Protein 3U7I (pdb70)

Sequence (849 aa):
ANKTLIIINAHPKVDDTSSVSIKVFKHFLESYKELISNNETIEQINLYDDVVPIDKTVLSAWEKQGNGQELTREEQKVTERSEILQQFKSANTYVIVLPLHNFNIPSKLKDYDNIIARETFKYTETGSVGLLKDGRRLVIQASGGIYTNDDWYTDVEYSHKYLKAFNFLGIEDYQIVRAQGTAVLDPTEVLQNAYKEVEEAASRLANKYIFSSNANKTLIINAHPKVDDTSSVSIKVFKHFLESYKELISNNETIEQINLYDDVVPIDKTVLSAWEKQGNGQELTREEQKVVTERSEILQQFKSANTYVIVLPLHNFNIPSKLKDYDNIIARETFKYTETGSVGLLKDGRRLVIQASGGIYTNDDWYTDVEYSHKYLKAFNFLGIEDYQIVRAQGTAVLDPTEVLQNAYKEVEEAASRLANKYIFSANKTLIINAHPKVDDTSSVSIKVFKHFLESYKELISNNETIEQINLYDDVVPIDKTVLSAWEKQGNGQELTREEQKVTERSEILQQFKSANTYVIVLPLHNFNIPSKLKDYDNIIARETFKYTETGSVGLLKDGRRLVIIQASGGIYTNDDWYTDVEYSHKYLKAFNFLGIEDYQIVRAQGTAVLDPTEVLQNAYKEVEEAASRLANKYIFSLENKTLIIINAHPKVDDTSSVSIKVFKHFLESYKELISNNETIEQINLYDDVVPIDKTVLSAWEKQGNGQELTREEQKVTERSEILQQFKSANTYVIVLPLHNFNIPSKLKDYDNIIARETFKYTETGSVGLLKDGRRRLVIQASGGIYTNDDWYTDVEYSHKYLKAFNFLGIEDYQIVRAQGTAVLDPTEVLQNAYKEVEEAASRLANKYIFSLE

CATH classification: 3.40.50.360

InterPro domains:
  IPR003680 Flavodoxin-like fold [PF02525] (3-205)
  IPR023048 NADH:quinone oxidoreductase, FMN-dependent [MF_01216] (2-210)
  IPR029039 Flavoprotein-like superfamily [G3DSA:3.40.50.360] (1-220)
  IPR029039 Flavoprotein-like superfamily [SSF52218] (1-212)
  IPR050104 FMN-dependent NADH:quinone oxidoreductase, azoreductase type 1 [PTHR43741] (1-209)

Nearest PDB structures (foldseek):
  3p0r-assembly1_A-2  TM=8.964E-01  e=6.104E-18  Bacillus anthracis str. Sterne
  3lt5-assembly1_B-2  TM=8.517E-01  e=7.475E-13  Pseudomonas aeruginosa PAO1
  4n65-assembly1_B  TM=8.431E-01  e=5.278E-13  Pseudomonas aeruginosa PAO1
  3keg-assembly1_A  TM=8.471E-01  e=5.068E-12  Pseudomonas aeruginosa PAO1
  7awv-assembly1_B  TM=7.170E-01  e=2.708E-08  Rhodococcus opacus

Secondary structure (DSSP, 8-state):
--EEEEEE--TTTT-TTSHHHHHHHHHHHHHHHH--SS-EEEEEETTTS-----HHHHHHHHHHTTTPPPPHHHHHHHH--HHHHHHHH-SEEEEEEE-BTTB--HHHHH-----BTTTEEE-SS-EEES--SS---EEEE-SS--SSSSHHHHT-HHHHHHH--TTTT-----EEEE--TTTS-HHHHHHHHHHHHHHHHHHHHT-----/----EEEEEE--TTTT-TTSHHHHHHHHHHHHHHHHS-TT-EEEEEETTTS-----HHHHHHHHHHHHT----HHHHHHHH--HHHHHHHH-SEEEEEEE-BTTB--HHHHH-----BTTTEEE-SSSEEES--S----EEEE-SS---SSSHHHHT-HHHHHHH--TTTT-----EEEE--TTTS-HHHHHHHHHHHHHHHHHHHHT-----/--EEEEEE--TTTT-TT-HHHHHHHHHHHHHHHHS-TT-EEEEEETTTS-----HHHHHHHHHHTTTPPP-HHHHHHHH--HHHHHHHH-SEEEEEEE-BTTB--HHHHH-----BTTTEEE-SSSEEES--S----EEEE-SS---SSSHHHHT-HHHHHHH--TTTT-----EEEE--TTTS-HHHHHHHHHHHHHHHHHHHHT-------/-EEEEEE--TT-S-SS-HHHHHHHHHHHHHHHH--TT-EEEEEETTTS-----HHHHHHHHHHHHTPPPPHHHHHHHH--HHHHHHHT-SEEEEEEE-BTTB--HHHHH-----BTTTEEEETTEEEES--S----EEEE-SS---SSSHHHHT-HHHHHHH--TTTT-----EEEE--TTTS-HHHHHHHHHHHHHHHHHHHHT-------

Radius of gyration: 32.03 Å; Cα contacts (8 Å, |Δi|>4): 1499; chains: 4; bounding box: 70×77×90 Å

Organism: Bacillus anthracis (NCBI:txid1392)

Solvent-accessible surface area: 41232 Å² total

Foldseek 3Di:
DAEEEEEEQELVQQDCVDLLNVLVVLLVVLLVVQADPPYHYYYDHLNPDDQDDDPLCVVLVVCVVVVHDHDPVSCVNLVCCVLQVVVLVHQEYEYTEEDDPLAGHPSVVSSCNNDDPRLKHADPVGIAGPNQDNGAEYRYEYQADQPPPDVNVVRNHHCVVVCVCVRSNHNHYYYQYLYNVNNDDNVVSNVVSSVVSSVVSCVVNVHDDDD/DQAFEEEEEEQELVQQDCVDQLNVLVVLLVVLLVVQADPRYYYYYDHLNPDDLDDDPLQVVLVVCVVVVHDHDPSNCVRLVVVVLQVVVLRHQEYEYGDEDDPLAGHPSVVSSCVNDDPRLKHADPVGIAADNQDNGAEYRYEYQADQPPPDPNVVSNHHVVVVCVCVRNNHNHYYYQYLYNCNNDDNVVSNVSSSVVSSVVSCVVSVHDDDD/DLEEEEEEQELVQQPCPDLLNVLVVLLVVLLVVQADPVYYYYYDHLNPDDQDDDPLQVVLVVCVVVVHDHDPVSVVRLVVCVLQVVVLVAQEYEYGDEDDPQAGRPSVVSSCNNDDPRLKHADDVGIAGDPQDNGEEYEYEYQADQPPPDVSVVSNHHVVVVCVCVRSNHNHYYYQYLYNPNNDDSVVSNVVSSVVSSVVSCVVSVHDDDDDD/DEEEEEEQELVQDDDPDQLNLLVVLLVVLLVVQADPPYYYYYDYLNPDDQDDDPLQVVLVVCVVVVHDHDPVSVVRLVVVVLQVVVVVAQEYEYTAEDDPLAGRPSVVSNCNNDDPRLKHADPVGIAGDPQDNGAEYEYEYQADQPPPDPSVVSNHHVVVVQVCVRSNHNHYYYQYLYNVNNDDNVVSNVVSSVVSSVVSCVVNVHDDDDDD

Structure (mmCIF, N/CA/C/O backbone):
data_3U7I
#
_entry.id   3U7I
#
_cell.length_a   102.802
_cell.length_b   113.470
_cell.length_c   91.115
_cell.angle_alpha   90.00
_cell.angle_beta   90.31
_cell.angle_gamma   90.00
#
_symmetry.space_group_name_H-M   'C 1 2 1'
#
loop_
_entity.id
_entity.type
_entity.pdbx_description
1 polymer 'FMN-dependent NADH-azoreductase 1'
2 non-polymer 'CHLORIDE ION'
3 non-polymer GLYCEROL
4 non-polymer DI(HYDROXYETHYL)ETHER
5 water water
#
loop_
_atom_site.group_PDB
_atom_site.id
_atom_site.type_symbol
_atom_site.label_atom_id
_atom_site.label_alt_id
_atom_site.label_comp_id
_atom_site.label_asym_id
_atom_site.label_entity_id
_atom_site.label_seq_id
_atom_site.pdbx_PDB_ins_code
_atom_site.Cartn_x
_atom_site.Cartn_y
_atom_site.Cartn_z
_atom_site.occupancy
_atom_site.B_iso_or_equiv
_atom_site.auth_seq_id
_atom_site.auth_comp_id
_atom_site.auth_asym_id
_atom_site.auth_atom_id
_atom_site.pdbx_PDB_model_num
ATOM 1 N N . ALA A 1 3 ? 60.599 77.893 18.736 1.00 45.09 0 ALA A N 1
ATOM 2 C CA . ALA A 1 3 ? 59.287 77.422 18.314 1.00 37.90 0 ALA A CA 1
ATOM 3 C C . ALA A 1 3 ? 58.834 76.214 19.130 1.00 35.72 0 ALA A C 1
ATOM 4 O O . ALA A 1 3 ? 59.635 75.373 19.554 1.00 37.28 0 ALA A O 1
ATOM 14 N N . ASN A 1 5 ? 55.486 73.727 18.301 1.00 17.97 2 ASN A N 1
ATOM 15 C CA . ASN A 1 5 ? 54.247 73.423 17.585 1.00 17.95 2 ASN A CA 1
ATOM 16 C C . ASN A 1 5 ? 53.143 73.160 18.588 1.00 16.25 2 ASN A C 1
ATOM 17 O O . ASN A 1 5 ? 53.376 72.565 19.646 1.00 15.78 2 ASN A O 1
ATOM 22 N N . LYS A 1 6 ? 51.942 73.616 18.266 1.00 14.12 3 LYS A N 1
ATOM 23 C CA . LYS A 1 6 ? 50.820 73.414 19.147 1.00 13.82 3 LYS A CA 1
ATOM 24 C C . LYS A 1 6 ? 49.549 73.246 18.320 1.00 16.59 3 LYS A C 1
ATOM 25 O O . LYS A 1 6 ? 49.270 74.025 17.407 1.00 13.51 3 LYS A O 1
ATOM 31 N N . THR A 1 7 ? 48.803 72.195 18.637 1.00 17.60 4 THR A N 1
ATOM 32 C CA . THR A 1 7 ? 47.471 71.984 18.077 1.00 16.12 4 THR A CA 1
ATOM 33 C C . THR A 1 7 ? 46.445 72.388 19.137 1.00 13.96 4 THR A C 1
ATOM 34 O O . THR A 1 7 ? 46.496 71.925 20.285 1.00 13.08 4 THR A O 1
ATOM 38 N N . LEU A 1 8 ? 45.522 73.263 18.760 1.00 12.17 5 LEU A N 1
ATOM 39 C CA . LEU A 1 8 ? 44.533 73.743 19.708 1.00 13.68 5 LEU A CA 1
ATOM 40 C C . LEU A 1 8 ? 43.162 73.235 19.303 1.00 15.15 5 LEU A C 1
ATOM 41 O O . LEU A 1 8 ? 42.711 73.481 18.183 1.00 13.69 5 LEU A O 1
ATOM 46 N N . ILE A 1 9 ? 42.519 72.512 20.216 1.00 13.67 6 ILE A N 1
ATOM 47 C CA A ILE A 1 9 ? 41.173 72.003 19.987 0.51 13.91 6 ILE A CA 1
ATOM 48 C CA B ILE A 1 9 ? 41.173 71.999 19.991 0.49 13.81 6 ILE A CA 1
ATOM 49 C C . ILE A 1 9 ? 40.149 72.983 20.549 1.00 14.43 6 ILE A C 1
ATOM 50 O O . ILE A 1 9 ? 40.142 73.277 21.753 1.00 12.35 6 ILE A O 1
ATOM 59 N N . ILE A 1 10 ? 39.286 73.489 19.677 1.00 13.95 7 ILE A N 1
ATOM 60 C CA . ILE A 1 10 ? 38.233 74.420 20.085 1.00 11.44 7 ILE A CA 1
ATOM 61 C C . ILE A 1 10 ? 36.931 73.637 20.064 1.00 11.91 7 ILE A C 1
ATOM 62 O O . ILE A 1 10 ? 36.348 73.404 19.005 1.00 11.42 7 ILE A O 1
ATOM 67 N N . ASN A 1 11 ? 36.521 73.173 21.243 1.00 12.60 8 ASN A N 1
ATOM 68 C CA . ASN A 1 11 ? 35.347 72.327 21.367 1.00 13.71 8 ASN A CA 1
ATOM 69 C C . ASN A 1 11 ? 34.091 73.171 21.572 1.00 15.32 8 ASN A C 1
ATOM 70 O O . ASN A 1 11 ? 33.869 73.722 22.664 1.00 16.16 8 ASN A O 1
ATOM 75 N N . ALA A 1 12 ? 33.274 73.264 20.526 1.00 12.37 9 ALA A N 1
ATOM 76 C CA . ALA A 1 12 ? 32.076 74.101 20.567 1.00 13.23 9 ALA A CA 1
ATOM 77 C C . ALA A 1 12 ? 30.784 73.332 20.891 1.00 15.74 9 ALA A C 1
ATOM 78 O O . ALA A 1 12 ? 29.681 73.836 20.666 1.00 16.17 9 ALA A O 1
ATOM 80 N N . HIS A 1 13 ? 30.908 72.119 21.421 1.00 17.32 10 HIS A N 1
ATOM 81 C CA . HIS A 1 13 ? 29.714 71.337 21.740 1.00 17.18 10 HIS A CA 1
ATOM 82 C C . HIS A 1 13 ? 29.203 71.606 23.152 1.00 16.67 10 HIS A C 1
ATOM 83 O O . HIS A 1 13 ? 29.969 71.565 24.109 1.00 17.30 10 HIS A O 1
ATOM 90 N N . PRO A 1 14 ? 27.896 71.876 23.283 1.00 16.15 11 PRO A N 1
ATOM 91 C CA . PRO A 1 14 ? 27.304 72.099 24.602 1.00 14.49 11 PRO A CA 1
ATOM 92 C C . PRO A 1 14 ? 27.441 70.890 25.546 1.00 19.47 11 PRO A C 1
ATOM 93 O O . PRO A 1 14 ? 27.462 71.074 26.770 1.00 20.06 11 PRO A O 1
ATOM 97 N N . LYS A 1 15 ? 27.550 69.680 24.990 1.00 20.11 12 LYS A N 1
ATOM 98 C CA . LYS A 1 15 ? 27.694 68.463 25.802 1.00 24.26 12 LYS A CA 1
ATOM 99 C C . LYS A 1 15 ? 29.139 68.174 26.208 1.00 25.54 12 LYS A C 1
ATOM 100 O O . LYS A 1 15 ? 29.400 67.255 26.982 1.00 28.66 12 LYS A O 1
ATOM 106 N N . VAL A 1 16 ? 30.068 68.958 25.672 1.00 25.87 13 VAL A N 1
ATOM 107 C CA . VAL A 1 16 ? 31.484 68.896 26.041 1.00 28.17 13 VAL A CA 1
ATOM 108 C C . VAL A 1 16 ? 32.178 67.555 25.739 1.00 32.08 13 VAL A C 1
ATOM 109 O O . VAL A 1 16 ? 32.893 67.451 24.744 1.00 32.53 13 VAL A O 1
ATOM 113 N N . ASP A 1 17 ? 31.981 66.542 26.585 1.00 32.18 14 ASP A N 1
ATOM 114 C CA . ASP A 1 17 ? 32.730 65.283 26.452 1.00 33.65 14 ASP A CA 1
ATOM 115 C C . ASP A 1 17 ? 31.865 64.045 26.184 1.00 33.41 14 ASP A C 1
ATOM 116 O O . ASP A 1 17 ? 32.384 62.943 25.978 1.00 34.17 14 ASP A O 1
ATOM 121 N N . ASP A 1 18 ? 30.550 64.237 26.188 1.00 31.52 15 ASP A N 1
ATOM 122 C CA . ASP A 1 18 ? 29.577 63.163 25.989 1.00 32.46 15 ASP A CA 1
ATOM 123 C C . ASP A 1 18 ? 29.668 62.570 24.568 1.00 31.32 15 ASP A C 1
ATOM 124 O O . ASP A 1 18 ? 29.358 63.246 23.580 1.00 28.87 15 ASP A O 1
ATOM 129 N N . THR A 1 19 ? 30.090 61.309 24.465 1.00 30.22 16 THR A N 1
ATOM 130 C CA . THR A 1 19 ? 30.271 60.668 23.156 1.00 30.97 16 THR A CA 1
ATOM 131 C C . THR A 1 19 ? 28.978 60.151 22.519 1.00 34.04 16 THR A C 1
ATOM 132 O O . THR A 1 19 ? 29.012 59.528 21.453 1.00 36.36 16 THR A O 1
ATOM 136 N N . SER A 1 20 ? 27.843 60.399 23.166 1.00 33.96 17 SER A N 1
ATOM 137 C CA . SER A 1 20 ? 26.559 60.155 22.521 1.00 35.50 17 SER A CA 1
ATOM 138 C C . SER A 1 20 ? 26.376 61.169 21.385 1.00 33.37 17 SER A C 1
ATOM 139 O O . SER A 1 20 ? 25.483 61.038 20.546 1.00 35.47 17 SER A O 1
ATOM 142 N N . SER A 1 21 ? 27.237 62.182 21.371 1.00 29.62 18 SER A N 1
ATOM 143 C CA . SER A 1 21 ? 27.237 63.186 20.314 1.00 24.02 18 SER A CA 1
ATOM 144 C C . SER A 1 21 ? 28.142 62.755 19.145 1.00 23.51 18 SER A C 1
ATOM 145 O O . SER A 1 21 ? 29.306 62.400 19.350 1.00 23.29 18 SER A O 1
ATOM 148 N N . VAL A 1 22 ? 27.597 62.773 17.927 1.00 19.63 19 VAL A N 1
ATOM 149 C CA . VAL A 1 22 ? 28.328 62.353 16.728 1.00 15.27 19 VAL A CA 1
ATOM 150 C C . VAL A 1 22 ? 29.643 63.126 16.526 1.00 16.25 19 VAL A C 1
ATOM 151 O O . VAL A 1 22 ? 30.700 62.529 16.343 1.00 15.03 19 VAL A O 1
ATOM 155 N N . SER A 1 23 ? 29.578 64.453 16.578 1.00 17.37 20 SER A N 1
ATOM 156 C CA . SER A 1 23 ? 30.755 65.275 16.329 1.00 15.82 20 SER A CA 1
ATOM 157 C C . SER A 1 23 ? 31.868 65.010 17.357 1.00 16.50 20 SER A C 1
ATOM 158 O O . SER A 1 23 ? 33.058 65.007 17.023 1.00 16.94 20 SER A O 1
ATOM 161 N N . ILE A 1 24 ? 31.483 64.769 18.605 1.00 13.53 21 ILE A N 1
ATOM 162 C CA . ILE A 1 24 ? 32.457 64.461 19.639 1.00 17.53 21 ILE A CA 1
ATOM 163 C C . ILE A 1 24 ? 33.053 63.064 19.431 1.00 18.14 21 ILE A C 1
ATOM 164 O O . ILE A 1 24 ? 34.255 62.863 19.604 1.00 18.70 21 ILE A O 1
ATOM 169 N N . LYS A 1 25 ? 32.209 62.108 19.055 1.00 18.60 22 LYS A N 1
ATOM 170 C CA . LYS A 1 25 ? 32.650 60.764 18.690 1.00 20.69 22 LYS A CA 1
ATOM 171 C C . LYS A 1 25 ? 33.710 60.816 17.580 1.00 21.74 22 LYS A C 1
ATOM 172 O O . LYS A 1 25 ? 34.781 60.198 17.694 1.00 21.20 22 LYS A O 1
ATOM 178 N N . VAL A 1 26 ? 33.413 61.557 16.510 1.00 17.31 23 VAL A N 1
ATOM 179 C CA . VAL A 1 26 ? 34.338 61.704 15.393 1.00 17.33 23 VAL A CA 1
ATOM 180 C C . VAL A 1 26 ? 35.627 62.409 15.803 1.00 18.02 23 VAL A C 1
ATOM 181 O O . VAL A 1 26 ? 36.723 62.004 15.394 1.00 17.22 23 VAL A O 1
ATOM 185 N N . PHE A 1 27 ? 35.496 63.456 16.619 1.00 17.48 24 PHE A N 1
ATOM 186 C CA . PHE A 1 27 ? 36.660 64.165 17.123 1.00 15.79 24 PHE A CA 1
ATOM 187 C C . PHE A 1 27 ? 37.575 63.242 17.930 1.00 17.31 24 PHE A C 1
ATOM 188 O O . PHE A 1 27 ? 38.805 63.259 17.758 1.00 17.70 24 PHE A O 1
ATOM 196 N N . LYS A 1 28 ? 36.985 62.456 18.829 1.00 16.37 25 LYS A N 1
ATOM 197 C CA . LYS A 1 28 ? 37.775 61.542 19.646 1.00 20.19 25 LYS A CA 1
ATOM 198 C C . LYS A 1 28 ? 38.527 60.562 18.750 1.00 21.14 25 LYS A C 1
ATOM 199 O O . LYS A 1 28 ? 39.693 60.236 18.999 1.00 19.96 25 LYS A O 1
ATOM 205 N N . HIS A 1 29 ? 37.865 60.115 17.690 1.00 18.89 26 HIS A N 1
ATOM 206 C CA . HIS A 1 29 ? 38.517 59.258 16.710 1.00 21.69 26 HIS A CA 1
ATOM 207 C C . HIS A 1 29 ? 39.683 59.970 16.036 1.00 20.62 26 HIS A C 1
ATOM 208 O O . HIS A 1 29 ? 40.771 59.392 15.879 1.00 21.17 26 HIS A O 1
ATOM 215 N N . PHE A 1 30 ? 39.450 61.210 15.618 1.00 16.32 27 PHE A N 1
ATOM 216 C CA . PHE A 1 30 ? 40.522 62.018 15.069 1.00 14.66 27 PHE A CA 1
ATOM 217 C C . PHE A 1 30 ? 41.700 62.104 16.045 1.00 16.83 27 PHE A C 1
ATOM 218 O O . PHE A 1 30 ? 42.856 61.927 15.650 1.00 18.85 27 PHE A O 1
ATOM 226 N N . LEU A 1 31 ? 41.412 62.393 17.315 1.00 15.92 28 LEU A N 1
ATOM 227 C CA . LEU A 1 31 ? 42.481 62.698 18.267 1.00 17.32 28 LEU A CA 1
ATOM 228 C C . LEU A 1 31 ? 43.401 61.498 18.492 1.00 17.34 28 LEU A C 1
ATOM 229 O O . LEU A 1 31 ? 44.629 61.627 18.484 1.00 18.32 28 LEU A O 1
ATOM 234 N N . GLU A 1 32 ? 42.795 60.333 18.685 1.00 20.26 29 GLU A N 1
ATOM 235 C CA . GLU A 1 32 ? 43.536 59.082 18.830 1.00 23.45 29 GLU A CA 1
ATOM 236 C C . GLU A 1 32 ? 44.481 58.815 17.650 1.00 21.85 29 GLU A C 1
ATOM 237 O O . GLU A 1 32 ? 45.647 58.478 17.860 1.00 21.02 29 GLU A O 1
ATOM 243 N N . SER A 1 33 ? 43.986 58.970 16.419 1.00 21.68 30 SER A N 1
ATOM 244 C CA . SER A 1 33 ? 44.819 58.778 15.219 1.00 23.03 30 SER A CA 1
ATOM 245 C C . SER A 1 33 ? 45.985 59.768 15.157 1.00 22.16 30 SER A C 1
ATOM 246 O O . SER A 1 33 ? 47.131 59.390 14.901 1.00 22.67 30 SER A O 1
ATOM 249 N N . TYR A 1 34 ? 45.668 61.039 15.385 1.00 20.62 31 TYR A N 1
ATOM 250 C CA . TYR A 1 34 ? 46.639 62.127 15.362 1.00 17.56 31 TYR A CA 1
ATOM 251 C C . TYR A 1 34 ? 47.738 61.918 16.408 1.00 18.86 31 TYR A C 1
ATOM 252 O O . TYR A 1 34 ? 48.926 61.960 16.082 1.00 20.49 31 TYR A O 1
ATOM 261 N N . LYS A 1 35 ? 47.347 61.681 17.661 1.00 17.51 32 LYS A N 1
ATOM 262 C CA . LYS A 1 35 ? 48.319 61.431 18.726 1.00 18.50 32 LYS A CA 1
ATOM 263 C C . LYS A 1 35 ? 49.321 60.299 18.423 1.00 22.83 32 LYS A C 1
ATOM 264 O O . LYS A 1 35 ? 50.448 60.289 18.946 1.00 23.16 32 LYS A O 1
ATOM 270 N N . GLU A 1 36 ? 48.908 59.342 17.592 1.00 23.44 33 GLU A N 1
ATOM 271 C CA . GLU A 1 36 ? 49.779 58.248 17.183 1.00 27.63 33 GLU A CA 1
ATOM 272 C C . GLU A 1 36 ? 50.798 58.682 16.134 1.00 27.94 33 GLU A C 1
ATOM 273 O O . GLU A 1 36 ? 51.838 58.044 15.971 1.00 30.35 33 GLU A O 1
ATOM 279 N N . LEU A 1 37 ? 50.498 59.768 15.429 1.00 22.46 34 LEU A N 1
ATOM 280 C CA . LEU A 1 37 ? 51.300 60.186 14.284 1.00 22.20 34 LEU A CA 1
ATOM 281 C C . LEU A 1 37 ? 52.219 61.373 14.556 1.00 22.61 34 LEU A C 1
ATOM 282 O O . LEU A 1 37 ? 53.248 61.512 13.899 1.00 25.62 34 LEU A O 1
ATOM 287 N N . ILE A 1 38 ? 51.847 62.228 15.510 1.00 22.49 35 ILE A N 1
ATOM 288 C CA . ILE A 1 38 ? 52.628 63.441 15.789 1.00 21.36 35 ILE A CA 1
ATOM 289 C C . ILE A 1 38 ? 54.003 63.142 16.405 1.00 21.44 35 ILE A C 1
ATOM 290 O O . ILE A 1 38 ? 54.234 62.066 16.977 1.00 21.50 35 ILE A O 1
ATOM 295 N N . SER A 1 39 ? 54.915 64.101 16.268 1.00 24.10 36 SER A N 1
ATOM 296 C CA . SER A 1 39 ? 56.239 64.007 16.882 1.00 25.89 36 SER A CA 1
ATOM 297 C C . SER A 1 39 ? 56.192 64.497 18.327 1.00 26.24 36 SER A C 1
ATOM 298 O O . SER A 1 39 ? 55.138 64.906 18.843 1.00 23.50 36 SER A O 1
ATOM 301 N N . ASN A 1 40 ? 57.346 64.462 18.977 1.00 25.39 37 ASN A N 1
ATOM 302 C CA . ASN A 1 40 ? 57.445 64.983 20.324 1.00 25.71 37 ASN A CA 1
ATOM 303 C C . ASN A 1 40 ? 57.469 66.516 20.376 1.00 25.20 37 ASN A C 1
ATOM 304 O O . ASN A 1 40 ? 57.324 67.100 21.452 1.00 27.40 37 ASN A O 1
ATOM 309 N N . ASN A 1 41 ? 57.657 67.167 19.225 1.00 24.78 38 ASN A N 1
ATOM 310 C CA . ASN A 1 41 ? 57.412 68.612 19.127 1.00 27.32 38 ASN A CA 1
ATOM 311 C C . ASN A 1 41 ? 55.977 68.867 18.686 1.00 26.06 38 ASN A C 1
ATOM 312 O O . ASN A 1 41 ? 55.708 69.180 17.522 1.00 25.53 38 ASN A O 1
ATOM 317 N N . GLU A 1 42 ? 55.054 68.708 19.626 1.00 26.68 39 GLU A N 1
ATOM 318 C CA . GLU A 1 42 ? 53.649 68.960 19.365 1.00 22.84 39 GLU A CA 1
ATOM 319 C C . GLU A 1 42 ? 52.887 68.930 20.680 1.00 23.31 39 GLU A C 1
ATOM 320 O O . GLU A 1 42 ? 52.700 67.869 21.277 1.00 26.95 39 GLU A O 1
ATOM 326 N N . THR A 1 43 ? 52.474 70.107 21.135 1.00 17.22 40 THR A N 1
ATOM 327 C CA . THR A 1 43 ? 51.696 70.248 22.357 1.00 16.01 40 THR A CA 1
ATOM 328 C C . THR A 1 43 ? 50.220 70.318 21.967 1.00 15.46 40 THR A C 1
ATOM 329 O O . THR A 1 43 ? 49.840 71.071 21.082 1.00 17.48 40 THR A O 1
ATOM 333 N N . ILE A 1 44 ? 49.383 69.507 22.596 1.00 15.44 41 ILE A N 1
ATOM 334 C CA . ILE A 1 44 ? 47.951 69.579 22.322 1.00 13.13 41 ILE A CA 1
ATOM 335 C C . ILE A 1 44 ? 47.212 70.207 23.504 1.00 14.79 41 ILE A C 1
ATOM 336 O O . ILE A 1 44 ? 47.330 69.742 24.643 1.00 15.00 41 ILE A O 1
ATOM 341 N N . GLU A 1 45 ? 46.449 71.260 23.229 1.00 14.07 42 GLU A N 1
ATOM 342 C CA . GLU A 1 45 ? 45.634 71.902 24.253 1.00 13.20 42 GLU A CA 1
ATOM 343 C C . GLU A 1 45 ? 44.192 71.951 23.784 1.00 12.99 42 GLU A C 1
ATOM 344 O O . GLU A 1 45 ? 43.917 71.889 22.583 1.00 16.58 42 GLU A O 1
ATOM 350 N N . GLN A 1 46 ? 43.267 72.039 24.729 1.00 12.55 43 GLN A N 1
ATOM 351 C CA . GLN A 1 46 ? 41.851 72.070 24.390 1.00 15.42 43 GLN A CA 1
ATOM 352 C C . GLN A 1 46 ? 41.093 73.093 25.230 1.00 17.54 43 GLN A C 1
ATOM 353 O O . GLN A 1 46 ? 41.289 73.204 26.440 1.00 16.34 43 GLN A O 1
ATOM 359 N N . ILE A 1 47 ? 40.228 73.849 24.571 1.00 15.60 44 ILE A N 1
ATOM 360 C CA . ILE A 1 47 ? 39.341 74.754 25.275 1.00 17.22 44 ILE A CA 1
ATOM 361 C C . ILE A 1 47 ? 37.895 74.304 25.000 1.00 15.94 44 ILE A C 1
ATOM 362 O O . ILE A 1 47 ? 37.494 74.097 23.850 1.00 14.10 44 ILE A O 1
ATOM 367 N N . ASN A 1 48 ? 37.139 74.102 26.072 1.00 13.15 45 ASN A N 1
ATOM 368 C CA . ASN A 1 48 ? 35.748 73.688 25.957 1.00 15.80 45 ASN A CA 1
ATOM 369 C C . ASN A 1 48 ? 34.856 74.898 26.142 1.00 16.04 45 ASN A C 1
ATOM 370 O O . ASN A 1 48 ? 34.740 75.436 27.248 1.00 15.02 45 ASN A O 1
ATOM 375 N N . LEU A 1 49 ? 34.242 75.336 25.046 1.00 15.86 46 LEU A N 1
ATOM 376 C CA . LEU A 1 49 ? 33.523 76.613 25.033 1.00 17.52 46 LEU A CA 1
ATOM 377 C C . LEU A 1 49 ? 32.294 76.594 25.943 1.00 18.55 46 LEU A C 1
ATOM 378 O O . LEU A 1 49 ? 31.800 77.646 26.363 1.00 19.03 46 LEU A O 1
ATOM 383 N N . TYR A 1 50 ? 31.812 75.396 26.250 1.00 15.62 47 TYR A N 1
ATOM 384 C CA . TYR A 1 50 ? 30.633 75.247 27.087 1.00 15.83 47 TYR A CA 1
ATOM 385 C C . TYR A 1 50 ? 30.973 74.753 28.486 1.00 16.99 47 TYR A C 1
ATOM 386 O O . TYR A 1 50 ? 30.095 74.320 29.234 1.00 18.17 47 TYR A O 1
ATOM 395 N N . ASP A 1 51 ? 32.253 74.843 28.835 1.00 17.61 48 ASP A N 1
ATOM 396 C CA . ASP A 1 51 ? 32.703 74.455 30.163 1.00 22.60 48 ASP A CA 1
ATOM 397 C C . ASP A 1 51 ? 33.750 75.430 30.704 1.00 25.82 48 ASP A C 1
ATOM 398 O O . ASP A 1 51 ? 33.726 75.802 31.877 1.00 30.36 48 ASP A O 1
ATOM 403 N N . ASP A 1 52 ? 34.661 75.858 29.846 1.00 24.56 49 ASP A N 1
ATOM 404 C CA . ASP A 1 52 ? 35.638 76.873 30.243 1.00 27.33 49 ASP A CA 1
ATOM 405 C C . ASP A 1 52 ? 35.032 78.286 30.157 1.00 25.90 49 ASP A C 1
ATOM 406 O O . ASP A 1 52 ? 34.027 78.497 29.466 1.00 23.16 49 ASP A O 1
ATOM 411 N N . VAL A 1 53 ? 35.627 79.239 30.875 1.00 22.99 50 VAL A N 1
ATOM 412 C CA . VAL A 1 53 ? 35.183 80.636 30.813 1.00 21.86 50 VAL A CA 1
ATOM 413 C C . VAL A 1 53 ? 35.565 81.298 29.472 1.00 20.43 50 VAL A C 1
ATOM 414 O O . VAL A 1 53 ? 36.749 81.482 29.158 1.00 19.44 50 VAL A O 1
ATOM 418 N N . VAL A 1 54 ? 34.550 81.640 28.681 1.00 18.83 51 VAL A N 1
ATOM 419 C CA . VAL A 1 54 ? 34.749 82.344 27.423 1.00 15.52 51 VAL A CA 1
ATOM 420 C C . VAL A 1 54 ? 33.892 83.602 27.468 1.00 17.13 51 VAL A C 1
ATOM 421 O O . VAL A 1 54 ? 32.680 83.543 27.233 1.00 20.08 51 VAL A O 1
ATOM 425 N N . PRO A 1 55 ? 34.508 84.740 27.816 1.00 17.75 52 PRO A N 1
ATOM 426 C CA . PRO A 1 55 ? 33.780 86.000 27.980 1.00 16.44 52 PRO A CA 1
ATOM 427 C C . PRO A 1 55 ? 33.012 86.396 26.725 1.00 17.74 52 PRO A C 1
ATOM 428 O O . PRO A 1 55 ? 33.571 86.347 25.630 1.00 16.83 52 PRO A O 1
ATOM 440 N N . ILE A 1 57 ? 31.015 89.510 24.693 1.00 20.69 54 ILE A N 1
ATOM 441 C CA . ILE A 1 57 ? 31.034 90.972 24.701 1.00 20.23 54 ILE A CA 1
ATOM 442 C C . ILE A 1 57 ? 29.757 91.516 25.339 1.00 20.67 54 ILE A C 1
ATOM 443 O O . ILE A 1 57 ? 28.654 91.336 24.814 1.00 19.74 54 ILE A O 1
ATOM 448 N N . ASP A 1 58 ? 29.920 92.165 26.487 1.00 21.40 55 ASP A N 1
ATOM 449 C CA . ASP A 1 58 ? 28.809 92.793 27.194 1.00 22.52 55 ASP A CA 1
ATOM 450 C C . ASP A 1 58 ? 29.176 94.235 27.544 1.00 22.66 55 ASP A C 1
ATOM 451 O O . ASP A 1 58 ? 30.216 94.731 27.103 1.00 21.85 55 ASP A O 1
ATOM 456 N N . LYS A 1 59 ? 28.322 94.899 28.322 1.00 21.31 56 LYS A N 1
ATOM 457 C CA . LYS A 1 59 ? 28.548 96.280 28.762 1.00 25.47 56 LYS A CA 1
ATOM 458 C C . LYS A 1 59 ? 29.919 96.479 29.417 1.00 24.28 56 LYS A C 1
ATOM 459 O O . LYS A 1 59 ? 30.569 97.502 29.203 1.00 26.46 56 LYS A O 1
ATOM 465 N N . THR A 1 60 ? 30.347 95.498 30.207 1.00 19.53 57 THR A N 1
ATOM 466 C CA . THR A 1 60 ? 31.597 95.597 30.959 1.00 20.44 57 THR A CA 1
ATOM 467 C C . THR A 1 60 ? 32.810 95.497 30.041 1.00 20.09 57 THR A C 1
ATOM 468 O O . THR A 1 60 ? 33.768 96.253 30.194 1.00 22.72 57 THR A O 1
ATOM 472 N N . VAL A 1 61 ? 32.760 94.570 29.083 1.00 17.34 58 VAL A N 1
ATOM 473 C CA . VAL A 1 61 ? 33.832 94.415 28.097 1.00 22.21 58 VAL A CA 1
ATOM 474 C C . VAL A 1 61 ? 33.952 95.666 27.208 1.00 22.29 58 VAL A C 1
ATOM 475 O O . VAL A 1 61 ? 35.055 96.130 26.918 1.00 22.83 58 VAL A O 1
ATOM 479 N N . LEU A 1 62 ? 32.818 96.215 26.783 1.00 20.95 59 LEU A N 1
ATOM 480 C CA . LEU A 1 62 ? 32.842 97.401 25.931 1.00 19.92 59 LEU A CA 1
ATOM 481 C C . LEU A 1 62 ? 33.421 98.592 26.697 1.00 25.17 59 LEU A C 1
ATOM 482 O O . LEU A 1 62 ? 34.235 99.347 26.166 1.00 30.40 59 LEU A O 1
ATOM 487 N N . SER A 1 63 ? 33.008 98.747 27.952 1.00 25.77 60 SER A N 1
ATOM 488 C CA . SER A 1 63 ? 33.529 99.809 28.811 1.00 26.62 60 SER A CA 1
ATOM 489 C C . SER A 1 63 ? 35.043 99.670 28.951 1.00 28.82 60 SER A C 1
ATOM 490 O O . SER A 1 63 ? 35.778 100.652 28.851 1.00 28.22 60 SER A O 1
ATOM 493 N N . ALA A 1 64 ? 35.501 98.441 29.180 1.00 28.29 61 ALA A N 1
ATOM 494 C CA . ALA A 1 64 ? 36.928 98.159 29.354 1.00 29.00 61 ALA A CA 1
ATOM 495 C C . ALA A 1 64 ? 37.732 98.533 28.114 1.00 28.74 61 ALA A C 1
ATOM 496 O O . ALA A 1 64 ? 38.803 99.130 28.217 1.00 30.19 61 ALA A O 1
ATOM 498 N N . TRP A 1 65 ? 37.207 98.171 26.946 1.00 28.76 62 TRP A N 1
ATOM 499 C CA . TRP A 1 65 ? 37.865 98.459 25.671 1.00 30.01 62 TRP A CA 1
ATOM 500 C C . TRP A 1 65 ? 37.931 99.955 25.371 1.00 32.76 62 TRP A C 1
ATOM 501 O O . TRP A 1 65 ? 38.936 100.449 24.856 1.00 34.20 62 TRP A O 1
ATOM 512 N N . GLU A 1 66 ? 36.858 100.675 25.689 1.00 35.07 63 GLU A N 1
ATOM 513 C CA . GLU A 1 66 ? 36.859 102.130 25.559 1.00 39.31 63 GLU A CA 1
ATOM 514 C C . GLU A 1 66 ? 37.949 102.745 26.435 1.00 37.93 63 GLU A C 1
ATOM 515 O O . GLU A 1 66 ? 38.731 103.566 25.965 1.00 39.14 63 GLU A O 1
ATOM 521 N N . LYS A 1 67 ? 37.991 102.336 27.705 1.00 36.42 64 LYS A N 1
ATOM 522 C CA . LYS A 1 67 ? 38.973 102.845 28.667 1.00 37.32 64 LYS A CA 1
ATOM 523 C C . LYS A 1 67 ? 40.398 102.484 28.266 1.00 39.88 64 LYS A C 1
ATOM 524 O O . LYS A 1 67 ? 41.331 103.261 28.498 1.00 44.34 64 LYS A O 1
ATOM 530 N N . GLN A 1 68 ? 40.567 101.303 27.675 1.00 36.89 65 GLN A N 1
ATOM 531 C CA . GLN A 1 68 ? 41.881 100.878 27.202 1.00 37.96 65 GLN A CA 1
ATOM 532 C C . GLN A 1 68 ? 42.353 101.799 26.079 1.00 42.69 65 GLN A C 1
ATOM 533 O O . GLN A 1 68 ? 43.520 102.204 26.045 1.00 46.31 65 GLN A O 1
ATOM 539 N N . GLY A 1 69 ? 41.435 102.140 25.176 1.00 42.45 66 GLY A N 1
ATOM 540 C CA . GLY A 1 69 ? 41.737 103.020 24.059 1.00 45.99 66 GLY A CA 1
ATOM 541 C C . GLY A 1 69 ? 41.845 104.489 24.439 1.00 50.16 66 GLY A C 1
ATOM 542 O O . GLY A 1 69 ? 42.042 105.347 23.576 1.00 52.95 66 GLY A O 1
ATOM 543 N N . ASN A 1 70 ? 41.708 104.780 25.731 1.00 49.87 67 ASN A N 1
ATOM 544 C CA . ASN A 1 70 ? 41.854 106.141 26.240 1.00 52.80 67 ASN A CA 1
ATOM 545 C C . ASN A 1 70 ? 43.040 106.271 27.187 1.00 55.05 67 ASN A C 1
ATOM 546 O O . ASN A 1 70 ? 43.511 107.379 27.457 1.00 61.29 67 ASN A O 1
ATOM 551 N N . GLY A 1 71 ? 43.515 105.137 27.694 1.00 51.19 68 GLY A N 1
ATOM 552 C CA . GLY A 1 71 ? 44.569 105.131 28.693 1.00 53.72 68 GLY A CA 1
ATOM 553 C C . GLY A 1 71 ? 43.996 105.305 30.087 1.00 54.82 68 GLY A C 1
ATOM 554 O O . GLY A 1 71 ? 44.687 105.709 31.025 1.00 56.83 68 GLY A O 1
ATOM 555 N N . GLN A 1 72 ? 42.714 104.994 30.217 1.00 53.27 69 GLN A N 1
ATOM 556 C CA . GLN A 1 72 ? 42.012 105.149 31.478 1.00 55.38 69 GLN A CA 1
ATOM 557 C C . GLN A 1 72 ? 42.115 103.848 32.270 1.00 53.58 69 GLN A C 1
ATOM 558 O O . GLN A 1 72 ? 42.091 102.754 31.691 1.00 50.75 69 GLN A O 1
ATOM 564 N N . GLU A 1 73 ? 42.237 103.973 33.591 1.00 54.36 70 GLU A N 1
ATOM 565 C CA . GLU A 1 73 ? 42.380 102.814 34.470 1.00 52.87 70 GLU A CA 1
ATOM 566 C C . GLU A 1 73 ? 41.098 101.975 34.534 1.00 46.74 70 GLU A C 1
ATOM 567 O O . GLU A 1 73 ? 40.000 102.506 34.723 1.00 46.46 70 GLU A O 1
ATOM 573 N N . LEU A 1 74 ? 41.257 100.662 34.368 1.00 40.36 71 LEU A N 1
ATOM 574 C CA . LEU A 1 74 ? 40.147 99.712 34.401 1.00 36.34 71 LEU A CA 1
ATOM 575 C C . LEU A 1 74 ? 39.712 99.391 35.833 1.00 39.83 71 LEU A C 1
ATOM 576 O O . LEU A 1 74 ? 40.545 99.323 36.742 1.00 44.58 71 LEU A O 1
ATOM 581 N N . THR A 1 75 ? 38.412 99.192 36.035 1.00 36.87 72 THR A N 1
ATOM 582 C CA . THR A 1 75 ? 37.916 98.699 37.316 1.00 40.04 72 THR A CA 1
ATOM 583 C C . THR A 1 75 ? 38.441 97.275 37.559 1.00 43.47 72 THR A C 1
ATOM 584 O O . THR A 1 75 ? 38.992 96.647 36.652 1.00 40.82 72 THR A O 1
ATOM 588 N N . ARG A 1 76 ? 38.280 96.767 38.777 1.00 50.41 73 ARG A N 1
ATOM 589 C CA . ARG A 1 76 ? 38.751 95.423 39.101 1.00 53.49 73 ARG A CA 1
ATOM 590 C C . ARG A 1 76 ? 38.033 94.389 38.221 1.00 49.01 73 ARG A C 1
ATOM 591 O O . ARG A 1 76 ? 38.634 93.402 37.784 1.00 46.17 73 ARG A O 1
ATOM 599 N N . GLU A 1 77 ? 36.754 94.648 37.949 1.00 46.96 74 GLU A N 1
ATOM 600 C CA . GLU A 1 77 ? 35.894 93.780 37.138 1.00 42.79 74 GLU A CA 1
ATOM 601 C C . GLU A 1 77 ? 36.248 93.812 35.640 1.00 32.71 74 GLU A C 1
ATOM 602 O O . GLU A 1 77 ? 36.264 92.776 34.974 1.00 27.74 74 GLU A O 1
ATOM 608 N N . GLU A 1 78 ? 36.525 95.009 35.125 1.00 30.98 75 GLU A N 1
ATOM 609 C CA . GLU A 1 78 ? 36.977 95.189 33.743 1.00 28.08 75 GLU A CA 1
ATOM 610 C C . GLU A 1 78 ? 38.346 94.544 33.515 1.00 26.82 75 GLU A C 1
ATOM 611 O O . GLU A 1 78 ? 38.599 93.983 32.449 1.00 23.10 75 GLU A O 1
ATOM 617 N N . GLN A 1 79 ? 39.226 94.635 34.513 1.00 27.63 76 GLN A N 1
ATOM 618 C CA . GLN A 1 79 ? 40.526 93.964 34.457 1.00 31.25 76 GLN A CA 1
ATOM 619 C C . GLN A 1 79 ? 40.382 92.441 34.406 1.00 31.43 76 GLN A C 1
ATOM 620 O O . GLN A 1 79 ? 41.094 91.770 33.659 1.00 27.14 76 GLN A O 1
ATOM 626 N N . LYS A 1 80 ? 39.466 91.901 35.207 1.00 34.00 77 LYS A N 1
ATOM 627 C CA . LYS A 1 80 ? 39.245 90.457 35.234 1.00 36.13 77 LYS A CA 1
ATOM 628 C C . LYS A 1 80 ? 38.810 89.897 33.876 1.00 31.93 77 LYS A C 1
ATOM 629 O O . LYS A 1 80 ? 39.407 88.935 33.379 1.00 28.62 77 LYS A O 1
ATOM 635 N N . VAL A 1 81 ? 37.782 90.487 33.271 1.00 29.53 78 VAL A N 1
ATOM 636 C CA . VAL A 1 81 ? 37.323 89.983 31.977 1.00 27.13 78 VAL A CA 1
ATOM 637 C C . VAL A 1 81 ? 38.394 90.147 30.892 1.00 24.08 78 VAL A C 1
ATOM 638 O O . VAL A 1 81 ? 38.694 89.196 30.167 1.00 22.30 78 VAL A O 1
ATOM 642 N N . THR A 1 82 ? 38.992 91.332 30.795 1.00 23.35 79 THR A N 1
ATOM 643 C CA . THR A 1 82 ? 39.981 91.590 29.747 1.00 19.97 79 THR A CA 1
ATOM 644 C C . THR A 1 82 ? 41.226 90.691 29.859 1.00 21.05 79 THR A C 1
ATOM 645 O O . THR A 1 82 ? 41.780 90.273 28.842 1.00 19.93 79 THR A O 1
ATOM 649 N N . GLU A 1 83 ? 41.646 90.381 31.086 1.00 21.36 80 GLU A N 1
ATOM 650 C CA . GLU A 1 83 ? 42.779 89.473 31.309 1.00 22.54 80 GLU A CA 1
ATOM 651 C C . GLU A 1 83 ? 42.446 88.039 30.898 1.00 23.01 80 GLU A C 1
ATOM 652 O O . GLU A 1 83 ? 43.312 87.321 30.390 1.00 24.94 80 GLU A O 1
ATOM 658 N N . ARG A 1 84 ? 41.193 87.627 31.103 1.00 19.10 81 ARG A N 1
ATOM 659 C CA . ARG A 1 84 ? 40.743 86.316 30.626 1.00 17.34 81 ARG A CA 1
ATOM 660 C C . ARG A 1 84 ? 40.676 86.298 29.101 1.00 17.44 81 ARG A C 1
ATOM 661 O O . ARG A 1 84 ? 41.089 85.334 28.475 1.00 18.73 81 ARG A O 1
ATOM 677 N N . SER A 1 86 ? 42.453 88.047 27.193 1.00 18.06 83 SER A N 1
ATOM 678 C CA . SER A 1 86 ? 43.850 88.064 26.783 1.00 18.72 83 SER A CA 1
ATOM 679 C C . SER A 1 86 ? 44.447 86.655 26.774 1.00 19.76 83 SER A C 1
ATOM 680 O O . SER A 1 86 ? 45.157 86.298 25.835 1.00 22.53 83 SER A O 1
ATOM 683 N N . GLU A 1 87 ? 44.163 85.863 27.812 1.00 18.38 84 GLU A N 1
ATOM 684 C CA . GLU A 1 87 ? 44.630 84.467 27.886 1.00 18.98 84 GLU A CA 1
ATOM 685 C C . GLU A 1 87 ? 44.136 83.630 26.705 1.00 16.40 84 GLU A C 1
ATOM 686 O O . GLU A 1 87 ? 44.880 82.826 26.136 1.00 17.46 84 GLU A O 1
ATOM 692 N N . ILE A 1 88 ? 42.863 83.809 26.363 1.00 15.16 85 ILE A N 1
ATOM 693 C CA . ILE A 1 88 ? 42.251 83.103 25.245 1.00 16.88 85 ILE A CA 1
ATOM 694 C C . ILE A 1 88 ? 42.930 83.485 23.922 1.00 17.92 85 ILE A C 1
ATOM 695 O O . ILE A 1 88 ? 43.222 82.614 23.093 1.00 18.42 85 ILE A O 1
ATOM 700 N N . LEU A 1 89 ? 43.187 84.781 23.739 1.00 15.15 86 LEU A N 1
ATOM 701 C CA . LEU A 1 89 ? 43.814 85.286 22.515 1.00 15.45 86 LEU A CA 1
ATOM 702 C C . LEU A 1 89 ? 45.270 84.814 22.394 1.00 16.70 86 LEU A C 1
ATOM 703 O O . LEU A 1 89 ? 45.710 84.391 21.315 1.00 16.31 86 LEU A O 1
ATOM 708 N N . GLN A 1 90 ? 46.024 84.882 23.488 1.00 14.59 87 GLN A N 1
ATOM 709 C CA . GLN A 1 90 ? 47.426 84.462 23.422 1.00 15.25 87 GLN A CA 1
ATOM 710 C C . GLN A 1 90 ? 47.547 82.956 23.166 1.00 18.51 87 GLN A C 1
ATOM 711 O O . GLN A 1 90 ? 48.456 82.517 22.460 1.00 19.09 87 GLN A O 1
ATOM 717 N N . GLN A 1 91 ? 46.614 82.172 23.713 1.00 18.05 88 GLN A N 1
ATOM 718 C CA . GLN A 1 91 ? 46.566 80.730 23.445 1.00 17.63 88 GLN A CA 1
ATOM 719 C C . GLN A 1 91 ? 46.294 80.457 21.960 1.00 14.90 88 GLN A C 1
ATOM 720 O O . GLN A 1 91 ? 46.946 79.618 21.340 1.00 14.06 88 GLN A O 1
ATOM 726 N N . PHE A 1 92 ? 45.329 81.171 21.398 1.00 16.27 89 PHE A N 1
ATOM 727 C CA . PHE A 1 92 ? 45.007 81.032 19.983 1.00 16.92 89 PHE A CA 1
ATOM 728 C C . PHE A 1 92 ? 46.220 81.359 19.098 1.00 15.41 89 PHE A C 1
ATOM 729 O O . PHE A 1 92 ? 46.566 80.593 18.189 1.00 16.63 89 PHE A O 1
ATOM 737 N N . LYS A 1 93 ? 46.876 82.482 19.376 1.00 17.38 90 LYS A N 1
ATOM 738 C CA . LYS A 1 93 ? 48.026 82.903 18.587 1.00 17.74 90 LYS A CA 1
ATOM 739 C C . LYS A 1 93 ? 49.211 81.933 18.686 1.00 17.85 90 LYS A C 1
ATOM 740 O O . LYS A 1 93 ? 50.025 81.853 17.768 1.00 20.79 90 LYS A O 1
ATOM 746 N N . SER A 1 94 ? 49.304 81.196 19.793 1.00 16.52 91 SER A N 1
ATOM 747 C CA . SER A 1 94 ? 50.457 80.321 20.037 1.00 17.42 91 SER A CA 1
ATOM 748 C C . SER A 1 94 ? 50.382 78.991 19.272 1.00 17.48 91 SER A C 1
ATOM 749 O O . SER A 1 94 ? 51.368 78.249 19.213 1.00 17.44 91 SER A O 1
ATOM 752 N N . ALA A 1 95 ? 49.214 78.695 18.699 1.00 12.73 92 ALA A N 1
ATOM 753 C CA . ALA A 1 95 ? 48.987 77.439 17.981 1.00 12.90 92 ALA A CA 1
ATOM 754 C C . ALA A 1 95 ? 49.229 77.591 16.488 1.00 16.32 92 ALA A C 1
ATOM 755 O O . ALA A 1 95 ? 49.079 78.685 15.947 1.00 18.35 92 ALA A O 1
ATOM 757 N N . ASN A 1 96 ? 49.591 76.492 15.826 1.00 14.88 93 ASN A N 1
ATOM 758 C CA . ASN A 1 96 ? 49.699 76.476 14.359 1.00 16.00 93 ASN A CA 1
ATOM 759 C C . ASN A 1 96 ? 48.799 75.437 13.665 1.00 15.50 93 ASN A C 1
ATOM 760 O O . ASN A 1 96 ? 48.747 75.374 12.434 1.00 16.51 93 ASN A O 1
ATOM 765 N N . THR A 1 97 ? 48.094 74.632 14.467 1.00 15.79 94 THR A N 1
ATOM 766 C CA . THR A 1 97 ? 47.033 73.750 13.963 1.00 13.99 94 THR A CA 1
ATOM 767 C C . THR A 1 97 ? 45.802 73.934 14.837 1.00 11.52 94 THR A C 1
ATOM 768 O O . THR A 1 97 ? 45.904 73.957 16.066 1.00 11.84 94 THR A O 1
ATOM 772 N N . TYR A 1 98 ? 44.641 74.060 14.211 1.00 11.24 95 TYR A N 1
ATOM 773 C CA . TYR A 1 98 ? 43.398 74.275 14.942 1.00 12.02 95 TYR A CA 1
ATOM 774 C C . TYR A 1 98 ? 42.390 73.207 14.576 1.00 13.18 95 TYR A C 1
ATOM 775 O O . TYR A 1 98 ? 42.265 72.859 13.406 1.00 14.67 95 TYR A O 1
ATOM 784 N N . VAL A 1 99 ? 41.674 72.694 15.577 1.00 13.47 96 VAL A N 1
ATOM 785 C CA . VAL A 1 99 ? 40.525 71.813 15.342 1.00 14.78 96 VAL A CA 1
ATOM 786 C C . VAL A 1 99 ? 39.276 72.395 16.007 1.00 14.55 96 VAL A C 1
ATOM 787 O O . VAL A 1 99 ? 39.258 72.612 17.223 1.00 17.41 96 VAL A O 1
ATOM 791 N N . ILE A 1 100 ? 38.235 72.643 15.218 1.00 12.53 97 ILE A N 1
ATOM 792 C CA . ILE A 1 100 ? 36.969 73.148 15.750 1.00 12.46 97 ILE A CA 1
ATOM 793 C C . ILE A 1 100 ? 35.941 72.033 15.678 1.00 13.62 97 ILE A C 1
ATOM 794 O O . ILE A 1 100 ? 35.703 71.456 14.614 1.00 15.78 97 ILE A O 1
ATOM 799 N N . VAL A 1 101 ? 35.352 71.709 16.819 1.00 14.83 98 VAL A N 1
ATOM 800 C CA . VAL A 1 101 ? 34.357 70.650 16.869 1.00 15.84 98 VAL A CA 1
ATOM 801 C C . VAL A 1 101 ? 33.017 71.297 17.156 1.00 13.99 98 VAL A C 1
ATOM 802 O O . VAL A 1 101 ? 32.884 72.059 18.119 1.00 14.85 98 VAL A O 1
ATOM 806 N N . LEU A 1 102 ? 32.025 71.015 16.320 1.00 16.24 99 LEU A N 1
ATOM 807 C CA . LEU A 1 102 ? 30.716 71.620 16.533 1.00 17.61 99 LEU A CA 1
ATOM 808 C C . LEU A 1 102 ? 29.567 70.802 15.997 1.00 16.82 99 LEU A C 1
ATOM 809 O O . LEU A 1 102 ? 29.711 70.102 14.990 1.00 17.89 99 LEU A O 1
ATOM 814 N N . PRO A 1 103 ? 28.417 70.894 16.680 1.00 17.99 100 PRO A N 1
ATOM 815 C CA . PRO A 1 103 ? 27.117 70.500 16.131 1.00 18.71 100 PRO A CA 1
ATOM 816 C C . PRO A 1 103 ? 26.522 71.666 15.342 1.00 18.28 100 PRO A C 1
ATOM 817 O O . PRO A 1 103 ? 26.767 72.836 15.668 1.00 19.75 100 PRO A O 1
ATOM 821 N N . LEU A 1 104 ? 25.757 71.358 14.305 1.00 14.43 101 LEU A N 1
ATOM 822 C CA . LEU A 1 104 ? 25.050 72.394 13.568 1.00 13.05 101 LEU A CA 1
ATOM 823 C C . LEU A 1 104 ? 23.615 72.518 14.112 1.00 17.49 101 LEU A C 1
ATOM 824 O O . LEU A 1 104 ? 22.765 71.660 13.864 1.00 18.21 101 LEU A O 1
ATOM 829 N N . HIS A 1 105 ? 23.376 73.566 14.902 1.00 19.19 102 HIS A N 1
ATOM 830 C CA . HIS A 1 105 ? 22.043 73.878 15.423 1.00 21.21 102 HIS A CA 1
ATOM 831 C C . HIS A 1 105 ? 21.611 75.164 14.728 1.00 16.93 102 HIS A C 1
ATOM 832 O O . HIS A 1 105 ? 22.248 76.210 14.904 1.00 15.44 102 HIS A O 1
ATOM 839 N N . ASN A 1 106 ? 20.541 75.101 13.948 1.00 13.42 103 ASN A N 1
ATOM 840 C CA . ASN A 1 106 ? 19.986 76.305 13.335 1.00 16.03 103 ASN A CA 1
ATOM 841 C C . ASN A 1 106 ? 20.918 77.059 12.378 1.00 16.02 103 ASN A C 1
ATOM 842 O O . ASN A 1 106 ? 20.974 78.289 12.401 1.00 17.68 103 ASN A O 1
ATOM 847 N N . PHE A 1 107 ? 21.645 76.308 11.554 1.00 13.92 104 PHE A N 1
ATOM 848 C CA . PHE A 1 107 ? 22.350 76.836 10.370 1.00 13.40 104 PHE A CA 1
ATOM 849 C C . PHE A 1 107 ? 23.420 77.916 10.600 1.00 14.11 104 PHE A C 1
ATOM 850 O O . PHE A 1 107 ? 23.652 78.742 9.728 1.00 14.52 104 PHE A O 1
ATOM 858 N N . ASN A 1 108 ? 24.076 77.890 11.761 1.00 13.81 105 ASN A N 1
ATOM 859 C CA . ASN A 1 108 ? 25.116 78.865 12.077 1.00 15.36 105 ASN A CA 1
ATOM 860 C C . ASN A 1 108 ? 25.979 78.305 13.201 1.00 18.20 105 ASN A C 1
ATOM 861 O O . ASN A 1 108 ? 25.643 77.269 13.782 1.00 18.79 105 ASN A O 1
ATOM 866 N N . ILE A 1 109 ? 27.095 78.970 13.496 1.00 18.39 106 ILE A N 1
ATOM 867 C CA . ILE A 1 109 ? 27.951 78.552 14.602 1.00 17.53 106 ILE A CA 1
ATOM 868 C C . ILE A 1 109 ? 27.208 78.635 15.943 1.00 14.43 106 ILE A C 1
ATOM 869 O O . ILE A 1 109 ? 26.295 79.444 16.107 1.00 15.91 106 ILE A O 1
ATOM 874 N N . PRO A 1 110 ? 27.580 77.775 16.902 1.00 14.56 107 PRO A N 1
ATOM 875 C CA . PRO A 1 110 ? 27.020 77.866 18.250 1.00 16.08 107 PRO A CA 1
ATOM 876 C C . PRO A 1 110 ? 27.308 79.231 18.868 1.00 15.70 107 PRO A C 1
ATOM 877 O O . PRO A 1 110 ? 28.351 79.823 18.580 1.00 14.29 107 PRO A O 1
ATOM 881 N N . SER A 1 111 ? 26.403 79.715 19.715 1.00 15.50 108 SER A N 1
ATOM 882 C CA . SER A 1 111 ? 26.562 81.044 20.310 1.00 16.28 108 SER A CA 1
ATOM 883 C C . SER A 1 111 ? 27.900 81.229 21.055 1.00 15.16 108 SER A C 1
ATOM 884 O O . SER A 1 111 ? 28.514 82.300 20.981 1.00 16.81 108 SER A O 1
ATOM 887 N N . LYS A 1 112 ? 28.360 80.202 21.763 1.00 11.05 109 LYS A N 1
ATOM 888 C CA . LYS A 1 112 ? 29.658 80.298 22.441 1.00 11.55 109 LYS A CA 1
ATOM 889 C C . LYS A 1 112 ? 30.844 80.323 21.472 1.00 15.63 109 LYS A C 1
ATOM 890 O O . LYS A 1 112 ? 31.919 80.832 21.826 1.00 13.34 109 LYS A O 1
ATOM 896 N N . LEU A 1 113 ? 30.665 79.783 20.258 1.00 13.70 110 LEU A N 1
ATOM 897 C CA . LEU A 1 113 ? 31.718 79.878 19.246 1.00 15.22 110 LEU A CA 1
ATOM 898 C C . LEU A 1 113 ? 31.827 81.319 18.719 1.00 12.88 110 LEU A C 1
ATOM 899 O O . LEU A 1 113 ? 32.933 81.815 18.471 1.00 11.56 110 LEU A O 1
ATOM 904 N N . LYS A 1 114 ? 30.696 82.003 18.579 1.00 10.43 111 LYS A N 1
ATOM 905 C CA . LYS A 1 114 ? 30.736 83.441 18.287 1.00 10.67 111 LYS A CA 1
ATOM 906 C C . LYS A 1 114 ? 31.475 84.231 19.377 1.00 12.71 111 LYS A C 1
ATOM 907 O O . LYS A 1 114 ? 32.277 85.105 19.056 1.00 14.29 111 LYS A O 1
ATOM 913 N N . ASP A 1 115 ? 31.206 83.930 20.653 1.00 13.32 112 ASP A N 1
ATOM 914 C CA . ASP A 1 115 ? 31.925 84.580 21.753 1.00 14.17 112 ASP A CA 1
ATOM 915 C C . ASP A 1 115 ? 33.426 84.314 21.619 1.00 16.65 112 ASP A C 1
ATOM 916 O O . ASP A 1 115 ? 34.245 85.211 21.832 1.00 16.46 112 ASP A O 1
ATOM 921 N N . TYR A 1 116 ? 33.786 83.080 21.269 1.00 15.92 113 TYR A N 1
ATOM 922 C CA . TYR A 1 116 ? 35.194 82.747 21.038 1.00 14.10 113 TYR A CA 1
ATOM 923 C C . TYR A 1 116 ? 35.798 83.583 19.891 1.00 12.73 113 TYR A C 1
ATOM 924 O O . TYR A 1 116 ? 36.923 84.089 20.005 1.00 13.64 113 TYR A O 1
ATOM 941 N N . ASP A 1 118 ? 34.893 86.463 19.027 1.00 15.36 115 ASP A N 1
ATOM 942 C CA . ASP A 1 118 ? 34.984 87.816 19.588 1.00 15.00 115 ASP A CA 1
ATOM 943 C C . ASP A 1 118 ? 36.217 88.000 20.482 1.00 16.04 115 ASP A C 1
ATOM 944 O O . ASP A 1 118 ? 36.672 89.122 20.701 1.00 18.21 115 ASP A O 1
ATOM 949 N N . ASN A 1 119 ? 36.746 86.894 20.993 1.00 13.98 116 ASN A N 1
ATOM 950 C CA . ASN A 1 119 ? 37.966 86.905 21.797 1.00 13.86 116 ASN A CA 1
ATOM 951 C C . ASN A 1 119 ? 39.233 86.854 20.943 1.00 16.34 116 ASN A C 1
ATOM 952 O O . ASN A 1 119 ? 40.275 87.394 21.332 1.00 17.11 116 ASN A O 1
ATOM 957 N N . ILE A 1 120 ? 39.153 86.197 19.786 1.00 17.21 117 ILE A N 1
ATOM 958 C CA . ILE A 1 120 ? 40.353 85.947 18.980 1.00 17.41 117 ILE A CA 1
ATOM 959 C C . ILE A 1 120 ? 40.515 86.877 17.759 1.00 17.67 117 ILE A C 1
ATOM 960 O O . ILE A 1 120 ? 41.610 86.992 17.205 1.00 18.65 117 ILE A O 1
ATOM 973 N N . ILE A 1 122 ? 41.042 90.293 17.058 1.00 17.14 119 ILE A N 1
ATOM 974 C CA . ILE A 1 122 ? 41.392 91.503 17.783 1.00 17.70 119 ILE A CA 1
ATOM 975 C C . ILE A 1 122 ? 42.344 92.325 16.929 1.00 20.21 119 ILE A C 1
ATOM 976 O O . ILE A 1 122 ? 43.381 91.822 16.500 1.00 21.72 119 ILE A O 1
ATOM 981 N N . ALA A 1 123 ? 41.988 93.582 16.676 1.00 22.22 120 ALA A N 1
ATOM 982 C CA . ALA A 1 123 ? 42.804 94.471 15.848 1.00 21.87 120 ALA A CA 1
ATOM 983 C C . ALA A 1 123 ? 44.214 94.641 16.432 1.00 23.78 120 ALA A C 1
ATOM 984 O O . ALA A 1 123 ? 44.377 94.765 17.650 1.00 25.58 120 ALA A O 1
ATOM 986 N N . ARG A 1 124 ? 45.222 94.638 15.558 1.00 22.53 121 ARG A N 1
ATOM 987 C CA . ARG A 1 124 ? 46.627 94.711 15.963 1.00 25.96 121 ARG A CA 1
ATOM 988 C C . ARG A 1 124 ? 47.157 93.394 16.532 1.00 25.12 121 ARG A C 1
ATOM 989 O O . ARG A 1 124 ? 48.346 93.278 16.819 1.00 29.14 121 ARG A O 1
ATOM 997 N N . GLU A 1 125 ? 46.285 92.405 16.700 1.00 23.14 122 GLU A N 1
ATOM 998 C CA . GLU A 1 125 ? 46.709 91.110 17.243 1.00 22.43 122 GLU A CA 1
ATOM 999 C C . GLU A 1 125 ? 46.623 89.982 16.201 1.00 20.86 122 GLU A C 1
ATOM 1000 O O . GLU A 1 125 ? 47.639 89.367 15.851 1.00 20.33 122 GLU A O 1
ATOM 1006 N N . THR A 1 126 ? 45.418 89.726 15.688 1.00 17.33 123 THR A N 1
ATOM 1007 C CA . THR A 1 126 ? 45.244 88.706 14.651 1.00 17.42 123 THR A CA 1
ATOM 1008 C C . THR A 1 126 ? 44.846 89.312 13.304 1.00 17.65 123 THR A C 1
ATOM 1009 O O . THR A 1 126 ? 44.829 88.620 12.289 1.00 19.96 123 THR A O 1
ATOM 1013 N N . PHE A 1 127 ? 44.502 90.597 13.300 1.00 17.82 124 PHE A N 1
ATOM 1014 C CA . PHE A 1 127 ? 44.319 91.329 12.049 1.00 19.55 124 PHE A CA 1
ATOM 1015 C C . PHE A 1 127 ? 44.610 92.804 12.296 1.00 22.19 124 PHE A C 1
ATOM 1016 O O . PHE A 1 127 ? 44.760 93.232 13.440 1.00 24.39 124 PHE A O 1
ATOM 1024 N N . LYS A 1 128 ? 44.703 93.579 11.221 1.00 24.23 125 LYS A N 1
ATOM 1025 C CA . LYS A 1 128 ? 44.887 95.020 11.352 1.00 29.63 125 LYS A CA 1
ATOM 1026 C C . LYS A 1 128 ? 44.127 95.784 10.277 1.00 31.17 125 LYS A C 1
ATOM 1027 O O . LYS A 1 128 ? 43.871 95.263 9.187 1.00 28.94 125 LYS A O 1
ATOM 1033 N N . TYR A 1 129 ? 43.758 97.018 10.602 1.00 32.96 126 TYR A N 1
ATOM 1034 C CA . TYR A 1 129 ? 43.107 97.895 9.641 1.00 37.72 126 TYR A CA 1
ATOM 1035 C C . TYR A 1 129 ? 44.171 98.577 8.794 1.00 44.31 126 TYR A C 1
ATOM 1036 O O . TYR A 1 129 ? 45.271 98.858 9.274 1.00 45.33 126 TYR A O 1
ATOM 1045 N N . THR A 1 130 ? 43.850 98.823 7.530 1.00 50.33 127 THR A N 1
ATOM 1046 C CA . THR A 1 130 ? 44.711 99.628 6.668 1.00 59.09 127 THR A CA 1
ATOM 1047 C C . THR A 1 130 ? 43.936 100.857 6.196 1.00 65.37 127 THR A C 1
ATOM 1048 O O . THR A 1 130 ? 42.852 101.146 6.707 1.00 64.47 127 THR A O 1
ATOM 1052 N N . GLU A 1 131 ? 44.491 101.593 5.239 1.00 71.79 128 GLU A N 1
ATOM 1053 C CA . GLU A 1 131 ? 43.724 102.650 4.593 1.00 78.81 128 GLU A CA 1
ATOM 1054 C C . GLU A 1 131 ? 42.956 102.039 3.426 1.00 79.45 128 GLU A C 1
ATOM 1055 O O . GLU A 1 131 ? 42.077 102.671 2.834 1.00 82.00 128 GLU A O 1
ATOM 1061 N N . THR A 1 132 ? 43.296 100.790 3.121 1.00 77.36 129 THR A N 1
ATOM 1062 C CA . THR A 1 132 ? 42.624 100.004 2.090 1.00 76.05 129 THR A CA 1
ATOM 1063 C C . THR A 1 132 ? 41.397 99.288 2.666 1.00 70.37 129 THR A C 1
ATOM 1064 O O . THR A 1 132 ? 40.331 99.254 2.048 1.00 70.16 129 THR A O 1
ATOM 1068 N N . GLY A 1 133 ? 41.563 98.721 3.859 1.00 65.21 130 GLY A N 1
ATOM 1069 C CA . GLY A 1 133 ? 40.508 97.983 4.529 1.00 60.65 130 GLY A CA 1
ATOM 1070 C C . GLY A 1 133 ? 41.057 97.196 5.706 1.00 54.33 130 GLY A C 1
ATOM 1071 O O . GLY A 1 133 ? 41.497 97.783 6.699 1.00 51.02 130 GLY A O 1
ATOM 1072 N N . SER A 1 134 ? 41.038 95.868 5.590 1.00 36.54 131 SER A N 1
ATOM 1073 C CA . SER A 1 134 ? 41.546 94.982 6.640 1.00 35.77 131 SER A CA 1
ATOM 1074 C C . SER A 1 134 ? 42.443 93.878 6.089 1.00 33.05 131 SER A C 1
ATOM 1075 O O . SER A 1 134 ? 42.261 93.434 4.959 1.00 35.94 131 SER A O 1
ATOM 1078 N N . VAL A 1 135 ? 43.417 93.445 6.885 1.00 29.55 132 VAL A N 1
ATOM 1079 C CA . VAL A 1 135 ? 44.249 92.299 6.517 1.00 27.66 132 VAL A CA 1
ATOM 1080 C C . VAL A 1 135 ? 44.619 91.457 7.741 1.00 25.22 132 VAL A C 1
ATOM 1081 O O . VAL A 1 135 ? 44.850 91.993 8.831 1.00 24.95 132 VAL A O 1
ATOM 1085 N N . GLY A 1 136 ? 44.676 90.140 7.554 1.00 21.83 133 GLY A N 1
ATOM 1086 C CA . GLY A 1 136 ? 45.023 89.236 8.631 1.00 20.95 133 GLY A CA 1
ATOM 1087 C C . GLY A 1 136 ? 46.487 89.376 8.992 1.00 25.68 133 GLY A C 1
ATOM 1088 O O . GLY A 1 136 ? 47.298 89.801 8.165 1.00 27.07 133 GLY A O 1
ATOM 1089 N N . LEU A 1 137 ? 46.832 89.025 10.228 1.00 24.37 134 LEU A N 1
ATOM 1090 C CA . LEU A 1 137 ? 48.221 89.066 10.665 1.00 23.43 134 LEU A CA 1
ATOM 1091 C C . LEU A 1 137 ? 48.763 87.657 10.918 1.00 23.27 134 LEU A C 1
ATOM 1092 O O . LEU A 1 137 ? 49.899 87.493 11.362 1.00 24.60 134 LEU A O 1
ATOM 1097 N N . LEU A 1 138 ? 47.956 86.640 10.624 1.00 22.83 135 LEU A N 1
ATOM 1098 C CA . LEU A 1 138 ? 48.361 85.253 10.874 1.00 20.97 135 LEU A CA 1
ATOM 1099 C C . LEU A 1 138 ? 48.615 84.485 9.594 1.00 23.29 135 LEU A C 1
ATOM 1100 O O . LEU A 1 138 ? 48.223 83.330 9.490 1.00 26.95 135 LEU A O 1
ATOM 1105 N N . LYS A 1 139 ? 49.275 85.117 8.625 1.00 25.21 136 LYS A N 1
ATOM 1106 C CA . LYS A 1 139 ? 49.560 84.475 7.345 1.00 25.36 136 LYS A CA 1
ATOM 1107 C C . LYS A 1 139 ? 50.919 83.769 7.400 1.00 25.75 136 LYS A C 1
ATOM 1108 O O . LYS A 1 139 ? 51.903 84.231 6.819 1.00 28.53 136 LYS A O 1
ATOM 1114 N N . ASP A 1 140 ? 50.958 82.648 8.118 1.00 25.03 137 ASP A N 1
ATOM 1115 C CA . ASP A 1 140 ? 52.206 81.930 8.373 1.00 27.78 137 ASP A CA 1
ATOM 1116 C C . ASP A 1 140 ? 52.046 80.402 8.382 1.00 27.53 137 ASP A C 1
ATOM 1117 O O . ASP A 1 140 ? 52.642 79.714 9.210 1.00 27.88 137 ASP A O 1
ATOM 1122 N N . GLY A 1 141 ? 51.242 79.884 7.453 1.00 24.52 138 GLY A N 1
ATOM 1123 C CA . GLY A 1 141 ? 51.125 78.451 7.237 1.00 21.62 138 GLY A CA 1
ATOM 1124 C C . GLY A 1 141 ? 50.406 77.662 8.322 1.00 21.98 138 GLY A C 1
ATOM 1125 O O . GLY A 1 141 ? 50.711 76.482 8.532 1.00 23.57 138 GLY A O 1
ATOM 1126 N N . ARG A 1 142 ? 49.454 78.295 9.011 1.00 19.89 139 ARG A N 1
ATOM 1127 C CA . ARG A 1 142 ? 48.643 77.587 10.003 1.00 20.67 139 ARG A CA 1
ATOM 1128 C C . ARG A 1 142 ? 47.592 76.719 9.306 1.00 23.52 139 ARG A C 1
ATOM 1129 O O . ARG A 1 142 ? 47.277 76.926 8.123 1.00 20.90 139 ARG A O 1
ATOM 1137 N N . ARG A 1 143 ? 47.080 75.729 10.038 1.00 22.34 140 ARG A N 1
ATOM 1138 C CA . ARG A 1 143 ? 46.116 74.785 9.483 1.00 18.47 140 ARG A CA 1
ATOM 1139 C C . ARG A 1 143 ? 44.885 74.684 10.361 1.00 16.56 140 ARG A C 1
ATOM 1140 O O . ARG A 1 143 ? 44.979 74.697 11.589 1.00 15.92 140 ARG A O 1
ATOM 1161 N N . LEU A 1 145 ? 41.134 72.436 10.886 1.00 14.92 142 LEU A N 1
ATOM 1162 C CA . LEU A 1 145 ? 40.230 71.330 10.592 1.00 14.22 142 LEU A CA 1
ATOM 1163 C C . LEU A 1 145 ? 38.914 71.567 11.333 1.00 14.95 142 LEU A C 1
ATOM 1164 O O . LEU A 1 145 ? 38.906 71.769 12.557 1.00 15.89 142 LEU A O 1
ATOM 1169 N N . VAL A 1 146 ? 37.804 71.550 10.601 1.00 11.05 143 VAL A N 1
ATOM 1170 C CA . VAL A 1 146 ? 36.480 71.648 11.219 1.00 11.86 143 VAL A CA 1
ATOM 1171 C C . VAL A 1 146 ? 35.769 70.288 11.192 1.00 13.86 143 VAL A C 1
ATOM 1172 O O . VAL A 1 146 ? 35.680 69.640 10.148 1.00 12.69 143 VAL A O 1
ATOM 1176 N N . ILE A 1 147 ? 35.299 69.843 12.351 1.00 10.98 144 ILE A N 1
ATOM 1177 C CA . ILE A 1 147 ? 34.491 68.628 12.427 1.00 15.18 144 ILE A CA 1
ATOM 1178 C C . ILE A 1 147 ? 33.059 69.025 12.789 1.00 16.51 144 ILE A C 1
ATOM 1179 O O . ILE A 1 147 ? 32.788 69.463 13.910 1.00 17.64 144 ILE A O 1
ATOM 1184 N N . GLN A 1 148 ? 32.147 68.894 11.830 1.00 16.72 145 GLN A N 1
ATOM 1185 C CA . GLN A 1 148 ? 30.771 69.373 12.013 1.00 17.14 145 GLN A CA 1
ATOM 1186 C C . GLN A 1 148 ? 29.704 68.286 11.852 1.00 17.79 145 GLN A C 1
ATOM 1187 O O . GLN A 1 148 ? 29.571 67.698 10.776 1.00 18.71 145 GLN A O 1
ATOM 1193 N N . ALA A 1 149 ? 28.939 68.026 12.910 1.00 14.77 146 ALA A N 1
ATOM 1194 C CA . ALA A 1 149 ? 27.816 67.094 12.806 1.00 16.02 146 ALA A CA 1
ATOM 1195 C C . ALA A 1 149 ? 26.523 67.841 12.459 1.00 16.97 146 ALA A C 1
ATOM 1196 O O . ALA A 1 149 ? 26.270 68.941 12.958 1.00 18.22 146 ALA A O 1
ATOM 1198 N N . SER A 1 150 ? 25.702 67.249 11.602 1.00 16.42 147 SER A N 1
ATOM 1199 C CA . SER A 1 150 ? 24.454 67.901 11.210 1.00 14.79 147 SER A CA 1
ATOM 1200 C C . SER A 1 150 ? 23.402 66.868 10.853 1.00 16.34 147 SER A C 1
ATOM 1201 O O . SER A 1 150 ? 23.729 65.795 10.361 1.00 17.89 147 SER A O 1
ATOM 1204 N N . GLY A 1 151 ? 22.136 67.192 11.092 1.00 18.18 148 GLY A N 1
ATOM 1205 C CA . GLY A 1 151 ? 21.055 66.293 10.729 1.00 18.34 148 GLY A CA 1
ATOM 1206 C C . GLY A 1 151 ? 20.856 66.200 9.224 1.00 21.32 148 GLY A C 1
ATOM 1207 O O . GLY A 1 151 ? 20.529 65.131 8.693 1.00 22.17 148 GLY A O 1
ATOM 1208 N N . GLY A 1 152 ? 21.048 67.328 8.539 1.00 16.48 149 GLY A N 1
ATOM 1209 C CA . GLY A 1 152 ? 20.858 67.409 7.104 1.00 17.18 149 GLY A CA 1
ATOM 1210 C C . GLY A 1 152 ? 22.139 67.142 6.340 1.00 18.47 149 GLY A C 1
ATOM 1211 O O . GLY A 1 152 ? 23.229 67.068 6.928 1.00 16.34 149 GLY A O 1
ATOM 1212 N N . ILE A 1 153 ? 22.004 66.990 5.026 1.00 19.21 150 ILE A N 1
ATOM 1213 C CA . ILE A 1 153 ? 23.147 66.758 4.151 1.00 20.17 150 ILE A CA 1
ATOM 1214 C C . ILE A 1 153 ? 23.414 68.040 3.365 1.00 21.54 150 ILE A C 1
ATOM 1215 O O . ILE A 1 153 ? 22.491 68.629 2.795 1.00 22.22 150 ILE A O 1
ATOM 1220 N N . TYR A 1 154 ? 24.673 68.476 3.348 1.00 22.65 151 TYR A N 1
ATOM 1221 C CA . TYR A 1 154 ? 25.019 69.814 2.845 1.00 22.24 151 TYR A CA 1
ATOM 1222 C C . TYR A 1 154 ? 25.796 69.824 1.531 1.00 22.36 151 TYR A C 1
ATOM 1223 O O . TYR A 1 154 ? 26.126 70.890 0.998 1.00 22.73 151 TYR A O 1
ATOM 1232 N N . THR A 1 155 ? 26.052 68.633 1.000 1.00 23.98 152 THR A N 1
ATOM 1233 C CA . THR A 1 155 ? 26.919 68.478 -0.157 1.00 23.33 152 THR A CA 1
ATOM 1234 C C . THR A 1 155 ? 26.149 68.151 -1.435 1.00 23.32 152 THR A C 1
ATOM 1235 O O . THR A 1 155 ? 26.711 67.578 -2.371 1.00 25.36 152 THR A O 1
ATOM 1239 N N . ASN A 1 156 ? 24.871 68.525 -1.465 1.00 23.54 153 ASN A N 1
ATOM 1240 C CA . ASN A 1 156 ? 24.006 68.288 -2.619 1.00 26.91 153 ASN A CA 1
ATOM 1241 C C . ASN A 1 156 ? 23.753 69.542 -3.474 1.00 28.82 153 ASN A C 1
ATOM 1242 O O . ASN A 1 156 ? 22.960 69.513 -4.422 1.00 27.07 153 ASN A O 1
ATOM 1247 N N . ASP A 1 157 ? 24.430 70.636 -3.130 1.00 28.92 154 ASP A N 1
ATOM 1248 C CA . ASP A 1 157 ? 24.244 71.914 -3.812 1.00 31.99 154 ASP A CA 1
ATOM 1249 C C . ASP A 1 157 ? 22.771 72.264 -3.981 1.00 30.78 154 ASP A C 1
ATOM 1250 O O . ASP A 1 157 ? 22.273 72.461 -5.093 1.00 30.95 154 ASP A O 1
ATOM 1255 N N . ASP A 1 158 ? 22.087 72.339 -2.844 1.00 28.93 155 ASP A N 1
ATOM 1256 C CA . ASP A 1 158 ? 20.686 72.725 -2.784 1.00 25.08 155 ASP A CA 1
ATOM 1257 C C . ASP A 1 158 ? 20.531 73.729 -1.636 1.00 23.22 155 ASP A C 1
ATOM 1258 O O . ASP A 1 158 ? 21.514 74.332 -1.197 1.00 23.42 155 ASP A O 1
ATOM 1263 N N . TRP A 1 159 ? 19.309 73.909 -1.149 1.00 22.36 156 TRP A N 1
ATOM 1264 C CA . TRP A 1 159 ? 19.043 74.895 -0.102 1.00 21.91 156 TRP A CA 1
ATOM 1265 C C . TRP A 1 159 ? 19.989 74.735 1.087 1.00 18.77 156 TRP A C 1
ATOM 1266 O O . TRP A 1 159 ? 20.502 75.723 1.609 1.00 19.69 156 TRP A O 1
ATOM 1277 N N . TYR A 1 160 ? 20.227 73.495 1.509 1.00 20.76 157 TYR A N 1
ATOM 1278 C CA . TYR A 1 160 ? 21.125 73.232 2.641 1.00 19.59 157 TYR A CA 1
ATOM 1279 C C . TYR A 1 160 ? 22.528 73.799 2.416 1.00 20.72 157 TYR A C 1
ATOM 1280 O O . TYR A 1 160 ? 23.126 74.372 3.330 1.00 21.57 157 TYR A O 1
ATOM 1289 N N . THR A 1 161 ? 23.046 73.663 1.197 1.00 22.09 158 THR A N 1
ATOM 1290 C CA . THR A 1 161 ? 24.363 74.219 0.888 1.00 19.96 158 THR A CA 1
ATOM 1291 C C . THR A 1 161 ? 24.339 75.747 1.026 1.00 21.14 158 THR A C 1
ATOM 1292 O O . THR A 1 161 ? 25.287 76.358 1.549 1.00 17.86 158 THR A O 1
ATOM 1296 N N . ASP A 1 162 ? 23.237 76.349 0.580 1.00 18.87 159 ASP A N 1
ATOM 1297 C CA . ASP A 1 162 ? 23.058 77.803 0.610 1.00 18.74 159 ASP A CA 1
ATOM 1298 C C . ASP A 1 162 ? 22.939 78.398 2.022 1.00 18.14 159 ASP A C 1
ATOM 1299 O O . ASP A 1 162 ? 23.231 79.581 2.216 1.00 19.00 159 ASP A O 1
ATOM 1304 N N . VAL A 1 163 ? 22.496 77.599 2.994 1.00 15.60 160 VAL A N 1
ATOM 1305 C CA . VAL A 1 163 ? 22.336 78.093 4.373 1.00 15.11 160 VAL A CA 1
ATOM 1306 C C . VAL A 1 163 ? 23.348 77.508 5.366 1.00 16.16 160 VAL A C 1
ATOM 1307 O O . VAL A 1 163 ? 23.151 77.578 6.576 1.00 15.69 160 VAL A O 1
ATOM 1311 N N . GLU A 1 164 ? 24.439 76.947 4.860 1.00 17.53 161 GLU A N 1
ATOM 1312 C CA . GLU A 1 164 ? 25.444 76.389 5.746 1.00 15.44 161 GLU A CA 1
ATOM 1313 C C . GLU A 1 164 ? 26.365 77.491 6.271 1.00 15.17 161 GLU A C 1
ATOM 1314 O O . GLU A 1 164 ? 27.572 77.486 6.014 1.00 12.52 161 GLU A O 1
ATOM 1320 N N . TYR A 1 165 ? 25.796 78.421 7.038 1.00 15.49 162 TYR A N 1
ATOM 1321 C CA . TYR A 1 165 ? 26.541 79.612 7.455 1.00 15.67 162 TYR A CA 1
ATOM 1322 C C . TYR A 1 165 ? 27.619 79.372 8.489 1.00 16.62 162 TYR A C 1
ATOM 1323 O O . TYR A 1 165 ? 28.508 80.214 8.656 1.00 16.29 162 TYR A O 1
ATOM 1332 N N . SER A 1 166 ? 27.543 78.228 9.171 1.00 15.07 163 SER A N 1
ATOM 1333 C CA . SER A 1 166 ? 28.609 77.784 10.066 1.00 16.24 163 SER A CA 1
ATOM 1334 C C . SER A 1 166 ? 29.949 77.632 9.310 1.00 18.07 163 SER A C 1
ATOM 1335 O O . SER A 1 166 ? 30.956 78.254 9.676 1.00 16.58 163 SER A O 1
ATOM 1338 N N . HIS A 1 167 ? 29.945 76.808 8.256 1.00 18.41 164 HIS A N 1
ATOM 1339 C CA . HIS A 1 167 ? 31.122 76.590 7.396 1.00 17.60 164 HIS A CA 1
ATOM 1340 C C . HIS A 1 167 ? 31.511 77.853 6.635 1.00 15.53 164 HIS A C 1
ATOM 1341 O O . HIS A 1 167 ? 32.683 78.238 6.601 1.00 13.46 164 HIS A O 1
ATOM 1348 N N . LYS A 1 168 ? 30.523 78.492 6.019 1.00 13.27 165 LYS A N 1
ATOM 1349 C CA . LYS A 1 168 ? 30.779 79.706 5.250 1.00 15.11 165 LYS A CA 1
ATOM 1350 C C . LYS A 1 168 ? 31.462 80.756 6.124 1.00 17.00 165 LYS A C 1
ATOM 1351 O O . LYS A 1 168 ? 32.493 81.320 5.732 1.00 19.81 165 LYS A O 1
ATOM 1357 N N . TYR A 1 169 ? 30.918 80.992 7.317 1.00 12.99 166 TYR A N 1
ATOM 1358 C CA . TYR A 1 169 ? 31.494 81.977 8.225 1.00 14.21 166 TYR A CA 1
ATOM 1359 C C . TYR A 1 169 ? 32.902 81.580 8.672 1.00 15.38 166 TYR A C 1
ATOM 1360 O O . TYR A 1 169 ? 33.843 82.370 8.548 1.00 12.38 166 TYR A O 1
ATOM 1369 N N . LEU A 1 170 ? 33.040 80.365 9.204 1.00 16.10 167 LEU A N 1
ATOM 1370 C CA . LEU A 1 170 ? 34.331 79.888 9.707 1.00 16.63 167 LEU A CA 1
ATOM 1371 C C . LEU A 1 170 ? 35.413 79.910 8.627 1.00 17.58 167 LEU A C 1
ATOM 1372 O O . LEU A 1 170 ? 36.531 80.390 8.863 1.00 18.70 167 LEU A O 1
ATOM 1377 N N . LYS A 1 171 ? 35.094 79.393 7.444 1.00 16.44 168 LYS A N 1
ATOM 1378 C CA . LYS A 1 171 ? 36.062 79.434 6.347 1.00 17.69 168 LYS A CA 1
ATOM 1379 C C . LYS A 1 171 ? 36.477 80.871 6.011 1.00 15.36 168 LYS A C 1
ATOM 1380 O O . LYS A 1 171 ? 37.669 81.171 5.898 1.00 13.63 168 LYS A O 1
ATOM 1386 N N . ALA A 1 172 ? 35.484 81.746 5.857 1.00 13.40 169 ALA A N 1
ATOM 1387 C CA . ALA A 1 172 ? 35.705 83.164 5.546 1.00 14.83 169 ALA A CA 1
ATOM 1388 C C . ALA A 1 172 ? 36.586 83.859 6.585 1.00 16.13 169 ALA A C 1
ATOM 1389 O O . ALA A 1 172 ? 37.512 84.588 6.237 1.00 15.11 169 ALA A O 1
ATOM 1399 N N . PHE A 1 174 ? 38.648 82.554 8.978 1.00 19.33 171 PHE A N 1
ATOM 1400 C CA . PHE A 1 174 ? 40.009 82.058 9.142 1.00 16.87 171 PHE A CA 1
ATOM 1401 C C . PHE A 1 174 ? 40.875 82.337 7.916 1.00 17.86 171 PHE A C 1
ATOM 1402 O O . PHE A 1 174 ? 42.062 82.646 8.050 1.00 16.57 171 PHE A O 1
ATOM 1410 N N . ASN A 1 175 ? 40.269 82.302 6.731 1.00 16.85 172 ASN A N 1
ATOM 1411 C CA . ASN A 1 175 ? 40.964 82.752 5.524 1.00 19.36 172 ASN A CA 1
ATOM 1412 C C . ASN A 1 175 ? 41.425 84.200 5.674 1.00 21.05 172 ASN A C 1
ATOM 1413 O O . ASN A 1 175 ? 42.580 84.526 5.406 1.00 22.05 172 ASN A O 1
ATOM 1418 N N . PHE A 1 176 ? 40.510 85.063 6.109 1.00 19.42 173 PHE A N 1
ATOM 1419 C CA . PHE A 1 176 ? 40.805 86.478 6.348 1.00 19.41 173 PHE A CA 1
ATOM 1420 C C . PHE A 1 176 ? 41.995 86.659 7.304 1.00 18.76 173 PHE A C 1
ATOM 1421 O O . PHE A 1 176 ? 42.897 87.464 7.043 1.00 19.80 173 PHE A O 1
ATOM 1429 N N . LEU A 1 177 ? 41.992 85.902 8.401 1.00 15.30 174 LEU A N 1
ATOM 1430 C CA . LEU A 1 177 ? 43.063 85.965 9.394 1.00 18.38 174 LEU A CA 1
ATOM 1431 C C . LEU A 1 177 ? 44.408 85.513 8.828 1.00 19.84 174 LEU A C 1
ATOM 1432 O O . LEU A 1 177 ? 45.460 85.907 9.335 1.00 20.49 174 LEU A O 1
ATOM 1437 N N . GLY A 1 178 ? 44.363 84.676 7.791 1.00 20.52 175 GLY A N 1
ATOM 1438 C CA . GLY A 1 178 ? 45.560 84.189 7.133 1.00 21.23 175 GLY A CA 1
ATOM 1439 C C . GLY A 1 178 ? 45.637 82.672 7.098 1.00 22.14 175 GLY A C 1
ATOM 1440 O O . GLY A 1 178 ? 46.565 82.099 6.523 1.00 24.78 175 GLY A O 1
ATOM 1441 N N . ILE A 1 179 ? 44.662 82.015 7.713 1.00 20.65 176 ILE A N 1
ATOM 1442 C CA . ILE A 1 179 ? 44.633 80.552 7.755 1.00 22.09 176 ILE A CA 1
ATOM 1443 C C . ILE A 1 179 ? 43.902 80.011 6.522 1.00 25.32 176 ILE A C 1
ATOM 1444 O O . ILE A 1 179 ? 42.673 79.896 6.501 1.00 25.59 176 ILE A O 1
ATOM 1449 N N . GLU A 1 180 ? 44.674 79.703 5.485 1.00 28.61 177 GLU A N 1
ATOM 1450 C CA . GLU A 1 180 ? 44.112 79.314 4.198 1.00 32.06 177 GLU A CA 1
ATOM 1451 C C . GLU A 1 180 ? 44.050 77.802 4.023 1.00 29.31 177 GLU A C 1
ATOM 1452 O O . GLU A 1 180 ? 43.337 77.295 3.155 1.00 27.19 177 GLU A O 1
ATOM 1458 N N . ASP A 1 181 ? 44.805 77.089 4.855 1.00 28.15 178 ASP A N 1
ATOM 1459 C CA . ASP A 1 181 ? 44.781 75.629 4.867 1.00 23.22 178 ASP A CA 1
ATOM 1460 C C . ASP A 1 181 ? 43.605 75.163 5.726 1.00 20.17 178 ASP A C 1
ATOM 1461 O O . ASP A 1 181 ? 43.715 75.042 6.952 1.00 18.88 178 ASP A O 1
ATOM 1466 N N . TYR A 1 182 ? 42.472 74.924 5.073 1.00 19.53 179 TYR A N 1
ATOM 1467 C CA . TYR A 1 182 ? 41.215 74.670 5.768 1.00 17.73 179 TYR A CA 1
ATOM 1468 C C . TYR A 1 182 ? 40.558 73.418 5.218 1.00 19.21 179 TYR A C 1
ATOM 1469 O O . TYR A 1 182 ? 40.458 73.239 3.999 1.00 19.44 179 TYR A O 1
ATOM 1478 N N . GLN A 1 183 ? 40.128 72.544 6.123 1.00 17.62 180 GLN A N 1
ATOM 1479 C CA . GLN A 1 183 ? 39.339 71.373 5.749 1.00 17.95 180 GLN A CA 1
ATOM 1480 C C . GLN A 1 183 ? 38.126 71.226 6.665 1.00 16.54 180 GLN A C 1
ATOM 1481 O O . GLN A 1 183 ? 38.231 71.373 7.885 1.00 15.70 180 GLN A O 1
ATOM 1487 N N . ILE A 1 184 ? 36.967 70.948 6.078 1.00 17.24 181 ILE A N 1
ATOM 1488 C CA . ILE A 1 184 ? 35.804 70.585 6.879 1.00 15.48 181 ILE A CA 1
ATOM 1489 C C . ILE A 1 184 ? 35.406 69.123 6.634 1.00 16.37 181 ILE A C 1
ATOM 1490 O O . ILE A 1 184 ? 35.304 68.661 5.487 1.00 15.77 181 ILE A O 1
ATOM 1495 N N . VAL A 1 185 ? 35.223 68.393 7.729 1.00 13.41 182 VAL A N 1
ATOM 1496 C CA . VAL A 1 185 ? 34.675 67.050 7.674 1.00 14.20 182 VAL A CA 1
ATOM 1497 C C . VAL A 1 185 ? 33.238 67.136 8.160 1.00 15.62 182 VAL A C 1
ATOM 1498 O O . VAL A 1 185 ? 32.974 67.522 9.305 1.00 15.84 182 VAL A O 1
ATOM 1502 N N . ARG A 1 186 ? 32.310 66.803 7.273 1.00 15.66 183 ARG A N 1
ATOM 1503 C CA . ARG A 1 186 ? 30.886 66.817 7.602 1.00 18.28 183 ARG A CA 1
ATOM 1504 C C . ARG A 1 186 ? 30.390 65.430 7.985 1.00 21.90 183 ARG A C 1
ATOM 1505 O O . ARG A 1 186 ? 30.217 64.561 7.114 1.00 22.98 183 ARG A O 1
ATOM 1513 N N . ALA A 1 187 ? 30.196 65.218 9.286 1.00 19.86 184 ALA A N 1
ATOM 1514 C CA . ALA A 1 187 ? 29.476 64.048 9.768 1.00 19.09 184 ALA A CA 1
ATOM 1515 C C . ALA A 1 187 ? 27.990 64.379 9.617 1.00 18.46 184 ALA A C 1
ATOM 1516 O O . ALA A 1 187 ? 27.303 64.683 10.589 1.00 16.18 184 ALA A O 1
ATOM 1518 N N . GLN A 1 188 ? 27.515 64.317 8.372 1.00 19.27 185 GLN A N 1
ATOM 1519 C CA . GLN A 1 188 ? 26.224 64.873 7.987 1.00 16.30 185 GLN A CA 1
ATOM 1520 C C . GLN A 1 188 ? 25.171 63.806 7.737 1.00 19.89 185 GLN A C 1
ATOM 1521 O O . GLN A 1 188 ? 25.485 62.615 7.608 1.00 21.90 185 GLN A O 1
ATOM 1527 N N . GLY A 1 189 ? 23.918 64.252 7.664 1.00 19.76 186 GLY A N 1
ATOM 1528 C CA . GLY A 1 189 ? 22.785 63.372 7.448 1.00 20.50 186 GLY A CA 1
ATOM 1529 C C . GLY A 1 189 ? 22.443 62.485 8.633 1.00 22.43 186 GLY A C 1
ATOM 1530 O O . GLY A 1 189 ? 21.930 61.382 8.439 1.00 25.21 186 GLY A O 1
ATOM 1531 N N . THR A 1 190 ? 22.712 62.954 9.855 1.00 22.61 187 THR A N 1
ATOM 1532 C CA . THR A 1 190 ? 22.394 62.163 11.052 1.00 22.57 187 THR A CA 1
ATOM 1533 C C . THR A 1 190 ? 20.885 61.945 11.188 1.00 28.35 187 THR A C 1
ATOM 1534 O O . THR A 1 190 ? 20.435 61.016 11.869 1.00 31.38 187 THR A O 1
ATOM 1538 N N . ALA A 1 191 ? 20.105 62.800 10.533 1.00 26.32 188 ALA A N 1
ATOM 1539 C CA . ALA A 1 191 ? 18.652 62.678 10.570 1.00 26.34 188 ALA A CA 1
ATOM 1540 C C . ALA A 1 191 ? 18.122 61.718 9.508 1.00 28.28 188 ALA A C 1
ATOM 1541 O O . ALA A 1 191 ? 16.949 61.334 9.548 1.00 31.70 188 ALA A O 1
ATOM 1543 N N . VAL A 1 192 ? 18.966 61.326 8.556 1.00 27.29 189 VAL A N 1
ATOM 1544 C CA . VAL A 1 192 ? 18.464 60.544 7.423 1.00 32.01 189 VAL A CA 1
ATOM 1545 C C . VAL A 1 192 ? 19.277 59.312 7.005 1.00 32.81 189 VAL A C 1
ATOM 1546 O O . VAL A 1 192 ? 18.742 58.406 6.368 1.00 35.72 189 VAL A O 1
ATOM 1550 N N . LEU A 1 193 ? 20.557 59.274 7.355 1.00 30.64 190 LEU A N 1
ATOM 1551 C CA . LEU A 1 193 ? 21.404 58.148 6.962 1.00 30.51 190 LEU A CA 1
ATOM 1552 C C . LEU A 1 193 ? 21.556 57.147 8.104 1.00 30.91 190 LEU A C 1
ATOM 1553 O O . LEU A 1 193 ? 21.200 57.438 9.242 1.00 30.10 190 LEU A O 1
ATOM 1558 N N . ASP A 1 194 ? 22.073 55.963 7.791 1.00 32.88 191 ASP A N 1
ATOM 1559 C CA . ASP A 1 194 ? 22.384 54.967 8.809 1.00 34.30 191 ASP A CA 1
ATOM 1560 C C . ASP A 1 194 ? 23.505 55.507 9.699 1.00 32.39 191 ASP A C 1
ATOM 1561 O O . ASP A 1 194 ? 24.579 55.849 9.197 1.00 33.42 191 ASP A O 1
ATOM 1566 N N . PRO A 1 195 ? 23.257 55.599 11.022 1.00 31.29 192 PRO A N 1
ATOM 1567 C CA . PRO A 1 195 ? 24.242 56.164 11.956 1.00 29.19 192 PRO A CA 1
ATOM 1568 C C . PRO A 1 195 ? 25.619 55.491 11.911 1.00 28.99 192 PRO A C 1
ATOM 1569 O O . PRO A 1 195 ? 26.628 56.148 12.191 1.00 25.32 192 PRO A O 1
ATOM 1573 N N . THR A 1 196 ? 25.666 54.206 11.569 1.00 29.78 193 THR A N 1
ATOM 1574 C CA . THR A 1 196 ? 26.952 53.537 11.411 1.00 31.58 193 THR A CA 1
ATOM 1575 C C . THR A 1 196 ? 27.662 54.033 10.150 1.00 32.30 193 THR A C 1
ATOM 1576 O O . THR A 1 196 ? 28.882 54.210 10.153 1.00 34.58 193 THR A O 1
ATOM 1580 N N . GLU A 1 197 ? 26.898 54.268 9.083 1.00 31.19 194 GLU A N 1
ATOM 1581 C CA . GLU A 1 197 ? 27.460 54.788 7.842 1.00 30.45 194 GLU A CA 1
ATOM 1582 C C . GLU A 1 197 ? 28.031 56.182 8.067 1.00 26.99 194 GLU A C 1
ATOM 1583 O O . GLU A 1 197 ? 29.161 56.472 7.665 1.00 24.96 194 GLU A O 1
ATOM 1589 N N . VAL A 1 198 ? 27.245 57.040 8.711 1.00 25.31 195 VAL A N 1
ATOM 1590 C CA . VAL A 1 198 ? 27.712 58.371 9.078 1.00 24.83 195 VAL A CA 1
ATOM 1591 C C . VAL A 1 198 ? 29.051 58.294 9.825 1.00 24.12 195 VAL A C 1
ATOM 1592 O O . VAL A 1 198 ? 30.044 58.902 9.404 1.00 21.56 195 VAL A O 1
ATOM 1596 N N . LEU A 1 199 ? 29.080 57.546 10.928 1.00 24.50 196 LEU A N 1
ATOM 1597 C CA . LEU A 1 199 ? 30.292 57.433 11.742 1.00 23.19 196 LEU A CA 1
ATOM 1598 C C . LEU A 1 199 ? 31.485 56.880 10.962 1.00 24.30 196 LEU A C 1
ATOM 1599 O O . LEU A 1 199 ? 32.590 57.428 11.017 1.00 24.16 196 LEU A O 1
ATOM 1604 N N . GLN A 1 200 ? 31.266 55.791 10.238 1.00 26.48 197 GLN A N 1
ATOM 1605 C CA . GLN A 1 200 ? 32.351 55.167 9.493 1.00 27.92 197 GLN A CA 1
ATOM 1606 C C . GLN A 1 200 ? 32.931 56.095 8.412 1.00 27.05 197 GLN A C 1
ATOM 1607 O O . GLN A 1 200 ? 34.156 56.174 8.244 1.00 25.49 197 GLN A O 1
ATOM 1613 N N . ASN A 1 201 ? 32.065 56.812 7.697 1.00 24.85 198 ASN A N 1
ATOM 1614 C CA . ASN A 1 201 ? 32.547 57.743 6.678 1.00 25.48 198 ASN A CA 1
ATOM 1615 C C . ASN A 1 201 ? 33.356 58.885 7.292 1.00 25.76 198 ASN A C 1
ATOM 1616 O O . ASN A 1 201 ? 34.450 59.202 6.814 1.00 25.35 198 ASN A O 1
ATOM 1621 N N . ALA A 1 202 ? 32.824 59.478 8.365 1.00 24.58 199 ALA A N 1
ATOM 1622 C CA . ALA A 1 202 ? 33.523 60.529 9.123 1.00 21.17 199 ALA A CA 1
ATOM 1623 C C . ALA A 1 202 ? 34.872 60.057 9.684 1.00 19.02 199 ALA A C 1
ATOM 1624 O O . ALA A 1 202 ? 35.866 60.778 9.611 1.00 18.48 199 ALA A O 1
ATOM 1626 N N . TYR A 1 203 ? 34.883 58.851 10.251 1.00 20.41 200 TYR A N 1
ATOM 1627 C CA . TYR A 1 203 ? 36.100 58.240 10.779 1.00 20.43 200 TYR A CA 1
ATOM 1628 C C . TYR A 1 203 ? 37.205 58.176 9.734 1.00 23.64 200 TYR A C 1
ATOM 1629 O O . TYR A 1 203 ? 38.349 58.556 9.996 1.00 23.10 200 TYR A O 1
ATOM 1638 N N . LYS A 1 204 ? 36.863 57.671 8.550 1.00 26.92 201 LYS A N 1
ATOM 1639 C CA . LYS A 1 204 ? 37.839 57.575 7.475 1.00 26.37 201 LYS A CA 1
ATOM 1640 C C . LYS A 1 204 ? 38.383 58.958 7.140 1.00 24.05 201 LYS A C 1
ATOM 1641 O O . LYS A 1 204 ? 39.604 59.145 7.008 1.00 22.34 201 LYS A O 1
ATOM 1647 N N . GLU A 1 205 ? 37.487 59.936 7.025 1.00 20.17 202 GLU A N 1
ATOM 1648 C CA . GLU A 1 205 ? 37.921 61.294 6.708 1.00 21.84 202 GLU A CA 1
ATOM 1649 C C . GLU A 1 205 ? 38.873 61.910 7.752 1.00 20.28 202 GLU A C 1
ATOM 1650 O O . GLU A 1 205 ? 39.873 62.531 7.377 1.00 21.40 202 GLU A O 1
ATOM 1656 N N . VAL A 1 206 ? 38.585 61.739 9.042 1.00 17.77 203 VAL A N 1
ATOM 1657 C CA . VAL A 1 206 ? 39.444 62.345 10.060 1.00 16.00 203 VAL A CA 1
ATOM 1658 C C . VAL A 1 206 ? 40.781 61.609 10.218 1.00 19.74 203 VAL A C 1
ATOM 1659 O O . VAL A 1 206 ? 41.777 62.206 10.634 1.00 20.07 203 VAL A O 1
ATOM 1663 N N . GLU A 1 207 ? 40.804 60.317 9.893 1.00 21.98 204 GLU A N 1
ATOM 1664 C CA . GLU A 1 207 ? 42.059 59.563 9.910 1.00 22.00 204 GLU A CA 1
ATOM 1665 C C . GLU A 1 207 ? 42.987 60.121 8.850 1.00 22.39 204 GLU A C 1
ATOM 1666 O O . GLU A 1 207 ? 44.193 60.267 9.077 1.00 21.08 204 GLU A O 1
ATOM 1672 N N . GLU A 1 208 ? 42.414 60.417 7.684 1.00 21.27 205 GLU A N 1
ATOM 1673 C CA . GLU A 1 208 ? 43.165 60.980 6.567 1.00 22.22 205 GLU A CA 1
ATOM 1674 C C . GLU A 1 208 ? 43.620 62.399 6.889 1.00 21.54 205 GLU A C 1
ATOM 1675 O O . GLU A 1 208 ? 44.734 62.796 6.538 1.00 21.69 205 GLU A O 1
ATOM 1681 N N . ALA A 1 209 ? 42.752 63.151 7.563 1.00 20.17 206 ALA A N 1
ATOM 1682 C CA . ALA A 1 209 ? 43.098 64.477 8.070 1.00 19.30 206 ALA A CA 1
ATOM 1683 C C . ALA A 1 209 ? 44.251 64.401 9.079 1.00 19.81 206 ALA A C 1
ATOM 1684 O O . ALA A 1 209 ? 45.178 65.211 9.033 1.00 21.90 206 ALA A O 1
ATOM 1686 N N . ALA A 1 210 ? 44.186 63.434 9.992 1.00 15.52 207 ALA A N 1
ATOM 1687 C CA . ALA A 1 210 ? 45.222 63.274 11.005 1.00 17.29 207 ALA A CA 1
ATOM 1688 C C . ALA A 1 210 ? 46.554 63.006 10.322 1.00 20.86 207 ALA A C 1
ATOM 1689 O O . ALA A 1 210 ? 47.585 63.547 10.728 1.00 18.82 207 ALA A O 1
ATOM 1691 N N . SER A 1 211 ? 46.517 62.170 9.278 1.00 22.07 208 SER A N 1
ATOM 1692 C CA . SER A 1 211 ? 47.702 61.845 8.477 1.00 20.93 208 SER A CA 1
ATOM 1693 C C . SER A 1 211 ? 48.285 63.077 7.787 1.00 17.77 208 SER A C 1
ATOM 1694 O O . SER A 1 211 ? 49.495 63.321 7.839 1.00 17.85 208 SER A O 1
ATOM 1697 N N . ARG A 1 212 ? 47.424 63.845 7.136 1.00 16.39 209 ARG A N 1
ATOM 1698 C CA . ARG A 1 212 ? 47.850 65.064 6.462 1.00 18.22 209 ARG A CA 1
ATOM 1699 C C . ARG A 1 212 ? 48.496 66.057 7.434 1.00 20.84 209 ARG A C 1
ATOM 1700 O O . ARG A 1 212 ? 49.580 66.577 7.172 1.00 21.80 209 ARG A O 1
ATOM 1708 N N . LEU A 1 213 ? 47.828 66.305 8.559 1.00 20.78 210 LEU A N 1
ATOM 1709 C CA . LEU A 1 213 ? 48.293 67.276 9.549 1.00 20.68 210 LEU A CA 1
ATOM 1710 C C . LEU A 1 213 ? 49.589 66.871 10.259 1.00 21.47 210 LEU A C 1
ATOM 1711 O O . LEU A 1 213 ? 50.439 67.720 10.529 1.00 23.69 210 LEU A O 1
ATOM 1716 N N . ALA A 1 214 ? 49.737 65.583 10.562 1.00 21.76 211 ALA A N 1
ATOM 1717 C CA . ALA A 1 214 ? 50.961 65.076 11.187 1.00 20.12 211 ALA A CA 1
ATOM 1718 C C . ALA A 1 214 ? 52.056 64.859 10.149 1.00 22.27 211 ALA A C 1
ATOM 1719 O O . ALA A 1 214 ? 53.209 64.613 10.493 1.00 25.52 211 ALA A O 1
ATOM 1721 N N . ASN A 1 215 ? 51.682 64.970 8.878 1.00 21.29 212 ASN A N 1
ATOM 1722 C CA . ASN A 1 215 ? 52.551 64.605 7.760 1.00 23.76 212 ASN A CA 1
ATOM 1723 C C . ASN A 1 215 ? 53.180 63.232 7.955 1.00 24.31 212 ASN A C 1
ATOM 1724 O O . ASN A 1 215 ? 54.398 63.066 7.829 1.00 21.89 212 ASN A O 1
ATOM 1729 N N . LYS A 1 216 ? 52.331 62.258 8.282 1.00 23.38 213 LYS A N 1
ATOM 1730 C CA . LYS A 1 216 ? 52.721 60.855 8.367 1.00 22.05 213 LYS A CA 1
ATOM 1731 C C . LYS A 1 216 ? 51.564 60.003 7.848 1.00 21.72 213 LYS A C 1
ATOM 1732 O O . LYS A 1 216 ? 50.558 59.823 8.534 1.00 21.79 213 LYS A O 1
ATOM 1738 N N . TYR A 1 217 ? 51.710 59.516 6.619 1.00 20.07 214 TYR A N 1
ATOM 1739 C CA . TYR A 1 217 ? 50.710 58.677 5.963 1.00 21.12 214 TYR A CA 1
ATOM 1740 C C . TYR A 1 217 ? 51.086 57.204 6.088 1.00 22.85 214 TYR A C 1
ATOM 1741 O O . TYR A 1 217 ? 52.182 56.798 5.702 1.00 24.59 214 TYR A O 1
ATOM 1750 N N . ILE A 1 218 ? 50.175 56.407 6.636 1.00 25.46 215 ILE A N 1
ATOM 1751 C CA . ILE A 1 218 ? 50.414 54.984 6.835 1.00 25.02 215 ILE A CA 1
ATOM 1752 C C . ILE A 1 218 ? 49.360 54.195 6.062 1.00 26.51 215 ILE A C 1
ATOM 1753 O O . ILE A 1 218 ? 48.203 54.141 6.469 1.00 28.35 215 ILE A O 1
ATOM 1758 N N . PHE A 1 219 ? 49.766 53.601 4.941 1.00 28.35 216 PHE A N 1
ATOM 1759 C CA . PHE A 1 219 ? 48.850 52.876 4.056 1.00 33.28 216 PHE A CA 1
ATOM 1760 C C . PHE A 1 219 ? 48.900 51.363 4.255 1.00 36.73 216 PHE A C 1
ATOM 1761 O O . PHE A 1 219 ? 49.973 50.782 4.444 1.00 31.79 216 PHE A O 1
ATOM 1769 N N . SER A 1 220 ? 47.731 50.729 4.205 1.00 44.80 217 SER A N 1
ATOM 1770 C CA . SER A 1 220 ? 47.623 49.283 4.406 1.00 51.63 217 SER A CA 1
ATOM 1771 C C . SER A 1 220 ? 46.672 48.626 3.406 1.00 55.42 217 SER A C 1
ATOM 1772 O O . SER A 1 220 ? 47.059 48.310 2.279 1.00 59.12 217 SER A O 1
ATOM 1775 N N . SER B 1 1 ? -11.277 100.138 62.775 1.00 69.13 -2 SER B N 1
ATOM 1776 C CA . SER B 1 1 ? -10.897 101.545 62.862 1.00 67.42 -2 SER B CA 1
ATOM 1777 C C . SER B 1 1 ? -10.343 101.878 64.240 1.00 57.06 -2 SER B C 1
ATOM 1778 O O . SER B 1 1 ? -9.711 102.922 64.431 1.00 57.42 -2 SER B O 1
ATOM 1781 N N . ASN B 1 2 ? -10.586 100.990 65.199 1.00 46.90 -1 ASN B N 1
ATOM 1782 C CA . ASN B 1 2 ? -10.072 101.175 66.551 1.00 39.60 -1 ASN B CA 1
ATOM 1783 C C . ASN B 1 2 ? -8.724 100.477 66.764 1.00 37.49 -1 ASN B C 1
ATOM 1784 O O . ASN B 1 2 ? -8.002 100.774 67.721 1.00 37.06 -1 ASN B O 1
ATOM 1789 N N . ALA B 1 3 ? -8.396 99.555 65.860 1.00 32.61 0 ALA B N 1
ATOM 1790 C CA . ALA B 1 3 ? -7.139 98.823 65.922 1.00 27.47 0 ALA B CA 1
ATOM 1791 C C . ALA B 1 3 ? -5.979 99.791 66.057 1.00 27.61 0 ALA B C 1
ATOM 1792 O O . ALA B 1 3 ? -6.006 100.893 65.506 1.00 27.87 0 ALA B O 1
ATOM 1802 N N . ASN B 1 5 ? -1.806 99.497 65.546 1.00 25.74 2 ASN B N 1
ATOM 1803 C CA . ASN B 1 5 ? -0.619 98.731 65.188 1.00 21.26 2 ASN B CA 1
ATOM 1804 C C . ASN B 1 5 ? 0.659 99.392 65.685 1.00 18.71 2 ASN B C 1
ATOM 1805 O O . ASN B 1 5 ? 0.663 100.563 66.057 1.00 19.40 2 ASN B O 1
ATOM 1810 N N . LYS B 1 6 ? 1.744 98.630 65.658 1.00 16.85 3 LYS B N 1
ATOM 1811 C CA . LYS B 1 6 ? 3.034 99.082 66.158 1.00 14.79 3 LYS B CA 1
ATOM 1812 C C . LYS B 1 6 ? 4.059 99.114 65.041 1.00 16.87 3 LYS B C 1
ATOM 1813 O O . LYS B 1 6 ? 4.116 98.208 64.206 1.00 17.35 3 LYS B O 1
ATOM 1819 N N . THR B 1 7 ? 4.867 100.167 65.037 1.00 18.57 4 THR B N 1
ATOM 1820 C CA . THR B 1 7 ? 6.028 100.252 64.167 1.00 18.82 4 THR B CA 1
ATOM 1821 C C . THR B 1 7 ? 7.281 100.086 65.026 1.00 17.48 4 THR B C 1
ATOM 1822 O O . THR B 1 7 ? 7.499 100.842 65.976 1.00 18.71 4 THR B O 1
ATOM 1826 N N . LEU B 1 8 ? 8.079 99.071 64.711 1.00 13.46 5 LEU B N 1
ATOM 1827 C CA . LEU B 1 8 ? 9.284 98.791 65.478 1.00 14.50 5 LEU B CA 1
ATOM 1828 C C . LEU B 1 8 ? 10.529 99.225 64.715 1.00 16.26 5 LEU B C 1
ATOM 1829 O O . LEU B 1 8 ? 10.774 98.755 63.596 1.00 17.12 5 LEU B O 1
ATOM 1834 N N . ILE B 1 9 ? 11.299 100.124 65.325 1.00 14.30 6 ILE B N 1
ATOM 1835 C CA . ILE B 1 9 ? 12.597 100.536 64.800 1.00 16.60 6 ILE B CA 1
ATOM 1836 C C . ILE B 1 9 ? 13.684 99.592 65.310 1.00 14.94 6 ILE B C 1
ATOM 1837 O O . ILE B 1 9 ? 13.838 99.409 66.520 1.00 12.02 6 ILE B O 1
ATOM 1842 N N . ILE B 1 10 ? 14.427 98.989 64.382 1.00 14.65 7 ILE B N 1
ATOM 1843 C CA . ILE B 1 10 ? 15.546 98.118 64.729 1.00 15.02 7 ILE B CA 1
ATOM 1844 C C . ILE B 1 10 ? 16.845 98.843 64.372 1.00 15.67 7 ILE B C 1
ATOM 1845 O O . ILE B 1 10 ? 17.292 98.830 63.218 1.00 14.98 7 ILE B O 1
ATOM 1850 N N . ASN B 1 11 ? 17.421 99.513 65.363 1.00 13.46 8 ASN B N 1
ATOM 1851 C CA . ASN B 1 11 ? 18.583 100.351 65.132 1.00 16.28 8 ASN B CA 1
ATOM 1852 C C . ASN B 1 11 ? 19.876 99.547 65.281 1.00 15.82 8 ASN B C 1
ATOM 1853 O O . ASN B 1 11 ? 20.282 99.190 66.400 1.00 14.00 8 ASN B O 1
ATOM 1858 N N . ALA B 1 12 ? 20.508 99.254 64.145 1.00 12.55 9 ALA B N 1
ATOM 1859 C CA . ALA B 1 12 ? 21.700 98.407 64.135 1.00 12.93 9 ALA B CA 1
ATOM 1860 C C . ALA B 1 12 ? 23.004 99.203 64.070 1.00 15.11 9 ALA B C 1
ATOM 1861 O O . ALA B 1 12 ? 24.051 98.669 63.703 1.00 14.88 9 ALA B O 1
ATOM 1863 N N . HIS B 1 13 ? 22.957 100.474 64.442 1.00 15.90 10 HIS B N 1
ATOM 1864 C CA . HIS B 1 13 ? 24.161 101.293 64.373 1.00 15.44 10 HIS B CA 1
ATOM 1865 C C . HIS B 1 13 ? 24.915 101.330 65.702 1.00 13.99 10 HIS B C 1
ATOM 1866 O O . HIS B 1 13 ? 24.330 101.656 66.741 1.00 14.83 10 HIS B O 1
ATOM 1873 N N . PRO B 1 14 ? 26.231 101.023 65.667 1.00 14.83 11 PRO B N 1
ATOM 1874 C CA . PRO B 1 14 ? 27.077 101.108 66.864 1.00 17.16 11 PRO B CA 1
ATOM 1875 C C . PRO B 1 14 ? 26.965 102.445 67.611 1.00 18.79 11 PRO B C 1
ATOM 1876 O O . PRO B 1 14 ? 27.059 102.470 68.842 1.00 18.26 11 PRO B O 1
ATOM 1880 N N . LYS B 1 15 ? 26.765 103.540 66.877 1.00 19.88 12 LYS B N 1
ATOM 1881 C CA . LYS B 1 15 ? 26.727 104.879 67.474 1.00 23.28 12 LYS B CA 1
ATOM 1882 C C . LYS B 1 15 ? 25.364 105.228 68.077 1.00 24.86 12 LYS B C 1
ATOM 1883 O O . LYS B 1 15 ? 25.213 106.259 68.736 1.00 25.20 12 LYS B O 1
ATOM 1889 N N . VAL B 1 16 ? 24.381 104.368 67.819 1.00 25.33 13 VAL B N 1
ATOM 1890 C CA . VAL B 1 16 ? 23.045 104.440 68.425 1.00 29.72 13 VAL B CA 1
ATOM 1891 C C . VAL B 1 16 ? 22.209 105.651 67.985 1.00 33.93 13 VAL B C 1
ATOM 1892 O O . VAL B 1 16 ? 21.281 105.495 67.194 1.00 35.85 13 VAL B O 1
ATOM 1896 N N . ASP B 1 17 ? 22.517 106.848 68.483 1.00 38.45 14 ASP B N 1
ATOM 1897 C CA . ASP B 1 17 ? 21.708 108.030 68.126 1.00 41.57 14 ASP B CA 1
ATOM 1898 C C . ASP B 1 17 ? 22.535 109.265 67.751 1.00 39.86 14 ASP B C 1
ATOM 1899 O O . ASP B 1 17 ? 22.006 110.370 67.632 1.00 40.67 14 ASP B O 1
ATOM 1904 N N . ASP B 1 18 ? 23.831 109.056 67.556 1.00 37.23 15 ASP B N 1
ATOM 1905 C CA . ASP B 1 18 ? 24.751 110.099 67.138 1.00 38.54 15 ASP B CA 1
ATOM 1906 C C . ASP B 1 18 ? 24.494 110.488 65.680 1.00 37.82 15 ASP B C 1
ATOM 1907 O O . ASP B 1 18 ? 24.770 109.704 64.769 1.00 36.45 15 ASP B O 1
ATOM 1912 N N . THR B 1 19 ? 23.982 111.700 65.458 1.00 36.89 16 THR B N 1
ATOM 1913 C CA . THR B 1 19 ? 23.626 112.145 64.105 1.00 36.74 16 THR B CA 1
ATOM 1914 C C . THR B 1 19 ? 24.806 112.622 63.252 1.00 36.68 16 THR B C 1
ATOM 1915 O O . THR B 1 19 ? 24.606 113.230 62.208 1.00 42.37 16 THR B O 1
ATOM 1919 N N . SER B 1 20 ? 26.034 112.361 63.680 1.00 33.14 17 SER B N 1
ATOM 1920 C CA . SER B 1 20 ? 27.160 112.581 62.784 1.00 34.88 17 SER B CA 1
ATOM 1921 C C . SER B 1 20 ? 27.189 111.453 61.748 1.00 32.96 17 SER B C 1
ATOM 1922 O O . SER B 1 20 ? 27.739 111.604 60.656 1.00 34.18 17 SER B O 1
ATOM 1925 N N . SER B 1 21 ? 26.590 110.322 62.108 1.00 30.16 18 SER B N 1
ATOM 1926 C CA . SER B 1 21 ? 26.500 109.177 61.214 1.00 26.23 18 SER B CA 1
ATOM 1927 C C . SER B 1 21 ? 25.379 109.376 60.193 1.00 25.79 18 SER B C 1
ATOM 1928 O O . SER B 1 21 ? 24.272 109.814 60.551 1.00 26.68 18 SER B O 1
ATOM 1931 N N . VAL B 1 22 ? 25.669 109.057 58.929 1.00 21.38 19 VAL B N 1
ATOM 1932 C CA . VAL B 1 22 ? 24.728 109.264 57.825 1.00 19.07 19 VAL B CA 1
ATOM 1933 C C . VAL B 1 22 ? 23.398 108.508 57.974 1.00 20.40 19 VAL B C 1
ATOM 1934 O O . VAL B 1 22 ? 22.321 109.102 57.839 1.00 20.28 19 VAL B O 1
ATOM 1938 N N . SER B 1 23 ? 23.466 107.205 58.248 1.00 18.88 20 SER B N 1
ATOM 1939 C CA . SER B 1 23 ? 22.248 106.404 58.379 1.00 19.65 20 SER B CA 1
ATOM 1940 C C . SER B 1 23 ? 21.369 106.902 59.534 1.00 19.35 20 SER B C 1
ATOM 1941 O O . SER B 1 23 ? 20.136 106.934 59.414 1.00 17.90 20 SER B O 1
ATOM 1944 N N . ILE B 1 24 ? 21.998 107.319 60.632 1.00 18.18 21 ILE B N 1
ATOM 1945 C CA . ILE B 1 24 ? 21.239 107.840 61.767 1.00 20.29 21 ILE B CA 1
ATOM 1946 C C . ILE B 1 24 ? 20.537 109.174 61.454 1.00 21.46 21 ILE B C 1
ATOM 1947 O O . ILE B 1 24 ? 19.344 109.320 61.730 1.00 21.17 21 ILE B O 1
ATOM 1952 N N . LYS B 1 25 ? 21.258 110.132 60.873 1.00 20.26 22 LYS B N 1
ATOM 1953 C CA . LYS B 1 25 ? 20.627 111.358 60.358 1.00 23.35 22 LYS B CA 1
ATOM 1954 C C . LYS B 1 25 ? 19.410 111.077 59.466 1.00 19.16 22 LYS B C 1
ATOM 1955 O O . LYS B 1 25 ? 18.349 111.681 59.647 1.00 21.02 22 LYS B O 1
ATOM 1961 N N . VAL B 1 26 ? 19.569 110.176 58.497 1.00 15.86 23 VAL B N 1
ATOM 1962 C CA . VAL B 1 26 ? 18.479 109.833 57.587 1.00 14.21 23 VAL B CA 1
ATOM 1963 C C . VAL B 1 26 ? 17.301 109.165 58.302 1.00 16.14 23 VAL B C 1
ATOM 1964 O O . VAL B 1 26 ? 16.142 109.435 57.989 1.00 18.21 23 VAL B O 1
ATOM 1968 N N . PHE B 1 27 ? 17.601 108.277 59.248 1.00 19.22 24 PHE B N 1
ATOM 1969 C CA . PHE B 1 27 ? 16.576 107.676 60.104 1.00 17.46 24 PHE B CA 1
ATOM 1970 C C . PHE B 1 27 ? 15.826 108.737 60.915 1.00 18.17 24 PHE B C 1
ATOM 1971 O O . PHE B 1 27 ? 14.595 108.724 60.969 1.00 16.64 24 PHE B O 1
ATOM 1979 N N . LYS B 1 28 ? 16.559 109.655 61.543 1.00 16.83 25 LYS B N 1
ATOM 1980 C CA . LYS B 1 28 ? 15.922 110.707 62.334 1.00 20.01 25 LYS B CA 1
ATOM 1981 C C . LYS B 1 28 ? 14.970 111.521 61.458 1.00 22.21 25 LYS B C 1
ATOM 1982 O O . LYS B 1 28 ? 13.889 111.925 61.907 1.00 20.48 25 LYS B O 1
ATOM 1988 N N . HIS B 1 29 ? 15.378 111.760 60.209 1.00 17.51 26 HIS B N 1
ATOM 1989 C CA . HIS B 1 29 ? 14.545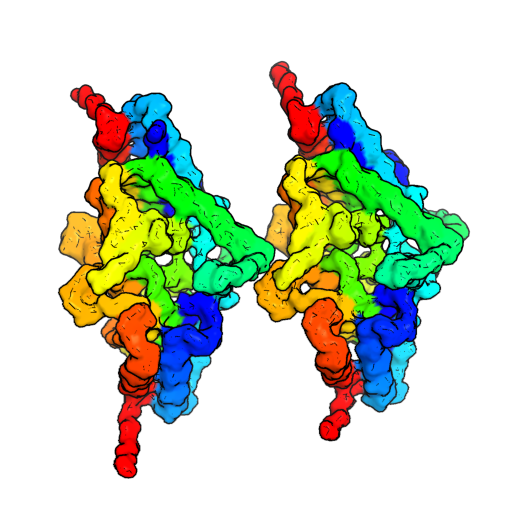 112.484 59.259 1.00 20.01 26 HIS B CA 1
ATOM 1990 C C . HIS B 1 29 ? 13.289 111.677 58.902 1.00 20.81 26 HIS B C 1
ATOM 1991 O O . HIS B 1 29 ? 12.187 112.239 58.859 1.00 21.20 26 HIS B O 1
ATOM 1998 N N . PHE B 1 30 ? 13.449 110.376 58.647 1.00 20.24 27 PHE B N 1
ATOM 1999 C CA . PHE B 1 30 ? 12.296 109.479 58.481 1.00 18.57 27 PHE B CA 1
ATOM 2000 C C . PHE B 1 30 ? 11.331 109.526 59.676 1.00 20.10 27 PHE B C 1
ATOM 2001 O O . PHE B 1 30 ? 10.119 109.685 59.500 1.00 19.23 27 PHE B O 1
ATOM 2009 N N . LEU B 1 31 ? 11.870 109.368 60.887 1.00 20.33 28 LEU B N 1
ATOM 2010 C CA . LEU B 1 31 ? 11.045 109.298 62.103 1.00 20.70 28 LEU B CA 1
ATOM 2011 C C . LEU B 1 31 ? 10.228 110.579 62.371 1.00 23.58 28 LEU B C 1
ATOM 2012 O O . LEU B 1 31 ? 9.054 110.516 62.760 1.00 22.05 28 LEU B O 1
ATOM 2017 N N . GLU B 1 32 ? 10.852 111.736 62.164 1.00 22.38 29 GLU B N 1
ATOM 2018 C CA . GLU B 1 32 ? 10.175 113.014 62.336 1.00 25.59 29 GLU B CA 1
ATOM 2019 C C . GLU B 1 32 ? 9.016 113.168 61.336 1.00 24.86 29 GLU B C 1
ATOM 2020 O O . GLU B 1 32 ? 7.939 113.657 61.698 1.00 22.77 29 GLU B O 1
ATOM 2026 N N . SER B 1 33 ? 9.230 112.737 60.090 1.00 22.63 30 SER B N 1
ATOM 2027 C CA . SER B 1 33 ? 8.174 112.763 59.067 1.00 24.34 30 SER B CA 1
ATOM 2028 C C . SER B 1 33 ? 7.071 111.747 59.375 1.00 22.11 30 SER B C 1
ATOM 2029 O O . SER B 1 33 ? 5.882 112.063 59.304 1.00 24.82 30 SER B O 1
ATOM 2032 N N . TYR B 1 34 ? 7.486 110.527 59.706 1.00 21.30 31 TYR B N 1
ATOM 2033 C CA . TYR B 1 34 ? 6.576 109.435 60.049 1.00 19.83 31 TYR B CA 1
ATOM 2034 C C . TYR B 1 34 ? 5.643 109.790 61.215 1.00 23.41 31 TYR B C 1
ATOM 2035 O O . TYR B 1 34 ? 4.422 109.603 61.125 1.00 23.38 31 TYR B O 1
ATOM 2044 N N . LYS B 1 35 ? 6.217 110.296 62.307 1.00 23.54 32 LYS B N 1
ATOM 2045 C CA . LYS B 1 35 ? 5.426 110.717 63.462 1.00 23.22 32 LYS B CA 1
ATOM 2046 C C . LYS B 1 35 ? 4.390 111.783 63.118 1.00 27.02 32 LYS B C 1
ATOM 2047 O O . LYS B 1 35 ? 3.321 111.848 63.730 1.00 28.18 32 LYS B O 1
ATOM 2053 N N . GLU B 1 36 ? 4.720 112.634 62.152 1.00 27.62 33 GLU B N 1
ATOM 2054 C CA . GLU B 1 36 ? 3.814 113.683 61.718 1.00 30.97 33 GLU B CA 1
ATOM 2055 C C . GLU B 1 36 ? 2.614 113.091 60.989 1.00 30.93 33 GLU B C 1
ATOM 2056 O O . GLU B 1 36 ? 1.482 113.546 61.152 1.00 34.05 33 GLU B O 1
ATOM 2062 N N . LEU B 1 37 ? 2.874 112.071 60.181 1.00 27.87 34 LEU B N 1
ATOM 2063 C CA . LEU B 1 37 ? 1.882 111.555 59.250 1.00 27.45 34 LEU B CA 1
ATOM 2064 C C . LEU B 1 37 ? 0.952 110.518 59.870 1.00 29.89 34 LEU B C 1
ATOM 2065 O O . LEU B 1 37 ? -0.247 110.497 59.570 1.00 29.15 34 LEU B O 1
ATOM 2070 N N . ILE B 1 38 ? 1.495 109.663 60.736 1.00 35.83 35 ILE B N 1
ATOM 2071 C CA . ILE B 1 38 ? 0.714 108.547 61.281 1.00 36.67 35 ILE B CA 1
ATOM 2072 C C . ILE B 1 38 ? -0.474 108.974 62.141 1.00 44.25 35 ILE B C 1
ATOM 2073 O O . ILE B 1 38 ? -0.400 109.943 62.901 1.00 45.65 35 ILE B O 1
ATOM 2078 N N . SER B 1 39 ? -1.570 108.233 62.010 1.00 51.14 36 SER B N 1
ATOM 2079 C CA . SER B 1 39 ? -2.764 108.459 62.821 1.00 58.89 36 SER B CA 1
ATOM 2080 C C . SER B 1 39 ? -2.477 108.207 64.303 1.00 61.86 36 SER B C 1
ATOM 2081 O O . SER B 1 39 ? -1.376 107.782 64.676 1.00 57.77 36 SER B O 1
ATOM 2084 N N . ASN B 1 40 ? -3.468 108.474 65.147 1.00 66.01 37 ASN B N 1
ATOM 2085 C CA . ASN B 1 40 ? -3.333 108.190 66.570 1.00 67.81 37 ASN B CA 1
ATOM 2086 C C . ASN B 1 40 ? -3.512 106.697 66.837 1.00 61.96 37 ASN B C 1
ATOM 2087 O O . ASN B 1 40 ? -3.476 106.249 67.984 1.00 62.51 37 ASN B O 1
ATOM 2092 N N . ASN B 1 41 ? -3.700 105.940 65.759 1.00 55.98 38 ASN B N 1
ATOM 2093 C CA . ASN B 1 41 ? -3.782 104.486 65.823 1.00 50.77 38 ASN B CA 1
ATOM 2094 C C . ASN B 1 41 ? -2.485 103.804 65.362 1.00 42.06 38 ASN B C 1
ATOM 2095 O O . ASN B 1 41 ? -2.504 102.710 64.794 1.00 42.78 38 ASN B O 1
ATOM 2100 N N . GLU B 1 42 ? -1.357 104.458 65.605 1.00 34.63 39 GLU B N 1
ATOM 2101 C CA . GLU B 1 42 ? -0.065 103.818 65.396 1.00 31.52 39 GLU B CA 1
ATOM 2102 C C . GLU B 1 42 ? 0.826 104.134 66.595 1.00 27.09 39 GLU B C 1
ATOM 2103 O O . GLU B 1 42 ? 0.810 105.258 67.110 1.00 27.72 39 GLU B O 1
ATOM 2109 N N . THR B 1 43 ? 1.558 103.127 67.064 1.00 22.51 40 THR B N 1
ATOM 2110 C CA . THR B 1 43 ? 2.535 103.308 68.129 1.00 18.45 40 THR B CA 1
ATOM 2111 C C . THR B 1 43 ? 3.908 102.935 67.584 1.00 19.08 40 THR B C 1
ATOM 2112 O O . THR B 1 43 ? 4.018 102.159 66.636 1.00 20.79 40 THR B O 1
ATOM 2116 N N . ILE B 1 44 ? 4.958 103.511 68.158 1.00 17.55 41 ILE B N 1
ATOM 2117 C CA . ILE B 1 44 ? 6.312 103.255 67.695 1.00 14.97 41 ILE B CA 1
ATOM 2118 C C . ILE B 1 44 ? 7.155 102.772 68.864 1.00 17.32 41 ILE B C 1
ATOM 2119 O O . ILE B 1 44 ? 7.110 103.352 69.952 1.00 19.39 41 ILE B O 1
ATOM 2124 N N . GLU B 1 45 ? 7.895 101.691 68.642 1.00 17.93 42 GLU B N 1
ATOM 2125 C CA . GLU B 1 45 ? 8.890 101.217 69.605 1.00 19.69 42 GLU B CA 1
ATOM 2126 C C . GLU B 1 45 ? 10.258 101.176 68.946 1.00 15.26 42 GLU B C 1
ATOM 2127 O O . GLU B 1 45 ? 10.363 101.038 67.732 1.00 15.76 42 GLU B O 1
ATOM 2133 N N . GLN B 1 46 ? 11.312 101.292 69.742 1.00 15.61 43 GLN B N 1
ATOM 2134 C CA . GLN B 1 46 ? 12.654 101.212 69.185 1.00 15.57 43 GLN B CA 1
ATOM 2135 C C . GLN B 1 46 ? 13.552 100.320 70.037 1.00 17.12 43 GLN B C 1
ATOM 2136 O O . GLN B 1 46 ? 13.552 100.406 71.274 1.00 16.98 43 GLN B O 1
ATOM 2142 N N . ILE B 1 47 ? 14.294 99.447 69.358 1.00 14.66 44 ILE B N 1
ATOM 2143 C CA . ILE B 1 47 ? 15.330 98.651 70.004 1.00 14.74 44 ILE B CA 1
ATOM 2144 C C . ILE B 1 47 ? 16.686 99.006 69.397 1.00 14.03 44 ILE B C 1
ATOM 2145 O O . ILE B 1 47 ? 16.887 98.980 68.184 1.00 16.04 44 ILE B O 1
ATOM 2150 N N . ASN B 1 48 ? 17.609 99.395 70.258 1.00 13.16 45 ASN B N 1
ATOM 2151 C CA . ASN B 1 48 ? 18.954 99.724 69.829 1.00 13.85 45 ASN B CA 1
ATOM 2152 C C . ASN B 1 48 ? 19.867 98.536 70.048 1.00 15.05 45 ASN B C 1
ATOM 2153 O O . ASN B 1 48 ? 20.179 98.192 71.190 1.00 16.89 45 ASN B O 1
ATOM 2158 N N . LEU B 1 49 ? 20.295 97.909 68.958 1.00 12.81 46 LEU B N 1
ATOM 2159 C CA . LEU B 1 49 ? 21.048 96.657 69.057 1.00 12.42 46 LEU B CA 1
ATOM 2160 C C . LEU B 1 49 ? 22.409 96.844 69.727 1.00 13.48 46 LEU B C 1
ATOM 2161 O O . LEU B 1 49 ? 23.004 95.874 70.207 1.00 16.18 46 LEU B O 1
ATOM 2166 N N . TYR B 1 50 ? 22.892 98.084 69.774 1.00 12.03 47 TYR B N 1
ATOM 2167 C CA . TYR B 1 50 ? 24.201 98.369 70.376 1.00 13.75 47 TYR B CA 1
ATOM 2168 C C . TYR B 1 50 ? 24.128 99.080 71.736 1.00 16.98 47 TYR B C 1
ATOM 2169 O O . TYR B 1 50 ? 25.141 99.552 72.265 1.00 17.19 47 TYR B O 1
ATOM 2178 N N . ASP B 1 51 ? 22.927 99.135 72.304 1.00 17.41 48 ASP B N 1
ATOM 2179 C CA . ASP B 1 51 ? 22.737 99.730 73.630 1.00 21.39 48 ASP B CA 1
ATOM 2180 C C . ASP B 1 51 ? 21.896 98.837 74.549 1.00 25.69 48 ASP B C 1
ATOM 2181 O O . ASP B 1 51 ? 22.228 98.640 75.721 1.00 26.29 48 ASP B O 1
ATOM 2186 N N . ASP B 1 52 ? 20.802 98.307 74.003 1.00 25.16 49 ASP B N 1
ATOM 2187 C CA . ASP B 1 52 ? 19.956 97.356 74.713 1.00 25.29 49 ASP B CA 1
ATOM 2188 C C . ASP B 1 52 ? 20.619 95.980 74.724 1.00 22.23 49 ASP B C 1
ATOM 2189 O O . ASP B 1 52 ? 21.503 95.713 73.910 1.00 21.86 49 ASP B O 1
ATOM 2194 N N . VAL B 1 53 ? 20.204 95.118 75.656 1.00 21.82 50 VAL B N 1
ATOM 2195 C CA . VAL B 1 53 ? 20.690 93.734 75.704 1.00 19.72 50 VAL B CA 1
ATOM 2196 C C . VAL B 1 53 ? 20.049 92.889 74.584 1.00 20.23 50 VAL B C 1
ATOM 2197 O O . VAL B 1 53 ? 18.827 92.672 74.562 1.00 19.82 50 VAL B O 1
ATOM 2201 N N . VAL B 1 54 ? 20.879 92.428 73.654 1.00 19.78 51 VAL B N 1
ATOM 2202 C CA . VAL B 1 54 ? 20.444 91.541 72.577 1.00 16.41 51 VAL B CA 1
ATOM 2203 C C . VAL B 1 54 ? 21.272 90.252 72.688 1.00 18.91 51 VAL B C 1
ATOM 2204 O O . VAL B 1 54 ? 22.432 90.209 72.244 1.00 17.79 51 VAL B O 1
ATOM 2208 N N . PRO B 1 55 ? 20.695 89.206 73.323 1.00 18.19 52 PRO B N 1
ATOM 2209 C CA . PRO B 1 55 ? 21.490 88.012 73.628 1.00 17.75 52 PRO B CA 1
ATOM 2210 C C . PRO B 1 55 ? 22.035 87.326 72.384 1.00 15.04 52 PRO B C 1
ATOM 2211 O O . PRO B 1 55 ? 21.387 87.188 71.347 1.00 14.05 52 PRO B O 1
ATOM 2223 N N . ILE B 1 57 ? 23.816 83.957 70.605 1.00 17.98 54 ILE B N 1
ATOM 2224 C CA . ILE B 1 57 ? 23.884 82.514 70.739 1.00 17.01 54 ILE B CA 1
ATOM 2225 C C . ILE B 1 57 ? 25.270 82.128 71.249 1.00 21.42 54 ILE B C 1
ATOM 2226 O O . ILE B 1 57 ? 26.281 82.367 70.585 1.00 22.51 54 ILE B O 1
ATOM 2231 N N . ASP B 1 58 ? 25.300 81.566 72.456 1.00 22.62 55 ASP B N 1
ATOM 2232 C CA . ASP B 1 58 ? 26.521 81.046 73.057 1.00 22.51 55 ASP B CA 1
ATOM 2233 C C . ASP B 1 58 ? 26.223 79.706 73.738 1.00 23.87 55 ASP B C 1
ATOM 2234 O O . ASP B 1 58 ? 25.135 79.143 73.561 1.00 18.86 55 ASP B O 1
ATOM 2239 N N . LYS B 1 59 ? 27.179 79.207 74.519 1.00 19.51 56 LYS B N 1
ATOM 2240 C CA . LYS B 1 59 ? 27.017 77.938 75.235 1.00 22.09 56 LYS B CA 1
ATOM 2241 C C . LYS B 1 59 ? 25.746 77.888 76.095 1.00 21.75 56 LYS B C 1
ATOM 2242 O O . LYS B 1 59 ? 25.051 76.873 76.129 1.00 21.26 56 LYS B O 1
ATOM 2248 N N . THR B 1 60 ? 25.449 78.985 76.784 1.00 19.13 57 THR B N 1
ATOM 2249 C CA . THR B 1 60 ? 24.291 79.057 77.675 1.00 20.11 57 THR B CA 1
ATOM 2250 C C . THR B 1 60 ? 22.972 79.021 76.910 1.00 19.48 57 THR B C 1
ATOM 2251 O O . THR B 1 60 ? 22.017 78.372 77.345 1.00 20.40 57 THR B O 1
ATOM 2255 N N . VAL B 1 61 ? 22.913 79.722 75.779 1.00 17.52 58 VAL B N 1
ATOM 2256 C CA . VAL B 1 61 ? 21.690 79.758 74.983 1.00 17.28 58 VAL B CA 1
ATOM 2257 C C . VAL B 1 61 ? 21.432 78.395 74.335 1.00 18.47 58 VAL B C 1
ATOM 2258 O O . VAL B 1 61 ? 20.305 77.891 74.339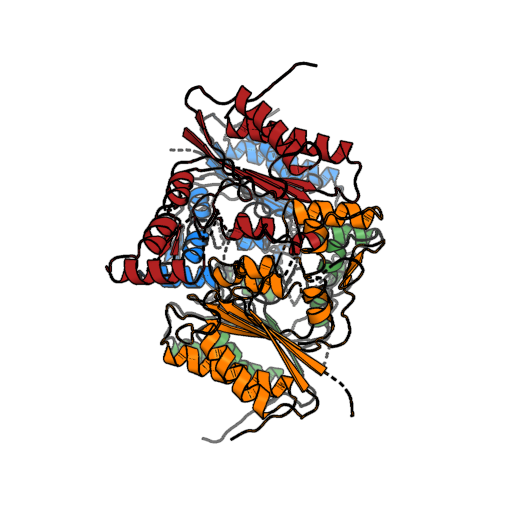 1.00 19.92 58 VAL B O 1
ATOM 2262 N N . LEU B 1 62 ? 22.480 77.791 73.786 1.00 16.96 59 LEU B N 1
ATOM 2263 C CA . LEU B 1 62 ? 22.362 76.461 73.185 1.00 18.96 59 LEU B CA 1
ATOM 2264 C C . LEU B 1 62 ? 21.931 75.384 74.211 1.00 23.07 59 LEU B C 1
ATOM 2265 O O . LEU B 1 62 ? 21.149 74.488 73.892 1.00 24.71 59 LEU B O 1
ATOM 2270 N N . SER B 1 63 ? 22.428 75.493 75.441 1.00 22.47 60 SER B N 1
ATOM 2271 C CA . SER B 1 63 ? 22.064 74.568 76.515 1.00 23.07 60 SER B CA 1
ATOM 2272 C C . SER B 1 63 ? 20.617 74.766 76.981 1.00 25.01 60 SER B C 1
ATOM 2273 O O . SER B 1 63 ? 19.894 73.797 77.218 1.00 29.42 60 SER B O 1
ATOM 2276 N N . ALA B 1 64 ? 20.206 76.023 77.115 1.00 22.50 61 ALA B N 1
ATOM 2277 C CA . ALA B 1 64 ? 18.821 76.363 77.434 1.00 22.12 61 ALA B CA 1
ATOM 2278 C C . ALA B 1 64 ? 17.845 75.779 76.408 1.00 23.14 61 ALA B C 1
ATOM 2279 O O . ALA B 1 64 ? 16.860 75.136 76.768 1.00 27.13 61 ALA B O 1
ATOM 2281 N N . TRP B 1 65 ? 18.121 76.023 75.130 1.00 22.83 62 TRP B N 1
ATOM 2282 C CA . TRP B 1 65 ? 17.283 75.539 74.035 1.00 26.35 62 TRP B CA 1
ATOM 2283 C C . TRP B 1 65 ? 17.180 74.023 74.002 1.00 27.91 62 TRP B C 1
ATOM 2284 O O . TRP B 1 65 ? 16.123 73.467 73.689 1.00 29.47 62 TRP B O 1
ATOM 2295 N N . GLU B 1 66 ? 18.289 73.355 74.299 1.00 28.06 63 GLU B N 1
ATOM 2296 C CA . GLU B 1 66 ? 18.294 71.902 74.382 1.00 35.32 63 GLU B CA 1
ATOM 2297 C C . GLU B 1 66 ? 17.337 71.445 75.481 1.00 36.21 63 GLU B C 1
ATOM 2298 O O . GLU B 1 66 ? 16.452 70.616 75.256 1.00 39.89 63 GLU B O 1
ATOM 2304 N N . LYS B 1 67 ? 17.512 72.005 76.670 1.00 33.49 64 LYS B N 1
ATOM 2305 C CA . LYS B 1 67 ? 16.645 71.673 77.787 1.00 38.37 64 LYS B CA 1
ATOM 2306 C C . LYS B 1 67 ? 15.185 71.955 77.449 1.00 42.44 64 LYS B C 1
ATOM 2307 O O . LYS B 1 67 ? 14.319 71.128 77.714 1.00 46.59 64 LYS B O 1
ATOM 2313 N N . GLN B 1 68 ? 14.912 73.124 76.874 1.00 41.12 65 GLN B N 1
ATOM 2314 C CA . GLN B 1 68 ? 13.547 73.483 76.490 1.00 41.01 65 GLN B CA 1
ATOM 2315 C C . GLN B 1 68 ? 12.951 72.430 75.553 1.00 43.46 65 GLN B C 1
ATOM 2316 O O . GLN B 1 68 ? 11.774 72.084 75.665 1.00 48.16 65 GLN B O 1
ATOM 2322 N N . GLY B 1 69 ? 13.769 71.921 74.637 1.00 40.33 66 GLY B N 1
ATOM 2323 C CA . GLY B 1 69 ? 13.319 70.922 73.690 1.00 46.29 66 GLY B CA 1
ATOM 2324 C C . GLY B 1 69 ? 13.027 69.595 74.362 1.00 54.80 66 GLY B C 1
ATOM 2325 O O . GLY B 1 69 ? 12.265 68.778 73.836 1.00 62.08 66 GLY B O 1
ATOM 2326 N N . ASN B 1 70 ? 13.637 69.383 75.527 1.00 54.88 67 ASN B N 1
ATOM 2327 C CA . ASN B 1 70 ? 13.459 68.153 76.297 1.00 60.19 67 ASN B CA 1
ATOM 2328 C C . ASN B 1 70 ? 12.428 68.297 77.415 1.00 65.66 67 ASN B C 1
ATOM 2329 O O . ASN B 1 70 ? 11.990 67.304 77.995 1.00 72.17 67 ASN B O 1
ATOM 2334 N N . GLY B 1 71 ? 12.050 69.535 77.719 1.00 65.00 68 GLY B N 1
ATOM 2335 C CA . GLY B 1 71 ? 11.163 69.813 78.837 1.00 67.56 68 GLY B CA 1
ATOM 2336 C C . GLY B 1 71 ? 11.918 69.775 80.154 1.00 68.16 68 GLY B C 1
ATOM 2337 O O . GLY B 1 71 ? 11.387 69.333 81.173 1.00 70.43 68 GLY B O 1
ATOM 2338 N N . GLN B 1 72 ? 13.162 70.245 80.129 1.00 66.01 69 GLN B N 1
ATOM 2339 C CA . GLN B 1 72 ? 14.046 70.173 81.287 1.00 66.47 69 GLN B CA 1
ATOM 2340 C C . GLN B 1 72 ? 14.063 71.454 82.107 1.00 61.17 69 GLN B C 1
ATOM 2341 O O . GLN B 1 72 ? 13.445 72.456 81.735 1.00 59.70 69 GLN B O 1
ATOM 2347 N N . GLU B 1 73 ? 14.809 71.403 83.211 1.00 57.25 70 GLU B N 1
ATOM 2348 C CA . GLU B 1 73 ? 14.943 72.519 84.145 1.00 51.52 70 GLU B CA 1
ATOM 2349 C C . GLU B 1 73 ? 16.104 73.446 83.791 1.00 41.48 70 GLU B C 1
ATOM 2350 O O . GLU B 1 73 ? 17.270 73.045 83.836 1.00 42.40 70 GLU B O 1
ATOM 2356 N N . LEU B 1 74 ? 15.779 74.688 83.450 1.00 34.36 71 LEU B N 1
ATOM 2357 C CA . LEU B 1 74 ? 16.802 75.676 83.122 1.00 29.59 71 LEU B CA 1
ATOM 2358 C C . LEU B 1 74 ? 17.452 76.207 84.392 1.00 27.76 71 LEU B C 1
ATOM 2359 O O . LEU B 1 74 ? 16.782 76.403 85.406 1.00 28.04 71 LEU B O 1
ATOM 2364 N N . THR B 1 75 ? 18.760 76.432 84.334 1.00 24.63 72 THR B N 1
ATOM 2365 C CA . THR B 1 75 ? 19.462 77.123 85.406 1.00 22.41 72 THR B CA 1
ATOM 2366 C C . THR B 1 75 ? 19.025 78.599 85.440 1.00 22.10 72 THR B C 1
ATOM 2367 O O . THR B 1 75 ? 18.355 79.077 84.513 1.00 20.57 72 THR B O 1
ATOM 2371 N N . ARG B 1 76 ? 19.403 79.311 86.503 1.00 20.26 73 ARG B N 1
ATOM 2372 C CA . ARG B 1 76 ? 19.109 80.738 86.648 1.00 19.95 73 ARG B CA 1
ATOM 2373 C C . ARG B 1 76 ? 19.619 81.557 85.467 1.00 19.29 73 ARG B C 1
ATOM 2374 O O . ARG B 1 76 ? 18.916 82.431 84.963 1.00 21.28 73 ARG B O 1
ATOM 2382 N N . GLU B 1 77 ? 20.845 81.282 85.030 1.00 20.39 74 GLU B N 1
ATOM 2383 C CA . GLU B 1 77 ? 21.421 81.963 83.866 1.00 22.07 74 GLU B CA 1
ATOM 2384 C C . GLU B 1 77 ? 20.669 81.658 82.577 1.00 20.27 74 GLU B C 1
ATOM 2385 O O . GLU B 1 77 ? 20.455 82.549 81.749 1.00 18.77 74 GLU B O 1
ATOM 2391 N N . GLU B 1 78 ? 20.293 80.393 82.402 1.00 18.96 75 GLU B N 1
ATOM 2392 C CA . GLU B 1 78 ? 19.515 79.970 81.236 1.00 20.79 75 GLU B CA 1
ATOM 2393 C C . GLU B 1 78 ? 18.126 80.614 81.213 1.00 18.52 75 GLU B C 1
ATOM 2394 O O . GLU B 1 78 ? 17.637 81.014 80.155 1.00 16.58 75 GLU B O 1
ATOM 2400 N N . GLN B 1 79 ? 17.496 80.715 82.379 1.00 17.67 76 GLN B N 1
ATOM 2401 C CA . GLN B 1 79 ? 16.184 81.357 82.470 1.00 18.43 76 GLN B CA 1
ATOM 2402 C C . GLN B 1 79 ? 16.273 82.831 82.115 1.00 20.44 76 GLN B C 1
ATOM 2403 O O . GLN B 1 79 ? 15.416 83.364 81.417 1.00 20.62 76 GLN B O 1
ATOM 2409 N N . LYS B 1 80 ? 17.320 83.487 82.603 1.00 23.03 77 LYS B N 1
ATOM 2410 C CA . LYS B 1 80 ? 17.508 84.913 82.376 1.00 23.87 77 LYS B CA 1
ATOM 2411 C C . LYS B 1 80 ? 17.674 85.243 80.893 1.00 20.78 77 LYS B C 1
ATOM 2412 O O . LYS B 1 80 ? 16.967 86.107 80.362 1.00 21.28 77 LYS B O 1
ATOM 2418 N N . VAL B 1 81 ? 18.590 84.556 80.216 1.00 16.56 78 VAL B N 1
ATOM 2419 C CA A VAL B 1 81 ? 18.842 84.845 78.806 0.52 16.84 78 VAL B CA 1
ATOM 2420 C CA B VAL B 1 81 ? 18.843 84.828 78.794 0.48 16.58 78 VAL B CA 1
ATOM 2421 C C . VAL B 1 81 ? 17.635 84.492 77.919 1.00 16.91 78 VAL B C 1
ATOM 2422 O O . VAL B 1 81 ? 17.288 85.243 77.004 1.00 18.80 78 VAL B O 1
ATOM 2429 N N . THR B 1 82 ? 16.985 83.365 78.197 1.00 17.54 79 THR B N 1
ATOM 2430 C CA . THR B 1 82 ? 15.813 82.970 77.411 1.00 19.00 79 THR B CA 1
ATOM 2431 C C . THR B 1 82 ? 14.617 83.892 77.635 1.00 20.89 79 THR B C 1
ATOM 2432 O O . THR B 1 82 ? 13.813 84.126 76.716 1.00 20.40 79 THR B O 1
ATOM 2436 N N . GLU B 1 83 ? 14.489 84.409 78.853 1.00 20.18 80 GLU B N 1
ATOM 2437 C CA . GLU B 1 83 ? 13.430 85.372 79.145 1.00 20.91 80 GLU B CA 1
ATOM 2438 C C . GLU B 1 83 ? 13.624 86.682 78.381 1.00 20.96 80 GLU B C 1
ATOM 2439 O O . GLU B 1 83 ? 12.662 87.243 77.838 1.00 19.11 80 GLU B O 1
ATOM 2445 N N . ARG B 1 84 ? 14.868 87.160 78.314 1.00 19.04 81 ARG B N 1
ATOM 2446 C CA . ARG B 1 84 ? 15.167 88.320 77.485 1.00 16.90 81 ARG B CA 1
ATOM 2447 C C . ARG B 1 84 ? 14.867 88.030 76.005 1.00 18.74 81 ARG B C 1
ATOM 2448 O O . ARG B 1 84 ? 14.238 88.848 75.327 1.00 16.26 81 ARG B O 1
ATOM 2464 N N . SER B 1 86 ? 12.815 85.978 74.798 1.00 14.15 83 SER B N 1
ATOM 2465 C CA . SER B 1 86 ? 11.371 85.891 74.621 1.00 17.74 83 SER B CA 1
ATOM 2466 C C . SER B 1 86 ? 10.722 87.266 74.501 1.00 18.62 83 SER B C 1
ATOM 2467 O O . SER B 1 86 ? 9.785 87.434 73.715 1.00 18.13 83 SER B O 1
ATOM 2470 N N . GLU B 1 87 ? 11.216 88.241 75.272 1.00 18.15 84 GLU B N 1
ATOM 2471 C CA . GLU B 1 87 ? 10.765 89.636 75.155 1.00 20.77 84 GLU B CA 1
ATOM 2472 C C . GLU B 1 87 ? 11.002 90.208 73.754 1.00 17.49 84 GLU B C 1
ATOM 2473 O O . GLU B 1 87 ? 10.135 90.856 73.168 1.00 16.11 84 GLU B O 1
ATOM 2479 N N . ILE B 1 88 ? 12.220 90.021 73.258 1.00 16.82 85 ILE B N 1
ATOM 2480 C CA . ILE B 1 88 ? 12.610 90.520 71.953 1.00 17.02 85 ILE B CA 1
ATOM 2481 C C . ILE B 1 88 ? 11.728 89.891 70.889 1.00 16.45 85 ILE B C 1
ATOM 2482 O O . ILE B 1 88 ? 11.233 90.578 69.992 1.00 16.81 85 ILE B O 1
ATOM 2487 N N . LEU B 1 89 ? 11.534 88.580 71.001 1.00 14.76 86 LEU B N 1
ATOM 2488 C CA . LEU B 1 89 ? 10.697 87.835 70.070 1.00 15.90 86 LEU B CA 1
ATOM 2489 C C . LEU B 1 89 ? 9.270 88.367 70.064 1.00 14.60 86 LEU B C 1
ATOM 2490 O O . LEU B 1 89 ? 8.690 88.616 69.010 1.00 17.16 86 LEU B O 1
ATOM 2495 N N . GLN B 1 90 ? 8.697 88.539 71.244 1.00 12.94 87 GLN B N 1
ATOM 2496 C CA . GLN B 1 90 ? 7.321 89.019 71.327 1.00 16.01 87 GLN B CA 1
ATOM 2497 C C . GLN B 1 90 ? 7.195 90.418 70.730 1.00 16.66 87 GLN B C 1
ATOM 2498 O O . GLN B 1 90 ? 6.228 90.720 70.034 1.00 16.20 87 GLN B O 1
ATOM 2504 N N . GLN B 1 91 ? 8.165 91.279 71.029 1.00 16.12 88 GLN B N 1
ATOM 2505 C CA . GLN B 1 91 ? 8.174 92.641 70.497 1.00 16.90 88 GLN B CA 1
ATOM 2506 C C . GLN B 1 91 ? 8.160 92.605 68.978 1.00 15.29 88 GLN B C 1
ATOM 2507 O O . GLN B 1 91 ? 7.388 93.306 68.339 1.00 14.75 88 GLN B O 1
ATOM 2513 N N . PHE B 1 92 ? 9.018 91.776 68.403 1.00 17.22 89 PHE B N 1
ATOM 2514 C CA . PHE B 1 92 ? 9.076 91.630 66.949 1.00 16.12 89 PHE B CA 1
ATOM 2515 C C . PHE B 1 92 ? 7.714 91.207 66.364 1.00 17.05 89 PHE B C 1
ATOM 2516 O O . PHE B 1 92 ? 7.192 91.820 65.423 1.00 14.99 89 PHE B O 1
ATOM 2524 N N . LYS B 1 93 ? 7.139 90.155 66.927 1.00 15.75 90 LYS B N 1
ATOM 2525 C CA . LYS B 1 93 ? 5.897 89.617 66.395 1.00 16.10 90 LYS B CA 1
ATOM 2526 C C . LYS B 1 93 ? 4.740 90.595 66.535 1.00 18.71 90 LYS B C 1
ATOM 2527 O O . LYS B 1 93 ? 3.781 90.529 65.766 1.00 19.42 90 LYS B O 1
ATOM 2533 N N . SER B 1 94 ? 4.824 91.500 67.514 1.00 18.89 91 SER B N 1
ATOM 2534 C CA . SER B 1 94 ? 3.717 92.426 67.808 1.00 17.02 91 SER B CA 1
ATOM 2535 C C . SER B 1 94 ? 3.593 93.549 66.769 1.00 18.02 91 SER B C 1
ATOM 2536 O O . SER B 1 94 ? 2.544 94.181 66.666 1.00 17.78 91 SER B O 1
ATOM 2539 N N . ALA B 1 95 ? 4.669 93.777 66.010 1.00 17.33 92 ALA B N 1
ATOM 2540 C CA . ALA B 1 95 ? 4.755 94.869 65.029 1.00 17.44 92 ALA B CA 1
ATOM 2541 C C . ALA B 1 95 ? 4.226 94.479 63.647 1.00 17.60 92 ALA B C 1
ATOM 2542 O O . ALA B 1 95 ? 4.323 93.320 63.230 1.00 19.85 92 ALA B O 1
ATOM 2544 N N . ASN B 1 96 ? 3.683 95.464 62.940 1.00 15.85 93 ASN B N 1
ATOM 2545 C CA . ASN B 1 96 ? 3.206 95.298 61.575 1.00 15.88 93 ASN B CA 1
ATOM 2546 C C . ASN B 1 96 ? 4.089 96.060 60.579 1.00 16.98 93 ASN B C 1
ATOM 2547 O O . ASN B 1 96 ? 3.987 95.862 59.370 1.00 17.25 93 ASN B O 1
ATOM 2552 N N . THR B 1 97 ? 4.952 96.934 61.102 1.00 18.17 94 THR B N 1
ATOM 2553 C CA . THR B 1 97 ? 5.880 97.717 60.289 1.00 13.88 94 THR B CA 1
ATOM 2554 C C . THR B 1 97 ? 7.245 97.698 60.959 1.00 12.86 94 THR B C 1
ATOM 2555 O O . THR B 1 97 ? 7.349 97.893 62.170 1.00 14.85 94 THR B O 1
ATOM 2559 N N . TYR B 1 98 ? 8.292 97.457 60.182 1.00 12.58 95 TYR B N 1
ATOM 2560 C CA . TYR B 1 98 ? 9.645 97.405 60.731 1.00 12.38 95 TYR B CA 1
ATOM 2561 C C . TYR B 1 98 ? 10.535 98.395 60.008 1.00 16.81 95 TYR B C 1
ATOM 2562 O O . TYR B 1 98 ? 10.412 98.581 58.786 1.00 17.11 95 TYR B O 1
ATOM 2571 N N . VAL B 1 99 ? 11.441 99.022 60.755 1.00 13.23 96 VAL B N 1
ATOM 2572 C CA . VAL B 1 99 ? 12.447 99.885 60.152 1.00 14.44 96 VAL B CA 1
ATOM 2573 C C . VAL B 1 99 ? 13.810 99.461 60.680 1.00 16.17 96 VAL B C 1
ATOM 2574 O O . VAL B 1 99 ? 14.070 99.556 61.886 1.00 17.53 96 VAL B O 1
ATOM 2578 N N . ILE B 1 100 ? 14.664 98.969 59.781 1.00 13.95 97 ILE B N 1
ATOM 2579 C CA . ILE B 1 100 ? 16.036 98.600 60.137 1.00 13.58 97 ILE B CA 1
ATOM 2580 C C . ILE B 1 100 ? 17.008 99.690 59.702 1.00 13.65 97 ILE B C 1
ATOM 2581 O O . ILE B 1 100 ? 17.061 100.060 58.526 1.00 13.66 97 ILE B O 1
ATOM 2586 N N . VAL B 1 101 ? 17.779 100.200 60.660 1.00 14.90 98 VAL B N 1
ATOM 2587 C CA . VAL B 1 101 ? 18.798 101.208 60.384 1.00 14.86 98 VAL B CA 1
ATOM 2588 C C . VAL B 1 101 ? 20.184 100.574 60.508 1.00 14.22 98 VAL B C 1
ATOM 2589 O O . VAL B 1 101 ? 20.517 100.012 61.549 1.00 11.98 98 VAL B O 1
ATOM 2593 N N . LEU B 1 102 ? 20.982 100.642 59.445 1.00 14.09 99 LEU B N 1
ATOM 2594 C CA . LEU B 1 102 ? 22.335 100.094 59.507 1.00 17.63 99 LEU B CA 1
ATOM 2595 C C . LEU B 1 102 ? 23.377 100.841 58.692 1.00 17.16 99 LEU B C 1
ATOM 2596 O O . LEU B 1 102 ? 23.074 101.405 57.640 1.00 15.13 99 LEU B O 1
ATOM 2601 N N . PRO B 1 103 ? 24.622 100.840 59.192 1.00 17.90 100 PRO B N 1
ATOM 2602 C CA . PRO B 1 103 ? 25.775 101.190 58.370 1.00 18.57 100 PRO B CA 1
ATOM 2603 C C . PRO B 1 103 ? 26.239 99.914 57.669 1.00 22.03 100 PRO B C 1
ATOM 2604 O O . PRO B 1 103 ? 26.179 98.837 58.264 1.00 23.05 100 PRO B O 1
ATOM 2608 N N . LEU B 1 104 ? 26.669 100.016 56.419 1.00 21.00 101 LEU B N 1
ATOM 2609 C CA . LEU B 1 104 ? 27.250 98.861 55.760 1.00 18.76 101 LEU B CA 1
ATOM 2610 C C . LEU B 1 104 ? 28.758 98.816 56.053 1.00 19.85 101 LEU B C 1
ATOM 2611 O O . LEU B 1 104 ? 29.527 99.667 55.590 1.00 18.07 101 LEU B O 1
ATOM 2616 N N . HIS B 1 105 ? 29.159 97.839 56.865 1.00 18.95 102 HIS B N 1
ATOM 2617 C CA . HIS B 1 105 ? 30.560 97.646 57.233 1.00 22.43 102 HIS B CA 1
ATOM 2618 C C . HIS B 1 105 ? 30.964 96.259 56.740 1.00 17.08 102 HIS B C 1
ATOM 2619 O O . HIS B 1 105 ? 30.448 95.248 57.223 1.00 14.02 102 HIS B O 1
ATOM 2626 N N . ASN B 1 106 ? 31.883 96.218 55.777 1.00 18.55 103 ASN B N 1
ATOM 2627 C CA . ASN B 1 106 ? 32.416 94.954 55.265 1.00 17.72 103 ASN B CA 1
ATOM 2628 C C . ASN B 1 106 ? 31.342 94.032 54.672 1.00 16.21 103 ASN B C 1
ATOM 2629 O O . ASN B 1 106 ? 31.345 92.824 54.912 1.00 17.04 103 ASN B O 1
ATOM 2634 N N . PHE B 1 107 ? 30.412 94.624 53.929 1.00 14.49 104 PHE B N 1
ATOM 2635 C CA . PHE B 1 107 ? 29.563 93.885 52.989 1.00 17.38 104 PHE B CA 1
ATOM 2636 C C . PHE B 1 107 ? 28.603 92.853 53.601 1.00 17.06 104 PHE B C 1
ATOM 2637 O O . PHE B 1 107 ? 28.249 91.874 52.946 1.00 16.39 104 PHE B O 1
ATOM 2645 N N . ASN B 1 108 ? 28.171 93.083 54.840 1.00 16.84 105 ASN B N 1
ATOM 2646 C CA . ASN B 1 108 ? 27.211 92.198 55.511 1.00 17.45 105 ASN B CA 1
ATOM 2647 C C . ASN B 1 108 ? 26.495 92.974 56.612 1.00 18.23 105 ASN B C 1
ATOM 2648 O O . ASN B 1 108 ? 26.813 94.138 56.851 1.00 15.43 105 ASN B O 1
ATOM 2653 N N . ILE B 1 109 ? 25.531 92.333 57.278 1.00 18.00 106 ILE B N 1
ATOM 2654 C CA . ILE B 1 109 ? 24.818 92.949 58.397 1.00 16.16 106 ILE B CA 1
ATOM 2655 C C . ILE B 1 109 ? 25.750 93.087 59.610 1.00 16.59 106 ILE B C 1
ATOM 2656 O O . ILE B 1 109 ? 26.694 92.308 59.756 1.00 16.51 106 ILE B O 1
ATOM 2661 N N . PRO B 1 110 ? 25.506 94.096 60.470 1.00 15.34 107 PRO B N 1
ATOM 2662 C CA . PRO B 1 110 ? 26.330 94.248 61.677 1.00 15.52 107 PRO B CA 1
ATOM 2663 C C . PRO B 1 110 ? 26.224 93.006 62.557 1.00 16.61 107 PRO B C 1
ATOM 2664 O O . PRO B 1 110 ? 25.180 92.343 62.557 1.00 14.61 107 PRO B O 1
ATOM 2668 N N . SER B 1 111 ? 27.295 92.685 63.279 1.00 14.99 108 SER B N 1
ATOM 2669 C CA . SER B 1 111 ? 27.298 91.517 64.151 1.00 15.85 108 SER B CA 1
ATOM 2670 C C . SER B 1 111 ? 26.079 91.480 65.079 1.00 14.97 108 SER B C 1
ATOM 2671 O O . SER B 1 111 ? 25.450 90.436 65.237 1.00 16.13 108 SER B O 1
ATOM 2674 N N . LYS B 1 112 ? 25.735 92.614 65.687 1.00 11.58 109 LYS B N 1
ATOM 2675 C CA . LYS B 1 112 ? 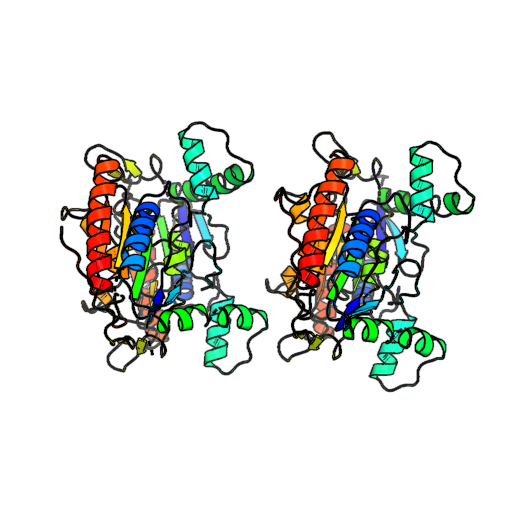24.571 92.649 66.567 1.00 12.26 109 LYS B CA 1
ATOM 2676 C C . LYS B 1 112 ? 23.235 92.470 65.833 1.00 11.55 109 LYS B C 1
ATOM 2677 O O . LYS B 1 112 ? 22.251 92.047 66.443 1.00 11.78 109 LYS B O 1
ATOM 2683 N N . LEU B 1 113 ? 23.191 92.781 64.535 1.00 10.38 110 LEU B N 1
ATOM 2684 C CA . LEU B 1 113 ? 21.989 92.497 63.740 1.00 11.55 110 LEU B CA 1
ATOM 2685 C C . LEU B 1 113 ? 21.846 90.990 63.461 1.00 13.40 110 LEU B C 1
ATOM 2686 O O . LEU B 1 113 ? 20.728 90.472 63.410 1.00 12.96 110 LEU B O 1
ATOM 2691 N N . LYS B 1 114 ? 22.965 90.286 63.300 1.00 11.89 111 LYS B N 1
ATOM 2692 C CA . LYS B 1 114 ? 22.911 88.823 63.256 1.00 12.49 111 LYS B CA 1
ATOM 2693 C C . LYS B 1 114 ? 22.342 88.271 64.570 1.00 12.14 111 LYS B C 1
ATOM 2694 O O . LYS B 1 114 ? 21.440 87.433 64.550 1.00 12.59 111 LYS B O 1
ATOM 2700 N N . ASP B 1 115 ? 22.845 88.756 65.707 1.00 11.44 112 ASP B N 1
ATOM 2701 C CA . ASP B 1 115 ? 22.304 88.339 67.006 1.00 11.64 112 ASP B CA 1
ATOM 2702 C C . ASP B 1 115 ? 20.792 88.570 67.059 1.00 15.19 112 ASP B C 1
ATOM 2703 O O . ASP B 1 115 ? 20.040 87.728 67.560 1.00 15.46 112 ASP B O 1
ATOM 2708 N N . TYR B 1 116 ? 20.352 89.720 66.555 1.00 13.92 113 TYR B N 1
ATOM 2709 C CA . TYR B 1 116 ? 18.929 90.039 66.559 1.00 13.81 113 TYR B CA 1
ATOM 2710 C C . TYR B 1 116 ? 18.141 89.020 65.742 1.00 14.95 113 TYR B C 1
ATOM 2711 O O . TYR B 1 116 ? 17.075 88.566 66.171 1.00 14.23 113 TYR B O 1
ATOM 2728 N N . ASP B 1 118 ? 18.960 86.050 65.225 1.00 14.13 115 ASP B N 1
ATOM 2729 C CA . ASP B 1 118 ? 19.023 84.833 66.049 1.00 14.39 115 ASP B CA 1
ATOM 2730 C C . ASP B 1 118 ? 17.970 84.811 67.157 1.00 14.13 115 ASP B C 1
ATOM 2731 O O . ASP B 1 118 ? 17.599 83.745 67.639 1.00 16.41 115 ASP B O 1
ATOM 2736 N N . ASN B 1 119 ? 17.506 85.989 67.562 1.00 13.68 116 ASN B N 1
ATOM 2737 C CA . ASN B 1 119 ? 16.404 86.112 68.524 1.00 14.22 116 ASN B CA 1
ATOM 2738 C C . ASN B 1 119 ? 15.014 85.982 67.887 1.00 13.88 116 ASN B C 1
ATOM 2739 O O . ASN B 1 119 ? 14.084 85.504 68.528 1.00 17.62 116 ASN B O 1
ATOM 2744 N N . ILE B 1 120 ? 14.873 86.416 66.631 1.00 15.70 117 ILE B N 1
ATOM 2745 C CA . ILE B 1 120 ? 13.548 86.508 65.994 1.00 13.90 117 ILE B CA 1
ATOM 2746 C C . ILE B 1 120 ? 13.232 85.371 65.027 1.00 16.48 117 ILE B C 1
ATOM 2747 O O . ILE B 1 120 ? 12.068 85.137 64.702 1.00 19.06 117 ILE B O 1
ATOM 2760 N N . ILE B 1 122 ? 12.647 81.939 64.979 1.00 18.74 119 ILE B N 1
ATOM 2761 C CA . ILE B 1 122 ? 12.348 80.920 65.965 1.00 19.72 119 ILE B CA 1
ATOM 2762 C C . ILE B 1 122 ? 11.266 79.983 65.426 1.00 21.19 119 ILE B C 1
ATOM 2763 O O . ILE B 1 122 ? 10.194 80.428 65.004 1.00 19.18 119 ILE B O 1
ATOM 2768 N N . ALA B 1 123 ? 11.573 78.688 65.424 1.00 21.27 120 ALA B N 1
ATOM 2769 C CA . ALA B 1 123 ? 10.652 77.656 64.973 1.00 24.58 120 ALA B CA 1
ATOM 2770 C C . ALA B 1 123 ? 9.340 77.669 65.761 1.00 26.76 120 ALA B C 1
ATOM 2771 O O . ALA B 1 123 ? 9.341 77.807 66.988 1.00 24.12 120 ALA B O 1
ATOM 2773 N N . ARG B 1 124 ? 8.230 77.526 65.034 1.00 30.63 121 ARG B N 1
ATOM 2774 C CA . ARG B 1 124 ? 6.875 77.538 65.599 1.00 33.18 121 ARG B CA 1
ATOM 2775 C C . ARG B 1 124 ? 6.395 78.932 66.024 1.00 28.74 121 ARG B C 1
ATOM 2776 O O . ARG B 1 124 ? 5.258 79.094 66.459 1.00 28.08 121 ARG B O 1
ATOM 2784 N N . GLU B 1 125 ? 7.258 79.937 65.871 1.00 25.78 122 GLU B N 1
ATOM 2785 C CA . GLU B 1 125 ? 6.914 81.309 66.242 1.00 21.72 122 GLU B CA 1
ATOM 2786 C C . GLU B 1 125 ? 6.874 82.264 65.036 1.00 21.77 122 GLU B C 1
ATOM 2787 O O . GLU B 1 125 ? 5.863 82.919 64.784 1.00 24.18 122 GLU B O 1
ATOM 2793 N N . THR B 1 126 ? 7.975 82.342 64.297 1.00 16.15 123 THR B N 1
ATOM 2794 C CA . THR B 1 126 ? 8.033 83.205 63.115 1.00 16.53 123 THR B CA 1
ATOM 2795 C C . THR B 1 126 ? 8.150 82.378 61.829 1.00 20.85 123 THR B C 1
ATOM 2796 O O . THR B 1 126 ? 7.937 82.888 60.723 1.00 17.99 123 THR B O 1
ATOM 2800 N N . PHE B 1 127 ? 8.490 81.100 61.989 1.00 22.56 124 PHE B N 1
ATOM 2801 C CA . PHE B 1 127 ? 8.481 80.147 60.884 1.00 24.40 124 PHE B CA 1
ATOM 2802 C C . PHE B 1 127 ? 8.262 78.762 61.472 1.00 25.78 124 PHE B C 1
ATOM 2803 O O . PHE B 1 127 ? 8.294 78.584 62.689 1.00 22.39 124 PHE B O 1
ATOM 2811 N N . LYS B 1 128 ? 8.020 77.783 60.610 1.00 27.95 125 LYS B N 1
ATOM 2812 C CA . LYS B 1 128 ? 7.858 76.415 61.067 1.00 33.52 125 LYS B CA 1
ATOM 2813 C C . LYS B 1 128 ? 8.349 75.465 59.995 1.00 37.36 125 LYS B C 1
ATOM 2814 O O . LYS B 1 128 ? 8.228 75.743 58.807 1.00 37.16 125 LYS B O 1
ATOM 2820 N N . TYR B 1 129 ? 8.917 74.345 60.424 1.00 42.18 126 TYR B N 1
ATOM 2821 C CA . TYR B 1 129 ? 9.339 73.303 59.499 1.00 46.24 126 TYR B CA 1
ATOM 2822 C C . TYR B 1 129 ? 8.128 72.520 58.986 1.00 49.95 126 TYR B C 1
ATOM 2823 O O . TYR B 1 129 ? 7.121 72.377 59.684 1.00 47.61 126 TYR B O 1
ATOM 2832 N N . THR B 1 130 ? 8.223 72.030 57.755 1.00 56.44 127 THR B N 1
ATOM 2833 C CA . THR B 1 130 ? 7.166 71.206 57.188 1.00 62.13 127 THR B CA 1
ATOM 2834 C C . THR B 1 130 ? 7.774 69.915 56.654 1.00 68.67 127 THR B C 1
ATOM 2835 O O . THR B 1 130 ? 8.989 69.720 56.737 1.00 67.37 127 THR B O 1
ATOM 2839 N N . GLU B 1 131 ? 6.931 69.030 56.128 1.00 76.48 128 GLU B N 1
ATOM 2840 C CA . GLU B 1 131 ? 7.417 67.819 55.477 1.00 84.46 128 GLU B CA 1
ATOM 2841 C C . GLU B 1 131 ? 8.261 68.211 54.274 1.00 87.06 128 GLU B C 1
ATOM 2842 O O . GLU B 1 131 ? 9.373 67.716 54.088 1.00 88.50 128 GLU B O 1
ATOM 2848 N N . THR B 1 132 ? 7.712 69.108 53.460 1.00 87.90 129 THR B N 1
ATOM 2849 C CA . THR B 1 132 ? 8.429 69.687 52.330 1.00 89.27 129 THR B CA 1
ATOM 2850 C C . THR B 1 132 ? 9.745 70.320 52.790 1.00 88.39 129 THR B C 1
ATOM 2851 O O . THR B 1 132 ? 10.830 69.834 52.466 1.00 92.75 129 THR B O 1
ATOM 2855 N N . GLY B 1 133 ? 9.645 71.406 53.549 1.00 81.53 130 GLY B N 1
ATOM 2856 C CA . GLY B 1 133 ? 10.826 72.094 54.029 1.00 77.34 130 GLY B CA 1
ATOM 2857 C C . GLY B 1 133 ? 10.557 72.988 55.222 1.00 70.34 130 GLY B C 1
ATOM 2858 O O . GLY B 1 133 ? 10.603 72.538 56.368 1.00 69.63 130 GLY B O 1
ATOM 2859 N N . SER B 1 134 ? 10.266 74.257 54.946 1.00 47.94 131 SER B N 1
ATOM 2860 C CA . SER B 1 134 ? 10.139 75.268 55.990 1.00 43.16 131 SER B CA 1
ATOM 2861 C C . SER B 1 134 ? 9.274 76.418 55.484 1.00 40.60 131 SER B C 1
ATOM 2862 O O . SER B 1 134 ? 9.403 76.829 54.330 1.00 42.64 131 SER B O 1
ATOM 2865 N N . VAL B 1 135 ? 8.392 76.940 56.331 1.00 34.97 132 VAL B N 1
ATOM 2866 C CA . VAL B 1 135 ? 7.527 78.045 55.918 1.00 30.52 132 VAL B CA 1
ATOM 2867 C C . VAL B 1 135 ? 7.443 79.154 56.975 1.00 28.25 132 VAL B C 1
ATOM 2868 O O . VAL B 1 135 ? 7.470 78.889 58.181 1.00 27.93 132 VAL B O 1
ATOM 2872 N N . GLY B 1 136 ? 7.358 80.397 56.513 1.00 25.80 133 GLY B N 1
ATOM 2873 C CA . GLY B 1 136 ? 7.201 81.533 57.402 1.00 24.27 133 GLY B CA 1
ATOM 2874 C C . GLY B 1 136 ? 5.805 81.574 57.989 1.00 24.92 133 GLY B C 1
ATOM 2875 O O . GLY B 1 136 ? 4.861 81.044 57.394 1.00 23.86 133 GLY B O 1
ATOM 2876 N N . LEU B 1 137 ? 5.675 82.200 59.159 1.00 25.95 134 LEU B N 1
ATOM 2877 C CA . LEU B 1 137 ? 4.388 82.286 59.851 1.00 26.35 134 LEU B CA 1
ATOM 2878 C C . LEU B 1 137 ? 3.857 83.716 59.923 1.00 27.82 134 LEU B C 1
ATOM 2879 O O . LEU B 1 137 ? 2.790 83.953 60.484 1.00 31.34 134 LEU B O 1
ATOM 2884 N N . LEU B 1 138 ? 4.598 84.659 59.343 1.00 26.78 135 LEU B N 1
ATOM 2885 C CA . LEU B 1 138 ? 4.226 86.072 59.378 1.00 26.82 135 LEU B CA 1
ATOM 2886 C C . LEU B 1 138 ? 3.704 86.552 58.025 1.00 28.84 135 LEU B C 1
ATOM 2887 O O . LEU B 1 138 ? 4.061 87.634 57.553 1.00 27.33 135 LEU B O 1
ATOM 2892 N N . LYS B 1 139 ? 2.854 85.737 57.411 1.00 31.51 136 LYS B N 1
ATOM 2893 C CA . LYS B 1 139 ? 2.284 86.049 56.112 1.00 35.04 136 LYS B CA 1
ATOM 2894 C C . LYS B 1 139 ? 0.999 86.850 56.289 1.00 35.51 136 LYS B C 1
ATOM 2895 O O . LYS B 1 139 ? -0.083 86.349 55.989 1.00 41.04 136 LYS B O 1
ATOM 2901 N N . ASP B 1 140 ? 1.102 88.083 56.779 1.00 30.53 137 ASP B N 1
ATOM 2902 C CA . ASP B 1 140 ? -0.105 88.862 57.087 1.00 30.33 137 ASP B CA 1
ATOM 2903 C C . ASP B 1 140 ? -0.002 90.364 56.776 1.00 30.38 137 ASP B C 1
ATOM 2904 O O . ASP B 1 140 ? -0.536 91.192 57.514 1.00 32.12 137 ASP B O 1
ATOM 2909 N N . GLY B 1 141 ? 0.684 90.709 55.689 1.00 28.39 138 GLY B N 1
ATOM 2910 C CA . GLY B 1 141 ? 0.714 92.081 55.209 1.00 26.60 138 GLY B CA 1
ATOM 2911 C C . GLY B 1 141 ? 1.652 93.056 55.909 1.00 24.48 138 GLY B C 1
ATOM 2912 O O . GLY B 1 141 ? 1.431 94.265 55.851 1.00 24.95 138 GLY B O 1
ATOM 2913 N N . ARG B 1 142 ? 2.699 92.549 56.557 1.00 19.73 139 ARG B N 1
ATOM 2914 C CA . ARG B 1 142 ? 3.668 93.408 57.243 1.00 19.05 139 ARG B CA 1
ATOM 2915 C C . ARG B 1 142 ? 4.577 94.124 56.255 1.00 19.13 139 ARG B C 1
ATOM 2916 O O . ARG B 1 142 ? 4.702 93.703 55.100 1.00 18.47 139 ARG B O 1
ATOM 2924 N N . ARG B 1 143 ? 5.193 95.213 56.715 1.00 15.92 140 ARG B N 1
ATOM 2925 C CA . ARG B 1 143 ? 6.046 96.043 55.865 1.00 18.61 140 ARG B CA 1
ATOM 2926 C C . ARG B 1 143 ? 7.433 96.208 56.491 1.00 17.67 140 ARG B C 1
ATOM 2927 O O . ARG B 1 143 ? 7.570 96.253 57.711 1.00 18.85 140 ARG B O 1
ATOM 2948 N N . LEU B 1 145 ? 11.156 98.542 56.083 1.00 14.68 142 LEU B N 1
ATOM 2949 C CA . LEU B 1 145 ? 11.968 99.592 55.472 1.00 13.64 142 LEU B CA 1
ATOM 2950 C C . LEU B 1 145 ? 13.393 99.450 56.007 1.00 15.20 142 LEU B C 1
ATOM 2951 O O . LEU B 1 145 ? 13.614 99.422 57.224 1.00 15.97 142 LEU B O 1
ATOM 2956 N N . VAL B 1 146 ? 14.347 99.331 55.091 1.00 14.59 143 VAL B N 1
ATOM 2957 C CA . VAL B 1 146 ? 15.759 99.280 55.450 1.00 13.28 143 VAL B CA 1
ATOM 2958 C C . VAL B 1 146 ? 16.417 100.597 55.060 1.00 17.38 143 VAL B C 1
ATOM 2959 O O . VAL B 1 146 ? 16.314 101.039 53.905 1.00 17.54 143 VAL B O 1
ATOM 2963 N N . ILE B 1 147 ? 17.076 101.223 56.035 1.00 15.43 144 ILE B N 1
ATOM 2964 C CA . ILE B 1 147 ? 17.834 102.445 55.812 1.00 15.19 144 ILE B CA 1
ATOM 2965 C C . ILE B 1 147 ? 19.334 102.131 55.943 1.00 15.46 144 ILE B C 1
ATOM 2966 O O . ILE B 1 147 ? 19.849 101.912 57.044 1.00 16.28 144 ILE B O 1
ATOM 2971 N N . GLN B 1 148 ? 20.025 102.091 54.808 1.00 13.20 145 GLN B N 1
ATOM 2972 C CA . GLN B 1 148 ? 21.428 101.662 54.788 1.00 14.16 145 GLN B CA 1
ATOM 2973 C C . GLN B 1 148 ? 22.347 102.743 54.238 1.00 16.02 145 GLN B C 1
ATOM 2974 O O . GLN B 1 148 ? 22.172 103.204 53.109 1.00 16.77 145 GLN B O 1
ATOM 2980 N N . ALA B 1 149 ? 23.340 103.133 55.030 1.00 18.94 146 ALA B N 1
ATOM 2981 C CA . ALA B 1 149 ? 24.376 104.035 54.555 1.00 17.79 146 ALA B CA 1
ATOM 2982 C C . ALA B 1 149 ? 25.616 103.230 54.191 1.00 18.73 146 ALA B C 1
ATOM 2983 O O . ALA B 1 149 ? 25.991 102.294 54.902 1.00 17.95 146 ALA B O 1
ATOM 2985 N N . SER B 1 150 ? 26.247 103.587 53.075 1.00 19.11 147 SER B N 1
ATOM 2986 C CA . SER B 1 150 ? 27.464 102.899 52.640 1.00 19.51 147 SER B CA 1
ATOM 2987 C C . SER B 1 150 ? 28.454 103.845 51.962 1.00 20.96 147 SER B C 1
ATOM 2988 O O . SER B 1 150 ? 28.055 104.852 51.358 1.00 22.30 147 SER B O 1
ATOM 2991 N N . GLY B 1 151 ? 29.743 103.522 52.072 1.00 20.40 148 GLY B N 1
ATOM 2992 C CA . GLY B 1 151 ? 30.779 104.271 51.387 1.00 20.88 148 GLY B CA 1
ATOM 2993 C C . GLY B 1 151 ? 30.680 104.185 49.872 1.00 22.66 148 GLY B C 1
ATOM 2994 O O . GLY B 1 151 ? 30.875 105.183 49.173 1.00 25.32 148 GLY B O 1
ATOM 2995 N N . GLY B 1 152 ? 30.377 102.992 49.363 1.00 21.27 149 GLY B N 1
ATOM 2996 C CA . GLY B 1 152 ? 30.319 102.756 47.931 1.00 20.28 149 GLY B CA 1
ATOM 2997 C C . GLY B 1 152 ? 28.912 102.795 47.362 1.00 23.29 149 GLY B C 1
ATOM 2998 O O . GLY B 1 152 ? 27.932 102.995 48.086 1.00 20.59 149 GLY B O 1
ATOM 2999 N N . ILE B 1 153 ? 28.818 102.601 46.051 1.00 21.81 150 ILE B N 1
ATOM 3000 C CA . ILE B 1 153 ? 27.544 102.652 45.357 1.00 23.08 150 ILE B CA 1
ATOM 3001 C C . ILE B 1 153 ? 27.151 101.257 44.874 1.00 23.87 150 ILE B C 1
ATOM 3002 O O . ILE B 1 153 ? 27.949 100.565 44.235 1.00 25.32 150 ILE B O 1
ATOM 3007 N N . TYR B 1 154 ? 25.919 100.852 45.192 1.00 23.76 151 TYR B N 1
ATOM 3008 C CA . TYR B 1 154 ? 25.483 99.464 45.018 1.00 24.70 151 TYR B CA 1
ATOM 3009 C C . TYR B 1 154 ? 24.402 99.272 43.977 1.00 27.60 151 TYR B C 1
ATOM 3010 O O . TYR B 1 154 ? 23.902 98.160 43.810 1.00 30.37 151 TYR B O 1
ATOM 3019 N N . THR B 1 155 ? 24.052 100.342 43.271 1.00 25.22 152 THR B N 1
ATOM 3020 C CA . THR B 1 155 ? 22.948 100.286 42.318 1.00 23.36 152 THR B CA 1
ATOM 3021 C C . THR B 1 155 ? 23.421 100.287 40.862 1.00 25.22 152 THR B C 1
ATOM 3022 O O . THR B 1 155 ? 22.625 100.535 39.951 1.00 25.50 152 THR B O 1
ATOM 3026 N N . ASN B 1 156 ? 24.706 100.006 40.645 1.00 23.80 153 ASN B N 1
ATOM 3027 C CA . ASN B 1 156 ? 25.282 100.013 39.296 1.00 28.97 153 ASN B CA 1
ATOM 3028 C C . ASN B 1 156 ? 25.361 98.642 38.607 1.00 31.85 153 ASN B C 1
ATOM 3029 O O . ASN B 1 156 ? 25.911 98.535 37.509 1.00 32.40 153 ASN B O 1
ATOM 3034 N N . ASP B 1 157 ? 24.831 97.601 39.249 1.00 32.45 154 ASP B N 1
ATOM 3035 C CA . ASP B 1 157 ? 24.854 96.248 38.680 1.00 37.67 154 ASP B CA 1
ATOM 3036 C C . ASP B 1 157 ? 26.289 95.784 38.372 1.00 35.22 154 ASP B C 1
ATOM 3037 O O . ASP B 1 157 ? 26.567 95.224 37.306 1.00 35.45 154 ASP B O 1
ATOM 3042 N N . ASP B 1 158 ? 27.189 96.026 39.321 1.00 30.63 155 ASP B N 1
ATOM 3043 C CA . ASP B 1 158 ? 28.591 95.650 39.196 1.00 28.22 155 ASP B CA 1
ATOM 3044 C C . ASP B 1 158 ? 28.992 94.776 40.384 1.00 27.95 155 ASP B C 1
ATOM 3045 O O . ASP B 1 158 ? 28.139 94.121 40.988 1.00 26.60 155 ASP B O 1
ATOM 3050 N N . TRP B 1 159 ? 30.280 94.776 40.731 1.00 27.09 156 TRP B N 1
ATOM 3051 C CA . TRP B 1 159 ? 30.772 93.925 41.819 1.00 26.10 156 TRP B CA 1
ATOM 3052 C C . TRP B 1 159 ? 30.125 94.254 43.165 1.00 23.49 156 TRP B C 1
ATOM 3053 O O . TRP B 1 159 ? 29.790 93.348 43.936 1.00 21.92 156 TRP B O 1
ATOM 3064 N N . TYR B 1 160 ? 29.939 95.545 43.436 1.00 22.09 157 TYR B N 1
ATOM 3065 C CA . TYR B 1 160 ? 29.309 95.997 44.680 1.00 21.63 157 TYR B CA 1
ATOM 3066 C C . TYR B 1 160 ? 27.911 95.413 44.840 1.00 18.87 157 TYR B C 1
ATOM 3067 O O . TYR B 1 160 ? 27.556 94.910 45.902 1.00 18.26 157 TYR B O 1
ATOM 3076 N N . THR B 1 161 ? 27.130 95.458 43.768 1.00 20.26 158 THR B N 1
ATOM 3077 C CA . THR B 1 161 ? 25.777 94.929 43.803 1.00 19.66 158 THR B CA 1
ATOM 3078 C C . THR B 1 161 ? 25.795 93.455 44.197 1.00 19.17 158 THR B C 1
ATOM 3079 O O . THR B 1 161 ? 24.961 93.011 44.984 1.00 20.75 158 THR B O 1
ATOM 3083 N N . ASP B 1 162 ? 26.761 92.712 43.657 1.00 19.73 159 ASP B N 1
ATOM 3084 C CA . ASP B 1 162 ? 26.877 91.271 43.891 1.00 20.82 159 ASP B CA 1
ATOM 3085 C C . ASP B 1 162 ? 27.263 90.917 45.325 1.00 19.43 159 ASP B C 1
ATOM 3086 O O . ASP B 1 162 ? 26.859 89.878 45.842 1.00 20.11 159 ASP B O 1
ATOM 3091 N N . VAL B 1 163 ? 28.048 91.781 45.964 1.00 19.03 160 VAL B N 1
ATOM 3092 C CA . VAL B 1 163 ? 28.520 91.512 47.326 1.00 18.56 160 VAL B CA 1
ATOM 3093 C C . VAL B 1 163 ? 27.745 92.284 48.395 1.00 19.27 160 VAL B C 1
ATOM 3094 O O . VAL B 1 163 ? 28.173 92.358 49.546 1.00 19.25 160 VAL B O 1
ATOM 3098 N N . GLU B 1 164 ? 26.590 92.834 48.020 1.00 19.18 161 GLU B N 1
ATOM 3099 C CA . GLU B 1 164 ? 25.765 93.570 48.973 1.00 18.19 161 GLU B CA 1
ATOM 3100 C C . GLU B 1 164 ? 24.977 92.589 49.839 1.00 16.98 161 GLU B C 1
ATOM 3101 O O . GLU B 1 164 ? 23.741 92.554 49.786 1.00 16.38 161 GLU B O 1
ATOM 3107 N N . TYR B 1 165 ? 25.688 91.789 50.631 1.00 16.53 162 TYR B N 1
ATOM 3108 C CA . TYR B 1 165 ? 25.057 90.693 51.372 1.00 16.12 162 TYR B CA 1
ATOM 3109 C C . TYR B 1 165 ? 24.180 91.140 52.536 1.00 18.15 162 TYR B C 1
ATOM 3110 O O . TYR B 1 165 ? 23.352 90.370 53.029 1.00 19.24 162 TYR B O 1
ATOM 3119 N N . SER B 1 166 ? 24.360 92.385 52.963 1.00 15.65 163 SER B N 1
ATOM 3120 C CA . SER B 1 166 ? 23.460 92.999 53.930 1.00 16.35 163 SER B CA 1
ATOM 3121 C C . SER B 1 166 ? 22.027 93.006 53.378 1.00 16.64 163 SER B C 1
ATOM 3122 O O . SER B 1 166 ? 21.110 92.459 53.993 1.00 18.14 163 SER B O 1
ATOM 3125 N N . HIS B 1 167 ? 21.853 93.624 52.211 1.00 13.86 164 HIS B N 1
ATOM 3126 C CA . HIS B 1 167 ? 20.556 93.704 51.532 1.00 15.76 164 HIS B CA 1
ATOM 3127 C C . HIS B 1 167 ? 20.037 92.325 51.111 1.00 17.47 164 HIS B C 1
ATOM 3128 O O . HIS B 1 167 ? 18.865 91.992 51.341 1.00 17.39 164 HIS B O 1
ATOM 3135 N N . LYS B 1 168 ? 20.905 91.535 50.481 1.00 16.76 165 LYS B N 1
ATOM 3136 C CA . LYS B 1 168 ? 20.509 90.222 49.977 1.00 16.72 165 LYS B CA 1
ATOM 3137 C C . LYS B 1 168 ? 20.027 89.314 51.110 1.00 18.73 165 LYS B C 1
ATOM 3138 O O . LYS B 1 168 ? 19.021 88.627 50.964 1.00 18.57 165 LYS B O 1
ATOM 3144 N N . TYR B 1 169 ? 20.744 89.330 52.233 1.00 18.45 166 TYR B N 1
ATOM 3145 C CA . TYR B 1 169 ? 20.359 88.561 53.423 1.00 16.59 166 TYR B CA 1
ATOM 3146 C C . TYR B 1 169 ? 19.041 89.027 54.050 1.00 14.71 166 TYR B C 1
ATOM 3147 O O . TYR B 1 169 ? 18.143 88.222 54.298 1.00 15.71 166 TYR B O 1
ATOM 3156 N N . LEU B 1 170 ? 18.919 90.324 54.315 1.00 12.31 167 LEU B N 1
ATOM 3157 C CA . LEU B 1 170 ? 17.725 90.831 54.984 1.00 11.28 167 LEU B CA 1
ATOM 3158 C C . LEU B 1 170 ? 16.479 90.596 54.128 1.00 11.99 167 LEU B C 1
ATOM 3159 O O . LEU B 1 170 ? 15.473 90.088 54.616 1.00 15.30 167 LEU B O 1
ATOM 3164 N N . LYS B 1 171 ? 16.549 90.947 52.849 1.00 11.14 168 LYS B N 1
ATOM 3165 C CA . LYS B 1 171 ? 15.415 90.738 51.959 1.00 14.38 168 LYS B CA 1
ATOM 3166 C C . LYS B 1 171 ? 14.997 89.260 51.862 1.00 15.70 168 LYS B C 1
ATOM 3167 O O . LYS B 1 171 ? 13.808 88.950 51.864 1.00 17.42 168 LYS B O 1
ATOM 3173 N N . ALA B 1 172 ? 15.976 88.357 51.773 1.00 16.90 169 ALA B N 1
ATOM 3174 C CA . ALA B 1 172 ? 15.721 86.907 51.705 1.00 17.09 169 ALA B CA 1
ATOM 3175 C C . ALA B 1 172 ? 15.087 86.379 52.989 1.00 17.39 169 ALA B C 1
ATOM 3176 O O . ALA B 1 172 ? 14.138 85.587 52.942 1.00 20.33 169 ALA B O 1
ATOM 3186 N N . PHE B 1 174 ? 13.473 88.124 55.511 1.00 14.83 171 PHE B N 1
ATOM 3187 C CA . PHE B 1 174 ? 12.153 88.649 55.803 1.00 15.58 171 PHE B CA 1
ATOM 3188 C C . PHE B 1 174 ? 11.109 88.202 54.787 1.00 17.20 171 PHE B C 1
ATOM 3189 O O . PHE B 1 174 ? 9.961 87.940 55.156 1.00 18.00 171 PHE B O 1
ATOM 3197 N N . ASN B 1 175 ? 11.519 88.062 53.524 1.00 17.94 172 ASN B N 1
ATOM 3198 C CA . ASN B 1 175 ? 10.666 87.446 52.503 1.00 21.53 172 ASN B CA 1
ATOM 3199 C C . ASN B 1 175 ? 10.284 86.019 52.910 1.00 20.66 172 ASN B C 1
ATOM 3200 O O . ASN B 1 175 ? 9.123 85.619 52.789 1.00 21.76 172 ASN B O 1
ATOM 3205 N N . PHE B 1 176 ? 11.266 85.269 53.408 1.00 18.20 173 PHE B N 1
ATOM 3206 C CA . PHE B 1 176 ? 11.046 83.927 53.962 1.00 22.09 173 PHE B CA 1
ATOM 3207 C C . PHE B 1 176 ? 10.011 83.908 55.101 1.00 22.50 173 PHE B C 1
ATOM 3208 O O . PHE B 1 176 ? 9.116 83.056 55.115 1.00 22.22 173 PHE B O 1
ATOM 3216 N N . LEU B 1 177 ? 10.137 84.841 56.051 1.00 20.10 174 LEU B N 1
ATOM 3217 C CA . LEU B 1 177 ? 9.224 84.904 57.193 1.00 16.59 174 LEU B CA 1
ATOM 3218 C C . LEU B 1 177 ? 7.806 85.289 56.770 1.00 18.89 174 LEU B C 1
ATOM 3219 O O . LEU B 1 177 ? 6.837 84.919 57.429 1.00 20.97 174 LEU B O 1
ATOM 3224 N N . GLY B 1 178 ? 7.684 86.025 55.670 1.00 19.97 175 GLY B N 1
ATOM 3225 C CA . GLY B 1 178 ? 6.373 86.382 55.148 1.00 21.67 175 GLY B CA 1
ATOM 3226 C C . GLY B 1 178 ? 6.236 87.864 54.844 1.00 23.83 175 GLY B C 1
ATOM 3227 O O . GLY B 1 178 ? 5.179 88.328 54.387 1.00 23.34 175 GLY B O 1
ATOM 3228 N N . ILE B 1 179 ? 7.307 88.612 55.096 1.00 21.41 176 ILE B N 1
ATOM 3229 C CA . ILE B 1 179 ? 7.308 90.047 54.824 1.00 22.56 176 ILE B CA 1
ATOM 3230 C C . ILE B 1 179 ? 7.752 90.324 53.385 1.00 22.30 176 ILE B C 1
ATOM 3231 O O . ILE B 1 179 ? 8.941 90.410 53.092 1.00 24.25 176 ILE B O 1
ATOM 3236 N N . GLU B 1 180 ? 6.786 90.456 52.490 1.00 22.38 177 GLU B N 1
ATOM 3237 C CA . GLU B 1 180 ? 7.087 90.651 51.078 1.00 30.09 177 GLU B CA 1
ATOM 3238 C C . GLU B 1 180 ? 7.110 92.127 50.675 1.00 30.16 177 GLU B C 1
ATOM 3239 O O . GLU B 1 180 ? 7.616 92.469 49.602 1.00 33.35 177 GLU B O 1
ATOM 3245 N N . ASP B 1 181 ? 6.555 92.993 51.524 1.00 26.57 178 ASP B N 1
ATOM 3246 C CA . ASP B 1 181 ? 6.541 94.437 51.258 1.00 22.53 178 ASP B CA 1
ATOM 3247 C C . ASP B 1 181 ? 7.820 95.025 51.835 1.00 20.36 178 ASP B C 1
ATOM 3248 O O . ASP B 1 181 ? 7.904 95.353 53.022 1.00 21.35 178 ASP B O 1
ATOM 3253 N N . TYR B 1 182 ? 8.829 95.117 50.980 1.00 16.58 179 TYR B N 1
ATOM 3254 C CA . TYR B 1 182 ? 10.180 95.449 51.399 1.00 14.74 179 TYR B CA 1
ATOM 3255 C C . TYR B 1 182 ? 10.697 96.613 50.572 1.00 17.10 179 TYR B C 1
ATOM 3256 O O . TYR B 1 182 ? 10.588 96.606 49.336 1.00 16.95 179 TYR B O 1
ATOM 3265 N N . GLN B 1 183 ? 11.248 97.616 51.255 1.00 17.71 180 GLN B N 1
ATOM 3266 C CA . GLN B 1 183 ? 11.919 98.726 50.577 1.00 18.10 180 GLN B CA 1
ATOM 3267 C C . GLN B 1 183 ? 13.266 99.006 51.225 1.00 16.48 180 GLN B C 1
ATOM 3268 O O . GLN B 1 183 ? 13.382 99.035 52.450 1.00 15.43 180 GLN B O 1
ATOM 3274 N N . ILE B 1 184 ? 14.286 99.198 50.404 1.00 15.63 181 ILE B N 1
ATOM 3275 C CA . ILE B 1 184 ? 15.566 99.666 50.913 1.00 15.18 181 ILE B CA 1
ATOM 3276 C C . ILE B 1 184 ? 15.873 101.069 50.381 1.00 17.81 181 ILE B C 1
ATOM 3277 O O . ILE B 1 184 ? 15.718 101.355 49.183 1.00 18.43 181 ILE B O 1
ATOM 3282 N N . VAL B 1 185 ? 16.259 101.959 51.288 1.00 14.94 182 VAL B N 1
ATOM 3283 C CA . VAL B 1 185 ? 16.761 103.264 50.893 1.00 17.15 182 VAL B CA 1
ATOM 3284 C C . VAL B 1 185 ? 18.268 103.264 51.129 1.00 17.47 182 VAL B C 1
ATOM 3285 O O . VAL B 1 185 ? 18.742 103.048 52.258 1.00 15.16 182 VAL B O 1
ATOM 3289 N N . ARG B 1 186 ? 19.014 103.471 50.049 1.00 15.75 183 ARG B N 1
ATOM 3290 C CA . ARG B 1 186 ? 20.473 103.433 50.104 1.00 18.50 183 ARG B CA 1
ATOM 3291 C C . ARG B 1 186 ? 21.083 104.836 50.127 1.00 20.54 183 ARG B C 1
ATOM 3292 O O . ARG B 1 186 ? 21.140 105.520 49.089 1.00 19.00 183 ARG B O 1
ATOM 3300 N N . ALA B 1 187 ? 21.511 105.266 51.316 1.00 19.48 184 ALA B N 1
ATOM 3301 C CA . ALA B 1 187 ? 22.309 106.482 51.456 1.00 18.82 184 ALA B CA 1
ATOM 3302 C C . ALA B 1 187 ? 23.765 106.137 51.111 1.00 18.91 184 ALA B C 1
ATOM 3303 O O . ALA B 1 187 ? 24.627 105.979 51.979 1.00 19.44 184 ALA B O 1
ATOM 3305 N N . GLN B 1 188 ? 24.011 106.015 49.814 1.00 18.48 185 GLN B N 1
ATOM 3306 C CA . GLN B 1 188 ? 25.223 105.393 49.307 1.00 18.79 185 GLN B CA 1
ATOM 3307 C C . GLN B 1 188 ? 26.188 106.417 48.729 1.00 21.69 185 GLN B C 1
ATOM 3308 O O . GLN B 1 188 ? 25.825 107.581 48.498 1.00 21.13 185 GLN B O 1
ATOM 3314 N N . GLY B 1 189 ? 27.419 105.973 48.491 1.00 25.01 186 GLY B N 1
ATOM 3315 C CA . GLY B 1 189 ? 28.431 106.806 47.866 1.00 26.81 186 GLY B CA 1
ATOM 3316 C C . GLY B 1 189 ? 28.973 107.877 48.795 1.00 27.43 186 GLY B C 1
ATOM 3317 O O . GLY B 1 189 ? 29.469 108.910 48.337 1.00 26.95 186 GLY B O 1
ATOM 3318 N N . THR B 1 190 ? 28.885 107.630 50.100 1.00 24.46 187 THR B N 1
ATOM 3319 C CA . THR B 1 190 ? 29.362 108.596 51.084 1.00 24.85 187 THR B CA 1
ATOM 3320 C C . THR B 1 190 ? 30.869 108.812 50.960 1.00 28.56 187 THR B C 1
ATOM 3321 O O . THR B 1 190 ? 31.405 109.778 51.504 1.00 29.50 187 THR B O 1
ATOM 3325 N N . ALA B 1 191 ? 31.548 107.917 50.241 1.00 26.89 188 ALA B N 1
ATOM 3326 C CA . ALA B 1 191 ? 32.988 108.047 50.036 1.00 26.93 188 ALA B CA 1
ATOM 3327 C C . ALA B 1 191 ? 33.309 108.751 48.723 1.00 33.19 188 ALA B C 1
ATOM 3328 O O . ALA B 1 191 ? 34.460 109.138 48.479 1.00 37.21 188 ALA B O 1
ATOM 3330 N N . VAL B 1 192 ? 32.303 108.916 47.868 1.00 31.40 189 VAL B N 1
ATOM 3331 C CA . VAL B 1 192 ? 32.566 109.458 46.544 1.00 32.40 189 VAL B CA 1
ATOM 3332 C C . VAL B 1 192 ? 31.683 110.624 46.131 1.00 33.07 189 VAL B C 1
ATOM 3333 O O . VAL B 1 192 ? 32.120 111.495 45.385 1.00 36.13 189 VAL B O 1
ATOM 3337 N N . LEU B 1 193 ? 30.449 110.649 46.611 1.00 31.26 190 LEU B N 1
ATOM 3338 C CA . LEU B 1 193 ? 29.529 111.721 46.254 1.00 31.95 190 LEU B CA 1
ATOM 3339 C C . LEU B 1 193 ? 29.597 112.863 47.265 1.00 34.41 190 LEU B C 1
ATOM 3340 O O . LEU B 1 193 ? 30.139 112.704 48.359 1.00 34.59 190 LEU B O 1
ATOM 3345 N N . ASP B 1 194 ? 29.062 114.021 46.892 1.00 36.46 191 ASP B N 1
ATOM 3346 C CA . ASP B 1 194 ? 28.967 115.140 47.821 1.00 39.56 191 ASP B CA 1
ATOM 3347 C C . ASP B 1 194 ? 28.057 114.734 48.975 1.00 37.84 191 ASP B C 1
ATOM 3348 O O . ASP B 1 194 ? 26.961 114.217 48.752 1.00 37.10 191 ASP B O 1
ATOM 3353 N N . PRO B 1 195 ? 28.513 114.954 50.217 1.00 35.26 192 PRO B N 1
ATOM 3354 C CA . PRO B 1 195 ? 27.747 114.540 51.398 1.00 32.89 192 PRO B CA 1
ATOM 3355 C C . PRO B 1 195 ? 26.365 115.193 51.484 1.00 33.41 192 PRO B C 1
ATOM 3356 O O . PRO B 1 195 ? 25.440 114.593 52.034 1.00 31.62 192 PRO B O 1
ATOM 3360 N N . THR B 1 196 ? 26.228 116.403 50.952 1.00 35.28 193 THR B N 1
ATOM 3361 C CA . THR B 1 196 ? 24.939 117.087 50.945 1.00 35.86 193 THR B CA 1
ATOM 3362 C C . THR B 1 196 ? 23.970 116.455 49.942 1.00 34.81 193 THR B C 1
ATOM 3363 O O . THR B 1 196 ? 22.769 116.393 50.198 1.00 33.64 193 THR B O 1
ATOM 3367 N N . GLU B 1 197 ? 24.501 115.999 48.805 1.00 35.78 194 GLU B N 1
ATOM 3368 C CA . GLU B 1 197 ? 23.718 115.294 47.786 1.00 34.31 194 GLU B CA 1
ATOM 3369 C C . GLU B 1 197 ? 23.240 113.954 48.315 1.00 30.24 194 GLU B C 1
ATOM 3370 O O . GLU B 1 197 ? 22.113 113.537 48.053 1.00 27.64 194 GLU B O 1
ATOM 3376 N N . VAL B 1 198 ? 24.111 113.280 49.057 1.00 29.75 195 VAL B N 1
ATOM 3377 C CA . VAL B 1 198 ? 23.754 112.029 49.716 1.00 29.03 195 VAL B CA 1
ATOM 3378 C C . VAL B 1 198 ? 22.575 112.215 50.682 1.00 27.09 195 VAL B C 1
ATOM 3379 O O . VAL B 1 198 ? 21.564 111.525 50.565 1.00 26.77 195 VAL B O 1
ATOM 3383 N N . LEU B 1 199 ? 22.703 113.142 51.630 1.00 26.09 196 LEU B N 1
ATOM 3384 C CA . LEU B 1 199 ? 21.659 113.344 52.638 1.00 25.13 196 LEU B CA 1
ATOM 3385 C C . LEU B 1 199 ? 20.333 113.777 52.012 1.00 26.96 196 LEU B C 1
ATOM 3386 O O . LEU B 1 199 ? 19.280 113.222 52.331 1.00 23.88 196 LEU B O 1
ATOM 3391 N N . GLN B 1 200 ? 20.395 114.772 51.124 1.00 29.58 197 GLN B N 1
ATOM 3392 C CA . GLN B 1 200 ? 19.195 115.351 50.528 1.00 29.64 197 GLN B CA 1
ATOM 3393 C C . GLN B 1 200 ? 18.413 114.300 49.774 1.00 27.67 197 GLN B C 1
ATOM 3394 O O . GLN B 1 200 ? 17.183 114.236 49.870 1.00 24.35 197 GLN B O 1
ATOM 3400 N N . ASN B 1 201 ? 19.129 113.481 49.014 1.00 26.93 198 ASN B N 1
ATOM 3401 C CA . ASN B 1 201 ? 18.479 112.418 48.265 1.00 27.69 198 ASN B CA 1
ATOM 3402 C C . ASN B 1 201 ? 17.876 111.370 49.188 1.00 24.77 198 ASN B C 1
ATOM 3403 O O . ASN B 1 201 ? 16.732 110.946 48.985 1.00 25.36 198 ASN B O 1
ATOM 3408 N N . ALA B 1 202 ? 18.640 110.968 50.204 1.00 19.91 199 ALA B N 1
ATOM 3409 C CA . ALA B 1 202 ? 18.164 109.992 51.195 1.00 19.51 199 ALA B CA 1
ATOM 3410 C C . ALA B 1 202 ? 16.929 110.522 51.915 1.00 17.68 199 ALA B C 1
ATOM 3411 O O . ALA B 1 202 ? 15.953 109.793 52.119 1.00 16.80 199 ALA B O 1
ATOM 3413 N N . TYR B 1 203 ? 16.986 111.798 52.297 1.00 20.67 200 TYR B N 1
ATOM 3414 C CA . TYR B 1 203 ? 15.858 112.470 52.934 1.00 21.13 200 TYR B CA 1
ATOM 3415 C C . TYR B 1 203 ? 14.598 112.372 52.081 1.00 20.94 200 TYR B C 1
ATOM 3416 O O . TYR B 1 203 ? 13.532 112.070 52.598 1.00 18.77 200 TYR B O 1
ATOM 3425 N N . LYS B 1 204 ? 14.720 112.624 50.777 1.00 24.84 201 LYS B N 1
ATOM 3426 C CA . LYS B 1 204 ? 13.546 112.630 49.906 1.00 29.51 201 LYS B CA 1
ATOM 3427 C C . LYS B 1 204 ? 12.864 111.272 49.867 1.00 27.43 201 LYS B C 1
ATOM 3428 O O . LYS B 1 204 ? 11.633 111.176 49.956 1.00 23.83 201 LYS B O 1
ATOM 3434 N N . GLU B 1 205 ? 13.673 110.227 49.721 1.00 26.02 202 GLU B N 1
ATOM 3435 C CA . GLU B 1 205 ? 13.164 108.857 49.675 1.00 26.02 202 GLU B CA 1
ATOM 3436 C C . GLU B 1 205 ? 12.521 108.380 50.978 1.00 19.46 202 GLU B C 1
ATOM 3437 O O . GLU B 1 205 ? 11.496 107.700 50.929 1.00 19.27 202 GLU B O 1
ATOM 3443 N N . VAL B 1 206 ? 13.121 108.702 52.129 1.00 19.86 203 VAL B N 1
ATOM 3444 C CA . VAL B 1 206 ? 12.556 108.263 53.422 1.00 21.70 203 VAL B CA 1
ATOM 3445 C C . VAL B 1 206 ? 11.281 109.026 53.775 1.00 21.28 203 VAL B C 1
ATOM 3446 O O . VAL B 1 206 ? 10.391 108.484 54.433 1.00 20.26 203 VAL B O 1
ATOM 3450 N N . GLU B 1 207 ? 11.198 110.276 53.327 1.00 18.98 204 GLU B N 1
ATOM 3451 C CA . GLU B 1 207 ? 9.985 111.058 53.490 1.00 22.47 204 GLU B CA 1
ATOM 3452 C C . GLU B 1 207 ? 8.846 110.391 52.753 1.00 21.02 204 GLU B C 1
ATOM 3453 O O . GLU B 1 207 ? 7.743 110.254 53.276 1.00 20.28 204 GLU B O 1
ATOM 3459 N N . GLU B 1 208 ? 9.115 109.999 51.515 1.00 21.93 205 GLU B N 1
ATOM 3460 C CA . GLU B 1 208 ? 8.113 109.326 50.705 1.00 23.17 205 GLU B CA 1
ATOM 3461 C C . GLU B 1 208 ? 7.775 107.944 51.264 1.00 20.11 205 GLU B C 1
ATOM 3462 O O . GLU B 1 208 ? 6.616 107.518 51.241 1.00 18.42 205 GLU B O 1
ATOM 3468 N N . ALA B 1 209 ? 8.785 107.237 51.762 1.00 19.12 206 ALA B N 1
ATOM 3469 C CA . ALA B 1 209 ? 8.543 105.963 52.446 1.00 18.35 206 ALA B CA 1
ATOM 3470 C C . ALA B 1 209 ? 7.645 106.178 53.661 1.00 20.48 206 ALA B C 1
ATOM 3471 O O . ALA B 1 209 ? 6.677 105.438 53.866 1.00 22.41 206 ALA B O 1
ATOM 3473 N N . ALA B 1 210 ? 7.967 107.193 54.462 1.00 17.69 207 ALA B N 1
ATOM 3474 C CA . ALA B 1 210 ? 7.171 107.528 55.637 1.00 15.72 207 ALA B CA 1
ATOM 3475 C C . ALA B 1 210 ? 5.711 107.745 55.250 1.00 18.96 207 ALA B C 1
ATOM 3476 O O . ALA B 1 210 ? 4.804 107.326 55.959 1.00 21.16 207 ALA B O 1
ATOM 3478 N N . SER B 1 211 ? 5.498 108.402 54.114 1.00 20.80 208 SER B N 1
ATOM 3479 C CA . SER B 1 211 ? 4.162 108.739 53.639 1.00 22.63 208 SER B CA 1
ATOM 3480 C C . SER B 1 211 ? 3.441 107.501 53.110 1.00 24.10 208 SER B C 1
ATOM 3481 O O . SER B 1 211 ? 2.251 107.298 53.379 1.00 24.68 208 SER B O 1
ATOM 3484 N N . ARG B 1 212 ? 4.162 106.676 52.353 1.00 20.21 209 ARG B N 1
ATOM 3485 C CA . ARG B 1 212 ? 3.595 105.436 51.858 1.00 20.95 209 ARG B CA 1
ATOM 3486 C C . ARG B 1 212 ? 3.159 104.558 53.033 1.00 23.10 209 ARG B C 1
ATOM 3487 O O . ARG B 1 212 ? 2.046 104.025 53.053 1.00 21.00 209 ARG B O 1
ATOM 3495 N N . LEU B 1 213 ? 4.045 104.426 54.016 1.00 19.60 210 LEU B N 1
ATOM 3496 C CA . LEU B 1 213 ? 3.814 103.542 55.146 1.00 20.27 210 LEU B CA 1
ATOM 3497 C C . LEU B 1 213 ? 2.700 104.039 56.069 1.00 22.69 210 LEU B C 1
ATOM 3498 O O . LEU B 1 213 ? 2.012 103.236 56.706 1.00 26.25 210 LEU B O 1
ATOM 3503 N N . ALA B 1 214 ? 2.532 105.359 56.145 1.00 20.46 211 ALA B N 1
ATOM 3504 C CA . ALA B 1 214 ? 1.474 105.956 56.955 1.00 21.97 211 ALA B CA 1
ATOM 3505 C C . ALA B 1 214 ? 0.198 106.102 56.134 1.00 22.48 211 ALA B C 1
ATOM 3506 O O . ALA B 1 214 ? -0.872 106.357 56.686 1.00 25.64 211 ALA B O 1
ATOM 3508 N N . ASN B 1 215 ? 0.335 105.914 54.819 1.00 20.67 212 ASN B N 1
ATOM 3509 C CA . ASN B 1 215 ? -0.711 106.172 53.823 1.00 23.29 212 ASN B CA 1
ATOM 3510 C C . ASN B 1 215 ? -1.280 107.582 53.949 1.00 22.59 212 ASN B C 1
ATOM 3511 O O . ASN B 1 215 ? -2.500 107.794 53.987 1.00 19.95 212 ASN B O 1
ATOM 3516 N N . LYS B 1 216 ? -0.369 108.544 54.022 1.00 22.10 213 LYS B N 1
ATOM 3517 C CA . LYS B 1 216 ? -0.716 109.956 54.074 1.00 22.28 213 LYS B CA 1
ATOM 3518 C C . LYS B 1 216 ? 0.424 110.741 53.439 1.00 24.64 213 LYS B C 1
ATOM 3519 O O . LYS B 1 216 ? 1.538 110.822 53.993 1.00 21.77 213 LYS B O 1
ATOM 3525 N N . TYR B 1 217 ? 0.153 111.274 52.251 1.00 21.43 214 TYR B N 1
ATOM 3526 C CA . TYR B 1 217 ? 1.115 112.089 51.533 1.00 20.93 214 TYR B CA 1
ATOM 3527 C C . TYR B 1 217 ? 0.709 113.549 51.648 1.00 19.72 214 TYR B C 1
ATOM 3528 O O . TYR B 1 217 ? -0.413 113.926 51.292 1.00 19.99 214 TYR B O 1
ATOM 3537 N N . ILE B 1 218 ? 1.622 114.371 52.149 1.00 19.72 215 ILE B N 1
ATOM 3538 C CA . ILE B 1 218 ? 1.409 115.810 52.180 1.00 22.80 215 ILE B CA 1
ATOM 3539 C C . ILE B 1 218 ? 2.425 116.425 51.230 1.00 23.89 215 ILE B C 1
ATOM 3540 O O . ILE B 1 218 ? 3.621 116.491 51.528 1.00 25.64 215 ILE B O 1
ATOM 3545 N N . PHE B 1 219 ? 1.950 116.836 50.064 1.00 23.38 216 PHE B N 1
ATOM 3546 C CA . PHE B 1 219 ? 2.823 117.405 49.042 1.00 27.24 216 PHE B CA 1
ATOM 3547 C C . PHE B 1 219 ? 2.849 118.927 49.097 1.00 29.24 216 PHE B C 1
ATOM 3548 O O . PHE B 1 219 ? 1.813 119.562 49.315 1.00 29.05 216 PHE B O 1
ATOM 3556 N N . SER B 1 220 ? 4.031 119.502 48.885 1.00 31.71 217 SER B N 1
ATOM 3557 C CA . SER B 1 220 ? 4.172 120.950 48.717 1.00 40.63 217 SER B CA 1
ATOM 3558 C C . SER B 1 220 ? 5.229 121.305 47.671 1.00 42.90 217 SER B C 1
ATOM 3559 O O . SER B 1 220 ? 6.255 120.627 47.561 1.00 44.20 217 SER B O 1
ATOM 3562 N N . ALA C 1 3 ? -0.904 85.928 13.738 1.00 37.95 0 ALA C N 1
ATOM 3563 C CA . ALA C 1 3 ? -0.222 87.011 14.436 1.00 34.68 0 ALA C CA 1
ATOM 3564 C C . ALA C 1 3 ? -1.167 88.184 14.713 1.00 38.86 0 ALA C C 1
ATOM 3565 O O . ALA C 1 3 ? -1.997 88.558 13.873 1.00 39.76 0 ALA C O 1
ATOM 3575 N N . ASN C 1 5 ? -2.089 92.283 16.110 1.00 25.12 2 ASN C N 1
ATOM 3576 C CA . ASN C 1 5 ? -1.650 93.629 15.726 1.00 20.01 2 ASN C CA 1
ATOM 3577 C C . ASN C 1 5 ? -0.544 94.114 16.657 1.00 18.33 2 ASN C C 1
ATOM 3578 O O . ASN C 1 5 ? -0.734 95.060 17.426 1.00 18.69 2 ASN C O 1
ATOM 3583 N N . LYS C 1 6 ? 0.608 93.458 16.583 1.00 18.34 3 LYS C N 1
ATOM 3584 C CA . LYS C 1 6 ? 1.651 93.636 17.568 1.00 17.42 3 LYS C CA 1
ATOM 3585 C C . LYS C 1 6 ? 3.007 93.690 16.893 1.00 16.74 3 LYS C C 1
ATOM 3586 O O . LYS C 1 6 ? 3.299 92.849 16.042 1.00 16.73 3 LYS C O 1
ATOM 3592 N N . THR C 1 7 ? 3.828 94.669 17.277 1.00 13.61 4 THR C N 1
ATOM 3593 C CA . THR C 1 7 ? 5.204 94.775 16.801 1.00 13.62 4 THR C CA 1
ATOM 3594 C C . THR C 1 7 ? 6.140 94.339 17.910 1.00 15.59 4 THR C C 1
ATOM 3595 O O . THR C 1 7 ? 5.940 94.691 19.068 1.00 18.22 4 THR C O 1
ATOM 3599 N N . LEU C 1 8 ? 7.161 93.572 17.565 1.00 14.70 5 LEU C N 1
ATOM 3600 C CA . LEU C 1 8 ? 8.110 93.127 18.572 1.00 17.72 5 LEU C CA 1
ATOM 3601 C C . LEU C 1 8 ? 9.511 93.650 18.267 1.00 16.57 5 LEU C C 1
ATOM 3602 O O . LEU C 1 8 ? 10.056 93.410 17.189 1.00 16.66 5 LEU C O 1
ATOM 3607 N N . ILE C 1 9 ? 10.073 94.380 19.223 1.00 14.63 6 ILE C N 1
ATOM 3608 C CA . ILE C 1 9 ? 11.451 94.853 19.126 1.00 18.54 6 ILE C CA 1
ATOM 3609 C C . ILE C 1 9 ? 12.378 93.782 19.692 1.00 18.17 6 ILE C C 1
ATOM 3610 O O . ILE C 1 9 ? 12.242 93.383 20.854 1.00 16.53 6 ILE C O 1
ATOM 3615 N N . ILE C 1 10 ? 13.302 93.313 18.858 1.00 16.85 7 ILE C N 1
ATOM 3616 C CA . ILE C 1 10 ? 14.354 92.400 19.292 1.00 17.04 7 ILE C CA 1
ATOM 3617 C C . ILE C 1 10 ? 15.674 93.168 19.317 1.00 17.76 7 ILE C C 1
ATOM 3618 O O . ILE C 1 10 ? 16.314 93.374 18.280 1.00 16.90 7 ILE C O 1
ATOM 3623 N N . ASN C 1 11 ? 16.046 93.623 20.509 1.00 16.33 8 ASN C N 1
ATOM 3624 C CA . ASN C 1 11 ? 17.232 94.446 20.692 1.00 18.18 8 ASN C CA 1
ATOM 3625 C C . ASN C 1 11 ? 18.475 93.594 20.984 1.00 17.30 8 ASN C C 1
ATOM 3626 O O . ASN C 1 11 ? 18.631 93.066 22.088 1.00 15.86 8 ASN C O 1
ATOM 3631 N N . ALA C 1 12 ? 19.354 93.466 19.997 1.00 15.29 9 ALA C N 1
ATOM 3632 C CA . ALA C 1 12 ? 20.536 92.605 20.141 1.00 14.86 9 ALA C CA 1
ATOM 3633 C C . ALA C 1 12 ? 21.818 93.373 20.526 1.00 19.45 9 ALA C C 1
ATOM 3634 O O . ALA C 1 12 ? 22.933 92.871 20.347 1.00 19.21 9 ALA C O 1
ATOM 3636 N N . HIS C 1 13 ? 21.659 94.585 21.051 1.00 22.58 10 HIS C N 1
ATOM 3637 C CA . HIS C 1 13 ? 22.805 95.411 21.414 1.00 20.76 10 HIS C CA 1
ATOM 3638 C C . HIS C 1 13 ? 23.244 95.157 22.857 1.00 20.37 10 HIS C C 1
ATOM 3639 O O . HIS C 1 13 ? 22.453 95.299 23.771 1.00 20.96 10 HIS C O 1
ATOM 3646 N N . PRO C 1 14 ? 24.519 94.780 23.060 1.00 18.82 11 PRO C N 1
ATOM 3647 C CA . PRO C 1 14 ? 25.037 94.547 24.415 1.00 20.56 11 PRO C CA 1
ATOM 3648 C C . PRO C 1 14 ? 24.834 95.732 25.383 1.00 24.81 11 PRO C C 1
ATOM 3649 O O . PRO C 1 14 ? 24.762 95.526 26.596 1.00 27.02 11 PRO C O 1
ATOM 3653 N N . LYS C 1 15 ? 24.751 96.955 24.865 1.00 22.89 12 LYS C N 1
ATOM 3654 C CA . LYS C 1 15 ? 24.571 98.120 25.729 1.00 26.76 12 LYS C CA 1
ATOM 3655 C C . LYS C 1 15 ? 23.096 98.431 25.991 1.00 31.18 12 LYS C C 1
ATOM 3656 O O . LYS C 1 15 ? 22.771 99.408 26.673 1.00 31.33 12 LYS C O 1
ATOM 3662 N N . VAL C 1 16 ? 22.216 97.605 25.427 1.00 31.83 13 VAL C N 1
ATOM 3663 C CA . VAL C 1 16 ? 20.774 97.666 25.682 1.00 33.98 13 VAL C CA 1
ATOM 3664 C C . VAL C 1 16 ? 20.114 99.001 25.288 1.00 40.63 13 VAL C C 1
ATOM 3665 O O . VAL C 1 16 ? 19.484 99.102 24.237 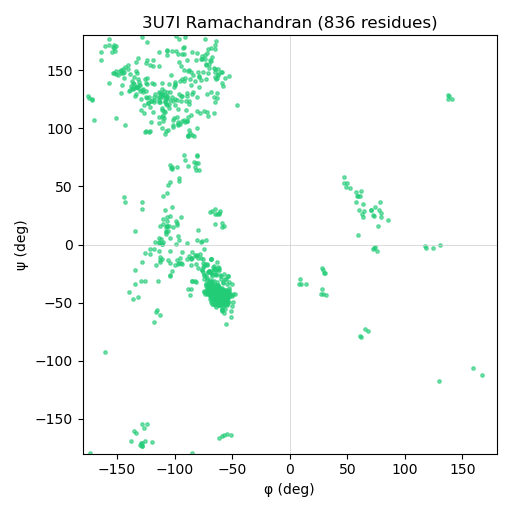1.00 38.85 13 VAL C O 1
ATOM 3669 N N . ASP C 1 17 ? 20.261 100.022 26.127 1.00 48.91 14 ASP C N 1
ATOM 3670 C CA . ASP C 1 17 ? 19.512 101.269 25.935 1.00 56.31 14 ASP C CA 1
ATOM 3671 C C . ASP C 1 17 ? 20.383 102.519 25.779 1.00 58.16 14 ASP C C 1
ATOM 3672 O O . ASP C 1 17 ? 19.868 103.599 25.465 1.00 60.54 14 ASP C O 1
ATOM 3677 N N . ASP C 1 18 ? 21.689 102.368 25.997 1.00 55.51 15 ASP C N 1
ATOM 3678 C CA . ASP C 1 18 ? 22.637 103.470 25.848 1.00 58.32 15 ASP C CA 1
ATOM 3679 C C . ASP C 1 18 ? 22.408 104.260 24.557 1.00 59.02 15 ASP C C 1
ATOM 3680 O O . ASP C 1 18 ? 22.499 103.716 23.456 1.00 55.72 15 ASP C O 1
ATOM 3685 N N . THR C 1 19 ? 22.123 105.551 24.706 1.00 63.55 16 THR C N 1
ATOM 3686 C CA . THR C 1 19 ? 21.731 106.406 23.589 1.00 63.93 16 THR C CA 1
ATOM 3687 C C . THR C 1 19 ? 22.855 106.714 22.586 1.00 62.13 16 THR C C 1
ATOM 3688 O O . THR C 1 19 ? 22.586 107.039 21.429 1.00 63.19 16 THR C O 1
ATOM 3692 N N . SER C 1 20 ? 24.104 106.608 23.030 1.00 57.31 17 SER C N 1
ATOM 3693 C CA . SER C 1 20 ? 25.254 106.925 22.185 1.00 53.62 17 SER C CA 1
ATOM 3694 C C . SER C 1 20 ? 25.567 105.867 21.113 1.00 50.48 17 SER C C 1
ATOM 3695 O O . SER C 1 20 ? 26.477 106.053 20.303 1.00 50.42 17 SER C O 1
ATOM 3698 N N . SER C 1 21 ? 24.822 104.762 21.114 1.00 45.74 18 SER C N 1
ATOM 3699 C CA . SER C 1 21 ? 25.005 103.702 20.122 1.00 39.71 18 SER C CA 1
ATOM 3700 C C . SER C 1 21 ? 24.317 104.072 18.821 1.00 35.21 18 SER C C 1
ATOM 3701 O O . SER C 1 21 ? 23.122 104.384 18.822 1.00 32.74 18 SER C O 1
ATOM 3704 N N . VAL C 1 22 ? 25.062 104.026 17.716 1.00 32.25 19 VAL C N 1
ATOM 3705 C CA . VAL C 1 22 ? 24.507 104.385 16.405 1.00 31.55 19 VAL C CA 1
ATOM 3706 C C . VAL C 1 22 ? 23.211 103.633 16.061 1.00 27.80 19 VAL C C 1
ATOM 3707 O O . VAL C 1 22 ? 22.215 104.249 15.664 1.00 25.70 19 VAL C O 1
ATOM 3711 N N . SER C 1 23 ? 23.223 102.311 16.226 1.00 24.03 20 SER C N 1
ATOM 3712 C CA . SER C 1 23 ? 22.034 101.500 15.966 1.00 21.48 20 SER C CA 1
ATOM 3713 C C . SER C 1 23 ? 20.878 101.827 16.928 1.00 23.72 20 SER C C 1
ATOM 3714 O O . SER C 1 23 ? 19.711 101.786 16.546 1.00 24.85 20 SER C O 1
ATOM 3717 N N . ILE C 1 24 ? 21.202 102.160 18.171 1.00 25.29 21 ILE C N 1
ATOM 3718 C CA . ILE C 1 24 ? 20.175 102.550 19.138 1.00 26.84 21 ILE C CA 1
ATOM 3719 C C . ILE C 1 24 ? 19.570 103.929 18.806 1.00 29.28 21 ILE C C 1
ATOM 3720 O O . ILE C 1 24 ? 18.357 104.102 18.887 1.00 30.17 21 ILE C O 1
ATOM 3725 N N . LYS C 1 25 ? 20.408 104.893 18.415 1.00 26.72 22 LYS C N 1
ATOM 3726 C CA . LYS C 1 25 ? 19.916 106.187 17.936 1.00 26.24 22 LYS C CA 1
ATOM 3727 C C . LYS C 1 25 ? 18.987 106.019 16.747 1.00 26.15 22 LYS C C 1
ATOM 3728 O O . LYS C 1 25 ? 17.907 106.602 16.714 1.00 28.06 22 LYS C O 1
ATOM 3734 N N . VAL C 1 26 ? 19.414 105.233 15.763 1.00 26.56 23 VAL C N 1
ATOM 3735 C CA . VAL C 1 26 ? 18.608 105.017 14.561 1.00 26.92 23 VAL C CA 1
ATOM 3736 C C . VAL C 1 26 ? 17.280 104.318 14.886 1.00 27.62 23 VAL C C 1
ATOM 3737 O O . VAL C 1 26 ? 16.231 104.674 14.347 1.00 27.14 23 VAL C O 1
ATOM 3741 N N . PHE C 1 27 ? 17.334 103.329 15.777 1.00 28.74 24 PHE C N 1
ATOM 3742 C CA . PHE C 1 27 ? 16.132 102.641 16.246 1.00 25.16 24 PHE C CA 1
ATOM 3743 C C . PHE C 1 27 ? 15.153 103.583 16.956 1.00 23.78 24 PHE C C 1
ATOM 3744 O O . PHE C 1 27 ? 13.940 103.522 16.733 1.00 22.00 24 PHE C O 1
ATOM 3752 N N . LYS C 1 28 ? 15.677 104.436 17.832 1.00 23.12 25 LYS C N 1
ATOM 3753 C CA . LYS C 1 28 ? 14.825 105.365 18.569 1.00 27.80 25 LYS C CA 1
ATOM 3754 C C . LYS C 1 28 ? 14.160 106.371 17.623 1.00 28.43 25 LYS C C 1
ATOM 3755 O O . LYS C 1 28 ? 13.002 106.762 17.812 1.00 29.46 25 LYS C O 1
ATOM 3761 N N . HIS C 1 29 ? 14.889 106.767 16.586 1.00 29.11 26 HIS C N 1
ATOM 3762 C CA . HIS C 1 29 ? 14.326 107.618 15.546 1.00 29.05 26 HIS C CA 1
ATOM 3763 C C . HIS C 1 29 ? 13.213 106.865 14.812 1.00 28.44 26 HIS C C 1
ATOM 3764 O O . HIS C 1 29 ? 12.133 107.418 14.586 1.00 27.75 26 HIS C O 1
ATOM 3771 N N . PHE C 1 30 ? 13.480 105.606 14.451 1.00 27.58 27 PHE C N 1
ATOM 3772 C CA . PHE C 1 30 ? 12.458 104.747 13.858 1.00 26.29 27 PHE C CA 1
ATOM 3773 C C . PHE C 1 30 ? 11.208 104.664 14.743 1.00 25.58 27 PHE C C 1
ATOM 3774 O O . PHE C 1 30 ? 10.086 104.855 14.263 1.00 26.67 27 PHE C O 1
ATOM 3782 N N . LEU C 1 31 ? 11.405 104.382 16.030 1.00 24.23 28 LEU C N 1
ATOM 3783 C CA . LEU C 1 31 ? 10.280 104.122 16.924 1.00 26.56 28 LEU C CA 1
ATOM 3784 C C . LEU C 1 31 ? 9.384 105.345 17.100 1.00 28.67 28 LEU C C 1
ATOM 3785 O O . LEU C 1 31 ? 8.154 105.229 17.133 1.00 28.19 28 LEU C O 1
ATOM 3790 N N . GLU C 1 32 ? 10.004 106.515 17.209 1.00 29.09 29 GLU C N 1
ATOM 3791 C CA . GLU C 1 32 ? 9.264 107.770 17.303 1.00 30.53 29 GLU C CA 1
ATOM 3792 C C . GLU C 1 32 ? 8.418 107.985 16.051 1.00 30.90 29 GLU C C 1
ATOM 3793 O O . GLU C 1 32 ? 7.230 108.304 16.128 1.00 33.42 29 GLU C O 1
ATOM 3799 N N . SER C 1 33 ? 9.045 107.793 14.896 1.00 32.55 30 SER C N 1
ATOM 3800 C CA . SER C 1 33 ? 8.380 107.909 13.600 1.00 35.56 30 SER C CA 1
ATOM 3801 C C . SER C 1 33 ? 7.241 106.884 13.422 1.00 33.10 30 SER C C 1
ATOM 3802 O O . SER C 1 33 ? 6.124 107.233 13.007 1.00 33.04 30 SER C O 1
ATOM 3805 N N . TYR C 1 34 ? 7.536 105.628 13.746 1.00 27.99 31 TYR C N 1
ATOM 3806 C CA . TYR C 1 34 ? 6.560 104.544 13.694 1.00 27.75 31 TYR C CA 1
ATOM 3807 C C . TYR C 1 34 ? 5.343 104.838 14.566 1.00 29.22 31 TYR C C 1
ATOM 3808 O O . TYR C 1 34 ? 4.201 104.719 14.108 1.00 30.07 31 TYR C O 1
ATOM 3817 N N . LYS C 1 35 ? 5.589 105.216 15.822 1.00 29.21 32 LYS C N 1
ATOM 3818 C CA . LYS C 1 35 ? 4.506 105.474 16.773 1.00 30.47 32 LYS C CA 1
ATOM 3819 C C . LYS C 1 35 ? 3.506 106.543 16.299 1.00 31.48 32 LYS C C 1
ATOM 3820 O O . LYS C 1 35 ? 2.346 106.531 16.709 1.00 30.63 32 LYS C O 1
ATOM 3826 N N . GLU C 1 36 ? 3.953 107.448 15.429 1.00 34.77 33 GLU C N 1
ATOM 3827 C CA . GLU C 1 36 ? 3.083 108.489 14.869 1.00 39.78 33 GLU C CA 1
ATOM 3828 C C . GLU C 1 36 ? 2.126 107.949 13.820 1.00 37.52 33 GLU C C 1
ATOM 3829 O O . GLU C 1 36 ? 1.065 108.529 13.582 1.00 38.54 33 GLU C O 1
ATOM 3835 N N . LEU C 1 37 ? 2.519 106.861 13.166 1.00 32.98 34 LEU C N 1
ATOM 3836 C CA . LEU C 1 37 ? 1.785 106.367 12.002 1.00 32.62 34 LEU C CA 1
ATOM 3837 C C . LEU C 1 37 ? 0.911 105.128 12.264 1.00 28.80 34 LEU C C 1
ATOM 3838 O O . LEU C 1 37 ? -0.085 104.918 11.571 1.00 25.41 34 LEU C O 1
ATOM 3843 N N . ILE C 1 38 ? 1.282 104.320 13.259 1.00 25.92 35 ILE C N 1
ATOM 3844 C CA . ILE C 1 38 ? 0.542 103.089 13.553 1.00 25.93 35 ILE C CA 1
ATOM 3845 C C . ILE C 1 38 ? -0.904 103.373 13.966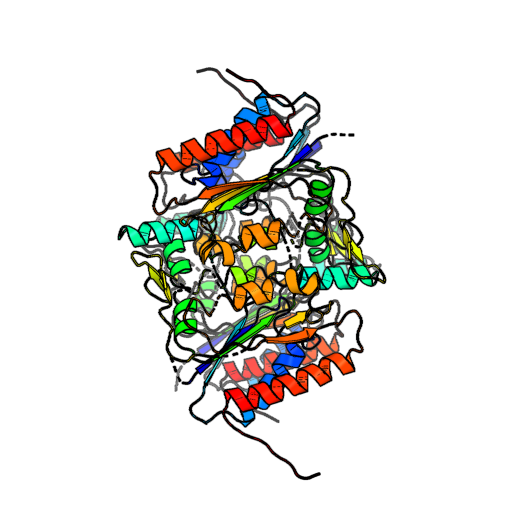 1.00 24.70 35 ILE C C 1
ATOM 3846 O O . ILE C 1 38 ? -1.194 104.387 14.610 1.00 23.82 35 ILE C O 1
ATOM 3851 N N . SER C 1 39 ? -1.805 102.475 13.580 1.00 25.56 36 SER C N 1
ATOM 3852 C CA . SER C 1 39 ? -3.202 102.548 13.996 1.00 27.25 36 SER C CA 1
ATOM 3853 C C . SER C 1 39 ? -3.306 102.287 15.498 1.00 22.51 36 SER C C 1
ATOM 3854 O O . SER C 1 39 ? -2.382 101.746 16.107 1.00 20.07 36 SER C O 1
ATOM 3857 N N . ASN C 1 40 ? -4.429 102.679 16.091 1.00 22.61 37 ASN C N 1
ATOM 3858 C CA . ASN C 1 40 ? -4.610 102.556 17.535 1.00 25.91 37 ASN C CA 1
ATOM 3859 C C . ASN C 1 40 ? -4.713 101.096 18.004 1.00 23.85 37 ASN C C 1
ATOM 3860 O O . ASN C 1 40 ? -4.626 100.807 19.198 1.00 21.97 37 ASN C O 1
ATOM 3865 N N . ASN C 1 41 ? -4.887 100.175 17.061 1.00 21.14 38 ASN C N 1
ATOM 3866 C CA . ASN C 1 41 ? -4.977 98.762 17.421 1.00 20.13 38 ASN C CA 1
ATOM 3867 C C . ASN C 1 41 ? -3.618 98.103 17.637 1.00 18.68 38 ASN C C 1
ATOM 3868 O O . ASN C 1 41 ? -3.536 96.972 18.133 1.00 19.74 38 ASN C O 1
ATOM 3873 N N . GLU C 1 42 ? -2.553 98.815 17.272 1.00 16.61 39 GLU C N 1
ATOM 3874 C CA . GLU C 1 42 ? -1.203 98.254 17.316 1.00 16.48 39 GLU C CA 1
ATOM 3875 C C . GLU C 1 42 ? -0.571 98.379 18.690 1.00 16.16 39 GLU C C 1
ATOM 3876 O O . GLU C 1 42 ? -0.550 99.469 19.270 1.00 18.88 39 GLU C O 1
ATOM 3882 N N . THR C 1 43 ? -0.045 97.271 19.204 1.00 15.30 40 THR C N 1
ATOM 3883 C CA . THR C 1 43 ? 0.732 97.317 20.432 1.00 15.97 40 THR C CA 1
ATOM 3884 C C . THR C 1 43 ? 2.189 96.964 20.142 1.00 15.66 40 THR C C 1
ATOM 3885 O O . THR C 1 43 ? 2.525 96.443 19.072 1.00 16.64 40 THR C O 1
ATOM 3889 N N . ILE C 1 44 ? 3.062 97.255 21.097 1.00 14.40 41 ILE C N 1
ATOM 3890 C CA . ILE C 1 44 ? 4.487 97.011 20.898 1.00 17.23 41 ILE C CA 1
ATOM 3891 C C . ILE C 1 44 ? 5.122 96.385 22.135 1.00 16.84 41 ILE C C 1
ATOM 3892 O O . ILE C 1 44 ? 4.873 96.820 23.262 1.00 17.32 41 ILE C O 1
ATOM 3897 N N . GLU C 1 45 ? 5.931 95.354 21.914 1.00 17.42 42 GLU C N 1
ATOM 3898 C CA . GLU C 1 45 ? 6.711 94.745 22.983 1.00 17.88 42 GLU C CA 1
ATOM 3899 C C . GLU C 1 45 ? 8.180 94.761 22.589 1.00 15.92 42 GLU C C 1
ATOM 3900 O O . GLU C 1 45 ? 8.505 94.877 21.406 1.00 19.40 42 GLU C O 1
ATOM 3906 N N . GLN C 1 46 ? 9.062 94.659 23.577 1.00 15.64 43 GLN C N 1
ATOM 3907 C CA . GLN C 1 46 ? 10.501 94.638 23.320 1.00 14.11 43 GLN C CA 1
ATOM 3908 C C . GLN C 1 46 ? 11.210 93.631 24.217 1.00 16.28 43 GLN C C 1
ATOM 3909 O O . GLN C 1 46 ? 10.989 93.593 25.431 1.00 18.58 43 GLN C O 1
ATOM 3915 N N . ILE C 1 47 ? 12.067 92.819 23.613 1.00 15.73 44 ILE C N 1
ATOM 3916 C CA . ILE C 1 47 ? 12.916 91.914 24.374 1.00 13.90 44 ILE C CA 1
ATOM 3917 C C . ILE C 1 47 ? 14.357 92.381 24.229 1.00 12.44 44 ILE C C 1
ATOM 3918 O O . ILE C 1 47 ? 14.830 92.642 23.123 1.00 16.58 44 ILE C O 1
ATOM 3923 N N . ASN C 1 48 ? 15.038 92.524 25.357 1.00 12.44 45 ASN C N 1
ATOM 3924 C CA . ASN C 1 48 ? 16.423 92.969 25.364 1.00 14.17 45 ASN C CA 1
ATOM 3925 C C . ASN C 1 48 ? 17.322 91.763 25.556 1.00 14.93 45 ASN C C 1
ATOM 3926 O O . ASN C 1 48 ? 17.386 91.205 26.650 1.00 17.66 45 ASN C O 1
ATOM 3931 N N . LEU C 1 49 ? 18.004 91.357 24.486 1.00 16.38 46 LEU C N 1
ATOM 3932 C CA . LEU C 1 49 ? 18.759 90.104 24.483 1.00 15.88 46 LEU C CA 1
ATOM 3933 C C . LEU C 1 49 ? 19.946 90.109 25.438 1.00 17.88 46 LEU C C 1
ATOM 3934 O O . LEU C 1 49 ? 20.415 89.047 25.833 1.00 20.54 46 LEU C O 1
ATOM 3939 N N . TYR C 1 50 ? 20.426 91.291 25.819 1.00 18.17 47 TYR C N 1
ATOM 3940 C CA . TYR C 1 50 ? 21.564 91.379 26.737 1.00 18.61 47 TYR C CA 1
ATOM 3941 C C . TYR C 1 50 ? 21.156 91.852 28.135 1.00 22.62 47 TYR C C 1
ATOM 3942 O O . TYR C 1 50 ? 22.002 92.228 28.950 1.00 23.41 47 TYR C O 1
ATOM 3951 N N . ASP C 1 51 ? 19.851 91.812 28.406 1.00 23.16 48 ASP C N 1
ATOM 3952 C CA . ASP C 1 51 ? 19.334 92.157 29.728 1.00 26.28 48 ASP C CA 1
ATOM 3953 C C . ASP C 1 51 ? 18.272 91.161 30.196 1.00 25.07 48 ASP C C 1
ATOM 3954 O O . ASP C 1 51 ? 18.309 90.694 31.339 1.00 26.97 48 ASP C O 1
ATOM 3959 N N . ASP C 1 52 ? 17.324 90.841 29.320 1.00 22.63 49 ASP C N 1
ATOM 3960 C CA . ASP C 1 52 ? 16.310 89.840 29.640 1.00 23.61 49 ASP C CA 1
ATOM 3961 C C . ASP C 1 52 ? 16.954 88.456 29.641 1.00 26.46 49 ASP C C 1
ATOM 3962 O O . ASP C 1 52 ? 18.069 88.284 29.136 1.00 29.16 49 ASP C O 1
ATOM 3967 N N . VAL C 1 53 ? 16.262 87.475 30.216 1.00 24.51 50 VAL C N 1
ATOM 3968 C CA . VAL C 1 53 ? 16.752 86.101 30.214 1.00 23.53 50 VAL C CA 1
ATOM 3969 C C . VAL C 1 53 ? 16.426 85.453 28.872 1.00 21.37 50 VAL C C 1
ATOM 3970 O O . VAL C 1 53 ? 15.257 85.289 28.516 1.00 18.18 50 VAL C O 1
ATOM 3974 N N . VAL C 1 54 ? 17.472 85.122 28.119 1.00 19.66 51 VAL C N 1
ATOM 3975 C CA . VAL C 1 54 ? 17.320 84.406 26.851 1.00 19.36 51 VAL C CA 1
ATOM 3976 C C . VAL C 1 54 ? 18.138 83.135 26.967 1.00 19.81 51 VAL C C 1
ATOM 3977 O O . VAL C 1 54 ? 19.366 83.168 26.791 1.00 18.31 51 VAL C O 1
ATOM 3981 N N . PRO C 1 55 ? 17.469 82.017 27.314 1.00 20.72 52 PRO C N 1
ATOM 3982 C CA . PRO C 1 55 ? 18.166 80.748 27.557 1.00 23.23 52 PRO C CA 1
ATOM 3983 C C . PRO C 1 55 ? 19.056 80.298 26.395 1.00 21.68 52 PRO C C 1
ATOM 3984 O O . PRO C 1 55 ? 18.671 80.303 25.225 1.00 22.91 52 PRO C O 1
ATOM 3996 N N . ILE C 1 57 ? 21.136 77.211 24.584 1.00 22.50 54 ILE C N 1
ATOM 3997 C CA . ILE C 1 57 ? 21.165 75.741 24.508 1.00 21.42 54 ILE C CA 1
ATOM 3998 C C . ILE C 1 57 ? 22.402 75.187 25.238 1.00 21.04 54 ILE C C 1
ATOM 3999 O O . ILE C 1 57 ? 23.542 75.348 24.775 1.00 23.69 54 ILE C O 1
ATOM 4004 N N . ASP C 1 58 ? 22.181 74.552 26.385 1.00 21.67 55 ASP C N 1
ATOM 4005 C CA . ASP C 1 58 ? 23.260 73.856 27.092 1.00 23.07 55 ASP C CA 1
ATOM 4006 C C . ASP C 1 58 ? 22.860 72.411 27.422 1.00 23.10 55 ASP C C 1
ATOM 4007 O O . ASP C 1 58 ? 21.813 71.934 26.973 1.00 20.18 55 ASP C O 1
ATOM 4012 N N . LYS C 1 59 ? 23.699 71.717 28.191 1.00 23.51 56 LYS C N 1
ATOM 4013 C CA . LYS C 1 59 ? 23.396 70.351 28.637 1.00 26.48 56 LYS C CA 1
ATOM 4014 C C . LYS C 1 59 ? 21.975 70.216 29.192 1.00 24.68 56 LYS C C 1
ATOM 4015 O O . LYS C 1 59 ? 21.283 69.239 28.917 1.00 27.88 56 LYS C O 1
ATOM 4021 N N . THR C 1 60 ? 21.546 71.194 29.983 1.00 22.06 57 THR C N 1
ATOM 4022 C CA . THR C 1 60 ? 20.240 71.113 30.633 1.00 24.10 57 THR C CA 1
ATOM 4023 C C . THR C 1 60 ? 19.082 71.223 29.642 1.00 21.87 57 THR C C 1
ATOM 4024 O O . THR C 1 60 ? 18.100 70.503 29.763 1.00 24.10 57 THR C O 1
ATOM 4028 N N . VAL C 1 61 ? 19.199 72.126 28.666 1.00 21.67 58 VAL C N 1
ATOM 4029 C CA . VAL C 1 61 ? 18.166 72.307 27.642 1.00 21.39 58 VAL C CA 1
ATOM 4030 C C . VAL C 1 61 ? 18.045 71.072 26.730 1.00 25.75 58 VAL C C 1
ATOM 4031 O O . VAL C 1 61 ? 16.933 70.641 26.397 1.00 23.28 58 VAL C O 1
ATOM 4035 N N . LEU C 1 62 ? 19.192 70.512 26.330 1.00 25.76 59 LEU C N 1
ATOM 4036 C CA . LEU C 1 62 ? 19.226 69.316 25.488 1.00 25.85 59 LEU C CA 1
ATOM 4037 C C . LEU C 1 62 ? 18.622 68.123 26.231 1.00 29.34 59 LEU C C 1
ATOM 4038 O O . LEU C 1 62 ? 17.920 67.296 25.643 1.00 31.14 59 LEU C O 1
ATOM 4043 N N . SER C 1 63 ? 18.896 68.050 27.529 1.00 26.78 60 SER C N 1
ATOM 4044 C CA . SER C 1 63 ? 18.284 67.049 28.396 1.00 28.34 60 SER C CA 1
ATOM 4045 C C . SER C 1 63 ? 16.758 67.235 28.492 1.00 29.58 60 SER C C 1
ATOM 4046 O O . SER C 1 63 ? 15.989 66.278 28.363 1.00 30.74 60 SER C O 1
ATOM 4049 N N . ALA C 1 64 ? 16.330 68.471 28.729 1.00 27.83 61 ALA C N 1
ATOM 4050 C CA . ALA C 1 64 ? 14.916 68.799 28.819 1.00 25.38 61 ALA C CA 1
ATOM 4051 C C . ALA C 1 64 ? 14.218 68.392 27.531 1.00 29.97 61 ALA C C 1
ATOM 4052 O O . ALA C 1 64 ? 13.169 67.739 27.551 1.00 33.56 61 ALA C O 1
ATOM 4054 N N . TRP C 1 65 ? 14.816 68.774 26.409 1.00 27.99 62 TRP C N 1
ATOM 4055 C CA . TRP C 1 65 ? 14.237 68.510 25.100 1.00 31.39 62 TRP C CA 1
ATOM 4056 C C . TRP C 1 65 ? 14.126 67.019 24.792 1.00 35.15 62 TRP C C 1
ATOM 4057 O O . TRP C 1 65 ? 13.136 66.566 24.220 1.00 35.97 62 TRP C O 1
ATOM 4068 N N . GLU C 1 66 ? 15.140 66.258 25.181 1.00 36.34 63 GLU C N 1
ATOM 4069 C CA . GLU C 1 66 ? 15.130 64.820 24.960 1.00 41.67 63 GLU C CA 1
ATOM 4070 C C . GLU C 1 66 ? 14.031 64.146 25.772 1.00 40.05 63 GLU C C 1
ATOM 4071 O O . GLU C 1 66 ? 13.364 63.231 25.286 1.00 39.18 63 GLU C O 1
ATOM 4077 N N . LYS C 1 67 ? 13.854 64.599 27.012 1.00 38.88 64 LYS C N 1
ATOM 4078 C CA . LYS C 1 67 ? 12.808 64.074 27.887 1.00 37.88 64 LYS C CA 1
ATOM 4079 C C . LYS C 1 67 ? 11.413 64.425 27.364 1.00 39.66 64 LYS C C 1
ATOM 4080 O O . LYS C 1 67 ? 10.514 63.582 27.344 1.00 41.21 64 LYS C O 1
ATOM 4086 N N . GLN C 1 68 ? 11.230 65.672 26.942 1.00 37.91 65 GLN C N 1
ATOM 4087 C CA . GLN C 1 68 ? 9.937 66.095 26.424 1.00 37.87 65 GLN C CA 1
ATOM 4088 C C . GLN C 1 68 ? 9.521 65.231 25.236 1.00 40.36 65 GLN C C 1
ATOM 4089 O O . GLN C 1 68 ? 8.333 64.969 25.032 1.00 43.58 65 GLN C O 1
ATOM 4095 N N . GLY C 1 69 ? 10.504 64.785 24.461 1.00 40.10 66 GLY C N 1
ATOM 4096 C CA . GLY C 1 69 ? 10.252 63.923 23.320 1.00 44.77 66 GLY C CA 1
ATOM 4097 C C . GLY C 1 69 ? 9.969 62.480 23.702 1.00 51.50 66 GLY C C 1
ATOM 4098 O O . GLY C 1 69 ? 9.545 61.685 22.861 1.00 55.99 66 GLY C O 1
ATOM 4099 N N . ASN C 1 70 ? 10.210 62.137 24.968 1.00 53.74 67 ASN C N 1
ATOM 4100 C CA . ASN C 1 70 ? 9.933 60.794 25.487 1.00 56.21 67 ASN C CA 1
ATOM 4101 C C . ASN C 1 70 ? 8.808 60.815 26.516 1.00 58.78 67 ASN C C 1
ATOM 4102 O O . ASN C 1 70 ? 8.643 59.865 27.284 1.00 61.11 67 ASN C O 1
ATOM 4107 N N . GLY C 1 71 ? 8.052 61.910 26.539 1.00 59.52 68 GLY C N 1
ATOM 4108 C CA . GLY C 1 71 ? 6.971 62.087 27.494 1.00 62.11 68 GLY C CA 1
ATOM 4109 C C . GLY C 1 71 ? 7.451 62.022 28.931 1.00 63.69 68 GLY C C 1
ATOM 4110 O O . GLY C 1 71 ? 6.641 61.998 29.864 1.00 66.71 68 GLY C O 1
ATOM 4111 N N . GLN C 1 72 ? 8.772 61.993 29.106 1.00 59.69 69 GLN C N 1
ATOM 4112 C CA . GLN C 1 72 ? 9.381 61.886 30.424 1.00 57.74 69 GLN C CA 1
ATOM 4113 C C . GLN C 1 72 ? 9.202 63.171 31.212 1.00 57.78 69 GLN C C 1
ATOM 4114 O O . GLN C 1 72 ? 9.192 64.271 30.647 1.00 57.96 69 GLN C O 1
ATOM 4120 N N . GLU C 1 73 ? 9.073 63.024 32.523 1.00 59.15 70 GLU C N 1
ATOM 4121 C CA . GLU C 1 73 ? 9.011 64.169 33.418 1.00 61.16 70 GLU C CA 1
ATOM 4122 C C . GLU C 1 73 ? 10.313 64.962 33.333 1.00 56.75 70 GLU C C 1
ATOM 4123 O O . GLU C 1 73 ? 11.389 64.392 33.117 1.00 56.79 70 GLU C O 1
ATOM 4129 N N . LEU C 1 74 ? 10.213 66.277 33.494 1.00 51.71 71 LEU C N 1
ATOM 4130 C CA . LEU C 1 74 ? 11.398 67.121 33.545 1.00 47.24 71 LEU C CA 1
ATOM 4131 C C . LEU C 1 74 ? 11.786 67.367 34.997 1.00 48.61 71 LEU C C 1
ATOM 4132 O O . LEU C 1 74 ? 10.946 67.262 35.895 1.00 51.24 71 LEU C O 1
ATOM 4137 N N . THR C 1 75 ? 13.056 67.696 35.221 1.00 45.57 72 THR C N 1
ATOM 4138 C CA . THR C 1 75 ? 13.516 68.134 36.534 1.00 45.25 72 THR C CA 1
ATOM 4139 C C . THR C 1 75 ? 13.009 69.550 36.789 1.00 43.71 72 THR C C 1
ATOM 4140 O O . THR C 1 75 ? 12.377 70.151 35.919 1.00 39.82 72 THR C O 1
ATOM 4144 N N . ARG C 1 76 ? 13.284 70.079 37.978 1.00 48.08 73 ARG C N 1
ATOM 4145 C CA . ARG C 1 76 ? 12.868 71.435 38.325 1.00 51.93 73 ARG C CA 1
ATOM 4146 C C . ARG C 1 76 ? 13.519 72.467 37.413 1.00 45.20 73 ARG C C 1
ATOM 4147 O O . ARG C 1 76 ? 12.837 73.339 36.863 1.00 40.03 73 ARG C O 1
ATOM 4155 N N . GLU C 1 77 ? 14.840 72.364 37.263 1.00 43.91 74 GLU C N 1
ATOM 4156 C CA . GLU C 1 77 ? 15.597 73.298 36.432 1.00 38.64 74 GLU C CA 1
ATOM 4157 C C . GLU C 1 77 ? 15.306 73.142 34.932 1.00 33.08 74 GLU C C 1
ATOM 4158 O O . GLU C 1 77 ? 15.290 74.130 34.196 1.00 31.76 74 GLU C O 1
ATOM 4164 N N . GLU C 1 78 ? 15.066 71.911 34.487 1.00 30.61 75 GLU C N 1
ATOM 4165 C CA . GLU C 1 78 ? 14.619 71.668 33.114 1.00 29.31 75 GLU C CA 1
ATOM 4166 C C . GLU C 1 78 ? 13.243 72.290 32.861 1.00 30.45 75 GLU C C 1
ATOM 4167 O O . GLU C 1 78 ? 12.992 72.862 31.800 1.00 30.35 75 GLU C O 1
ATOM 4173 N N . GLN C 1 79 ? 12.353 72.172 33.836 1.00 30.52 76 GLN C N 1
ATOM 4174 C CA . GLN C 1 79 ? 11.030 72.775 33.752 1.00 34.33 76 GLN C CA 1
ATOM 4175 C C . GLN C 1 79 ? 11.135 74.302 33.646 1.00 34.07 76 GLN C C 1
ATOM 4176 O O . GLN C 1 79 ? 10.518 74.925 32.776 1.00 31.54 76 GLN C O 1
ATOM 4182 N N . LYS C 1 80 ? 11.943 74.893 34.523 1.00 35.99 77 LYS C N 1
ATOM 4183 C CA . LYS C 1 80 ? 12.081 76.343 34.609 1.00 36.29 77 LYS C CA 1
ATOM 4184 C C . LYS C 1 80 ? 12.673 76.965 33.338 1.00 36.04 77 LYS C C 1
ATOM 4185 O O . LYS C 1 80 ? 12.194 78.002 32.867 1.00 35.23 77 LYS C O 1
ATOM 4191 N N . VAL C 1 81 ? 13.709 76.344 32.778 1.00 33.78 78 VAL C N 1
ATOM 4192 C CA . VAL C 1 81 ? 14.315 76.890 31.561 1.00 30.61 78 VAL C CA 1
ATOM 4193 C C . VAL C 1 81 ? 13.398 76.759 30.339 1.00 25.57 78 VAL C C 1
ATOM 4194 O O . VAL C 1 81 ? 13.261 77.715 29.573 1.00 23.18 78 VAL C O 1
ATOM 4198 N N . THR C 1 82 ? 12.754 75.600 30.174 1.00 26.61 79 THR C N 1
ATOM 4199 C CA . THR C 1 82 ? 11.828 75.384 29.045 1.00 28.98 79 THR C CA 1
ATOM 4200 C C . THR C 1 82 ? 10.565 76.263 29.093 1.00 26.32 79 THR C C 1
ATOM 4201 O O . THR C 1 82 ? 10.014 76.634 28.048 1.00 22.72 79 THR C O 1
ATOM 4205 N N . GLU C 1 83 ? 10.108 76.589 30.300 1.00 27.33 80 GLU C N 1
ATOM 4206 C CA . GLU C 1 83 ? 8.992 77.517 30.469 1.00 29.31 80 GLU C CA 1
ATOM 4207 C C . GLU C 1 83 ? 9.348 78.908 29.942 1.00 26.99 80 GLU C C 1
ATOM 4208 O O . GLU C 1 83 ? 8.535 79.557 29.279 1.00 25.73 80 GLU C O 1
ATOM 4214 N N . ARG C 1 84 ? 10.569 79.356 30.228 1.00 25.33 81 ARG C N 1
ATOM 4215 C CA . ARG C 1 84 ? 11.062 80.632 29.711 1.00 22.74 81 ARG C CA 1
ATOM 4216 C C . ARG C 1 84 ? 11.265 80.601 28.178 1.00 22.59 81 ARG C C 1
ATOM 4217 O O . ARG C 1 84 ? 10.930 81.568 27.478 1.00 22.36 81 ARG C O 1
ATOM 4233 N N . SER C 1 86 ? 9.581 78.748 26.187 1.00 20.41 83 SER C N 1
ATOM 4234 C CA . SER C 1 86 ? 8.211 78.783 25.696 1.00 21.44 83 SER C CA 1
ATOM 4235 C C . SER C 1 86 ? 7.619 80.205 25.673 1.00 22.29 83 SER C C 1
ATOM 4236 O O . SER C 1 86 ? 6.940 80.583 24.704 1.00 19.77 83 SER C O 1
ATOM 4239 N N . GLU C 1 87 ? 7.867 80.977 26.739 1.00 21.48 84 GLU C N 1
ATOM 4240 C CA . GLU C 1 87 ? 7.473 82.392 26.794 1.00 18.55 84 GLU C CA 1
ATOM 4241 C C . GLU C 1 87 ? 8.030 83.156 25.609 1.00 16.86 84 GLU C C 1
ATOM 4242 O O . GLU C 1 87 ? 7.298 83.865 24.920 1.00 15.87 84 GLU C O 1
ATOM 4248 N N . ILE C 1 88 ? 9.340 83.030 25.391 1.00 16.68 85 ILE C N 1
ATOM 4249 C CA . ILE C 1 88 ? 10.015 83.726 24.296 1.00 14.39 85 ILE C CA 1
ATOM 4250 C C . ILE C 1 88 ? 9.458 83.349 22.909 1.00 15.61 85 ILE C C 1
ATOM 4251 O O . ILE C 1 88 ? 9.274 84.215 22.052 1.00 15.10 85 ILE C O 1
ATOM 4256 N N . LEU C 1 89 ? 9.192 82.060 22.701 1.00 15.26 86 LEU C N 1
ATOM 4257 C CA . LEU C 1 89 ? 8.630 81.566 21.445 1.00 17.92 86 LEU C CA 1
ATOM 4258 C C . LEU C 1 89 ? 7.219 82.086 21.217 1.00 17.93 86 LEU C C 1
ATOM 4259 O O . LEU C 1 89 ? 6.883 82.519 20.115 1.00 19.14 86 LEU C O 1
ATOM 4264 N N . GLN C 1 90 ? 6.391 82.037 22.255 1.00 17.83 87 GLN C N 1
ATOM 4265 C CA . GLN C 1 90 ? 5.000 82.470 22.114 1.00 19.67 87 GLN C CA 1
ATOM 4266 C C . GLN C 1 90 ? 4.897 83.984 21.901 1.00 17.73 87 GLN C C 1
ATOM 4267 O O . GLN C 1 90 ? 4.016 84.450 21.174 1.00 19.04 87 GLN C O 1
ATOM 4273 N N . GLN C 1 91 ? 5.816 84.741 22.499 1.00 16.34 88 GLN C N 1
ATOM 4274 C CA . GLN C 1 91 ? 5.918 86.180 22.220 1.00 18.30 88 GLN C CA 1
ATOM 4275 C C . GLN C 1 91 ? 6.284 86.437 20.744 1.00 17.51 88 GLN C C 1
ATOM 4276 O O . GLN C 1 91 ? 5.653 87.253 20.066 1.00 16.10 88 GLN C O 1
ATOM 4282 N N . PHE C 1 92 ? 7.302 85.736 20.251 1.00 18.15 89 PHE C N 1
ATOM 4283 C CA . PHE C 1 92 ? 7.678 85.814 18.836 1.00 17.31 89 PHE C CA 1
ATOM 4284 C C . PHE C 1 92 ? 6.490 85.500 17.895 1.00 17.56 89 PHE C C 1
ATOM 4285 O O . PHE C 1 92 ? 6.225 86.233 16.942 1.00 17.35 89 PHE C O 1
ATOM 4293 N N . LYS C 1 93 ? 5.776 84.413 18.157 1.00 17.23 90 LYS C N 1
ATOM 4294 C CA . LYS C 1 93 ? 4.664 84.024 17.289 1.00 17.57 90 LYS C CA 1
ATOM 4295 C C . LYS C 1 93 ? 3.507 85.025 17.299 1.00 17.03 90 LYS C C 1
ATOM 4296 O O . LYS C 1 93 ? 2.706 85.064 16.365 1.00 16.32 90 LYS C O 1
ATOM 4302 N N . SER C 1 94 ? 3.419 85.836 18.353 1.00 18.63 91 SER C N 1
ATOM 4303 C CA . SER C 1 94 ? 2.257 86.713 18.537 1.00 19.06 91 SER C CA 1
ATOM 4304 C C . SER C 1 94 ? 2.364 87.994 17.720 1.00 16.70 91 SER C C 1
ATOM 4305 O O . SER C 1 94 ? 1.368 88.689 17.532 1.00 18.37 91 SER C O 1
ATOM 4308 N N . ALA C 1 95 ? 3.581 88.295 17.259 1.00 16.47 92 ALA C N 1
ATOM 4309 C CA . ALA C 1 95 ? 3.887 89.513 16.504 1.00 15.70 92 ALA C CA 1
ATOM 4310 C C . ALA C 1 95 ? 3.808 89.302 14.985 1.00 18.61 92 ALA C C 1
ATOM 4311 O O . ALA C 1 95 ? 4.199 88.250 14.478 1.00 17.89 92 ALA C O 1
ATOM 4313 N N . ASN C 1 96 ? 3.314 90.300 14.252 1.00 18.50 93 ASN C N 1
ATOM 4314 C CA . ASN C 1 96 ? 3.371 90.214 12.791 1.00 22.20 93 ASN C CA 1
ATOM 4315 C C . ASN C 1 96 ? 4.339 91.224 12.172 1.00 20.08 93 ASN C C 1
ATOM 4316 O O . ASN C 1 96 ? 4.504 91.272 10.951 1.00 19.60 93 ASN C O 1
ATOM 4321 N N . THR C 1 97 ? 4.982 92.016 13.030 1.00 16.69 94 THR C N 1
ATOM 4322 C CA . THR C 1 97 ? 6.027 92.955 12.620 1.00 16.35 94 THR C CA 1
ATOM 4323 C C . THR C 1 97 ? 7.212 92.824 13.583 1.00 16.65 94 THR C C 1
ATOM 4324 O O . THR C 1 97 ? 7.040 92.875 14.809 1.00 16.56 94 THR C O 1
ATOM 4328 N N . TYR C 1 98 ? 8.410 92.630 13.033 1.00 17.91 95 TYR C N 1
ATOM 4329 C CA . TYR C 1 98 ? 9.603 92.424 13.850 1.00 14.55 95 TYR C CA 1
ATOM 4330 C C . TYR C 1 98 ? 10.623 93.509 13.558 1.00 15.34 95 TYR C C 1
ATOM 4331 O O . TYR C 1 98 ? 10.814 93.887 12.401 1.00 15.53 95 TYR C O 1
ATOM 4340 N N . VAL C 1 99 ? 11.276 94.017 14.600 1.00 15.99 96 VAL C N 1
ATOM 4341 C CA . VAL C 1 99 ? 12.391 94.950 14.403 1.00 20.36 96 VAL C CA 1
ATOM 4342 C C . VAL C 1 99 ? 13.637 94.459 15.141 1.00 19.07 96 VAL C C 1
ATOM 4343 O O . VAL C 1 99 ? 13.653 94.408 16.374 1.00 20.02 96 VAL C O 1
ATOM 4347 N N . ILE C 1 100 ? 14.671 94.093 14.385 1.00 17.15 97 ILE C N 1
ATOM 4348 C CA . ILE C 1 100 ? 15.940 93.660 14.969 1.00 16.33 97 ILE C CA 1
ATOM 4349 C C . ILE C 1 100 ? 16.974 94.788 14.970 1.00 17.32 97 ILE C C 1
ATOM 4350 O O . ILE C 1 100 ? 17.263 95.386 13.932 1.00 17.93 97 ILE C O 1
ATOM 4355 N N . VAL C 1 101 ? 17.517 95.075 16.150 1.00 17.60 98 VAL C N 1
ATOM 4356 C CA . VAL C 1 101 ? 18.556 96.094 16.310 1.00 20.26 98 VAL C CA 1
ATOM 4357 C C . VAL C 1 101 ? 19.877 95.427 16.720 1.00 17.92 98 VAL C C 1
ATOM 4358 O O . VAL C 1 101 ? 19.943 94.722 17.728 1.00 18.70 98 VAL C O 1
ATOM 4362 N N . LEU C 1 102 ? 20.926 95.640 15.937 1.00 18.82 99 LEU C N 1
ATOM 4363 C CA . LEU C 1 102 ? 22.213 95.036 16.262 1.00 18.17 99 LEU C CA 1
ATOM 4364 C C . LEU C 1 102 ? 23.382 95.861 15.774 1.00 20.49 99 LEU C C 1
ATOM 4365 O O . LEU C 1 102 ? 23.287 96.541 14.743 1.00 19.31 99 LEU C O 1
ATOM 4370 N N . PRO C 1 103 ? 24.488 95.820 16.536 1.00 22.80 100 PRO C N 1
ATOM 4371 C CA . PRO C 1 103 ? 25.798 96.224 16.026 1.00 25.24 100 PRO C CA 1
ATOM 4372 C C . PRO C 1 103 ? 26.424 95.022 15.327 1.00 26.04 100 PRO C C 1
ATOM 4373 O O . PRO C 1 103 ? 26.313 93.901 15.826 1.00 26.98 100 PRO C O 1
ATOM 4377 N N . LEU C 1 104 ? 27.040 95.247 14.174 1.00 24.80 101 LEU C N 1
ATOM 4378 C CA . LEU C 1 104 ? 27.759 94.190 13.477 1.00 22.08 101 LEU C CA 1
ATOM 4379 C C . LEU C 1 104 ? 29.174 94.118 14.028 1.00 23.42 101 LEU C C 1
ATOM 4380 O O . LEU C 1 104 ? 29.972 95.050 13.839 1.00 23.96 101 LEU C O 1
ATOM 4385 N N . HIS C 1 105 ? 29.475 93.028 14.734 1.00 19.73 102 HIS C N 1
ATOM 4386 C CA . HIS C 1 105 ? 30.836 92.789 15.187 1.00 20.74 102 HIS C CA 1
ATOM 4387 C C . HIS C 1 105 ? 31.291 91.428 14.702 1.00 19.04 102 HIS C C 1
ATOM 4388 O O . HIS C 1 105 ? 30.606 90.425 14.915 1.00 18.25 102 HIS C O 1
ATOM 4395 N N . ASN C 1 106 ? 32.444 91.402 14.038 1.00 21.52 103 ASN C N 1
ATOM 4396 C CA . ASN C 1 106 ? 33.019 90.157 13.535 1.00 19.96 103 ASN C CA 1
ATOM 4397 C C . ASN C 1 106 ? 32.110 89.375 12.569 1.00 18.66 103 ASN C C 1
ATOM 4398 O O . ASN C 1 106 ? 32.069 88.144 12.589 1.00 18.82 103 ASN C O 1
ATOM 4403 N N . PHE C 1 107 ? 31.383 90.130 11.742 1.00 17.11 104 PHE C N 1
ATOM 4404 C CA . PHE C 1 107 ? 30.721 89.635 10.533 1.00 16.85 104 PHE C CA 1
ATOM 4405 C C . PHE C 1 107 ? 29.630 88.596 10.746 1.00 17.25 104 PHE C C 1
ATOM 4406 O O . PHE C 1 107 ? 29.347 87.812 9.835 1.00 18.35 104 PHE C O 1
ATOM 4414 N N . ASN C 1 108 ? 29.028 88.578 11.935 1.00 16.58 105 ASN C N 1
ATOM 4415 C CA . ASN C 1 108 ? 27.927 87.644 12.224 1.00 17.27 105 ASN C CA 1
ATOM 4416 C C . ASN C 1 108 ? 27.001 88.257 13.259 1.00 19.05 105 ASN C C 1
ATOM 4417 O O . ASN C 1 108 ? 27.320 89.296 13.843 1.00 20.74 105 ASN C O 1
ATOM 4422 N N . ILE C 1 109 ? 25.859 87.617 13.489 1.00 17.94 106 ILE C N 1
ATOM 4423 C CA . ILE C 1 109 ? 24.926 88.084 14.501 1.00 16.24 106 ILE C CA 1
ATOM 4424 C C . ILE C 1 109 ? 25.560 87.972 15.894 1.00 17.33 106 ILE C C 1
ATOM 4425 O O . ILE C 1 109 ? 26.390 87.084 16.133 1.00 16.85 106 ILE C O 1
ATOM 4430 N N . PRO C 1 110 ? 25.193 88.890 16.811 1.00 18.03 107 PRO C N 1
ATOM 4431 C CA . PRO C 1 110 ? 25.639 88.782 18.203 1.00 15.65 107 PRO C CA 1
ATOM 4432 C C . PRO C 1 110 ? 25.322 87.405 18.788 1.00 16.23 107 PRO C C 1
ATOM 4433 O O . PRO C 1 110 ? 24.289 86.818 18.473 1.00 15.82 107 PRO C O 1
ATOM 4437 N N . SER C 1 111 ? 26.201 86.901 19.649 1.00 19.12 108 SER C N 1
ATOM 4438 C CA . SER C 1 111 ? 25.981 85.597 20.278 1.00 17.40 108 SER C CA 1
ATOM 4439 C C . SER C 1 111 ? 24.582 85.453 20.877 1.00 14.93 108 SER C C 1
ATOM 4440 O O . SER C 1 111 ? 23.952 84.404 20.736 1.00 13.83 108 SER C O 1
ATOM 4443 N N . LYS C 1 112 ? 24.093 86.494 21.549 1.00 15.08 109 LYS C N 1
ATOM 4444 C CA . LYS C 1 112 ? 22.765 86.401 22.163 1.00 14.33 109 LYS C CA 1
ATOM 4445 C C . LYS C 1 112 ? 21.636 86.373 21.124 1.00 13.44 109 LYS C C 1
ATOM 4446 O O . LYS C 1 112 ? 20.562 85.854 21.398 1.00 13.12 109 LYS C O 1
ATOM 4452 N N . LEU C 1 113 ? 21.884 86.891 19.919 1.00 13.97 110 LEU C N 1
ATOM 4453 C CA . LEU C 1 113 ? 20.891 86.773 18.842 1.00 14.75 110 LEU C CA 1
ATOM 4454 C C . LEU C 1 113 ? 20.827 85.329 18.317 1.00 15.47 110 LEU C C 1
ATOM 4455 O O . LEU C 1 113 ? 19.761 84.844 17.927 1.00 13.08 110 LEU C O 1
ATOM 4460 N N . LYS C 1 114 ? 21.967 84.642 18.318 1.00 15.49 111 LYS C N 1
ATOM 4461 C CA . LYS C 1 114 ? 21.969 83.204 18.044 1.00 14.29 111 LYS C CA 1
ATOM 4462 C C . LYS C 1 114 ? 21.146 82.454 19.095 1.00 15.47 111 LYS C C 1
ATOM 4463 O O . LYS C 1 114 ? 20.324 81.610 18.740 1.00 15.85 111 LYS C O 1
ATOM 4469 N N . ASP C 1 115 ? 21.354 82.760 20.380 1.00 16.27 112 ASP C N 1
ATOM 4470 C CA . ASP C 1 115 ? 20.552 82.153 21.443 1.00 13.65 112 ASP C CA 1
ATOM 4471 C C . ASP C 1 115 ? 19.067 82.423 21.212 1.00 14.69 112 ASP C C 1
ATOM 4472 O O . ASP C 1 115 ? 18.224 81.547 21.439 1.00 17.19 112 ASP C O 1
ATOM 4477 N N . TYR C 1 116 ? 18.748 83.641 20.781 1.00 12.89 113 TYR C N 1
ATOM 4478 C CA . TYR C 1 116 ? 17.353 83.985 20.513 1.00 14.50 113 TYR C CA 1
ATOM 4479 C C . TYR C 1 116 ? 16.813 83.145 19.353 1.00 15.21 113 TYR C C 1
ATOM 4480 O O . TYR C 1 116 ? 15.688 82.641 19.418 1.00 15.42 113 TYR C O 1
ATOM 4497 N N . ASP C 1 118 ? 17.724 80.286 18.662 1.00 14.31 115 ASP C N 1
ATOM 4498 C CA . ASP C 1 118 ? 17.581 78.935 19.218 1.00 15.86 115 ASP C CA 1
ATOM 4499 C C . ASP C 1 118 ? 16.283 78.762 20.037 1.00 16.75 115 ASP C C 1
ATOM 4500 O O . ASP C 1 118 ? 15.817 77.634 20.257 1.00 17.87 115 ASP C O 1
ATOM 4505 N N . ASN C 1 119 ? 15.714 79.881 20.483 1.00 15.48 116 ASN C N 1
ATOM 4506 C CA . ASN C 1 119 ? 14.441 79.897 21.217 1.00 16.47 116 ASN C CA 1
ATOM 4507 C C . ASN C 1 119 ? 13.211 79.906 20.301 1.00 17.57 116 ASN C C 1
ATOM 4508 O O . ASN C 1 119 ? 12.159 79.370 20.655 1.00 16.88 116 ASN C O 1
ATOM 4513 N N . ILE C 1 120 ? 13.349 80.518 19.122 1.00 17.09 117 ILE C N 1
ATOM 4514 C CA . ILE C 1 120 ? 12.203 80.732 18.237 1.00 14.85 117 ILE C CA 1
ATOM 4515 C C . ILE C 1 120 ? 12.134 79.792 17.022 1.00 16.66 117 ILE C C 1
ATOM 4516 O O . ILE C 1 120 ? 11.080 79.673 16.393 1.00 17.52 117 ILE C O 1
ATOM 4529 N N . ILE C 1 122 ? 11.605 76.420 16.279 1.00 19.31 119 ILE C N 1
ATOM 4530 C CA . ILE C 1 122 ? 11.123 75.240 16.992 1.00 21.40 119 ILE C CA 1
ATOM 4531 C C . ILE C 1 122 ? 10.187 74.436 16.092 1.00 22.66 119 ILE C C 1
ATOM 4532 O O . ILE C 1 122 ? 9.252 74.995 15.515 1.00 20.73 119 ILE C O 1
ATOM 4537 N N . ALA C 1 123 ? 10.446 73.132 15.966 1.00 24.67 120 ALA C N 1
ATOM 4538 C CA . ALA C 1 123 ? 9.635 72.264 15.112 1.00 23.33 120 ALA C CA 1
ATOM 4539 C C . ALA C 1 123 ? 8.204 72.165 15.634 1.00 25.42 120 ALA C C 1
ATOM 4540 O O . ALA C 1 123 ? 7.969 72.160 16.848 1.00 26.44 120 ALA C O 1
ATOM 4542 N N . ARG C 1 124 ? 7.251 72.089 14.711 1.00 27.98 121 ARG C N 1
ATOM 4543 C CA . ARG C 1 124 ? 5.835 72.037 15.067 1.00 31.47 121 ARG C CA 1
ATOM 4544 C C . ARG C 1 124 ? 5.302 73.392 15.556 1.00 30.14 121 ARG C C 1
ATOM 4545 O O . ARG C 1 124 ? 4.102 73.532 15.828 1.00 33.01 121 ARG C O 1
ATOM 4553 N N . GLU C 1 125 ? 6.194 74.383 15.654 1.00 24.09 122 GLU C N 1
ATOM 4554 C CA . GLU C 1 125 ? 5.828 75.720 16.117 1.00 21.15 122 GLU C CA 1
ATOM 4555 C C . GLU C 1 125 ? 6.060 76.795 15.050 1.00 20.47 122 GLU C C 1
ATOM 4556 O O . GLU C 1 125 ? 5.111 77.401 14.558 1.00 21.38 122 GLU C O 1
ATOM 4562 N N . THR C 1 126 ? 7.317 77.044 14.691 1.00 16.17 123 THR C N 1
ATOM 4563 C CA . THR C 1 126 ? 7.588 78.045 13.651 1.00 16.62 123 THR C CA 1
ATOM 4564 C C . THR C 1 126 ? 7.990 77.406 12.315 1.00 17.89 123 THR C C 1
ATOM 4565 O O . THR C 1 126 ? 8.017 78.070 11.272 1.00 16.82 123 THR C O 1
ATOM 4569 N N . PHE C 1 127 ? 8.294 76.111 12.358 1.00 22.29 124 PHE C N 1
ATOM 4570 C CA . PHE C 1 127 ? 8.568 75.328 11.155 1.00 23.50 124 PHE C CA 1
ATOM 4571 C C . PHE C 1 127 ? 8.202 73.866 11.406 1.00 25.19 124 PHE C C 1
ATOM 4572 O O . PHE C 1 127 ? 7.987 73.455 12.552 1.00 21.48 124 PHE C O 1
ATOM 4580 N N . LYS C 1 128 ? 8.124 73.080 10.338 1.00 25.68 125 LYS C N 1
ATOM 4581 C CA . LYS C 1 128 ? 7.894 71.654 10.505 1.00 30.49 125 LYS C CA 1
ATOM 4582 C C . LYS C 1 128 ? 8.715 70.829 9.526 1.00 33.54 125 LYS C C 1
ATOM 4583 O O . LYS C 1 128 ? 9.053 71.291 8.436 1.00 30.77 125 LYS C O 1
ATOM 4589 N N . TYR C 1 129 ? 9.048 69.611 9.938 1.00 38.36 126 TYR C N 1
ATOM 4590 C CA . TYR C 1 129 ? 9.739 68.672 9.069 1.00 42.34 126 TYR C CA 1
ATOM 4591 C C . TYR C 1 129 ? 8.741 67.959 8.163 1.00 46.88 126 TYR C C 1
ATOM 4592 O O . TYR C 1 129 ? 7.636 67.623 8.590 1.00 47.63 126 TYR C O 1
ATOM 4601 N N . THR C 1 130 ? 9.134 67.759 6.905 1.00 50.85 127 THR C N 1
ATOM 4602 C CA . THR C 1 130 ? 8.348 66.992 5.942 1.00 55.99 127 THR C CA 1
ATOM 4603 C C . THR C 1 130 ? 9.236 65.904 5.340 1.00 62.35 127 THR C C 1
ATOM 4604 O O . THR C 1 130 ? 10.247 65.526 5.940 1.00 59.75 127 THR C O 1
ATOM 4608 N N . GLU C 1 131 ? 8.870 65.410 4.159 1.00 71.39 128 GLU C N 1
ATOM 4609 C CA . GLU C 1 131 ? 9.626 64.340 3.502 1.00 78.97 128 GLU C CA 1
ATOM 4610 C C . GLU C 1 131 ? 10.760 64.868 2.626 1.00 79.40 128 GLU C C 1
ATOM 4611 O O . GLU C 1 131 ? 11.841 64.282 2.575 1.00 81.42 128 GLU C O 1
ATOM 4617 N N . THR C 1 132 ? 10.506 65.975 1.938 1.00 78.67 129 THR C N 1
ATOM 4618 C CA . THR C 1 132 ? 11.504 66.582 1.067 1.00 81.64 129 THR C CA 1
ATOM 4619 C C . THR C 1 132 ? 12.295 67.675 1.789 1.00 82.03 129 THR C C 1
ATOM 4620 O O . THR C 1 132 ? 12.849 68.577 1.156 1.00 83.68 129 THR C O 1
ATOM 4624 N N . GLY C 1 133 ? 12.341 67.586 3.117 1.00 80.26 130 GLY C N 1
ATOM 4625 C CA . GLY C 1 133 ? 13.070 68.544 3.934 1.00 75.98 130 GLY C CA 1
ATOM 4626 C C . GLY C 1 133 ? 12.246 69.106 5.083 1.00 69.39 130 GLY C C 1
ATOM 4627 O O . GLY C 1 133 ? 11.840 68.371 5.987 1.00 67.39 130 GLY C O 1
ATOM 4628 N N . SER C 1 134 ? 12.017 70.418 5.051 1.00 39.87 131 SER C N 1
ATOM 4629 C CA . SER C 1 134 ? 11.155 71.089 6.023 1.00 36.00 131 SER C CA 1
ATOM 4630 C C . SER C 1 134 ? 10.537 72.343 5.411 1.00 32.99 131 SER C C 1
ATOM 4631 O O . SER C 1 134 ? 10.885 72.745 4.299 1.00 32.67 131 SER C O 1
ATOM 4634 N N . VAL C 1 135 ? 9.606 72.948 6.142 1.00 31.26 132 VAL C N 1
ATOM 4635 C CA . VAL C 1 135 ? 8.908 74.138 5.669 1.00 28.15 132 VAL C CA 1
ATOM 4636 C C . VAL C 1 135 ? 8.574 75.052 6.854 1.00 24.26 132 VAL C C 1
ATOM 4637 O O . VAL C 1 135 ? 8.404 74.580 7.981 1.00 24.06 132 VAL C O 1
ATOM 4641 N N . GLY C 1 136 ? 8.514 76.359 6.600 1.00 22.07 133 GLY C N 1
ATOM 4642 C CA . GLY C 1 136 ? 8.176 77.329 7.630 1.00 18.87 133 GLY C CA 1
ATOM 4643 C C . GLY C 1 136 ? 6.677 77.376 7.868 1.00 22.00 133 GLY C C 1
ATOM 4644 O O . GLY C 1 136 ? 5.889 77.140 6.944 1.00 21.82 133 GLY C O 1
ATOM 4645 N N . LEU C 1 137 ? 6.286 77.672 9.109 1.00 21.68 134 LEU C N 1
ATOM 4646 C CA . LEU C 1 137 ? 4.877 77.701 9.497 1.00 22.30 134 LEU C CA 1
ATOM 4647 C C . LEU C 1 137 ? 4.313 79.114 9.641 1.00 25.61 134 LEU C C 1
ATOM 4648 O O . LEU C 1 137 ? 3.116 79.285 9.864 1.00 29.79 134 LEU C O 1
ATOM 4653 N N . LEU C 1 138 ? 5.170 80.126 9.522 1.00 26.01 135 LEU C N 1
ATOM 4654 C CA . LEU C 1 138 ? 4.727 81.510 9.656 1.00 24.56 135 LEU C CA 1
ATOM 4655 C C . LEU C 1 138 ? 4.641 82.196 8.297 1.00 25.75 135 LEU C C 1
ATOM 4656 O O . LEU C 1 138 ? 5.223 83.265 8.095 1.00 27.53 135 LEU C O 1
ATOM 4661 N N . LYS C 1 139 ? 3.913 81.580 7.372 1.00 24.37 136 LYS C N 1
ATOM 4662 C CA . LYS C 1 139 ? 3.775 82.117 6.024 1.00 29.83 136 LYS C CA 1
ATOM 4663 C C . LYS C 1 139 ? 2.490 82.932 5.901 1.00 30.48 136 LYS C C 1
ATOM 4664 O O . LYS C 1 139 ? 1.650 82.644 5.057 1.00 33.11 136 LYS C O 1
ATOM 4670 N N . ASP C 1 140 ? 2.348 83.955 6.741 1.00 28.87 137 ASP C N 1
ATOM 4671 C CA . ASP C 1 140 ? 1.103 84.721 6.821 1.00 29.51 137 ASP C CA 1
ATOM 4672 C C . ASP C 1 140 ? 1.273 86.245 6.696 1.00 27.75 137 ASP C C 1
ATOM 4673 O O . ASP C 1 140 ? 0.489 87.006 7.269 1.00 28.33 137 ASP C O 1
ATOM 4678 N N . GLY C 1 141 ? 2.284 86.687 5.948 1.00 24.66 138 GLY C N 1
ATOM 4679 C CA . GLY C 1 141 ? 2.454 88.105 5.658 1.00 25.50 138 GLY C CA 1
ATOM 4680 C C . GLY C 1 141 ? 3.088 88.959 6.755 1.00 26.01 138 GLY C C 1
ATOM 4681 O O . GLY C 1 141 ? 2.841 90.168 6.840 1.00 23.72 138 GLY C O 1
ATOM 4682 N N . ARG C 1 142 ? 3.915 88.342 7.592 1.00 21.20 139 ARG C N 1
ATOM 4683 C CA . ARG C 1 142 ? 4.617 89.085 8.624 1.00 21.83 139 ARG C CA 1
ATOM 4684 C C . ARG C 1 142 ? 5.741 89.904 8.001 1.00 20.67 139 ARG C C 1
ATOM 4685 O O . ARG C 1 142 ? 6.148 89.649 6.868 1.00 19.15 139 ARG C O 1
ATOM 4693 N N . ARG C 1 143 ? 6.239 90.887 8.745 1.00 21.11 140 ARG C N 1
ATOM 4694 C CA . ARG C 1 143 ? 7.255 91.797 8.223 1.00 20.17 140 ARG C CA 1
ATOM 4695 C C . ARG C 1 143 ? 8.450 91.910 9.164 1.00 20.18 140 ARG C C 1
ATOM 4696 O O . ARG C 1 143 ? 8.313 91.854 10.385 1.00 20.03 140 ARG C O 1
ATOM 4717 N N . LEU C 1 145 ? 12.160 94.178 9.857 1.00 18.06 142 LEU C N 1
ATOM 4718 C CA . LEU C 1 145 ? 13.089 95.272 9.602 1.00 19.37 142 LEU C CA 1
ATOM 4719 C C . LEU C 1 145 ? 14.320 95.052 10.461 1.00 18.81 142 LEU C C 1
ATOM 4720 O O . LEU C 1 145 ? 14.214 94.840 11.669 1.00 21.29 142 LEU C O 1
ATOM 4725 N N . VAL C 1 146 ? 15.493 95.087 9.840 1.00 17.34 143 VAL C N 1
ATOM 4726 C CA . VAL C 1 146 ? 16.740 94.956 10.583 1.00 15.70 143 VAL C CA 1
ATOM 4727 C C . VAL C 1 146 ? 17.468 96.299 10.586 1.00 17.28 143 VAL C C 1
ATOM 4728 O O . VAL C 1 146 ? 17.632 96.917 9.533 1.00 18.54 143 VAL C O 1
ATOM 4732 N N . ILE C 1 147 ? 17.865 96.765 11.766 1.00 18.10 144 ILE C N 1
ATOM 4733 C CA A ILE C 1 147 ? 18.638 97.997 11.886 0.70 20.03 144 ILE C CA 1
ATOM 4734 C CA B ILE C 1 147 ? 18.637 97.990 11.887 0.30 19.79 144 ILE C CA 1
ATOM 4735 C C . ILE C 1 147 ? 20.060 97.636 12.306 1.00 19.67 144 ILE C C 1
ATOM 4736 O O . ILE C 1 147 ? 20.305 97.261 13.454 1.00 20.88 144 ILE C O 1
ATOM 4745 N N . GLN C 1 148 ? 21.004 97.777 11.383 1.00 19.01 145 GLN C N 1
ATOM 4746 C CA . GLN C 1 148 ? 22.389 97.351 11.626 1.00 19.10 145 GLN C CA 1
ATOM 4747 C C . GLN C 1 148 ? 23.405 98.479 11.503 1.00 20.23 145 GLN C C 1
ATOM 4748 O O . GLN C 1 148 ? 23.491 99.128 10.458 1.00 24.61 145 GLN C O 1
ATOM 4754 N N . ALA C 1 149 ? 24.177 98.706 12.567 1.00 19.79 146 ALA C N 1
ATOM 4755 C CA . ALA C 1 149 ? 25.272 99.678 12.541 1.00 20.71 146 ALA C CA 1
ATOM 4756 C C . ALA C 1 149 ? 26.571 98.927 12.365 1.00 24.04 146 ALA C C 1
ATOM 4757 O O . ALA C 1 149 ? 26.789 97.911 13.032 1.00 25.19 146 ALA C O 1
ATOM 4759 N N . SER C 1 150 ? 27.439 99.417 11.479 1.00 23.80 147 SER C N 1
ATOM 4760 C CA . SER C 1 150 ? 28.697 98.731 11.197 1.00 22.40 147 SER C CA 1
ATOM 4761 C C . SER C 1 150 ? 29.816 99.718 10.937 1.00 26.04 147 SER C C 1
ATOM 4762 O O . SER C 1 150 ? 29.583 100.810 10.419 1.00 25.72 147 SER C O 1
ATOM 4765 N N . GLY C 1 151 ? 31.032 99.322 11.298 1.00 27.36 148 GLY C N 1
ATOM 4766 C CA . GLY C 1 151 ? 32.211 100.120 11.027 1.00 26.47 148 GLY C CA 1
ATOM 4767 C C . GLY C 1 151 ? 32.501 100.204 9.541 1.00 25.98 148 GLY C C 1
ATOM 4768 O O . GLY C 1 151 ? 32.797 101.278 9.027 1.00 29.07 148 GLY C O 1
ATOM 4769 N N . GLY C 1 152 ? 32.406 99.075 8.844 1.00 26.22 149 GLY C N 1
ATOM 4770 C CA . GLY C 1 152 ? 32.710 99.034 7.424 1.00 27.11 149 GLY C CA 1
ATOM 4771 C C . GLY C 1 152 ? 31.504 99.280 6.536 1.00 28.54 149 GLY C C 1
ATOM 4772 O O . GLY C 1 152 ? 30.388 99.469 7.028 1.00 25.83 149 GLY C O 1
ATOM 4773 N N . ILE C 1 153 ? 31.735 99.288 5.225 1.00 30.02 150 ILE C N 1
ATOM 4774 C CA . ILE C 1 153 ? 30.667 99.478 4.246 1.00 30.80 150 ILE C CA 1
ATOM 4775 C C . ILE C 1 153 ? 30.423 98.177 3.478 1.00 31.82 150 ILE C C 1
ATOM 4776 O O . ILE C 1 153 ? 31.373 97.522 3.033 1.00 29.96 150 ILE C O 1
ATOM 4781 N N . TYR C 1 154 ? 29.148 97.810 3.335 1.00 32.26 151 TYR C N 1
ATOM 4782 C CA . TYR C 1 154 ? 28.764 96.476 2.862 1.00 32.63 151 TYR C CA 1
ATOM 4783 C C . TYR C 1 154 ? 28.007 96.469 1.534 1.00 32.13 151 TYR C C 1
ATOM 4784 O O . TYR C 1 154 ? 27.620 95.413 1.029 1.00 32.12 151 TYR C O 1
ATOM 4793 N N . THR C 1 155 ? 27.829 97.648 0.957 1.00 30.58 152 THR C N 1
ATOM 4794 C CA . THR C 1 155 ? 27.022 97.787 -0.244 1.00 33.41 152 THR C CA 1
ATOM 4795 C C . THR C 1 155 ? 27.854 98.042 -1.511 1.00 38.81 152 THR C C 1
ATOM 4796 O O . THR C 1 155 ? 27.327 98.526 -2.519 1.00 42.71 152 THR C O 1
ATOM 4800 N N . ASN C 1 156 ? 29.144 97.706 -1.461 1.00 37.56 153 ASN C N 1
ATOM 4801 C CA . ASN C 1 156 ? 30.039 97.884 -2.607 1.00 40.18 153 ASN C CA 1
ATOM 4802 C C . ASN C 1 156 ? 30.228 96.611 -3.449 1.00 37.85 153 ASN C C 1
ATOM 4803 O O . ASN C 1 156 ? 31.061 96.586 -4.366 1.00 36.20 153 ASN C O 1
ATOM 4808 N N . ASP C 1 157 ? 29.458 95.570 -3.132 1.00 36.51 154 ASP C N 1
ATOM 4809 C CA . ASP C 1 157 ? 29.551 94.270 -3.805 1.00 38.83 154 ASP C CA 1
ATOM 4810 C C . ASP C 1 157 ? 31.000 93.803 -3.928 1.00 38.06 154 ASP C C 1
ATOM 4811 O O . ASP C 1 157 ? 31.475 93.473 -5.020 1.00 36.46 154 ASP C O 1
ATOM 4816 N N . ASP C 1 158 ? 31.689 93.792 -2.789 1.00 35.79 155 ASP C N 1
ATOM 4817 C CA . ASP C 1 158 ? 33.071 93.334 -2.701 1.00 35.90 155 ASP C CA 1
ATOM 4818 C C . ASP C 1 158 ? 33.152 92.300 -1.586 1.00 31.44 155 ASP C C 1
ATOM 4819 O O . ASP C 1 158 ? 32.150 91.668 -1.253 1.00 29.62 155 ASP C O 1
ATOM 4824 N N . TRP C 1 159 ? 34.331 92.139 -0.998 1.00 29.78 156 TRP C N 1
ATOM 4825 C CA . TRP C 1 159 ? 34.521 91.152 0.060 1.00 28.42 156 TRP C CA 1
ATOM 4826 C C . TRP C 1 159 ? 33.556 91.366 1.217 1.00 27.05 156 TRP C C 1
ATOM 4827 O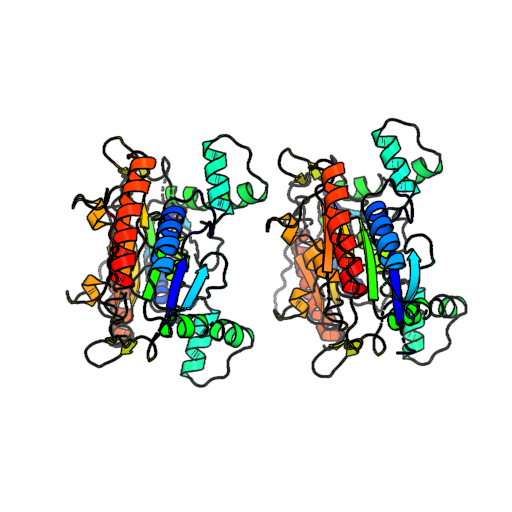 O . TRP C 1 159 ? 32.925 90.416 1.683 1.00 24.61 156 TRP C O 1
ATOM 4838 N N . TYR C 1 160 ? 33.435 92.608 1.682 1.00 28.22 157 TYR C N 1
ATOM 4839 C CA . TYR C 1 160 ? 32.538 92.911 2.805 1.00 27.53 157 TYR C CA 1
ATOM 4840 C C . TYR C 1 160 ? 31.109 92.427 2.549 1.00 25.40 157 TYR C C 1
ATOM 4841 O O . TYR C 1 160 ? 30.466 91.861 3.440 1.00 21.97 157 TYR C O 1
ATOM 4850 N N . THR C 1 161 ? 30.623 92.651 1.329 1.00 25.17 158 THR C N 1
ATOM 4851 C CA . THR C 1 161 ? 29.287 92.211 0.940 1.00 24.11 158 THR C CA 1
ATOM 4852 C C . THR C 1 161 ? 29.180 90.696 1.067 1.00 21.62 158 THR C C 1
ATOM 4853 O O . THR C 1 161 ? 28.160 90.176 1.504 1.00 22.08 158 THR C O 1
ATOM 4857 N N . ASP C 1 162 ? 30.243 89.999 0.681 1.00 19.44 159 ASP C N 1
ATOM 4858 C CA . ASP C 1 162 ? 30.259 88.544 0.699 1.00 21.28 159 ASP C CA 1
ATOM 4859 C C . ASP C 1 162 ? 30.317 87.957 2.116 1.00 22.47 159 ASP C C 1
ATOM 4860 O O . ASP C 1 162 ? 29.803 86.863 2.350 1.00 27.24 159 ASP C O 1
ATOM 4865 N N . VAL C 1 163 ? 30.918 88.685 3.060 1.00 20.97 160 VAL C N 1
ATOM 4866 C CA . VAL C 1 163 ? 31.062 88.190 4.439 1.00 18.90 160 VAL C CA 1
ATOM 4867 C C . VAL C 1 163 ? 30.106 88.836 5.441 1.00 17.29 160 VAL C C 1
ATOM 4868 O O . VAL C 1 163 ? 30.297 88.732 6.654 1.00 17.57 160 VAL C O 1
ATOM 4872 N N . GLU C 1 164 ? 29.069 89.488 4.928 1.00 17.11 161 GLU C N 1
ATOM 4873 C CA . GLU C 1 164 ? 28.048 90.083 5.781 1.00 18.50 161 GLU C CA 1
ATOM 4874 C C . GLU C 1 164 ? 27.090 88.986 6.221 1.00 17.84 161 GLU C C 1
ATOM 4875 O O . GLU C 1 164 ? 25.932 88.946 5.796 1.00 17.03 161 GLU C O 1
ATOM 4881 N N . TYR C 1 165 ? 27.576 88.091 7.074 1.00 17.07 162 TYR C N 1
ATOM 4882 C CA . TYR C 1 165 ? 26.790 86.918 7.452 1.00 17.63 162 TYR C CA 1
ATOM 4883 C C . TYR C 1 165 ? 25.673 87.215 8.435 1.00 18.30 162 TYR C C 1
ATOM 4884 O O . TYR C 1 165 ? 24.711 86.460 8.517 1.00 18.31 162 TYR C O 1
ATOM 4893 N N . SER C 1 166 ? 25.792 88.313 9.173 1.00 17.34 163 SER C N 1
ATOM 4894 C CA . SER C 1 166 ? 24.675 88.790 9.976 1.00 16.26 163 SER C CA 1
ATOM 4895 C C . SER C 1 166 ? 23.412 88.877 9.101 1.00 19.70 163 SER C C 1
ATOM 4896 O O . SER C 1 166 ? 22.425 88.167 9.337 1.00 16.87 163 SER C O 1
ATOM 4899 N N . HIS C 1 167 ? 23.472 89.739 8.079 1.00 18.88 164 HIS C N 1
ATOM 4900 C CA . HIS C 1 167 ? 22.377 89.943 7.128 1.00 19.53 164 HIS C CA 1
ATOM 4901 C C . HIS C 1 167 ? 21.997 88.673 6.366 1.00 17.60 164 HIS C C 1
ATOM 4902 O O . HIS C 1 167 ? 20.825 88.317 6.293 1.00 16.66 164 HIS C O 1
ATOM 4909 N N . LYS C 1 168 ? 22.986 87.996 5.796 1.00 17.28 165 LYS C N 1
ATOM 4910 C CA . LYS C 1 168 ? 22.727 86.784 5.022 1.00 18.24 165 LYS C CA 1
ATOM 4911 C C . LYS C 1 168 ? 21.957 85.756 5.849 1.00 19.25 165 LYS C C 1
ATOM 4912 O O . LYS C 1 168 ? 20.949 85.202 5.398 1.00 22.17 165 LYS C O 1
ATOM 4918 N N . TYR C 1 169 ? 22.419 85.526 7.071 1.00 13.35 166 TYR C N 1
ATOM 4919 C CA . TYR C 1 169 ? 21.779 84.564 7.953 1.00 13.93 166 TYR C CA 1
ATOM 4920 C C . TYR C 1 169 ? 20.366 84.997 8.324 1.00 15.44 166 TYR C C 1
ATOM 4921 O O . TYR C 1 169 ? 19.416 84.227 8.162 1.00 17.11 166 TYR C O 1
ATOM 4930 N N . LEU C 1 170 ? 20.209 86.225 8.810 1.00 13.79 167 LEU C N 1
ATOM 4931 C CA . LEU C 1 170 ? 18.876 86.677 9.226 1.00 13.04 167 LEU C CA 1
ATOM 4932 C C . LEU C 1 170 ? 17.839 86.625 8.101 1.00 15.58 167 LEU C C 1
ATOM 4933 O O . LEU C 1 170 ? 16.743 86.104 8.305 1.00 17.04 167 LEU C O 1
ATOM 4938 N N . LYS C 1 171 ? 18.173 87.165 6.925 1.00 15.96 168 LYS C N 1
ATOM 4939 C CA . LYS C 1 171 ? 17.259 87.115 5.784 1.00 15.30 168 LYS C CA 1
ATOM 4940 C C . LYS C 1 171 ? 16.863 85.668 5.458 1.00 18.04 168 LYS C C 1
ATOM 4941 O O . LYS C 1 171 ? 15.678 85.355 5.260 1.00 17.58 168 LYS C O 1
ATOM 4947 N N . ALA C 1 172 ? 17.875 84.797 5.400 1.00 19.26 169 ALA C N 1
ATOM 4948 C CA . ALA C 1 172 ? 17.688 83.378 5.078 1.00 19.06 169 ALA C CA 1
ATOM 4949 C C . ALA C 1 172 ? 16.752 82.673 6.057 1.00 18.80 169 ALA C C 1
ATOM 4950 O O . ALA C 1 172 ? 15.788 82.011 5.636 1.00 19.58 169 ALA C O 1
ATOM 4960 N N . PHE C 1 174 ? 14.650 83.939 8.295 1.00 17.61 171 PHE C N 1
ATOM 4961 C CA . PHE C 1 174 ? 13.288 84.457 8.352 1.00 16.49 171 PHE C CA 1
ATOM 4962 C C . PHE C 1 174 ? 12.497 84.119 7.110 1.00 17.67 171 PHE C C 1
ATOM 4963 O O . PHE C 1 174 ? 11.302 83.841 7.211 1.00 16.97 171 PHE C O 1
ATOM 4971 N N . ASN C 1 175 ? 13.167 84.086 5.957 1.00 17.68 172 ASN C N 1
ATOM 4972 C CA . ASN C 1 175 ? 12.507 83.653 4.724 1.00 22.95 172 ASN C CA 1
ATOM 4973 C C . ASN C 1 175 ? 12.083 82.191 4.835 1.00 22.16 172 ASN C C 1
ATOM 4974 O O . ASN C 1 175 ? 10.977 81.801 4.430 1.00 21.31 172 ASN C O 1
ATOM 4979 N N . PHE C 1 176 ? 12.972 81.387 5.406 1.00 20.47 173 PHE C N 1
ATOM 4980 C CA . PHE C 1 176 ? 12.649 80.000 5.703 1.00 21.67 173 PHE C CA 1
ATOM 4981 C C . PHE C 1 176 ? 11.378 79.879 6.557 1.00 21.35 173 PHE C C 1
ATOM 4982 O O . PHE C 1 176 ? 10.480 79.104 6.232 1.00 23.20 173 PHE C O 1
ATOM 4990 N N . LEU C 1 177 ? 11.307 80.640 7.648 1.00 17.00 174 LEU C N 1
ATOM 4991 C CA . LEU C 1 177 ? 10.148 80.602 8.533 1.00 16.82 174 LEU C CA 1
ATOM 4992 C C . LEU C 1 177 ? 8.872 81.046 7.821 1.00 18.85 174 LEU C C 1
ATOM 4993 O O . LEU C 1 177 ? 7.770 80.711 8.252 1.00 17.91 174 LEU C O 1
ATOM 4998 N N . GLY C 1 178 ? 9.030 81.795 6.731 1.00 21.87 175 GLY C N 1
ATOM 4999 C CA . GLY C 1 178 ? 7.902 82.305 5.965 1.00 24.13 175 GLY C CA 1
ATOM 5000 C C . GLY C 1 178 ? 7.830 83.823 5.920 1.00 22.60 175 GLY C C 1
ATOM 5001 O O . GLY C 1 178 ? 6.955 84.405 5.271 1.00 20.27 175 GLY C O 1
ATOM 5002 N N . ILE C 1 179 ? 8.750 84.471 6.624 1.00 21.90 176 ILE C N 1
ATOM 5003 C CA . ILE C 1 179 ? 8.771 85.930 6.686 1.00 22.86 176 ILE C CA 1
ATOM 5004 C C . ILE C 1 179 ? 9.587 86.456 5.499 1.00 22.79 176 ILE C C 1
ATOM 5005 O O . ILE C 1 179 ? 10.823 86.468 5.515 1.00 24.61 176 ILE C O 1
ATOM 5010 N N . GLU C 1 180 ? 8.875 86.859 4.455 1.00 24.17 177 GLU C N 1
ATOM 5011 C CA . GLU C 1 180 ? 9.495 87.191 3.184 1.00 28.53 177 GLU C CA 1
ATOM 5012 C C . GLU C 1 180 ? 9.589 88.690 2.945 1.00 29.32 177 GLU C C 1
ATOM 5013 O O . GLU C 1 180 ? 10.340 89.137 2.075 1.00 32.03 177 GLU C O 1
ATOM 5019 N N . ASP C 1 181 ? 8.825 89.458 3.718 1.00 26.34 178 ASP C N 1
ATOM 5020 C CA . ASP C 1 181 ? 8.902 90.919 3.682 1.00 26.12 178 ASP C CA 1
ATOM 5021 C C . ASP C 1 181 ? 10.033 91.381 4.603 1.00 26.33 178 ASP C C 1
ATOM 5022 O O . ASP C 1 181 ? 9.851 91.528 5.812 1.00 25.10 178 ASP C O 1
ATOM 5027 N N . TYR C 1 182 ? 11.208 91.585 4.016 1.00 24.59 179 TYR C N 1
ATOM 5028 C CA . TYR C 1 182 ? 12.427 91.862 4.769 1.00 21.65 179 TYR C CA 1
ATOM 5029 C C . TYR C 1 182 ? 13.106 93.131 4.254 1.00 22.32 179 TYR C C 1
ATOM 5030 O O . TYR C 1 182 ? 13.243 93.334 3.047 1.00 22.81 179 TYR C O 1
ATOM 5039 N N . GLN C 1 183 ? 13.508 93.993 5.181 1.00 19.76 180 GLN C N 1
ATOM 5040 C CA . GLN C 1 183 ? 14.326 95.144 4.850 1.00 16.41 180 GLN C CA 1
ATOM 5041 C C . GLN C 1 183 ? 15.431 95.269 5.875 1.00 16.47 180 GLN C C 1
ATOM 5042 O O . GLN C 1 183 ? 15.216 95.054 7.067 1.00 17.27 180 GLN C O 1
ATOM 5048 N N . ILE C 1 184 ? 16.624 95.597 5.405 1.00 19.69 181 ILE C N 1
ATOM 5049 C CA . ILE C 1 184 ? 17.697 95.986 6.304 1.00 19.54 181 ILE C CA 1
ATOM 5050 C C . ILE C 1 184 ? 18.126 97.439 6.049 1.00 21.98 181 ILE C C 1
ATOM 5051 O O . ILE C 1 184 ? 18.367 97.855 4.905 1.00 22.46 181 ILE C O 1
ATOM 5056 N N . VAL C 1 185 ? 18.183 98.214 7.125 1.00 18.73 182 VAL C N 1
ATOM 5057 C CA . VAL C 1 185 ? 18.763 99.543 7.069 1.00 21.09 182 VAL C CA 1
ATOM 5058 C C . VAL C 1 185 ? 20.197 99.462 7.611 1.00 22.92 182 VAL C C 1
ATOM 5059 O O . VAL C 1 185 ? 20.421 99.048 8.751 1.00 21.81 182 VAL C O 1
ATOM 5063 N N . ARG C 1 186 ? 21.161 99.830 6.772 1.00 22.99 183 ARG C N 1
ATOM 5064 C CA . ARG C 1 186 ? 22.571 99.766 7.136 1.00 25.12 183 ARG C CA 1
ATOM 5065 C C . ARG C 1 186 ? 23.123 101.139 7.507 1.00 26.52 183 ARG C C 1
ATOM 5066 O O . ARG C 1 186 ? 23.434 101.957 6.632 1.00 28.06 183 ARG C O 1
ATOM 5074 N N . ALA C 1 187 ? 23.243 101.389 8.808 1.00 24.55 184 ALA C N 1
ATOM 5075 C CA . ALA C 1 187 ? 23.935 102.576 9.284 1.00 25.73 184 ALA C CA 1
ATOM 5076 C C . ALA C 1 187 ? 25.422 102.244 9.241 1.00 26.26 184 ALA C C 1
ATOM 5077 O O . ALA C 1 187 ? 26.070 102.083 10.278 1.00 27.60 184 ALA C O 1
ATOM 5079 N N . GLN C 1 188 ? 25.948 102.140 8.025 1.00 25.35 185 GLN C N 1
ATOM 5080 C CA . GLN C 1 188 ? 27.281 101.605 7.789 1.00 25.29 185 GLN C CA 1
ATOM 5081 C C . GLN C 1 188 ? 28.340 102.693 7.642 1.00 29.55 185 GLN C C 1
ATOM 5082 O O . GLN C 1 188 ? 28.024 103.867 7.423 1.00 31.62 185 GLN C O 1
ATOM 5088 N N . GLY C 1 189 ? 29.603 102.285 7.750 1.00 29.90 186 GLY C N 1
ATOM 5089 C CA . GLY C 1 189 ? 30.724 103.189 7.589 1.00 27.60 186 GLY C CA 1
ATOM 5090 C C . GLY C 1 189 ? 30.938 104.132 8.760 1.00 31.37 186 GLY C C 1
ATOM 5091 O O . GLY C 1 189 ? 31.401 105.251 8.567 1.00 33.57 186 GLY C O 1
ATOM 5092 N N . THR C 1 190 ? 30.621 103.688 9.975 1.00 31.61 187 THR C N 1
ATOM 5093 C CA . THR C 1 190 ? 30.834 104.529 11.157 1.00 35.12 187 THR C CA 1
ATOM 5094 C C . THR C 1 190 ? 32.331 104.743 11.463 1.00 38.28 187 THR C C 1
ATOM 5095 O O . THR C 1 190 ? 32.696 105.606 12.273 1.00 42.81 187 THR C O 1
ATOM 5099 N N . ALA C 1 191 ? 33.192 103.963 10.816 1.00 33.15 188 ALA C N 1
ATOM 5100 C CA . ALA C 1 191 ? 34.631 104.082 11.048 1.00 33.22 188 ALA C CA 1
ATOM 5101 C C . ALA C 1 191 ? 35.306 104.965 10.006 1.00 39.48 188 ALA C C 1
ATOM 5102 O O . ALA C 1 191 ? 36.436 105.411 10.211 1.00 44.81 188 ALA C O 1
ATOM 5104 N N . VAL C 1 192 ? 34.616 105.214 8.893 1.00 39.02 189 VAL C N 1
ATOM 5105 C CA . VAL C 1 192 ? 35.196 105.987 7.795 1.00 41.25 189 VAL C CA 1
ATOM 5106 C C . VAL C 1 192 ? 34.347 107.152 7.301 1.00 42.48 189 VAL C C 1
ATOM 5107 O O . VAL C 1 192 ? 34.852 108.007 6.578 1.00 44.22 189 VAL C O 1
ATOM 5111 N N . LEU C 1 193 ? 33.070 107.188 7.675 1.00 41.26 190 LEU C N 1
ATOM 5112 C CA . LEU C 1 193 ? 32.176 108.266 7.236 1.00 39.88 190 LEU C CA 1
ATOM 5113 C C . LEU C 1 193 ? 31.848 109.253 8.369 1.00 38.43 190 LEU C C 1
ATOM 5114 O O . LEU C 1 193 ? 32.063 108.961 9.547 1.00 35.37 190 LEU C O 1
ATOM 5119 N N . ASP C 1 194 ? 31.345 110.430 7.999 1.00 43.84 191 ASP C N 1
ATOM 5120 C CA . ASP C 1 194 ? 30.970 111.463 8.968 1.00 45.78 191 ASP C CA 1
ATOM 5121 C C . ASP C 1 194 ? 29.790 111.013 9.828 1.00 43.91 191 ASP C C 1
ATOM 5122 O O . ASP C 1 194 ? 28.754 110.617 9.294 1.00 46.36 191 ASP C O 1
ATOM 5127 N N . PRO C 1 195 ? 29.944 111.075 11.166 1.00 44.60 192 PRO C N 1
ATOM 5128 C CA . PRO C 1 195 ? 28.933 110.607 12.125 1.00 43.44 192 PRO C CA 1
ATOM 5129 C C . PRO C 1 195 ? 27.551 111.213 11.886 1.00 42.13 192 PRO C C 1
ATOM 5130 O O . PRO C 1 195 ? 26.539 110.534 12.051 1.00 38.97 192 PRO C O 1
ATOM 5134 N N . THR C 1 196 ? 27.514 112.484 11.505 1.00 43.00 193 THR C N 1
ATOM 5135 C CA . THR C 1 196 ? 26.250 113.142 11.207 1.00 40.25 193 THR C CA 1
ATOM 5136 C C . THR C 1 196 ? 25.698 112.672 9.860 1.00 38.53 193 THR C C 1
ATOM 5137 O O . THR C 1 196 ? 24.482 112.642 9.662 1.00 38.70 193 THR C O 1
ATOM 5141 N N . GLU C 1 197 ? 26.595 112.298 8.947 1.00 39.18 194 GLU C N 1
ATOM 5142 C CA . GLU C 1 197 ? 26.206 111.742 7.651 1.00 42.63 194 GLU C CA 1
ATOM 5143 C C . GLU C 1 197 ? 25.582 110.360 7.830 1.00 40.92 194 GLU C C 1
ATOM 5144 O O . GLU C 1 197 ? 24.542 110.058 7.240 1.00 40.15 194 GLU C O 1
ATOM 5150 N N . VAL C 1 198 ? 26.219 109.522 8.644 1.00 37.36 195 VAL C N 1
ATOM 5151 C CA . VAL C 1 198 ? 25.681 108.194 8.932 1.00 35.38 195 VAL C CA 1
ATOM 5152 C C . VAL C 1 198 ? 24.288 108.311 9.543 1.00 32.06 195 VAL C C 1
ATOM 5153 O O . VAL C 1 198 ? 23.326 107.733 9.032 1.00 31.08 195 VAL C O 1
ATOM 5157 N N . LEU C 1 199 ? 24.188 109.061 10.638 1.00 32.11 196 LEU C N 1
ATOM 5158 C CA . LEU C 1 199 ? 22.930 109.200 11.363 1.00 32.72 196 LEU C CA 1
ATOM 5159 C C . LEU C 1 199 ? 21.812 109.720 10.471 1.00 33.76 196 LEU C C 1
ATOM 5160 O O . LEU C 1 199 ? 20.715 109.166 10.467 1.00 34.21 196 LEU C O 1
ATOM 5165 N N . GLN C 1 200 ? 22.097 110.775 9.708 1.00 36.06 197 GLN C N 1
ATOM 5166 C CA . GLN C 1 200 ? 21.082 111.420 8.872 1.00 33.12 197 GLN C CA 1
ATOM 5167 C C . GLN C 1 200 ? 20.607 110.550 7.708 1.00 29.59 197 GLN C C 1
ATOM 5168 O O . GLN C 1 200 ? 19.422 110.559 7.364 1.00 28.45 197 GLN C O 1
ATOM 5174 N N . ASN C 1 201 ? 21.523 109.802 7.102 1.00 28.75 198 ASN C N 1
ATOM 5175 C CA . ASN C 1 201 ? 21.139 108.881 6.038 1.00 31.40 198 ASN C CA 1
ATOM 5176 C C . ASN C 1 201 ? 20.259 107.739 6.553 1.00 31.26 198 ASN C C 1
ATOM 5177 O O . ASN C 1 201 ? 19.277 107.364 5.911 1.00 31.03 198 ASN C O 1
ATOM 5182 N N . ALA C 1 202 ? 20.617 107.209 7.722 1.00 30.53 199 ALA C N 1
ATOM 5183 C CA . ALA C 1 202 ? 19.875 106.128 8.367 1.00 28.02 199 ALA C CA 1
ATOM 5184 C C . ALA C 1 202 ? 18.520 106.619 8.864 1.00 29.89 199 ALA C C 1
ATOM 5185 O O . ALA C 1 202 ? 17.513 105.928 8.718 1.00 31.28 199 ALA C O 1
ATOM 5187 N N . TYR C 1 203 ? 18.497 107.810 9.457 1.00 30.07 200 TYR C N 1
ATOM 5188 C CA . TYR C 1 203 ? 17.240 108.412 9.881 1.00 32.15 200 TYR C CA 1
ATOM 5189 C C . TYR C 1 203 ? 16.239 108.462 8.728 1.00 35.49 200 TYR C C 1
ATOM 5190 O O . TYR C 1 203 ? 15.065 108.136 8.907 1.00 37.57 200 TYR C O 1
ATOM 5199 N N . LYS C 1 204 ? 16.696 108.866 7.545 1.00 35.98 201 LYS C N 1
ATOM 5200 C CA . LYS C 1 204 ? 15.795 108.999 6.404 1.00 37.30 201 LYS C CA 1
ATOM 5201 C C . LYS C 1 204 ? 15.218 107.656 5.976 1.00 34.80 201 LYS C C 1
ATOM 5202 O O . LYS C 1 204 ? 14.016 107.538 5.718 1.00 33.58 201 LYS C O 1
ATOM 5208 N N . GLU C 1 205 ? 16.077 106.647 5.896 1.00 32.69 202 GLU C N 1
ATOM 5209 C CA . GLU C 1 205 ? 15.641 105.297 5.547 1.00 32.78 202 GLU C CA 1
ATOM 5210 C C . GLU C 1 205 ? 14.639 104.700 6.534 1.00 29.81 202 GLU C C 1
ATOM 5211 O O . GLU C 1 205 ? 13.705 103.995 6.126 1.00 29.70 202 GLU C O 1
ATOM 5217 N N . VAL C 1 206 ? 14.834 104.953 7.828 1.00 25.20 203 VAL C N 1
ATOM 5218 C CA . VAL C 1 206 ? 13.934 104.371 8.825 1.00 25.66 203 VAL C CA 1
ATOM 5219 C C . VAL C 1 206 ? 12.620 105.143 8.939 1.00 28.30 203 VAL C C 1
ATOM 5220 O O . VAL C 1 206 ? 11.623 104.610 9.436 1.00 27.90 203 VAL C O 1
ATOM 5224 N N . GLU C 1 207 ? 12.618 106.395 8.486 1.00 29.23 204 GLU C N 1
ATOM 5225 C CA . GLU C 1 207 ? 11.363 107.124 8.313 1.00 29.96 204 GLU C CA 1
ATOM 5226 C C . GLU C 1 207 ? 10.547 106.476 7.197 1.00 27.41 204 GLU C C 1
ATOM 5227 O O . GLU C 1 207 ? 9.368 106.177 7.366 1.00 28.93 204 GLU C O 1
ATOM 5233 N N . GLU C 1 208 ? 11.183 106.268 6.053 1.00 28.73 205 GLU C N 1
ATOM 5234 C CA . GLU C 1 208 ? 10.538 105.602 4.932 1.00 32.12 205 GLU C CA 1
ATOM 5235 C C . GLU C 1 208 ? 10.057 104.195 5.303 1.00 31.59 205 GLU C C 1
ATOM 5236 O O . GLU C 1 208 ? 8.996 103.765 4.852 1.00 30.09 205 GLU C O 1
ATOM 5242 N N . ALA C 1 209 ? 10.833 103.484 6.126 1.00 29.97 206 ALA C N 1
ATOM 5243 C CA . ALA C 1 209 ? 10.448 102.152 6.608 1.00 27.96 206 ALA C CA 1
ATOM 5244 C C . ALA C 1 209 ? 9.248 102.215 7.549 1.00 27.51 206 ALA C C 1
ATOM 5245 O O . ALA C 1 209 ? 8.374 101.347 7.514 1.00 28.06 206 ALA C O 1
ATOM 5247 N N . ALA C 1 210 ? 9.222 103.245 8.395 1.00 28.54 207 ALA C N 1
ATOM 5248 C CA . ALA C 1 210 ? 8.114 103.479 9.318 1.00 28.23 207 ALA C CA 1
ATOM 5249 C C . ALA C 1 210 ? 6.802 103.717 8.566 1.00 29.89 207 ALA C C 1
ATOM 5250 O O . ALA C 1 210 ? 5.768 103.146 8.918 1.00 29.20 207 ALA C O 1
ATOM 5252 N N . SER C 1 211 ? 6.853 104.564 7.537 1.00 30.61 208 SER C N 1
ATOM 5253 C CA . SER C 1 211 ? 5.702 104.815 6.669 1.00 31.32 208 SER C CA 1
ATOM 5254 C C . SER C 1 211 ? 5.230 103.522 6.016 1.00 32.26 208 SER C C 1
ATOM 5255 O O . SER C 1 211 ? 4.036 103.202 6.022 1.00 32.43 208 SER C O 1
ATOM 5258 N N . ARG C 1 212 ? 6.177 102.797 5.427 1.00 30.52 209 ARG C N 1
ATOM 5259 C CA . ARG C 1 212 ? 5.876 101.539 4.762 1.00 31.28 209 ARG C CA 1
ATOM 5260 C C . ARG C 1 212 ? 5.183 100.567 5.717 1.00 29.21 209 ARG C C 1
ATOM 5261 O O . ARG C 1 212 ? 4.083 100.081 5.430 1.00 29.08 209 ARG C O 1
ATOM 5269 N N . LEU C 1 213 ? 5.817 100.300 6.858 1.00 26.77 210 LEU C N 1
ATOM 5270 C CA . LEU C 1 213 ? 5.291 99.313 7.800 1.00 25.58 210 LEU C CA 1
ATOM 5271 C C . LEU C 1 213 ? 3.927 99.709 8.368 1.00 25.04 210 LEU C C 1
ATOM 5272 O O . LEU C 1 213 ? 3.084 98.851 8.610 1.00 26.38 210 LEU C O 1
ATOM 5277 N N . ALA C 1 214 ? 3.721 101.008 8.569 1.00 25.63 211 ALA C N 1
ATOM 5278 C CA . ALA C 1 214 ? 2.454 101.524 9.086 1.00 26.82 211 ALA C CA 1
ATOM 5279 C C . ALA C 1 214 ? 1.454 101.713 7.958 1.00 27.90 211 ALA C C 1
ATOM 5280 O O . ALA C 1 214 ? 0.262 101.930 8.198 1.00 27.21 211 ALA C O 1
ATOM 5282 N N . ASN C 1 215 ? 1.955 101.624 6.729 1.00 31.11 212 ASN C N 1
ATOM 5283 C CA . ASN C 1 215 ? 1.138 101.770 5.532 1.00 36.81 212 ASN C CA 1
ATOM 5284 C C . ASN C 1 215 ? 0.527 103.165 5.410 1.00 37.46 212 ASN C C 1
ATOM 5285 O O . ASN C 1 215 ? -0.602 103.325 4.932 1.00 33.31 212 ASN C O 1
ATOM 5290 N N . LYS C 1 216 ? 1.287 104.166 5.850 1.00 40.44 213 LYS C N 1
ATOM 5291 C CA . LYS C 1 216 ? 0.874 105.566 5.763 1.00 41.97 213 LYS C CA 1
ATOM 5292 C C . LYS C 1 216 ? 1.857 106.356 4.892 1.00 41.53 213 LYS C C 1
ATOM 5293 O O . LYS C 1 216 ? 3.005 105.946 4.692 1.00 44.19 213 LYS C O 1
ATOM 5299 N N . TYR C 1 217 ? 1.401 107.487 4.372 1.00 35.05 214 TYR C N 1
ATOM 5300 C CA . TYR C 1 217 ? 2.282 108.397 3.674 1.00 33.91 214 TYR C CA 1
ATOM 5301 C C . TYR C 1 217 ? 2.190 109.743 4.380 1.00 31.92 214 TYR C C 1
ATOM 5302 O O . TYR C 1 217 ? 1.097 110.266 4.594 1.00 32.32 214 TYR C O 1
ATOM 5311 N N . ILE C 1 218 ? 3.330 110.298 4.765 1.00 29.15 215 ILE C N 1
ATOM 5312 C CA . ILE C 1 218 ? 3.339 111.599 5.423 1.00 29.17 215 ILE C CA 1
ATOM 5313 C C . ILE C 1 218 ? 3.968 112.657 4.505 1.00 30.73 215 ILE C C 1
ATOM 5314 O O . ILE C 1 218 ? 4.946 112.384 3.810 1.00 34.69 215 ILE C O 1
ATOM 5319 N N . PHE C 1 219 ? 3.382 113.850 4.486 1.00 28.27 216 PHE C N 1
ATOM 5320 C CA . PHE C 1 219 ? 3.780 114.908 3.552 1.00 28.64 216 PHE C CA 1
ATOM 5321 C C . PHE C 1 219 ? 3.655 116.297 4.182 1.00 27.37 216 PHE C C 1
ATOM 5322 O O . PHE C 1 219 ? 2.674 116.597 4.867 1.00 24.57 216 PHE C O 1
ATOM 5330 N N . SER C 1 220 ? 4.654 117.143 3.948 1.00 27.37 217 SER C N 1
ATOM 5331 C CA . SER C 1 220 ? 4.594 118.534 4.389 1.00 30.02 217 SER C CA 1
ATOM 5332 C C . SER C 1 220 ? 4.989 119.485 3.268 1.00 31.29 217 SER C C 1
ATOM 5333 O O . SER C 1 220 ? 5.879 119.180 2.472 1.00 31.80 217 SER C O 1
ATOM 5336 N N . LEU C 1 221 ? 4.310 120.626 3.196 1.00 31.75 218 LEU C N 1
ATOM 5337 C CA . LEU C 1 221 ? 4.733 121.714 2.325 1.00 36.24 218 LEU C CA 1
ATOM 5338 C C . LEU C 1 221 ? 6.027 122.317 2.871 1.00 44.59 218 LEU C C 1
ATOM 5339 O O . LEU C 1 221 ? 6.346 122.161 4.053 1.00 42.07 218 LEU C O 1
ATOM 5344 N N . GLU C 1 222 ? 6.774 123.000 2.010 1.00 55.75 219 GLU C N 1
ATOM 5345 C CA . GLU C 1 222 ? 8.037 123.610 2.415 1.00 65.66 219 GLU C CA 1
ATOM 5346 C C . GLU C 1 222 ? 7.849 125.088 2.763 1.00 67.24 219 GLU C C 1
ATOM 5347 O O . GLU C 1 222 ? 7.278 125.432 3.799 1.00 66.24 219 GLU C O 1
ATOM 5353 N N . ASN D 1 5 ? 56.041 78.321 57.079 1.00 33.57 2 ASN D N 1
ATOM 5354 C CA . ASN D 1 5 ? 54.633 78.609 56.795 1.00 30.94 2 ASN D CA 1
ATOM 5355 C C . ASN D 1 5 ? 53.700 78.325 57.961 1.00 23.25 2 ASN D C 1
ATOM 5356 O O . ASN D 1 5 ? 53.992 77.482 58.800 1.00 19.41 2 ASN D O 1
ATOM 5361 N N . LYS D 1 6 ? 52.565 79.022 57.994 1.00 20.23 3 LYS D N 1
ATOM 5362 C CA . LYS D 1 6 ? 51.668 78.975 59.144 1.00 15.54 3 LYS D CA 1
ATOM 5363 C C . LYS D 1 6 ? 50.221 78.722 58.756 1.00 14.40 3 LYS D C 1
ATOM 5364 O O . LYS D 1 6 ? 49.704 79.311 57.803 1.00 15.62 3 LYS D O 1
ATOM 5370 N N . THR D 1 7 ? 49.567 77.858 59.523 1.00 13.68 4 THR D N 1
ATOM 5371 C CA . THR D 1 7 ? 48.143 77.591 59.357 1.00 12.98 4 THR D CA 1
ATOM 5372 C C . THR D 1 7 ? 47.423 78.211 60.550 1.00 15.49 4 THR D C 1
ATOM 5373 O O . THR D 1 7 ? 47.845 78.035 61.698 1.00 15.10 4 THR D O 1
ATOM 5377 N N . LEU D 1 8 ? 46.360 78.958 60.277 1.00 15.12 5 LEU D N 1
ATOM 5378 C CA . LEU D 1 8 ? 45.547 79.534 61.335 1.00 14.37 5 LEU D CA 1
ATOM 5379 C C . LEU D 1 8 ? 44.163 78.914 61.343 1.00 14.40 5 LEU D C 1
ATOM 5380 O O . LEU D 1 8 ? 43.464 78.915 60.331 1.00 13.51 5 LEU D O 1
ATOM 5385 N N . ILE D 1 9 ? 43.789 78.372 62.499 1.00 15.18 6 ILE D N 1
ATOM 5386 C CA A ILE D 1 9 ? 42.446 77.846 62.699 0.50 14.31 6 ILE D CA 1
ATOM 5387 C CA B ILE D 1 9 ? 42.447 77.841 62.710 0.50 14.00 6 ILE D CA 1
ATOM 5388 C C . ILE D 1 9 ? 41.552 78.918 63.319 1.00 14.02 6 ILE D C 1
ATOM 5389 O O . ILE D 1 9 ? 41.857 79.450 64.390 1.00 10.79 6 ILE D O 1
ATOM 5398 N N . ILE D 1 10 ? 40.454 79.233 62.630 1.00 14.29 7 ILE D N 1
ATOM 5399 C CA . ILE D 1 10 ? 39.475 80.208 63.107 1.00 15.38 7 ILE D CA 1
ATOM 5400 C C . ILE D 1 10 ? 38.203 79.449 63.463 1.00 14.91 7 ILE D C 1
ATOM 5401 O O . ILE D 1 10 ? 37.411 79.074 62.585 1.00 14.54 7 ILE D O 1
ATOM 5406 N N . ASN D 1 11 ? 38.032 79.201 64.761 1.00 14.96 8 ASN D N 1
ATOM 5407 C CA . ASN D 1 11 ? 36.922 78.414 65.266 1.00 12.96 8 ASN D CA 1
ATOM 5408 C C . ASN D 1 11 ? 35.741 79.319 65.621 1.00 13.45 8 ASN D C 1
ATOM 5409 O O . ASN D 1 11 ? 35.777 80.065 66.605 1.00 16.22 8 ASN D O 1
ATOM 5414 N N . ALA D 1 12 ? 34.702 79.265 64.800 1.00 10.95 9 ALA D N 1
ATOM 5415 C CA . ALA D 1 12 ? 33.579 80.190 64.938 1.00 13.83 9 ALA D CA 1
ATOM 5416 C C . ALA D 1 12 ? 32.363 79.525 65.574 1.00 16.16 9 ALA D C 1
ATOM 5417 O O . ALA D 1 12 ? 31.231 79.969 65.381 1.00 16.46 9 ALA D O 1
ATOM 5419 N N . HIS D 1 13 ? 32.596 78.464 66.341 1.00 15.92 10 HIS D N 1
ATOM 5420 C CA . HIS D 1 13 ? 31.500 77.741 66.969 1.00 16.58 10 HIS D CA 1
ATOM 5421 C C . HIS D 1 13 ? 31.237 78.258 68.389 1.00 14.68 10 HIS D C 1
ATOM 5422 O O . HIS D 1 13 ? 32.166 78.337 69.195 1.00 14.40 10 HIS D O 1
ATOM 5429 N N . PRO D 1 14 ? 29.970 78.608 68.697 1.00 15.02 11 PRO D N 1
ATOM 5430 C CA . PRO D 1 14 ? 29.567 79.046 70.051 1.00 15.77 11 PRO D CA 1
ATOM 5431 C C . PRO D 1 14 ? 29.883 78.037 71.182 1.00 16.72 11 PRO D C 1
ATOM 5432 O O . PRO D 1 14 ? 30.121 78.440 72.330 1.00 21.49 11 PRO D O 1
ATOM 5436 N N . LYS D 1 15 ? 29.881 76.744 70.867 1.00 16.19 12 LYS D N 1
ATOM 5437 C CA . LYS D 1 15 ? 30.178 75.712 71.862 1.00 22.35 12 LYS D CA 1
ATOM 5438 C C . LYS D 1 15 ? 31.676 75.644 72.174 1.00 20.95 12 LYS D C 1
ATOM 5439 O O . LYS D 1 15 ? 32.077 75.059 73.179 1.00 22.00 12 LYS D O 1
ATOM 5445 N N . VAL D 1 16 ? 32.483 76.249 71.302 1.00 18.07 13 VAL D N 1
ATOM 5446 C CA . VAL D 1 16 ? 33.952 76.277 71.423 1.00 17.69 13 VAL D CA 1
ATOM 5447 C C . VAL D 1 16 ? 34.570 74.888 71.279 1.00 20.41 13 VAL D C 1
ATOM 5448 O O . VAL D 1 16 ? 35.189 74.573 70.268 1.00 19.45 13 VAL D O 1
ATOM 5452 N N . ASP D 1 17 ? 34.395 74.051 72.289 1.00 23.87 14 ASP D N 1
ATOM 5453 C CA . ASP D 1 17 ? 34.807 72.664 72.179 1.00 30.74 14 ASP D CA 1
ATOM 5454 C C . ASP D 1 17 ? 33.736 71.788 72.806 1.00 33.73 14 ASP D C 1
ATOM 5455 O O . ASP D 1 17 ? 33.068 72.193 73.758 1.00 38.75 14 ASP D O 1
ATOM 5460 N N . ASP D 1 18 ? 33.558 70.599 72.248 1.00 32.64 15 ASP D N 1
ATOM 5461 C CA . ASP D 1 18 ? 32.713 69.583 72.860 1.00 37.28 15 ASP D CA 1
ATOM 5462 C C . ASP D 1 18 ? 32.843 68.292 72.075 1.00 38.82 15 ASP D C 1
ATOM 5463 O O . ASP D 1 18 ? 33.582 68.225 71.090 1.00 38.88 15 ASP D O 1
ATOM 5468 N N . THR D 1 19 ? 32.120 67.269 72.507 1.00 41.52 16 THR D N 1
ATOM 5469 C CA . THR D 1 19 ? 32.195 65.976 71.851 1.00 41.12 16 THR D CA 1
ATOM 5470 C C . THR D 1 19 ? 30.927 65.678 71.048 1.00 42.37 16 THR D C 1
ATOM 5471 O O . THR D 1 19 ? 30.757 64.559 70.556 1.00 47.79 16 THR D O 1
ATOM 5475 N N . SER D 1 20 ? 30.045 66.669 70.908 1.00 34.54 17 SER D N 1
ATOM 5476 C CA . SER D 1 20 ? 28.737 66.419 70.296 1.00 33.28 17 SER D CA 1
ATOM 5477 C C . SER D 1 20 ? 28.506 67.124 68.957 1.00 31.74 17 SER D C 1
ATOM 5478 O O . SER D 1 20 ? 27.794 66.598 68.093 1.00 29.34 17 SER D O 1
ATOM 5481 N N . SER D 1 21 ? 29.113 68.300 68.787 1.00 30.38 18 SER D N 1
ATOM 5482 C CA . SER D 1 21 ? 28.904 69.135 67.597 1.00 26.38 18 SER D CA 1
ATOM 5483 C C . SER D 1 21 ? 29.552 68.571 66.341 1.00 24.40 18 SER D C 1
ATOM 5484 O O . SER D 1 21 ? 30.742 68.261 66.347 1.00 26.19 18 SER D O 1
ATOM 5487 N N . VAL D 1 22 ? 28.774 68.476 65.261 1.00 20.08 19 VAL D N 1
ATOM 5488 C CA . VAL D 1 22 ? 29.243 67.922 63.978 1.00 22.74 19 VAL D CA 1
ATOM 5489 C C . VAL D 1 22 ? 30.483 68.626 63.374 1.00 23.82 19 VAL D C 1
ATOM 5490 O O . VAL D 1 22 ? 31.477 67.965 63.043 1.00 19.49 19 VAL D O 1
ATOM 5494 N N . SER D 1 23 ? 30.428 69.954 63.233 1.00 22.23 20 SER D N 1
ATOM 5495 C CA . SER D 1 23 ? 31.556 70.703 62.656 1.00 22.45 20 SER D CA 1
ATOM 5496 C C . SER D 1 23 ? 32.833 70.612 63.510 1.00 19.69 20 SER D C 1
ATOM 5497 O O . SER D 1 23 ? 33.950 70.627 62.987 1.00 19.46 20 SER D O 1
ATOM 5500 N N . ILE D 1 24 ? 32.671 70.512 64.824 1.00 18.41 21 ILE D N 1
ATOM 5501 C CA . ILE D 1 24 ? 33.824 70.407 65.708 1.00 17.90 21 ILE D CA 1
ATOM 5502 C C . ILE D 1 24 ? 34.433 69.024 65.557 1.00 17.93 21 ILE D C 1
ATOM 5503 O O . ILE D 1 24 ? 35.657 68.878 65.519 1.00 18.44 21 ILE D O 1
ATOM 5508 N N . LYS D 1 25 ? 33.573 68.015 65.449 1.00 17.51 22 LYS D N 1
ATOM 5509 C CA . LYS D 1 25 ? 34.022 66.639 65.244 1.00 20.66 22 LYS D CA 1
ATOM 5510 C C . LYS D 1 25 ? 34.797 66.513 63.944 1.00 19.94 22 LYS D C 1
ATOM 5511 O O . LYS D 1 25 ? 35.853 65.882 63.894 1.00 18.96 22 LYS D O 1
ATOM 5517 N N . VAL D 1 26 ? 34.248 67.099 62.887 1.00 19.77 23 VAL D N 1
ATOM 5518 C CA . VAL D 1 26 ? 34.870 67.040 61.567 1.00 21.08 23 VAL D CA 1
ATOM 5519 C C . VAL D 1 26 ? 36.198 67.810 61.559 1.00 20.12 23 VAL D C 1
ATOM 5520 O O . VAL D 1 26 ? 37.202 67.313 61.024 1.00 19.49 23 VAL D O 1
ATOM 5524 N N . PHE D 1 27 ? 36.203 69.007 62.156 1.00 13.35 24 PHE D N 1
ATOM 5525 C CA . PHE D 1 27 ? 37.435 69.777 62.332 1.00 13.17 24 PHE D CA 1
ATOM 5526 C C . PHE D 1 27 ? 38.539 68.976 63.053 1.00 18.11 24 PHE D C 1
ATOM 5527 O O . PHE D 1 27 ? 39.696 68.946 62.617 1.00 17.95 24 PHE D O 1
ATOM 5535 N N . LYS D 1 28 ? 38.194 68.333 64.163 1.00 19.81 25 LYS D N 1
ATOM 5536 C CA . LYS D 1 28 ? 39.178 67.551 64.902 1.00 20.15 25 LYS D CA 1
ATOM 5537 C C . LYS D 1 28 ? 39.746 66.397 64.069 1.00 21.13 25 LYS D C 1
ATOM 5538 O O . LYS D 1 28 ? 40.952 66.141 64.095 1.00 22.60 25 LYS D O 1
ATOM 5544 N N . HIS D 1 29 ? 38.875 65.705 63.337 1.00 18.95 26 HIS D N 1
ATOM 5545 C CA . HIS D 1 29 ? 39.308 64.689 62.380 1.00 20.51 26 HIS D CA 1
ATOM 5546 C C . HIS D 1 29 ? 40.295 65.283 61.354 1.00 20.18 26 HIS D C 1
ATOM 5547 O O . HIS D 1 29 ? 41.366 64.712 61.110 1.00 18.47 26 HIS D O 1
ATOM 5554 N N . PHE D 1 30 ? 39.935 66.425 60.765 1.00 17.98 27 PHE D N 1
ATOM 5555 C CA . PHE D 1 30 ? 40.850 67.167 59.908 1.00 15.74 27 PHE D CA 1
ATOM 5556 C C . PHE D 1 30 ? 42.213 67.384 60.574 1.00 18.60 27 PHE D C 1
ATOM 5557 O O . PHE D 1 30 ? 43.260 67.068 59.995 1.00 21.42 27 PHE D O 1
ATOM 5565 N N . LEU D 1 31 ? 42.191 67.933 61.789 1.00 17.33 28 LEU D N 1
ATOM 5566 C CA . LEU D 1 31 ? 43.413 68.323 62.504 1.00 19.48 28 LEU D CA 1
ATOM 5567 C C . LEU D 1 31 ? 44.341 67.141 62.791 1.00 20.36 28 LEU D C 1
ATOM 5568 O O . LEU D 1 31 ? 45.566 67.263 62.688 1.00 21.35 28 LEU D O 1
ATOM 5573 N N . GLU D 1 32 ? 43.753 66.008 63.173 1.00 21.76 29 GLU D N 1
ATOM 5574 C CA . GLU D 1 32 ? 44.496 64.766 63.372 1.00 26.23 29 GLU D CA 1
ATOM 5575 C C . GLU D 1 32 ? 45.222 64.346 62.084 1.00 24.55 29 GLU D C 1
ATOM 5576 O O . GLU D 1 32 ? 46.414 64.039 62.121 1.00 26.45 29 GLU D O 1
ATOM 5582 N N . SER D 1 33 ? 44.508 64.342 60.954 1.00 22.77 30 SER D N 1
ATOM 5583 C CA . SER D 1 33 ? 45.115 64.078 59.634 1.00 26.14 30 SER D CA 1
ATOM 5584 C C . SER D 1 33 ? 46.200 65.099 59.263 1.00 25.67 30 SER D C 1
ATOM 5585 O O . SER D 1 33 ? 47.313 64.738 58.874 1.00 27.55 30 SER D O 1
ATOM 5588 N N . TYR D 1 34 ? 45.854 66.376 59.372 1.00 19.83 31 TYR D N 1
ATOM 5589 C CA . TYR D 1 34 ? 46.764 67.457 59.037 1.00 17.67 31 TYR D CA 1
ATOM 5590 C C . TYR D 1 34 ? 48.058 67.382 59.841 1.00 19.10 31 TYR D C 1
ATOM 5591 O O . TYR D 1 34 ? 49.135 67.438 59.272 1.00 21.64 31 TYR D O 1
ATOM 5600 N N . LYS D 1 35 ? 47.957 67.257 61.162 1.00 19.58 32 LYS D N 1
ATOM 5601 C CA . LYS D 1 35 ? 49.149 67.166 62.006 1.00 21.26 32 LYS D CA 1
ATOM 5602 C C . LYS D 1 35 ? 50.124 66.061 61.557 1.00 25.46 32 LYS D C 1
ATOM 5603 O O . LYS D 1 35 ? 51.341 66.202 61.707 1.00 23.62 32 LYS D O 1
ATOM 5609 N N . GLU D 1 36 ? 49.586 64.973 61.003 1.00 28.94 33 GLU D N 1
ATOM 5610 C CA . GLU D 1 36 ? 50.389 63.841 60.525 1.00 32.04 33 GLU D CA 1
ATOM 5611 C C . GLU D 1 36 ? 51.204 64.152 59.268 1.00 29.97 33 GLU D C 1
ATOM 5612 O O . GLU D 1 36 ? 52.285 63.596 59.063 1.00 33.68 33 GLU D O 1
ATOM 5618 N N . LEU D 1 37 ? 50.672 65.023 58.420 1.00 24.51 34 LEU D N 1
ATOM 5619 C CA . LEU D 1 37 ? 51.212 65.223 57.078 1.00 24.58 34 LEU D CA 1
ATOM 5620 C C . LEU D 1 37 ? 52.061 66.475 56.910 1.00 23.09 34 LEU D C 1
ATOM 5621 O O . LEU D 1 37 ? 52.871 66.545 55.989 1.00 22.89 34 LEU D O 1
ATOM 5626 N N . ILE D 1 38 ? 51.865 67.471 57.772 1.00 23.56 35 ILE D N 1
ATOM 5627 C CA . ILE D 1 38 ? 52.560 68.743 57.584 1.00 25.69 35 ILE D CA 1
ATOM 5628 C C . ILE D 1 38 ? 54.078 68.595 57.737 1.00 26.83 35 ILE D C 1
ATOM 5629 O O . ILE D 1 38 ? 54.565 67.718 58.462 1.00 25.02 35 ILE D O 1
ATOM 5634 N N . SER D 1 39 ? 54.814 69.450 57.031 1.00 29.02 36 SER D N 1
ATOM 5635 C CA . SER D 1 39 ? 56.268 69.430 57.076 1.00 31.24 36 SER D CA 1
ATOM 5636 C C . SER D 1 39 ? 56.754 69.944 58.420 1.00 30.46 36 SER D C 1
ATOM 5637 O O . SER D 1 39 ? 55.982 70.511 59.20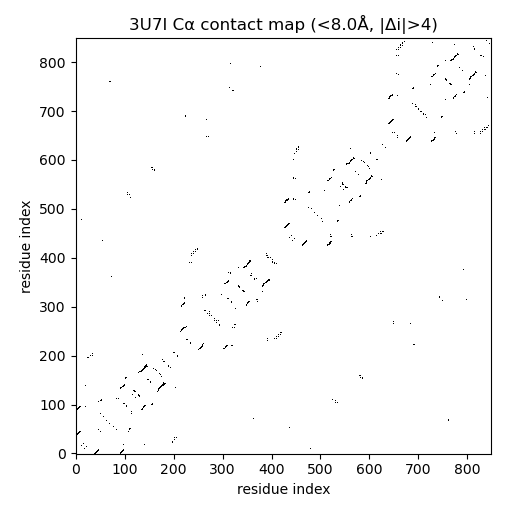0 1.00 27.90 36 SER D O 1
ATOM 5640 N N . ASN D 1 40 ? 58.043 69.744 58.675 1.00 33.14 37 ASN D N 1
ATOM 5641 C CA . ASN D 1 40 ? 58.706 70.275 59.864 1.00 36.01 37 ASN D CA 1
ATOM 5642 C C . ASN D 1 40 ? 58.685 71.798 59.946 1.00 32.42 37 ASN D C 1
ATOM 5643 O O . ASN D 1 40 ? 58.859 72.371 61.025 1.00 32.89 37 ASN D O 1
ATOM 5648 N N . ASN D 1 41 ? 58.470 72.442 58.802 1.00 30.17 38 ASN D N 1
ATOM 5649 C CA . ASN D 1 41 ? 58.494 73.896 58.702 1.00 36.57 38 ASN D CA 1
ATOM 5650 C C . ASN D 1 41 ? 57.146 74.547 59.039 1.00 32.95 38 ASN D C 1
ATOM 5651 O O . ASN D 1 41 ? 57.061 75.762 59.217 1.00 34.82 38 ASN D O 1
ATOM 5656 N N . GLU D 1 42 ? 56.099 73.738 59.135 1.00 26.53 39 GLU D N 1
ATOM 5657 C CA . GLU D 1 42 ? 54.754 74.255 59.330 1.00 24.07 39 GLU D CA 1
ATOM 5658 C C . GLU D 1 42 ? 54.427 74.534 60.811 1.00 23.17 39 GLU D C 1
ATOM 5659 O O . GLU D 1 42 ? 54.660 73.700 61.684 1.00 26.85 39 GLU D O 1
ATOM 5665 N N . THR D 1 43 ? 53.893 75.717 61.085 1.00 18.70 40 THR D N 1
ATOM 5666 C CA . THR D 1 43 ? 53.404 76.046 62.415 1.00 16.47 40 THR D CA 1
ATOM 5667 C C . THR D 1 43 ? 51.877 76.214 62.347 1.00 18.16 40 THR D C 1
ATOM 5668 O O . THR D 1 43 ? 51.334 76.535 61.293 1.00 19.32 40 THR D O 1
ATOM 5672 N N . ILE D 1 44 ? 51.187 75.975 63.460 1.00 14.64 41 ILE D N 1
ATOM 5673 C CA . ILE D 1 44 ? 49.729 76.097 63.505 1.00 13.23 41 ILE D CA 1
ATOM 5674 C C . ILE D 1 44 ? 49.326 76.932 64.711 1.00 16.17 41 ILE D C 1
ATOM 5675 O O . ILE D 1 44 ? 49.914 76.788 65.794 1.00 15.59 41 ILE D O 1
ATOM 5680 N N . GLU D 1 45 ? 48.326 77.794 64.520 1.00 14.02 42 GLU D N 1
ATOM 5681 C CA . GLU D 1 45 ? 47.751 78.571 65.610 1.00 13.23 42 GLU D CA 1
ATOM 5682 C C . GLU D 1 45 ? 46.240 78.487 65.508 1.00 12.54 42 GLU D C 1
ATOM 5683 O O . GLU D 1 45 ? 45.693 78.194 64.439 1.00 13.75 42 GLU D O 1
ATOM 5689 N N . GLN D 1 46 ? 45.568 78.715 66.629 1.00 10.48 43 GLN D N 1
ATOM 5690 C CA . GLN D 1 46 ? 44.110 78.663 66.668 1.00 11.02 43 GLN D CA 1
ATOM 5691 C C . GLN D 1 46 ? 43.525 79.823 67.475 1.00 15.32 43 GLN D C 1
ATOM 5692 O O . GLN D 1 46 ? 44.067 80.209 68.518 1.00 15.62 43 GLN D O 1
ATOM 5698 N N . ILE D 1 47 ? 42.419 80.373 66.979 1.00 15.48 44 ILE D N 1
ATOM 5699 C CA . ILE D 1 47 ? 41.681 81.405 67.693 1.00 14.24 44 ILE D CA 1
ATOM 5700 C C . ILE D 1 47 ? 40.245 80.936 67.850 1.00 13.59 44 ILE D C 1
ATOM 5701 O O . ILE D 1 47 ? 39.599 80.553 66.878 1.00 14.26 44 ILE D O 1
ATOM 5706 N N . ASN D 1 48 ? 39.765 80.928 69.088 1.00 13.41 45 ASN D N 1
ATOM 5707 C CA . ASN D 1 48 ? 38.379 80.559 69.370 1.00 15.27 45 ASN D CA 1
ATOM 5708 C C . ASN D 1 48 ? 37.522 81.815 69.502 1.00 16.54 45 ASN D C 1
ATOM 5709 O O . ASN D 1 48 ? 37.611 82.530 70.513 1.00 16.36 45 ASN D O 1
ATOM 5714 N N . LEU D 1 49 ? 36.703 82.091 68.485 1.00 13.15 46 LEU D N 1
ATOM 5715 C CA . LEU D 1 49 ? 35.928 83.343 68.444 1.00 14.51 46 LEU D CA 1
ATOM 5716 C C . LEU D 1 49 ? 34.933 83.517 69.594 1.00 16.69 46 LEU D C 1
ATOM 5717 O O . LEU D 1 49 ? 34.539 84.643 69.901 1.00 19.05 46 LEU D O 1
ATOM 5722 N N . TYR D 1 50 ? 34.536 82.412 70.222 1.00 14.94 47 TYR D N 1
ATOM 5723 C CA . TYR D 1 50 ? 33.573 82.443 71.323 1.00 15.79 47 TYR D CA 1
ATOM 5724 C C . TYR D 1 50 ? 34.206 82.210 72.702 1.00 19.16 47 TYR D C 1
ATOM 5725 O O . TYR D 1 50 ? 33.505 82.019 73.688 1.00 22.30 47 TYR D O 1
ATOM 5734 N N . ASP D 1 51 ? 35.534 82.242 72.766 1.00 18.04 48 ASP D N 1
ATOM 5735 C CA . ASP D 1 51 ? 36.221 82.101 74.042 1.00 22.19 48 ASP D CA 1
ATOM 5736 C C . ASP D 1 51 ? 37.338 83.135 74.202 1.00 25.51 48 ASP D C 1
ATOM 5737 O O . ASP D 1 51 ? 37.593 83.614 75.303 1.00 34.02 48 ASP D O 1
ATOM 5742 N N . ASP D 1 52 ? 37.990 83.485 73.102 1.00 22.60 49 ASP D N 1
ATOM 5743 C CA . ASP D 1 52 ? 39.035 84.509 73.110 1.00 22.66 49 ASP D CA 1
ATOM 5744 C C . ASP D 1 52 ? 38.416 85.922 72.964 1.00 23.57 49 ASP D C 1
ATOM 5745 O O . ASP D 1 52 ? 37.242 86.061 72.616 1.00 23.87 49 ASP D O 1
ATOM 5750 N N . VAL D 1 53 ? 39.192 86.966 73.252 1.00 18.75 50 VAL D N 1
ATOM 5751 C CA . VAL D 1 53 ? 38.722 88.345 73.074 1.00 14.97 50 VAL D CA 1
ATOM 5752 C C . VAL D 1 53 ? 38.766 88.764 71.593 1.00 13.79 50 VAL D C 1
ATOM 5753 O O . VAL D 1 53 ? 39.842 88.871 70.994 1.00 14.48 50 VAL D O 1
ATOM 5757 N N . VAL D 1 54 ? 37.593 88.989 71.004 1.00 14.56 51 VAL D N 1
ATOM 5758 C CA . VAL D 1 54 ? 37.504 89.416 69.605 1.00 15.07 51 VAL D CA 1
ATOM 5759 C C . VAL D 1 54 ? 36.673 90.694 69.531 1.00 14.90 51 VAL D C 1
ATOM 5760 O O . VAL D 1 54 ? 35.438 90.639 69.533 1.00 15.09 51 VAL D O 1
ATOM 5764 N N . PRO D 1 55 ? 37.353 91.856 69.497 1.00 15.12 52 PRO D N 1
ATOM 5765 C CA . PRO D 1 55 ? 36.655 93.138 69.626 1.00 14.74 52 PRO D CA 1
ATOM 5766 C C . PRO D 1 55 ? 35.590 93.381 68.569 1.00 15.86 52 PRO D C 1
ATOM 5767 O O . PRO D 1 55 ? 35.808 93.225 67.371 1.00 17.17 52 PRO D O 1
ATOM 5779 N N . ILE D 1 57 ? 33.119 96.073 66.698 1.00 18.90 54 ILE D N 1
ATOM 5780 C CA . ILE D 1 57 ? 33.102 97.503 66.398 1.00 20.28 54 ILE D CA 1
ATOM 5781 C C . ILE D 1 57 ? 31.971 98.198 67.185 1.00 19.47 54 ILE D C 1
ATOM 5782 O O . ILE D 1 57 ? 30.779 97.976 66.922 1.00 17.35 54 ILE D O 1
ATOM 5787 N N . ASP D 1 58 ? 32.358 99.010 68.170 1.00 18.69 55 ASP D N 1
ATOM 5788 C CA . ASP D 1 58 ? 31.415 99.816 68.958 1.00 17.61 55 ASP D CA 1
ATOM 5789 C C . ASP D 1 58 ? 31.853 101.288 68.995 1.00 19.65 55 ASP D C 1
ATOM 5790 O O . ASP D 1 58 ? 32.769 101.677 68.261 1.00 20.05 55 ASP D O 1
ATOM 5795 N N . LYS D 1 59 ? 31.199 102.101 69.832 1.00 20.02 56 LYS D N 1
ATOM 5796 C CA . LYS D 1 59 ? 31.505 103.535 69.936 1.00 21.80 56 LYS D CA 1
ATOM 5797 C C . LYS D 1 59 ? 32.973 103.800 70.248 1.00 23.07 56 LYS D C 1
ATOM 5798 O O . LYS D 1 59 ? 33.580 104.720 69.698 1.00 26.19 56 LYS D O 1
ATOM 5804 N N . THR D 1 60 ? 33.531 102.997 71.148 1.00 20.77 57 THR D N 1
ATOM 5805 C CA . THR D 1 60 ? 34.930 103.128 71.559 1.00 21.65 57 THR D CA 1
ATOM 5806 C C . THR D 1 60 ? 35.910 102.858 70.411 1.00 23.28 57 THR D C 1
ATOM 5807 O O . THR D 1 60 ? 36.900 103.571 70.243 1.00 25.14 57 THR D O 1
ATOM 5811 N N . VAL D 1 61 ? 35.627 101.827 69.622 1.00 22.22 58 VAL D N 1
ATOM 5812 C CA . VAL D 1 61 ? 36.453 101.497 68.463 1.00 22.91 58 VAL D CA 1
ATOM 5813 C C . VAL D 1 61 ? 36.361 102.576 67.368 1.00 23.37 58 VAL D C 1
ATOM 5814 O O . VAL D 1 61 ? 37.379 103.002 66.818 1.00 22.26 58 VAL D O 1
ATOM 5818 N N . LEU D 1 62 ? 35.142 103.018 67.058 1.00 20.55 59 LEU D N 1
ATOM 5819 C CA . LEU D 1 62 ? 34.948 104.075 66.065 1.00 21.63 59 LEU D CA 1
ATOM 5820 C C . LEU D 1 62 ? 35.616 105.390 66.493 1.00 25.90 59 LEU D C 1
ATOM 5821 O O . LEU D 1 62 ? 36.122 106.143 65.657 1.00 26.94 59 LEU D O 1
ATOM 5826 N N . SER D 1 63 ? 35.615 105.656 67.799 1.00 24.36 60 SER D N 1
ATOM 5827 C CA . SER D 1 63 ? 36.279 106.834 68.350 1.00 25.32 60 SER D CA 1
ATOM 5828 C C . SER D 1 63 ? 37.795 106.717 68.206 1.00 27.82 60 SER D C 1
ATOM 5829 O O . SER D 1 63 ? 38.465 107.638 67.728 1.00 28.61 60 SER D O 1
ATOM 5832 N N . ALA D 1 64 ? 38.330 105.572 68.619 1.00 25.85 61 ALA D N 1
ATOM 5833 C CA . ALA D 1 64 ? 39.758 105.300 68.504 1.00 25.27 61 ALA D CA 1
ATOM 5834 C C . ALA D 1 64 ? 40.245 105.458 67.063 1.00 27.23 61 ALA D C 1
ATOM 5835 O O . ALA D 1 64 ? 41.315 106.018 66.820 1.00 28.86 61 ALA D O 1
ATOM 5837 N N . TRP D 1 65 ? 39.461 104.951 66.114 1.00 25.79 62 TRP D N 1
ATOM 5838 C CA . TRP D 1 65 ? 39.821 105.007 64.695 1.00 27.99 62 TRP D CA 1
ATOM 5839 C C . TRP D 1 65 ? 39.819 106.434 64.132 1.00 33.18 62 TRP D C 1
ATOM 5840 O O . TRP D 1 65 ? 40.701 106.800 63.348 1.00 34.72 62 TRP D O 1
ATOM 5851 N N . GLU D 1 66 ? 38.829 107.230 64.530 1.00 35.76 63 GLU D N 1
ATOM 5852 C CA . GLU D 1 66 ? 38.756 108.625 64.113 1.00 39.66 63 GLU D CA 1
ATOM 5853 C C . GLU D 1 66 ? 39.979 109.379 64.636 1.00 38.95 63 GLU D C 1
ATOM 5854 O O . GLU D 1 66 ? 40.618 110.143 63.899 1.00 40.49 63 GLU D O 1
ATOM 5860 N N . LYS D 1 67 ? 40.307 109.151 65.909 1.00 35.53 64 LYS D N 1
ATOM 5861 C CA . LYS D 1 67 ? 41.489 109.760 66.520 1.00 35.05 64 LYS D CA 1
ATOM 5862 C C . LYS D 1 67 ? 42.764 109.321 65.813 1.00 35.59 64 LYS D C 1
ATOM 5863 O O . LYS D 1 67 ? 43.585 110.150 65.436 1.00 37.81 64 LYS D O 1
ATOM 5869 N N . GLN D 1 68 ? 42.930 108.014 65.638 1.00 35.15 65 GLN D N 1
ATOM 5870 C CA . GLN D 1 68 ? 44.093 107.483 64.934 1.00 36.37 65 GLN D CA 1
ATOM 5871 C C . GLN D 1 68 ? 44.251 108.146 63.565 1.00 37.22 65 GLN D C 1
ATOM 5872 O O . GLN D 1 68 ? 45.364 108.476 63.147 1.00 39.51 65 GLN D O 1
ATOM 5878 N N . GLY D 1 69 ? 43.128 108.352 62.882 1.00 36.60 66 GLY D N 1
ATOM 5879 C CA . GLY D 1 69 ? 43.121 109.007 61.586 1.00 39.12 66 GLY D CA 1
ATOM 5880 C C . GLY D 1 69 ? 43.419 110.498 61.655 1.00 41.52 66 GLY D C 1
ATOM 5881 O O . GLY D 1 69 ? 43.862 111.081 60.666 1.00 44.24 66 GLY D O 1
ATOM 5882 N N . ASN D 1 70 ? 43.172 111.112 62.814 1.00 40.50 67 ASN D N 1
ATOM 5883 C CA . ASN D 1 70 ? 43.455 112.533 63.022 1.00 42.26 67 ASN D CA 1
ATOM 5884 C C . ASN D 1 70 ? 44.772 112.762 63.750 1.00 45.18 67 ASN D C 1
ATOM 5885 O O . ASN D 1 70 ? 45.150 113.904 64.013 1.00 46.13 67 ASN D O 1
ATOM 5890 N N . GLY D 1 71 ? 45.462 111.673 64.084 1.00 43.90 68 GLY D N 1
ATOM 5891 C CA . GLY D 1 71 ? 46.757 111.751 64.737 1.00 43.87 68 GLY D CA 1
ATOM 5892 C C . GLY D 1 71 ? 46.704 112.093 66.217 1.00 41.69 68 GLY D C 1
ATOM 5893 O O . GLY D 1 71 ? 47.718 112.468 66.806 1.00 42.76 68 GLY D O 1
ATOM 5894 N N . GLN D 1 72 ? 45.528 111.961 66.824 1.00 36.58 69 GLN D N 1
ATOM 5895 C CA . GLN D 1 72 ? 45.363 112.273 68.243 1.00 41.72 69 GLN D CA 1
ATOM 5896 C C . GLN D 1 72 ? 45.636 111.064 69.143 1.00 45.51 69 GLN D C 1
ATOM 5897 O O . GLN D 1 72 ? 45.562 109.904 68.704 1.00 41.97 69 GLN D O 1
ATOM 5903 N N . GLU D 1 73 ? 45.943 111.348 70.407 1.00 48.76 70 GLU D N 1
ATOM 5904 C CA . GLU D 1 73 ? 46.211 110.300 71.382 1.00 49.97 70 GLU D CA 1
ATOM 5905 C C . GLU D 1 73 ? 44.933 109.578 71.790 1.00 46.12 70 GLU D C 1
ATOM 5906 O O . GLU D 1 73 ? 43.879 110.199 71.918 1.00 45.96 70 GLU D O 1
ATOM 5912 N N . LEU D 1 74 ? 45.039 108.268 71.996 1.00 44.34 71 LEU D N 1
ATOM 5913 C CA . LEU D 1 74 ? 43.902 107.454 72.411 1.00 40.33 71 LEU D CA 1
ATOM 5914 C C . LEU D 1 74 ? 43.841 107.356 73.935 1.00 39.39 71 LEU D C 1
ATOM 5915 O O . LEU D 1 74 ? 44.875 107.413 74.604 1.00 39.60 71 LEU D O 1
ATOM 5920 N N . THR D 1 75 ? 42.629 107.219 74.475 1.00 35.71 72 THR D N 1
ATOM 5921 C CA . THR D 1 75 ? 42.442 106.946 75.899 1.00 36.44 72 THR D CA 1
ATOM 5922 C C . THR D 1 75 ? 43.030 105.584 76.207 1.00 37.59 72 THR D C 1
ATOM 5923 O O . THR D 1 75 ? 43.406 104.852 75.295 1.00 36.67 72 THR D O 1
ATOM 5927 N N . ARG D 1 76 ? 43.106 105.238 77.486 1.00 40.53 73 ARG D N 1
ATOM 5928 C CA . ARG D 1 76 ? 43.667 103.957 77.887 1.00 44.22 73 ARG D CA 1
ATOM 5929 C C . ARG D 1 76 ? 42.827 102.803 77.334 1.00 41.39 73 ARG D C 1
ATOM 5930 O O . ARG D 1 76 ? 43.359 101.752 76.942 1.00 38.74 73 ARG D O 1
ATOM 5938 N N . GLU D 1 77 ? 41.515 103.010 77.292 1.00 37.02 74 GLU D N 1
ATOM 5939 C CA . GLU D 1 77 ? 40.593 101.987 76.817 1.00 33.73 74 GLU D CA 1
ATOM 5940 C C . GLU D 1 77 ? 40.649 101.836 75.297 1.00 28.10 74 GLU D C 1
ATOM 5941 O O . GLU D 1 77 ? 40.598 100.722 74.770 1.00 28.40 74 GLU D O 1
ATOM 5947 N N . GLU D 1 78 ? 40.752 102.957 74.593 1.00 24.59 75 GLU D N 1
ATOM 5948 C CA . GLU D 1 78 ? 40.897 102.929 73.138 1.00 24.97 75 GLU D CA 1
ATOM 5949 C C . GLU D 1 78 ? 42.212 102.261 72.724 1.00 24.53 75 GLU D C 1
ATOM 5950 O O . GLU D 1 78 ? 42.243 101.490 71.759 1.00 23.58 75 GLU D O 1
ATOM 5956 N N . GLN D 1 79 ? 43.290 102.553 73.453 1.00 25.88 76 GLN D N 1
ATOM 5957 C CA . GLN D 1 79 ? 44.569 101.895 73.215 1.00 25.52 76 GLN D CA 1
ATOM 5958 C C . GLN D 1 79 ? 44.448 100.398 73.427 1.00 24.38 76 GLN D C 1
ATOM 5959 O O . GLN D 1 79 ? 44.895 99.611 72.600 1.00 23.51 76 GLN D O 1
ATOM 5965 N N . LYS D 1 80 ? 43.850 100.004 74.545 1.00 23.78 77 LYS D N 1
ATOM 5966 C CA . LYS D 1 80 ? 43.701 98.591 74.849 1.00 25.12 77 LYS D CA 1
ATOM 5967 C C . LYS D 1 80 ? 42.979 97.834 73.730 1.00 22.93 77 LYS D C 1
ATOM 5968 O O . LYS D 1 80 ? 43.478 96.814 73.247 1.00 22.11 77 LYS D O 1
ATOM 5974 N N . VAL D 1 81 ? 41.818 98.337 73.308 1.00 19.71 78 VAL D N 1
ATOM 5975 C CA . VAL D 1 81 ? 41.028 97.635 72.300 1.00 18.85 78 VAL D CA 1
ATOM 5976 C C . VAL D 1 81 ? 41.706 97.611 70.934 1.00 18.59 78 VAL D C 1
ATOM 5977 O O . VAL D 1 81 ? 41.716 96.573 70.271 1.00 17.50 78 VAL D O 1
ATOM 5981 N N . THR D 1 82 ? 42.295 98.729 70.520 1.00 20.22 79 THR D N 1
ATOM 5982 C CA . THR D 1 82 ? 42.982 98.762 69.225 1.00 22.72 79 THR D CA 1
ATOM 5983 C C . THR D 1 82 ? 44.242 97.880 69.191 1.00 22.06 79 THR D C 1
ATOM 5984 O O . THR D 1 82 ? 44.600 97.328 68.143 1.00 19.96 79 THR D O 1
ATOM 5988 N N . GLU D 1 83 ? 44.907 97.744 70.335 1.00 21.55 80 GLU D N 1
ATOM 5989 C CA . GLU D 1 83 ? 46.078 96.877 70.407 1.00 21.09 80 GLU D CA 1
ATOM 5990 C C . GLU D 1 83 ? 45.669 95.407 70.218 1.00 19.92 80 GLU D C 1
ATOM 5991 O O . GLU D 1 83 ? 46.358 94.646 69.535 1.00 18.14 80 GLU D O 1
ATOM 5997 N N . ARG D 1 84 ? 44.533 95.016 70.789 1.00 17.86 81 ARG D N 1
ATOM 5998 C CA . ARG D 1 84 ? 44.020 93.662 70.575 1.00 17.04 81 ARG D CA 1
ATOM 5999 C C . ARG D 1 84 ? 43.635 93.448 69.109 1.00 17.37 81 ARG D C 1
ATOM 6000 O O . ARG D 1 84 ? 43.940 92.403 68.537 1.00 16.71 81 ARG D O 1
ATOM 6016 N N . SER D 1 86 ? 44.837 94.963 66.548 1.00 15.86 83 SER D N 1
ATOM 6017 C CA . SER D 1 86 ? 46.098 94.882 65.825 1.00 16.93 83 SER D CA 1
ATOM 6018 C C . SER D 1 86 ? 46.697 93.474 65.922 1.00 15.75 83 SER D C 1
ATOM 6019 O O . SER D 1 86 ? 47.185 92.931 64.934 1.00 16.68 83 SER D O 1
ATOM 6022 N N . GLU D 1 87 ? 46.640 92.883 67.114 1.00 16.81 84 GLU D N 1
ATOM 6023 C CA . GLU D 1 87 ? 47.103 91.507 67.336 1.00 19.56 84 GLU D CA 1
ATOM 6024 C C . GLU D 1 87 ? 46.371 90.469 66.453 1.00 16.06 84 GLU D C 1
ATOM 6025 O O . GLU D 1 87 ? 47.005 89.620 65.811 1.00 17.61 84 GLU D O 1
ATOM 6031 N N . ILE D 1 88 ? 45.043 90.536 66.434 1.00 10.41 85 ILE D N 1
ATOM 6032 C CA . ILE D 1 88 ? 44.242 89.658 65.587 1.00 11.73 85 ILE D CA 1
ATOM 6033 C C . ILE D 1 88 ? 44.576 89.858 64.098 1.00 14.32 85 ILE D C 1
ATOM 6034 O O . ILE D 1 88 ? 44.721 88.890 63.335 1.00 12.24 85 ILE D O 1
ATOM 6039 N N . LEU D 1 89 ? 44.697 91.117 63.691 1.00 13.62 86 LEU D N 1
ATOM 6040 C CA . LEU D 1 89 ? 45.059 91.440 62.317 1.00 17.03 86 LEU D CA 1
ATOM 6041 C C . LEU D 1 89 ? 46.410 90.828 61.927 1.00 17.51 86 LEU D C 1
ATOM 6042 O O . LEU D 1 89 ? 46.541 90.202 60.870 1.00 13.96 86 LEU D O 1
ATOM 6047 N N . GLN D 1 90 ? 47.419 91.011 62.771 1.00 19.16 87 GLN D N 1
ATOM 6048 C CA . GLN D 1 90 ? 48.754 90.539 62.410 1.00 17.68 87 GLN D CA 1
ATOM 6049 C C . GLN D 1 90 ? 48.798 89.020 62.385 1.00 15.84 87 GLN D C 1
ATOM 6050 O O . GLN D 1 90 ? 49.479 88.436 61.548 1.00 18.70 87 GLN D O 1
ATOM 6056 N N . GLN D 1 91 ? 48.046 88.389 63.286 1.00 14.34 88 GLN D N 1
ATOM 6057 C CA . GLN D 1 91 ? 47.945 86.937 63.309 1.00 17.33 88 GLN D CA 1
ATOM 6058 C C . GLN D 1 91 ? 47.392 86.418 61.982 1.00 15.53 88 GLN D C 1
ATOM 6059 O O . GLN D 1 91 ? 47.934 85.489 61.391 1.00 14.93 88 GLN D O 1
ATOM 6065 N N . PHE D 1 92 ? 46.305 87.029 61.531 1.00 12.71 89 PHE D N 1
ATOM 6066 C CA . PHE D 1 92 ? 45.693 86.671 60.259 1.00 16.88 89 PHE D CA 1
ATOM 6067 C C . PHE D 1 92 ? 46.646 86.884 59.084 1.00 14.27 89 PHE D C 1
ATOM 6068 O O . PHE D 1 92 ? 46.815 85.994 58.251 1.00 18.21 89 PHE D O 1
ATOM 6076 N N . LYS D 1 93 ? 47.276 88.052 59.013 1.00 14.86 90 LYS D N 1
ATOM 6077 C CA . LYS D 1 93 ? 48.272 88.303 57.965 1.00 18.67 90 LYS D CA 1
ATOM 6078 C C . LYS D 1 93 ? 49.482 87.337 57.978 1.00 18.73 90 LYS D C 1
ATOM 6079 O O . LYS D 1 93 ? 50.091 87.095 56.936 1.00 18.26 90 LYS D O 1
ATOM 6085 N N . SER D 1 94 ? 49.819 86.788 59.147 1.00 18.79 91 SER D N 1
ATOM 6086 C CA . SER D 1 94 ? 50.985 85.909 59.286 1.00 15.95 91 SER D CA 1
ATOM 6087 C C . SER D 1 94 ? 50.758 84.473 58.768 1.00 15.43 91 SER D C 1
ATOM 6088 O O . SER D 1 94 ? 51.700 83.693 58.676 1.00 15.64 91 SER D O 1
ATOM 6091 N N . ALA D 1 95 ? 49.518 84.138 58.415 1.00 15.46 92 ALA D N 1
ATOM 6092 C CA . ALA D 1 95 ? 49.174 82.783 57.962 1.00 15.98 92 ALA D CA 1
ATOM 6093 C C . ALA D 1 95 ? 49.003 82.680 56.435 1.00 18.68 92 ALA D C 1
ATOM 6094 O O . ALA D 1 95 ? 48.529 83.616 55.790 1.00 19.23 92 ALA D O 1
ATOM 6096 N N . ASN D 1 96 ? 49.380 81.543 55.851 1.00 17.58 93 ASN D N 1
ATOM 6097 C CA . ASN D 1 96 ? 49.112 81.318 54.424 1.00 17.65 93 ASN D CA 1
ATOM 6098 C C . ASN D 1 96 ? 48.117 80.192 54.178 1.00 17.89 93 ASN D C 1
ATOM 6099 O O . ASN D 1 96 ? 47.718 79.936 53.035 1.00 19.97 93 ASN D O 1
ATOM 6104 N N . THR D 1 97 ? 47.733 79.515 55.257 1.00 14.36 94 THR D N 1
ATOM 6105 C CA . THR D 1 97 ? 46.646 78.544 55.223 1.00 14.20 94 THR D CA 1
ATOM 6106 C C . THR D 1 97 ? 45.666 78.873 56.335 1.00 15.92 94 THR D C 1
ATOM 6107 O O . THR D 1 97 ? 46.073 79.129 57.475 1.00 15.25 94 THR D O 1
ATOM 6111 N N . TYR D 1 98 ? 44.379 78.876 55.990 1.00 15.34 95 TYR D N 1
ATOM 6112 C CA . TYR D 1 98 ? 43.300 79.205 56.917 1.00 15.61 95 TYR D CA 1
ATOM 6113 C C . TYR D 1 98 ? 42.261 78.103 56.983 1.00 15.65 95 TYR D C 1
ATOM 6114 O O . TYR D 1 98 ? 41.876 77.536 55.962 1.00 15.88 95 TYR D O 1
ATOM 6123 N N . VAL D 1 99 ? 41.795 77.813 58.190 1.00 16.93 96 VAL D N 1
ATOM 6124 C CA . VAL D 1 99 ? 40.697 76.876 58.370 1.00 17.05 96 VAL D CA 1
ATOM 6125 C C . VAL D 1 99 ? 39.618 77.550 59.197 1.00 15.70 96 VAL D C 1
ATOM 6126 O O . VAL D 1 99 ? 39.866 77.960 60.321 1.00 15.81 96 VAL D O 1
ATOM 6130 N N . ILE D 1 100 ? 38.422 77.674 58.637 1.00 16.32 97 ILE D N 1
ATOM 6131 C CA . ILE D 1 100 ? 37.297 78.238 59.371 1.00 15.66 97 ILE D CA 1
ATOM 6132 C C . ILE D 1 100 ? 36.302 77.124 59.694 1.00 15.34 97 ILE D C 1
ATOM 6133 O O . ILE D 1 100 ? 35.907 76.345 58.811 1.00 15.04 97 ILE D O 1
ATOM 6138 N N . VAL D 1 101 ? 35.928 77.037 60.970 1.00 14.66 98 VAL D N 1
ATOM 6139 C CA . VAL D 1 101 ? 34.967 76.039 61.443 1.00 13.65 98 VAL D CA 1
ATOM 6140 C C . VAL D 1 101 ? 33.686 76.753 61.890 1.00 11.76 98 VAL D C 1
ATOM 6141 O O . VAL D 1 101 ? 33.749 77.661 62.705 1.00 14.09 98 VAL D O 1
ATOM 6145 N N . LEU D 1 102 ? 32.527 76.351 61.377 1.00 11.96 99 LEU D N 1
ATOM 6146 C CA . LEU D 1 102 ? 31.286 77.012 61.785 1.00 15.84 99 LEU D CA 1
ATOM 6147 C C . LEU D 1 102 ? 30.063 76.114 61.663 1.00 16.47 99 LEU D C 1
ATOM 6148 O O . LEU D 1 102 ? 30.011 75.246 60.793 1.00 19.31 99 LEU D O 1
ATOM 6153 N N . PRO D 1 103 ? 29.085 76.309 62.561 1.00 16.57 100 PRO D N 1
ATOM 6154 C CA . PRO D 1 103 ? 27.732 75.795 62.345 1.00 15.90 100 PRO D CA 1
ATOM 6155 C C . PRO D 1 103 ? 26.971 76.851 61.570 1.00 18.61 100 PRO D C 1
ATOM 6156 O O . PRO D 1 103 ? 27.255 78.046 61.705 1.00 19.96 100 PRO D O 1
ATOM 6160 N N . LEU D 1 104 ? 26.010 76.424 60.765 1.00 18.73 101 LEU D N 1
ATOM 6161 C CA . LEU D 1 104 ? 25.185 77.364 60.029 1.00 20.46 101 LEU D CA 1
ATOM 6162 C C . LEU D 1 104 ? 23.917 77.648 60.840 1.00 21.07 101 LEU D C 1
ATOM 6163 O O . LEU D 1 104 ? 23.042 76.787 60.954 1.00 20.93 101 LEU D O 1
ATOM 6168 N N . HIS D 1 105 ? 23.858 78.844 61.429 1.00 20.27 102 HIS D N 1
ATOM 6169 C CA . HIS D 1 105 ? 22.702 79.316 62.186 1.00 20.52 102 HIS D CA 1
ATOM 6170 C C . HIS D 1 105 ? 22.060 80.448 61.390 1.00 17.89 102 HIS D C 1
ATOM 6171 O O . HIS D 1 105 ? 22.678 81.495 61.195 1.00 17.57 102 HIS D O 1
ATOM 6178 N N . ASN D 1 106 ? 20.827 80.243 60.934 1.00 17.58 103 ASN D N 1
ATOM 6179 C CA . ASN D 1 106 ? 20.062 81.292 60.261 1.00 16.96 103 ASN D CA 1
ATOM 6180 C C . ASN D 1 106 ? 20.715 81.883 59.004 1.00 17.72 103 ASN D C 1
ATOM 6181 O O . ASN D 1 106 ? 20.701 83.105 58.796 1.00 15.80 103 ASN D O 1
ATOM 6186 N N . PHE D 1 107 ? 21.297 81.006 58.186 1.00 17.73 104 PHE D N 1
ATOM 6187 C CA . PHE D 1 107 ? 21.720 81.344 56.820 1.00 16.77 104 PHE D CA 1
ATOM 6188 C C . PHE D 1 107 ? 22.808 82.418 56.657 1.00 16.23 104 PHE D C 1
ATOM 6189 O O . PHE D 1 107 ? 22.895 83.070 55.611 1.00 19.49 104 PHE D O 1
ATOM 6197 N N . ASN D 1 108 ? 23.655 82.592 57.662 1.00 14.50 105 ASN D N 1
ATOM 6198 C CA . ASN D 1 108 ? 24.727 83.583 57.562 1.00 15.02 105 ASN D CA 1
ATOM 6199 C C . ASN D 1 108 ? 25.830 83.171 58.532 1.00 16.95 105 ASN D C 1
ATOM 6200 O O . ASN D 1 108 ? 25.638 82.232 59.315 1.00 15.91 105 ASN D O 1
ATOM 6205 N N . ILE D 1 109 ? 26.979 83.848 58.484 1.00 15.01 106 ILE D N 1
ATOM 6206 C CA . ILE D 1 109 ? 28.068 83.544 59.407 1.00 13.28 106 ILE D CA 1
ATOM 6207 C C . ILE D 1 109 ? 27.671 83.892 60.853 1.00 14.36 106 ILE D C 1
ATOM 6208 O O . ILE D 1 109 ? 26.829 84.763 61.076 1.00 14.26 106 ILE D O 1
ATOM 6213 N N . PRO D 1 110 ? 28.255 83.185 61.836 1.00 16.62 107 PRO D N 1
ATOM 6214 C CA . PRO D 1 110 ? 28.056 83.499 63.256 1.00 17.18 107 PRO D CA 1
ATOM 6215 C C . PRO D 1 110 ? 28.438 84.944 63.562 1.00 17.31 107 PRO D C 1
ATOM 6216 O O . PRO D 1 110 ? 29.411 85.458 62.991 1.00 15.02 107 PRO D O 1
ATOM 6220 N N . SER D 1 111 ? 27.696 85.590 64.457 1.00 15.20 108 SER D N 1
ATOM 6221 C CA . SER D 1 111 ? 27.938 87.001 64.765 1.00 13.11 108 SER D CA 1
ATOM 6222 C C . SER D 1 111 ? 29.408 87.286 65.133 1.00 14.35 108 SER D C 1
ATOM 6223 O O . SER D 1 111 ? 29.981 88.288 64.697 1.00 16.91 108 SER D O 1
ATOM 6226 N N . LYS D 1 112 ? 30.029 86.409 65.916 1.00 12.69 109 LYS D N 1
ATOM 6227 C CA . LYS D 1 112 ? 31.432 86.628 66.280 1.00 10.92 109 LYS D CA 1
ATOM 6228 C C . LYS D 1 112 ? 32.384 86.483 65.098 1.00 12.08 109 LYS D C 1
ATOM 6229 O O . LYS D 1 112 ? 33.480 87.052 65.123 1.00 11.70 109 LYS D O 1
ATOM 6235 N N . LEU D 1 113 ? 31.980 85.717 64.077 1.00 10.85 110 LEU D N 1
ATOM 6236 C CA . LEU D 1 113 ? 32.743 85.655 62.826 1.00 12.40 110 LEU D CA 1
ATOM 6237 C C . LEU D 1 113 ? 32.640 86.982 62.053 1.00 15.70 110 LEU D C 1
ATOM 6238 O O . LEU D 1 113 ? 33.613 87.397 61.406 1.00 15.93 110 LEU D O 1
ATOM 6243 N N . LYS D 1 114 ? 31.488 87.659 62.131 1.00 12.82 111 LYS D N 1
ATOM 6244 C CA . LYS D 1 114 ? 31.398 89.031 61.602 1.00 11.90 111 LYS D CA 1
ATOM 6245 C C . LYS D 1 114 ? 32.383 89.988 62.297 1.00 11.70 111 LYS D C 1
ATOM 6246 O O . LYS D 1 114 ? 33.090 90.749 61.619 1.00 12.77 111 LYS D O 1
ATOM 6252 N N . ASP D 1 115 ? 32.447 89.943 63.633 1.00 11.83 112 ASP D N 1
ATOM 6253 C CA . ASP D 1 115 ? 33.430 90.745 64.387 1.00 13.04 112 ASP D CA 1
ATOM 6254 C C . ASP D 1 115 ? 34.850 90.408 63.951 1.00 12.81 112 ASP D C 1
ATOM 6255 O O . ASP D 1 115 ? 35.704 91.284 63.848 1.00 13.30 112 ASP D O 1
ATOM 6260 N N . TYR D 1 116 ? 35.101 89.130 63.701 1.00 12.82 113 TYR D N 1
ATOM 6261 C CA . TYR D 1 116 ? 36.426 88.719 63.281 1.00 13.20 113 TYR D CA 1
ATOM 6262 C C . TYR D 1 116 ? 36.764 89.373 61.940 1.00 14.89 113 TYR D C 1
ATOM 6263 O O . TYR D 1 116 ? 37.858 89.922 61.775 1.00 12.92 113 TYR D O 1
ATOM 6280 N N . ASP D 1 118 ? 35.583 92.108 60.799 1.00 14.27 115 ASP D N 1
ATOM 6281 C CA . ASP D 1 118 ? 35.771 93.529 61.113 1.00 13.80 115 ASP D CA 1
ATOM 6282 C C . ASP D 1 118 ? 37.180 93.846 61.658 1.00 14.00 115 ASP D C 1
ATOM 6283 O O . ASP D 1 118 ? 37.645 94.981 61.531 1.00 15.96 115 ASP D O 1
ATOM 6288 N N . ASN D 1 119 ? 37.844 92.845 62.244 1.00 12.02 116 ASN D N 1
ATOM 6289 C CA . ASN D 1 119 ? 39.235 92.962 62.718 1.00 13.35 116 ASN D CA 1
ATOM 6290 C C . ASN D 1 119 ? 40.285 92.779 61.610 1.00 15.37 116 ASN D C 1
ATOM 6291 O O . ASN D 1 119 ? 41.365 93.375 61.664 1.00 17.71 116 ASN D O 1
ATOM 6296 N N . ILE D 1 120 ? 39.978 91.943 60.615 1.00 15.69 117 ILE D N 1
ATOM 6297 C CA . ILE D 1 120 ? 40.976 91.555 59.611 1.00 14.32 117 ILE D CA 1
ATOM 6298 C C . ILE D 1 120 ? 40.842 92.248 58.242 1.00 16.88 117 ILE D C 1
ATOM 6299 O O . ILE D 1 120 ? 41.802 92.276 57.475 1.00 18.73 117 ILE D O 1
ATOM 6312 N N . ILE D 1 122 ? 41.106 95.394 56.826 1.00 18.49 119 ILE D N 1
ATOM 6313 C CA . ILE D 1 122 ? 41.638 96.696 57.224 1.00 22.56 119 ILE D CA 1
ATOM 6314 C C . ILE D 1 122 ? 42.384 97.333 56.051 1.00 23.41 119 ILE D C 1
ATOM 6315 O O . ILE D 1 122 ? 43.260 96.696 55.466 1.00 20.71 119 ILE D O 1
ATOM 6320 N N . ALA D 1 123 ? 42.045 98.579 55.708 1.00 22.89 120 ALA D N 1
ATOM 6321 C CA . ALA D 1 123 ? 42.695 99.262 54.583 1.00 20.24 120 ALA D CA 1
ATOM 6322 C C . ALA D 1 123 ? 44.193 99.468 54.826 1.00 22.31 120 ALA D C 1
ATOM 6323 O O . ALA D 1 123 ? 44.619 99.742 55.956 1.00 21.63 120 ALA D O 1
ATOM 6325 N N . ARG D 1 124 ? 44.974 99.334 53.752 1.00 27.10 121 ARG D N 1
ATOM 6326 C CA . ARG D 1 124 ? 46.447 99.410 53.790 1.00 29.53 121 ARG D CA 1
ATOM 6327 C C . ARG D 1 124 ? 47.135 98.192 54.433 1.00 28.07 121 ARG D C 1
ATOM 6328 O O . ARG D 1 124 ? 48.365 98.108 54.456 1.00 27.88 121 ARG D O 1
ATOM 6336 N N . GLU D 1 125 ? 46.332 97.253 54.940 1.00 27.51 122 GLU D N 1
ATOM 6337 C CA . GLU D 1 125 ? 46.832 96.044 55.590 1.00 24.31 122 GLU D CA 1
ATOM 6338 C C . GLU D 1 125 ? 46.432 94.765 54.823 1.00 21.87 122 GLU D C 1
ATOM 6339 O O . GLU D 1 125 ? 47.294 93.986 54.404 1.00 23.21 122 GLU D O 1
ATOM 6345 N N . THR D 1 126 ? 45.134 94.545 54.629 1.00 16.64 123 THR D N 1
ATOM 6346 C CA . THR D 1 126 ? 44.693 93.366 53.877 1.00 17.72 123 THR D CA 1
ATOM 6347 C C . THR D 1 126 ? 44.037 93.735 52.535 1.00 17.63 123 THR D C 1
ATOM 6348 O O . THR D 1 126 ? 43.848 92.877 51.664 1.00 16.04 123 THR D O 1
ATOM 6352 N N . PHE D 1 127 ? 43.716 95.019 52.381 1.00 18.88 124 PHE D N 1
ATOM 6353 C CA . PHE D 1 127 ? 43.242 95.573 51.115 1.00 19.44 124 PHE D CA 1
ATOM 6354 C C . PHE D 1 127 ? 43.567 97.069 51.063 1.00 19.68 124 PHE D C 1
ATOM 6355 O O . PHE D 1 127 ? 43.905 97.681 52.078 1.00 20.00 124 PHE D O 1
ATOM 6363 N N . LYS D 1 128 ? 43.477 97.658 49.878 1.00 22.64 125 LYS D N 1
ATOM 6364 C CA . LYS D 1 128 ? 43.666 99.099 49.745 1.00 27.82 125 LYS D CA 1
ATOM 6365 C C . LYS D 1 128 ? 42.684 99.702 48.752 1.00 25.53 125 LYS D C 1
ATOM 6366 O O . LYS D 1 128 ? 42.195 99.022 47.848 1.00 25.02 125 LYS D O 1
ATOM 6372 N N . TYR D 1 129 ? 42.397 100.985 48.932 1.00 25.42 126 TYR D N 1
ATOM 6373 C CA . TYR D 1 129 ? 41.556 101.715 47.999 1.00 28.23 126 TYR D CA 1
ATOM 6374 C C . TYR D 1 129 ? 42.383 102.090 46.783 1.00 30.85 126 TYR D C 1
ATOM 6375 O O . TYR D 1 129 ? 43.584 102.349 46.899 1.00 34.61 126 TYR D O 1
ATOM 6384 N N . THR D 1 130 ? 41.752 102.077 45.614 1.00 30.85 127 THR D N 1
ATOM 6385 C CA . THR D 1 130 ? 42.402 102.521 44.388 1.00 34.40 127 THR D CA 1
ATOM 6386 C C . THR D 1 130 ? 41.541 103.622 43.785 1.00 39.83 127 THR D C 1
ATOM 6387 O O . THR D 1 130 ? 40.449 103.912 44.287 1.00 39.98 127 THR D O 1
ATOM 6391 N N . GLU D 1 131 ? 42.016 104.241 42.712 1.00 43.62 128 GLU D N 1
ATOM 6392 C CA . GLU D 1 131 ? 41.273 105.352 42.148 1.00 51.52 128 GLU D CA 1
ATOM 6393 C C . GLU D 1 131 ? 40.018 104.891 41.427 1.00 54.39 128 GLU D C 1
ATOM 6394 O O . GLU D 1 131 ? 39.303 105.700 40.841 1.00 58.29 128 GLU D O 1
ATOM 6400 N N . THR D 1 132 ? 39.746 103.590 41.488 1.00 53.84 129 THR D N 1
ATOM 6401 C CA . THR D 1 132 ? 38.556 103.020 40.854 1.00 54.32 129 THR D CA 1
ATOM 6402 C C . THR D 1 132 ? 37.701 102.215 41.838 1.00 51.34 129 THR D C 1
ATOM 6403 O O . THR D 1 132 ? 36.593 101.782 41.509 1.00 55.01 129 THR D O 1
ATOM 6407 N N . GLY D 1 133 ? 38.215 102.021 43.046 1.00 43.82 130 GLY D N 1
ATOM 6408 C CA . GLY D 1 133 ? 37.512 101.226 44.034 1.00 40.97 130 GLY D CA 1
ATOM 6409 C C . GLY D 1 133 ? 38.453 100.719 45.103 1.00 38.55 130 GLY D C 1
ATOM 6410 O O . GLY D 1 133 ? 38.899 101.486 45.951 1.00 40.34 130 GLY D O 1
ATOM 6411 N N . SER D 1 134 ? 38.763 99.426 45.058 1.00 34.35 131 SER D N 1
ATOM 6412 C CA . SER D 1 134 ? 39.666 98.822 46.037 1.00 32.75 131 SER D CA 1
ATOM 6413 C C . SER D 1 134 ? 40.183 97.460 45.568 1.00 30.89 131 SER D C 1
ATOM 6414 O O . SER D 1 134 ? 39.577 96.816 44.705 1.00 32.17 131 SER D O 1
ATOM 6417 N N . VAL D 1 135 ? 41.306 97.029 46.137 1.00 27.11 132 VAL D N 1
ATOM 6418 C CA . VAL D 1 135 ? 41.907 95.752 45.765 1.00 27.24 132 VAL D CA 1
ATOM 6419 C C . VAL D 1 135 ? 42.554 95.088 46.985 1.00 25.95 132 VAL D C 1
ATOM 6420 O O . VAL D 1 135 ? 43.026 95.773 47.895 1.00 24.06 132 VAL D O 1
ATOM 6424 N N . GLY D 1 136 ? 42.546 93.757 47.014 1.00 22.85 133 GLY D N 1
ATOM 6425 C CA . GLY D 1 136 ? 43.134 93.017 48.118 1.00 21.53 133 GLY D CA 1
ATOM 6426 C C . GLY D 1 136 ? 44.652 93.062 48.098 1.00 21.73 133 GLY D C 1
ATOM 6427 O O . GLY D 1 136 ? 45.263 93.259 47.043 1.00 25.97 133 GLY D O 1
ATOM 6428 N N . LEU D 1 137 ? 45.262 92.881 49.265 1.00 20.14 134 LEU D N 1
ATOM 6429 C CA . LEU D 1 137 ? 46.718 92.905 49.373 1.00 21.88 134 LEU D CA 1
ATOM 6430 C C . LEU D 1 137 ? 47.313 91.530 49.681 1.00 22.02 134 LEU D C 1
ATOM 6431 O O . LEU D 1 137 ? 48.529 91.405 49.833 1.00 25.44 134 LEU D O 1
ATOM 6436 N N . LEU D 1 138 ? 46.468 90.502 49.768 1.00 18.35 135 LEU D N 1
ATOM 6437 C CA . LEU D 1 138 ? 46.934 89.155 50.108 1.00 18.52 135 LEU D CA 1
ATOM 6438 C C . LEU D 1 138 ? 46.934 88.227 48.890 1.00 24.89 135 LEU D C 1
ATOM 6439 O O . LEU D 1 138 ? 46.395 87.120 48.939 1.00 25.00 135 LEU D O 1
ATOM 6444 N N . LYS D 1 139 ? 47.553 88.685 47.804 1.00 29.62 136 LYS D N 1
ATOM 6445 C CA . LYS D 1 139 ? 47.563 87.951 46.540 1.00 35.12 136 LYS D CA 1
ATOM 6446 C C . LYS D 1 139 ? 48.831 87.113 46.389 1.00 35.74 136 LYS D C 1
ATOM 6447 O O . LYS D 1 139 ? 49.535 87.243 45.387 1.00 38.45 136 LYS D O 1
ATOM 6453 N N . ASP D 1 140 ? 49.121 86.258 47.369 1.00 29.78 137 ASP D N 1
ATOM 6454 C CA . ASP D 1 140 ? 50.379 85.509 47.375 1.00 31.19 137 ASP D CA 1
ATOM 6455 C C . ASP D 1 140 ? 50.229 83.991 47.565 1.00 29.93 137 ASP D C 1
ATOM 6456 O O . ASP D 1 140 ? 51.057 83.352 48.223 1.00 32.17 137 ASP D O 1
ATOM 6461 N N . GLY D 1 141 ? 49.175 83.421 46.989 1.00 26.70 138 GLY D N 1
ATOM 6462 C CA . GLY D 1 141 ? 48.979 81.979 47.000 1.00 27.07 138 GLY D CA 1
ATOM 6463 C C . GLY D 1 141 ? 48.466 81.348 48.292 1.00 24.77 138 GLY D C 1
ATOM 6464 O O . GLY D 1 141 ? 48.765 80.186 48.566 1.00 24.45 138 GLY D O 1
ATOM 6465 N N . ARG D 1 142 ? 47.689 82.086 49.086 1.00 21.74 139 ARG D N 1
ATOM 6466 C CA . ARG D 1 142 ? 47.147 81.527 50.334 1.00 19.04 139 ARG D CA 1
ATOM 6467 C C . ARG D 1 142 ? 45.974 80.578 50.064 1.00 20.55 139 ARG D C 1
ATOM 6468 O O . ARG D 1 142 ? 45.386 80.592 48.980 1.00 18.31 139 ARG D O 1
ATOM 6476 N N . ARG D 1 143 ? 45.644 79.744 51.045 1.00 20.90 140 ARG D N 1
ATOM 6477 C CA A ARG D 1 143 ? 44.606 78.734 50.868 0.57 20.43 140 ARG D CA 1
ATOM 6478 C CA B ARG D 1 143 ? 44.605 78.740 50.862 0.43 20.58 140 ARG D CA 1
ATOM 6479 C C . ARG D 1 143 ? 43.622 78.752 52.026 1.00 19.14 140 ARG D C 1
ATOM 6480 O O . ARG D 1 143 ? 43.991 78.964 53.176 1.00 18.67 140 ARG D O 1
ATOM 6508 N N . LEU D 1 145 ? 40.226 76.730 53.851 1.00 16.81 142 LEU D N 1
ATOM 6509 C CA . LEU D 1 145 ? 39.309 75.597 53.984 1.00 20.29 142 LEU D CA 1
ATOM 6510 C C . LEU D 1 145 ? 38.184 75.992 54.945 1.00 19.51 142 LEU D C 1
ATOM 6511 O O . LEU D 1 145 ? 38.451 76.410 56.078 1.00 16.05 142 LEU D O 1
ATOM 6516 N N . VAL D 1 146 ? 36.937 75.879 54.492 1.00 18.63 143 VAL D N 1
ATOM 6517 C CA . VAL D 1 146 ? 35.788 76.125 55.356 1.00 17.71 143 VAL D CA 1
ATOM 6518 C C . VAL D 1 146 ? 35.129 74.787 55.713 1.00 15.21 143 VAL D C 1
ATOM 6519 O O . VAL D 1 146 ? 34.840 73.972 54.839 1.00 14.62 143 VAL D O 1
ATOM 6523 N N . ILE D 1 147 ? 34.94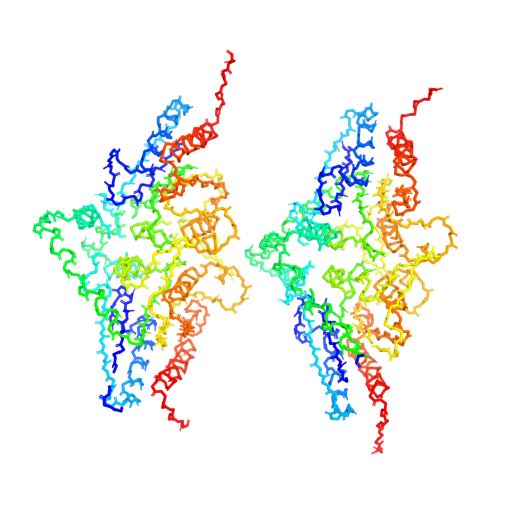4 74.538 57.004 1.00 14.00 144 ILE D N 1
ATOM 6524 C CA . ILE D 1 147 ? 34.219 73.342 57.439 1.00 15.02 144 ILE D CA 1
ATOM 6525 C C . ILE D 1 147 ? 32.876 73.796 58.013 1.00 16.79 144 ILE D C 1
ATOM 6526 O O . ILE D 1 147 ? 32.833 74.445 59.062 1.00 16.39 144 ILE D O 1
ATOM 6531 N N . GLN D 1 148 ? 31.782 73.482 57.325 1.00 17.15 145 GLN D N 1
ATOM 6532 C CA . GLN D 1 148 ? 30.480 74.013 57.718 1.00 19.14 145 GLN D CA 1
ATOM 6533 C C . GLN D 1 148 ? 29.450 72.921 57.999 1.00 19.29 145 GLN D C 1
ATOM 6534 O O . GLN D 1 148 ? 29.153 72.106 57.120 1.00 19.30 145 GLN D O 1
ATOM 6540 N N . ALA D 1 149 ? 28.897 72.909 59.214 1.00 15.98 146 ALA D N 1
ATOM 6541 C CA . ALA D 1 149 ? 27.848 71.936 59.543 1.00 16.21 146 ALA D CA 1
ATOM 6542 C C . ALA D 1 149 ? 26.473 72.582 59.458 1.00 18.37 146 ALA D C 1
ATOM 6543 O O . ALA D 1 149 ? 26.279 73.703 59.923 1.00 17.97 146 ALA D O 1
ATOM 6545 N N . SER D 1 150 ? 25.511 71.878 58.870 1.00 14.83 147 SER D N 1
ATOM 6546 C CA . SER D 1 150 ? 24.189 72.464 58.684 1.00 16.01 147 SER D CA 1
ATOM 6547 C C . SER D 1 150 ? 23.111 71.399 58.766 1.00 19.67 147 SER D C 1
ATOM 6548 O O . SER D 1 150 ? 23.338 70.244 58.405 1.00 21.70 147 SER D O 1
ATOM 6551 N N . GLY D 1 151 ? 21.934 71.793 59.245 1.00 21.50 148 GLY D N 1
ATOM 6552 C CA . GLY D 1 151 ? 20.803 70.894 59.314 1.00 23.56 148 GLY D CA 1
ATOM 6553 C C . GLY D 1 151 ? 20.266 70.608 57.929 1.00 23.29 148 GLY D C 1
ATOM 6554 O O . GLY D 1 151 ? 19.871 69.487 57.630 1.00 23.37 148 GLY D O 1
ATOM 6555 N N . GLY D 1 152 ? 20.258 71.631 57.082 1.00 22.24 149 GLY D N 1
ATOM 6556 C CA . GLY D 1 152 ? 19.748 71.494 55.732 1.00 22.93 149 GLY D CA 1
ATOM 6557 C C . GLY D 1 152 ? 20.809 71.141 54.706 1.00 23.53 149 GLY D C 1
ATOM 6558 O O . GLY D 1 152 ? 22.019 71.184 54.981 1.00 21.03 149 GLY D O 1
ATOM 6559 N N . ILE D 1 153 ? 20.344 70.789 53.511 1.00 24.45 150 ILE D N 1
ATOM 6560 C CA . ILE D 1 153 ? 21.218 70.435 52.402 1.00 25.24 150 ILE D CA 1
ATOM 6561 C C . ILE D 1 153 ? 21.264 71.593 51.405 1.00 27.42 150 ILE D C 1
ATOM 6562 O O . ILE D 1 153 ? 20.218 72.121 51.013 1.00 28.53 150 ILE D O 1
ATOM 6567 N N . TYR D 1 154 ? 22.479 71.974 50.997 1.00 27.34 151 TYR D N 1
ATOM 6568 C CA . TYR D 1 154 ? 22.709 73.211 50.229 1.00 25.19 151 TYR D CA 1
ATOM 6569 C C . TYR D 1 154 ? 23.193 73.018 48.791 1.00 24.88 151 TYR D C 1
ATOM 6570 O O . TYR D 1 154 ? 23.429 73.988 48.066 1.00 23.37 151 TYR D O 1
ATOM 6579 N N . THR D 1 155 ? 23.308 71.763 48.381 1.00 25.60 152 THR D N 1
ATOM 6580 C CA . THR D 1 155 ? 23.876 71.431 47.084 1.00 28.42 152 THR D CA 1
ATOM 6581 C C . THR D 1 155 ? 22.834 70.931 46.082 1.00 30.24 152 THR D C 1
ATOM 6582 O O . THR D 1 155 ? 23.154 70.136 45.207 1.00 34.47 152 THR D O 1
ATOM 6586 N N . ASN D 1 156 ? 21.594 71.396 46.206 1.00 32.67 153 ASN D N 1
ATOM 6587 C CA . ASN D 1 156 ? 20.532 71.003 45.265 1.00 36.39 153 ASN D CA 1
ATOM 6588 C C . ASN D 1 156 ? 20.112 72.117 44.301 1.00 37.42 153 ASN D C 1
ATOM 6589 O O . ASN D 1 156 ? 19.099 71.994 43.598 1.00 36.82 153 ASN D O 1
ATOM 6594 N N . ASP D 1 157 ? 20.889 73.197 44.277 1.00 37.79 154 ASP D N 1
ATOM 6595 C CA . ASP D 1 157 ? 20.621 74.326 43.392 1.00 42.91 154 ASP D CA 1
ATOM 6596 C C . ASP D 1 157 ? 19.173 74.779 43.499 1.00 38.86 154 ASP D C 1
ATOM 6597 O O . ASP D 1 157 ? 18.462 74.892 42.496 1.00 36.39 154 ASP D O 1
ATOM 6602 N N . ASP D 1 158 ? 18.753 75.035 44.733 1.00 33.74 155 ASP D N 1
ATOM 6603 C CA . ASP D 1 158 ? 17.396 75.467 45.025 1.00 31.37 155 ASP D CA 1
ATOM 6604 C C . ASP D 1 158 ? 17.468 76.647 45.997 1.00 28.52 155 ASP D C 1
ATOM 6605 O O . ASP D 1 158 ? 18.523 77.268 46.149 1.00 20.16 155 ASP D O 1
ATOM 6610 N N . TRP D 1 159 ? 16.357 76.945 46.664 1.00 28.93 156 TRP D N 1
ATOM 6611 C CA . TRP D 1 159 ? 16.305 78.087 47.572 1.00 27.59 156 TRP D CA 1
ATOM 6612 C C . TRP D 1 159 ? 17.422 78.064 48.608 1.00 26.46 156 TRP D C 1
ATOM 6613 O O . TRP D 1 159 ? 18.056 79.085 48.856 1.00 23.57 156 TRP D O 1
ATOM 6624 N N . TYR D 1 160 ? 17.666 76.902 49.210 1.00 27.10 157 TYR D N 1
ATOM 6625 C CA . TYR D 1 160 ? 18.740 76.775 50.200 1.00 25.10 157 TYR D CA 1
ATOM 6626 C C . TYR D 1 160 ? 20.105 77.177 49.633 1.00 21.99 157 TYR D C 1
ATOM 6627 O O . TYR D 1 160 ? 20.861 77.897 50.281 1.00 21.75 157 TYR D O 1
ATOM 6636 N N . THR D 1 161 ? 20.418 76.706 48.430 1.00 23.51 158 THR D N 1
ATOM 6637 C CA . THR D 1 161 ? 21.649 77.101 47.747 1.00 24.71 158 THR D CA 1
ATOM 6638 C C . THR D 1 161 ? 21.724 78.630 47.618 1.00 23.54 158 THR D C 1
ATOM 6639 O O . THR D 1 161 ? 22.782 79.239 47.814 1.00 20.59 158 THR D O 1
ATOM 6643 N N . ASP D 1 162 ? 20.585 79.237 47.299 1.00 22.21 159 ASP D N 1
ATOM 6644 C CA . ASP D 1 162 ? 20.522 80.657 46.990 1.00 22.69 159 ASP D CA 1
ATOM 6645 C C . ASP D 1 162 ? 20.690 81.533 48.225 1.00 21.81 159 ASP D C 1
ATOM 6646 O O . ASP D 1 162 ? 21.139 82.671 48.115 1.00 22.72 159 ASP D O 1
ATOM 6651 N N . VAL D 1 163 ? 20.316 81.011 49.392 1.00 20.23 160 VAL D N 1
ATOM 6652 C CA . VAL D 1 163 ? 20.397 81.787 50.631 1.00 20.14 160 VAL D CA 1
ATOM 6653 C C . VAL D 1 163 ? 21.484 81.269 51.555 1.00 19.26 160 VAL D C 1
ATOM 6654 O O . VAL D 1 163 ? 21.448 81.522 52.759 1.00 18.85 160 VAL D O 1
ATOM 6658 N N . GLU D 1 164 ? 22.454 80.555 50.987 1.00 19.44 161 GLU D N 1
ATOM 6659 C CA . GLU D 1 164 ? 23.606 80.078 51.753 1.00 17.97 161 GLU D CA 1
ATOM 6660 C C . GLU D 1 164 ? 24.639 81.196 51.877 1.00 16.37 161 GLU D C 1
ATOM 6661 O O . GLU D 1 164 ? 25.746 81.093 51.338 1.00 16.74 161 GLU D O 1
ATOM 6667 N N . TYR D 1 165 ? 24.277 82.257 52.597 1.00 16.77 162 TYR D N 1
ATOM 6668 C CA . TYR D 1 165 ? 25.095 83.477 52.622 1.00 15.29 162 TYR D CA 1
ATOM 6669 C C . TYR D 1 165 ? 26.377 83.351 53.436 1.00 15.46 162 TYR D C 1
ATOM 6670 O O . TYR D 1 165 ? 27.292 84.153 53.285 1.00 16.82 162 TYR D O 1
ATOM 6679 N N . SER D 1 166 ? 26.449 82.338 54.292 1.00 14.33 163 SER D N 1
ATOM 6680 C CA . SER D 1 166 ? 27.684 82.049 55.000 1.00 15.68 163 SER D CA 1
ATOM 6681 C C . SER D 1 166 ? 28.811 81.807 53.994 1.00 17.05 163 SER D C 1
ATOM 6682 O O . SER D 1 166 ? 29.815 82.523 53.999 1.00 17.19 163 SER D O 1
ATOM 6685 N N . HIS D 1 167 ? 28.620 80.802 53.131 1.00 15.24 164 HIS D N 1
ATOM 6686 C CA . HIS D 1 167 ? 29.544 80.446 52.042 1.00 15.55 164 HIS D CA 1
ATOM 6687 C C . HIS D 1 167 ? 29.723 81.556 50.999 1.00 18.87 164 HIS D C 1
ATOM 6688 O O . HIS D 1 167 ? 30.854 81.883 50.630 1.00 18.11 164 HIS D O 1
ATOM 6695 N N . LYS D 1 168 ? 28.616 82.117 50.512 1.00 16.70 165 LYS D N 1
ATOM 6696 C CA . LYS D 1 168 ? 28.680 83.180 49.508 1.00 15.71 165 LYS D CA 1
ATOM 6697 C C . LYS D 1 168 ? 29.516 84.361 50.019 1.00 15.89 165 LYS D C 1
ATOM 6698 O O . LYS D 1 168 ? 30.356 84.904 49.296 1.00 18.98 165 LYS D O 1
ATOM 6704 N N . TYR D 1 169 ? 29.287 84.747 51.271 1.00 13.05 166 TYR D N 1
ATOM 6705 C CA . TYR D 1 169 ? 30.015 85.846 51.895 1.00 14.27 166 TYR D CA 1
ATOM 6706 C C . TYR D 1 169 ? 31.497 85.518 52.114 1.00 14.84 166 TYR D C 1
ATOM 6707 O O . TYR D 1 169 ? 32.375 86.293 51.731 1.00 14.85 166 TYR D O 1
ATOM 6716 N N . LEU D 1 170 ? 31.778 84.376 52.735 1.00 13.64 167 LEU D N 1
ATOM 6717 C CA . LEU D 1 170 ? 33.155 84.023 53.053 1.00 11.45 167 LEU D CA 1
ATOM 6718 C C . LEU D 1 170 ? 33.996 83.902 51.790 1.00 14.53 167 LEU D C 1
ATOM 6719 O O . LEU D 1 170 ? 35.109 84.431 51.726 1.00 18.14 167 LEU D O 1
ATOM 6724 N N . LYS D 1 171 ? 33.462 83.220 50.782 1.00 13.50 168 LYS D N 1
ATOM 6725 C CA . LYS D 1 171 ? 34.152 83.086 49.501 1.00 15.00 168 LYS D CA 1
ATOM 6726 C C . LYS D 1 171 ? 34.409 84.441 48.836 1.00 19.01 168 LYS D C 1
ATOM 6727 O O . LYS D 1 171 ? 35.532 84.718 48.405 1.00 19.30 168 LYS D O 1
ATOM 6733 N N . ALA D 1 172 ? 33.368 85.274 48.748 1.00 18.18 169 ALA D N 1
ATOM 6734 C CA . ALA D 1 172 ? 33.491 86.609 48.159 1.00 17.14 169 ALA D CA 1
ATOM 6735 C C . ALA D 1 172 ? 34.533 87.484 48.883 1.00 19.70 169 ALA D C 1
ATOM 6736 O O . ALA D 1 172 ? 35.340 88.149 48.226 1.00 20.99 169 ALA D O 1
ATOM 6746 N N . PHE D 1 174 ? 37.106 86.589 51.001 1.00 15.95 171 PHE D N 1
ATOM 6747 C CA . PHE D 1 174 ? 38.480 86.105 50.939 1.00 16.64 171 PHE D CA 1
ATOM 6748 C C . PHE D 1 174 ? 39.024 86.141 49.500 1.00 20.67 171 PHE D C 1
ATOM 6749 O O . PHE D 1 174 ? 40.228 86.353 49.283 1.00 20.53 171 PHE D O 1
ATOM 6757 N N . ASN D 1 175 ? 38.136 85.987 48.521 1.00 18.31 172 ASN D N 1
ATOM 6758 C CA . ASN D 1 175 ? 38.522 86.175 47.126 1.00 20.08 172 ASN D CA 1
ATOM 6759 C C . ASN D 1 175 ? 39.006 87.609 46.902 1.00 19.61 172 ASN D C 1
ATOM 6760 O O . ASN D 1 175 ? 40.074 87.841 46.333 1.00 19.46 172 ASN D O 1
ATOM 6765 N N . PHE D 1 176 ? 38.210 88.559 47.383 1.00 17.35 173 PHE D N 1
ATOM 6766 C CA . PHE D 1 176 ? 38.526 89.985 47.338 1.00 18.75 173 PHE D CA 1
ATOM 6767 C C . PHE D 1 176 ? 39.897 90.311 47.982 1.00 19.15 173 PHE D C 1
ATOM 6768 O O . PHE D 1 176 ? 40.690 91.071 47.414 1.00 18.96 173 PHE D O 1
ATOM 6776 N N . LEU D 1 177 ? 40.170 89.728 49.151 1.00 16.78 174 LEU D N 1
ATOM 6777 C CA . LEU D 1 177 ? 41.439 89.939 49.849 1.00 18.13 174 LEU D CA 1
ATOM 6778 C C . LEU D 1 177 ? 42.598 89.335 49.070 1.00 16.74 174 LEU D C 1
ATOM 6779 O O . LEU D 1 177 ? 43.758 89.697 49.283 1.00 18.09 174 LEU D O 1
ATOM 6784 N N . GLY D 1 178 ? 42.281 88.410 48.166 1.00 18.28 175 GLY D N 1
ATOM 6785 C CA . GLY D 1 178 ? 43.280 87.808 47.300 1.00 20.07 175 GLY D CA 1
ATOM 6786 C C . GLY D 1 178 ? 43.438 86.312 47.511 1.00 21.51 175 GLY D C 1
ATOM 6787 O O . GLY D 1 178 ? 44.240 85.669 46.836 1.00 21.79 175 GLY D O 1
ATOM 6788 N N . ILE D 1 179 ? 42.685 85.762 48.462 1.00 22.56 176 ILE D N 1
ATOM 6789 C CA . ILE D 1 179 ? 42.708 84.327 48.749 1.00 23.57 176 ILE D CA 1
ATOM 6790 C C . ILE D 1 179 ? 41.724 83.610 47.825 1.00 24.05 176 ILE D C 1
ATOM 6791 O O . ILE D 1 179 ? 40.525 83.552 48.090 1.00 22.69 176 ILE D O 1
ATOM 6796 N N . GLU D 1 180 ? 42.247 83.077 46.726 1.00 26.71 177 GLU D N 1
ATOM 6797 C CA . GLU D 1 180 ? 41.410 82.511 45.675 1.00 32.12 177 GLU D CA 1
ATOM 6798 C C . GLU D 1 180 ? 41.309 80.982 45.735 1.00 30.83 177 GLU D C 1
ATOM 6799 O O . GLU D 1 180 ? 40.391 80.388 45.165 1.00 31.85 177 GLU D O 1
ATOM 6805 N N . ASP D 1 181 ? 42.241 80.359 46.450 1.00 25.12 178 ASP D N 1
ATOM 6806 C CA . ASP D 1 181 ? 42.184 78.927 46.713 1.00 23.33 178 ASP D CA 1
ATOM 6807 C C . ASP D 1 181 ? 41.225 78.676 47.870 1.00 20.84 178 ASP D C 1
ATOM 6808 O O . ASP D 1 181 ? 41.589 78.850 49.031 1.00 21.28 178 ASP D O 1
ATOM 6813 N N . TYR D 1 182 ? 39.999 78.273 47.542 1.00 21.22 179 TYR D N 1
ATOM 6814 C CA . TYR D 1 182 ? 38.915 78.135 48.520 1.00 20.46 179 TYR D CA 1
ATOM 6815 C C . TYR D 1 182 ? 38.156 76.815 48.356 1.00 19.54 179 TYR D C 1
ATOM 6816 O O . TYR D 1 182 ? 37.743 76.456 47.249 1.00 19.65 179 TYR D O 1
ATOM 6825 N N . GLN D 1 183 ? 37.994 76.100 49.467 1.00 18.34 180 GLN D N 1
ATOM 6826 C CA . GLN D 1 183 ? 37.193 74.883 49.508 1.00 19.30 180 GLN D CA 1
ATOM 6827 C C . GLN D 1 183 ? 36.278 74.915 50.710 1.00 19.43 180 GLN D C 1
ATOM 6828 O O . GLN D 1 183 ? 36.702 75.274 51.811 1.00 16.28 180 GLN D O 1
ATOM 6834 N N . ILE D 1 184 ? 35.021 74.543 50.500 1.00 19.92 181 ILE D N 1
ATOM 6835 C CA . ILE D 1 184 ? 34.108 74.356 51.613 1.00 20.08 181 ILE D CA 1
ATOM 6836 C C . ILE D 1 184 ? 33.711 72.882 51.720 1.00 19.09 181 ILE D C 1
ATOM 6837 O O . ILE D 1 184 ? 33.303 72.262 50.736 1.00 18.50 181 ILE D O 1
ATOM 6842 N N . VAL D 1 185 ? 33.882 72.318 52.911 1.00 18.89 182 VAL D N 1
ATOM 6843 C CA . VAL D 1 185 ? 33.357 70.991 53.217 1.00 18.16 182 VAL D CA 1
ATOM 6844 C C . VAL D 1 185 ? 32.040 71.179 53.941 1.00 17.97 182 VAL D C 1
ATOM 6845 O O . VAL D 1 185 ? 32.002 71.765 55.028 1.00 19.10 182 VAL D O 1
ATOM 6849 N N . ARG D 1 186 ? 30.957 70.713 53.328 1.00 19.50 183 ARG D N 1
ATOM 6850 C CA . ARG D 1 186 ? 29.628 70.844 53.921 1.00 20.43 183 ARG D CA 1
ATOM 6851 C C . ARG D 1 186 ? 29.213 69.574 54.664 1.00 20.60 183 ARG D C 1
ATOM 6852 O O . ARG D 1 186 ? 28.839 68.574 54.032 1.00 18.47 183 ARG D O 1
ATOM 6860 N N . ALA D 1 187 ? 29.298 69.608 55.998 1.00 16.45 184 ALA D N 1
ATOM 6861 C CA . ALA D 1 187 ? 28.745 68.533 56.827 1.00 17.96 184 ALA D CA 1
ATOM 6862 C C . ALA D 1 187 ? 27.254 68.810 56.998 1.00 19.45 184 ALA D C 1
ATOM 6863 O O . ALA D 1 187 ? 26.787 69.173 58.080 1.00 20.04 184 ALA D O 1
ATOM 6865 N N . GLN D 1 188 ? 26.518 68.636 55.906 1.00 19.59 185 GLN D N 1
ATOM 6866 C CA . GLN D 1 188 ? 25.149 69.133 55.778 1.00 17.58 185 GLN D CA 1
ATOM 6867 C C . GLN D 1 188 ? 24.099 68.043 55.960 1.00 22.54 185 GLN D C 1
ATOM 6868 O O . GLN D 1 188 ? 24.409 66.846 55.935 1.00 26.68 185 GLN D O 1
ATOM 6874 N N . GLY D 1 189 ? 22.850 68.472 56.126 1.00 23.27 186 GLY D N 1
ATOM 6875 C CA . GLY D 1 189 ? 21.730 67.572 56.306 1.00 20.90 186 GLY D CA 1
ATOM 6876 C C . GLY D 1 189 ? 21.679 66.874 57.656 1.00 23.81 186 GLY D C 1
ATOM 6877 O O . GLY D 1 189 ? 21.101 65.790 57.763 1.00 26.26 186 GLY D O 1
ATOM 6878 N N . THR D 1 190 ? 22.271 67.476 58.687 1.00 24.74 187 THR D N 1
ATOM 6879 C CA . THR D 1 190 ? 22.275 66.857 60.020 1.00 27.50 187 THR D CA 1
ATOM 6880 C C . THR D 1 190 ? 20.852 66.693 60.560 1.00 29.08 187 THR D C 1
ATOM 6881 O O . THR D 1 190 ? 20.614 65.899 61.465 1.00 31.65 187 THR D O 1
ATOM 6885 N N . ALA D 1 191 ? 19.917 67.450 59.991 1.00 27.94 188 ALA D N 1
ATOM 6886 C CA . ALA D 1 191 ? 18.512 67.383 60.379 1.00 31.26 188 ALA D CA 1
ATOM 6887 C C . ALA D 1 191 ? 17.744 66.287 59.645 1.00 34.62 188 ALA D C 1
ATOM 6888 O O . ALA D 1 191 ? 16.660 65.891 60.074 1.00 35.95 188 ALA D O 1
ATOM 6890 N N . VAL D 1 192 ? 18.301 65.801 58.539 1.00 34.71 189 VAL D N 1
ATOM 6891 C CA . VAL D 1 192 ? 17.577 64.868 57.673 1.00 36.02 189 VAL D CA 1
ATOM 6892 C C . VAL D 1 192 ? 18.307 63.546 57.371 1.00 32.83 189 VAL D C 1
ATOM 6893 O O . VAL D 1 192 ? 17.660 62.514 57.186 1.00 30.55 189 VAL D O 1
ATOM 6897 N N . LEU D 1 193 ? 19.641 63.579 57.329 1.00 27.39 190 LEU D N 1
ATOM 6898 C CA . LEU D 1 193 ? 20.415 62.402 56.943 1.00 28.19 190 LEU D CA 1
ATOM 6899 C C . LEU D 1 193 ? 20.839 61.593 58.169 1.00 30.26 190 LEU D C 1
ATOM 6900 O O . LEU D 1 193 ? 20.766 62.077 59.298 1.00 31.41 190 LEU D O 1
ATOM 6905 N N . ASP D 1 194 ? 21.257 60.351 57.945 1.00 30.49 191 ASP D N 1
ATOM 6906 C CA . ASP D 1 194 ? 21.812 59.542 59.019 1.00 32.21 191 ASP D CA 1
ATOM 6907 C C . ASP D 1 194 ? 23.083 60.215 59.529 1.00 28.61 191 ASP D C 1
ATOM 6908 O O . ASP D 1 194 ? 23.977 60.530 58.743 1.00 26.90 191 ASP D O 1
ATOM 6913 N N . PRO D 1 195 ? 23.154 60.457 60.848 1.00 32.99 192 PRO D N 1
ATOM 6914 C CA . PRO D 1 195 ? 24.298 61.108 61.502 1.00 30.08 192 PRO D CA 1
ATOM 6915 C C . PRO D 1 195 ? 25.655 60.441 61.220 1.00 29.98 192 PRO D C 1
ATOM 6916 O O . PRO D 1 195 ? 26.668 61.141 61.136 1.00 28.00 192 PRO D O 1
ATOM 6920 N N . THR D 1 196 ? 25.678 59.118 61.081 1.00 32.37 193 THR D N 1
ATOM 6921 C CA . THR D 1 196 ? 26.913 58.410 60.753 1.00 31.35 193 THR D CA 1
ATOM 6922 C C . THR D 1 196 ? 27.336 58.697 59.319 1.00 31.98 193 THR D C 1
ATOM 6923 O O . THR D 1 196 ? 28.526 58.834 59.034 1.00 31.16 193 THR D O 1
ATOM 6927 N N . GLU D 1 197 ? 26.356 58.782 58.421 1.00 33.40 194 GLU D N 1
ATOM 6928 C CA . GLU D 1 197 ? 26.618 59.098 57.017 1.00 34.79 194 GLU D CA 1
ATOM 6929 C C . GLU D 1 197 ? 27.208 60.496 56.856 1.00 31.51 194 GLU D C 1
ATOM 6930 O O . GLU D 1 197 ? 28.176 60.692 56.113 1.00 30.22 194 GLU D O 1
ATOM 6936 N N . VAL D 1 198 ? 26.618 61.464 57.553 1.00 29.22 195 VAL D N 1
ATOM 6937 C CA . VAL D 1 198 ? 27.119 62.834 57.535 1.00 25.10 195 VAL D CA 1
ATOM 6938 C C . VAL D 1 198 ? 28.575 62.894 58.000 1.00 25.87 195 VAL D C 1
ATOM 6939 O O . VAL D 1 198 ? 29.421 63.467 57.313 1.00 25.49 195 VAL D O 1
ATOM 6943 N N . LEU D 1 199 ? 28.868 62.302 59.157 1.00 24.66 196 LEU D N 1
ATOM 6944 C CA . LEU D 1 199 ? 30.233 62.320 59.679 1.00 23.16 196 LEU D CA 1
ATOM 6945 C C . LEU D 1 199 ? 31.222 61.649 58.737 1.00 24.57 196 LEU D C 1
ATOM 6946 O O . LEU D 1 199 ? 32.251 62.228 58.396 1.00 27.74 196 LEU D O 1
ATOM 6951 N N . GLN D 1 200 ? 30.916 60.424 58.322 1.00 25.48 197 GLN D N 1
ATOM 6952 C CA . GLN D 1 200 ? 31.834 59.669 57.479 1.00 28.61 197 GLN D CA 1
ATOM 6953 C C . GLN D 1 200 ? 32.114 60.366 56.143 1.00 28.29 197 GLN D C 1
ATOM 6954 O O . GLN D 1 200 ? 33.265 60.451 55.723 1.00 27.96 197 GLN D O 1
ATOM 6960 N N . ASN D 1 201 ? 31.075 60.868 55.478 1.00 26.41 198 ASN D N 1
ATOM 6961 C CA . ASN D 1 201 ? 31.281 61.611 54.232 1.00 27.71 198 ASN D CA 1
ATOM 6962 C C . ASN D 1 201 ? 32.137 62.860 54.442 1.00 25.25 198 ASN D C 1
ATOM 6963 O O . ASN D 1 201 ? 32.965 63.204 53.601 1.00 24.81 198 ASN D O 1
ATOM 6968 N N . ALA D 1 202 ? 31.933 63.533 55.574 1.00 22.06 199 ALA D N 1
ATOM 6969 C CA . ALA D 1 202 ? 32.661 64.753 55.881 1.00 20.96 199 ALA D CA 1
ATOM 6970 C C . ALA D 1 202 ? 34.106 64.435 56.280 1.00 22.12 199 ALA D C 1
ATOM 6971 O O . ALA D 1 202 ? 35.038 65.140 55.881 1.00 23.10 199 ALA D O 1
ATOM 6973 N N . TYR D 1 203 ? 34.286 63.377 57.069 1.00 23.17 200 TYR D N 1
ATOM 6974 C CA . TYR D 1 203 ? 35.619 62.893 57.424 1.00 22.00 200 TYR D CA 1
ATOM 6975 C C . TYR D 1 203 ? 36.453 62.643 56.174 1.00 24.02 200 TYR D C 1
ATOM 6976 O O . TYR D 1 203 ? 37.635 62.991 56.122 1.00 24.34 200 TYR D O 1
ATOM 6985 N N . LYS D 1 204 ? 35.835 62.021 55.174 1.00 24.26 201 LYS D N 1
ATOM 6986 C CA . LYS D 1 204 ? 36.547 61.655 53.957 1.00 25.25 201 LYS D CA 1
ATOM 6987 C C . LYS D 1 204 ? 37.015 62.923 53.244 1.00 22.16 201 LYS D C 1
ATOM 6988 O O . LYS D 1 204 ? 38.169 63.032 52.820 1.00 21.79 201 LYS D O 1
ATOM 6994 N N . GLU D 1 205 ? 36.127 63.900 53.141 1.00 19.01 202 GLU D N 1
ATOM 6995 C CA . GLU D 1 205 ? 36.487 65.165 52.513 1.00 20.88 202 GLU D CA 1
ATOM 6996 C C . GLU D 1 205 ? 37.628 65.917 53.217 1.00 22.01 202 GLU D C 1
ATOM 6997 O O . GLU D 1 205 ? 38.536 66.420 52.543 1.00 20.48 202 GLU D O 1
ATOM 7003 N N . VAL D 1 206 ? 37.597 65.988 54.553 1.00 22.17 203 VAL D N 1
ATOM 7004 C CA . VAL D 1 206 ? 38.635 66.730 55.280 1.00 21.13 203 VAL D CA 1
ATOM 7005 C C . VAL D 1 206 ? 39.974 65.988 55.353 1.00 20.17 203 VAL D C 1
ATOM 7006 O O . VAL D 1 206 ? 41.010 66.603 55.594 1.00 20.74 203 VAL D O 1
ATOM 7010 N N . GLU D 1 207 ? 39.949 64.674 55.139 1.00 23.26 204 GLU D N 1
ATOM 7011 C CA . GLU D 1 207 ? 41.175 63.895 54.992 1.00 22.28 204 GLU D CA 1
ATOM 7012 C C . GLU D 1 207 ? 41.852 64.241 53.667 1.00 21.96 204 GLU D C 1
ATOM 7013 O O . GLU D 1 207 ? 43.074 64.394 53.609 1.00 23.68 204 GLU D O 1
ATOM 7019 N N . GLU D 1 208 ? 41.058 64.361 52.604 1.00 21.46 205 GLU D N 1
ATOM 7020 C CA . GLU D 1 208 ? 41.583 64.771 51.299 1.00 25.95 205 GLU D CA 1
ATOM 7021 C C . GLU D 1 208 ? 42.101 66.213 51.342 1.00 25.18 205 GLU D C 1
ATOM 7022 O O . GLU D 1 208 ? 43.163 66.525 50.790 1.00 24.19 205 GLU D O 1
ATOM 7028 N N . ALA D 1 209 ? 41.342 67.086 52.002 1.00 22.80 206 ALA D N 1
ATOM 7029 C CA . ALA D 1 209 ? 41.752 68.476 52.193 1.00 18.56 206 ALA D CA 1
ATOM 7030 C C . ALA D 1 209 ? 43.064 68.570 52.979 1.00 16.62 206 ALA D C 1
ATOM 7031 O O . ALA D 1 209 ? 43.951 69.346 52.622 1.00 19.95 206 ALA D O 1
ATOM 7033 N N . ALA D 1 210 ? 43.183 67.779 54.046 1.00 16.17 207 ALA D N 1
ATOM 7034 C CA . ALA D 1 210 ? 44.387 67.781 54.881 1.00 23.40 207 ALA D CA 1
ATOM 7035 C C . ALA D 1 210 ? 45.594 67.373 54.058 1.00 24.47 207 ALA D C 1
ATOM 7036 O O . ALA D 1 210 ? 46.675 67.965 54.191 1.00 22.53 207 ALA D O 1
ATOM 7038 N N . SER D 1 211 ? 45.397 66.355 53.213 1.00 24.51 208 SER D N 1
ATOM 7039 C CA . SER D 1 211 ? 46.421 65.876 52.283 1.00 24.15 208 SER D CA 1
ATOM 7040 C C . SER D 1 211 ? 46.806 66.960 51.289 1.00 22.52 208 SER D C 1
ATOM 7041 O O . SER D 1 211 ? 47.991 67.211 51.067 1.00 23.39 208 SER D O 1
ATOM 7044 N N . ARG D 1 212 ? 45.801 67.589 50.683 1.00 18.69 209 ARG D N 1
ATOM 7045 C CA . ARG D 1 212 ? 46.039 68.626 49.686 1.00 19.81 209 ARG D CA 1
ATOM 7046 C C . ARG D 1 212 ? 46.770 69.818 50.285 1.00 22.14 209 ARG D C 1
ATOM 7047 O O . ARG D 1 212 ? 47.728 70.316 49.701 1.00 26.25 209 ARG D O 1
ATOM 7055 N N . LEU D 1 213 ? 46.323 70.265 51.456 1.00 20.83 210 LEU D N 1
ATOM 7056 C CA . LEU D 1 213 ? 46.921 71.418 52.116 1.00 20.34 210 LEU D CA 1
ATOM 7057 C C . LEU D 1 213 ? 48.318 71.139 52.675 1.00 22.51 210 LEU D C 1
ATOM 7058 O O . LEU D 1 213 ? 49.109 72.060 52.861 1.00 26.44 210 LEU D O 1
ATOM 7063 N N . ALA D 1 214 ? 48.623 69.873 52.940 1.00 25.30 211 ALA D N 1
ATOM 7064 C CA . ALA D 1 214 ? 49.962 69.494 53.407 1.00 24.59 211 ALA D CA 1
ATOM 7065 C C . ALA D 1 214 ? 50.867 69.089 52.237 1.00 24.68 211 ALA D C 1
ATOM 7066 O O . ALA D 1 214 ? 52.066 68.854 52.417 1.00 24.04 211 ALA D O 1
ATOM 7068 N N . ASN D 1 215 ? 50.278 69.011 51.043 1.00 22.88 212 ASN D N 1
ATOM 7069 C CA . ASN D 1 215 ? 50.993 68.594 49.843 1.00 23.61 212 ASN D CA 1
ATOM 7070 C C . ASN D 1 215 ? 51.526 67.165 49.954 1.00 25.09 212 ASN D C 1
ATOM 7071 O O . ASN D 1 215 ? 52.681 66.895 49.623 1.00 26.95 212 ASN D O 1
ATOM 7076 N N . LYS D 1 216 ? 50.683 66.253 50.426 1.00 23.76 213 LYS D N 1
ATOM 7077 C CA . LYS D 1 216 ? 51.037 64.838 50.511 1.00 22.04 213 LYS D CA 1
ATOM 7078 C C . LYS D 1 216 ? 49.900 64.026 49.916 1.00 22.71 213 LYS D C 1
ATOM 7079 O O . LYS D 1 216 ? 48.773 64.507 49.803 1.00 25.67 213 LYS D O 1
ATOM 7085 N N . TYR D 1 217 ? 50.187 62.793 49.533 1.00 23.62 214 TYR D N 1
ATOM 7086 C CA . TYR D 1 217 ? 49.130 61.881 49.114 1.00 25.10 214 TYR D CA 1
ATOM 7087 C C . TYR D 1 217 ? 49.260 60.556 49.851 1.00 23.71 214 TYR D C 1
ATOM 7088 O O . TYR D 1 217 ? 50.321 59.934 49.822 1.00 26.04 214 TYR D O 1
ATOM 7097 N N . ILE D 1 218 ? 48.184 60.134 50.514 1.00 22.11 215 ILE D N 1
ATOM 7098 C CA . ILE D 1 218 ? 48.186 58.874 51.247 1.00 22.24 215 ILE D CA 1
ATOM 7099 C C . ILE D 1 218 ? 47.630 57.757 50.382 1.00 24.88 215 ILE D C 1
ATOM 7100 O O . ILE D 1 218 ? 46.502 57.853 49.894 1.00 29.19 215 ILE D O 1
ATOM 7105 N N . PHE D 1 219 ? 48.412 56.698 50.200 1.00 20.39 216 PHE D N 1
ATOM 7106 C CA . PHE D 1 219 ? 47.965 55.563 49.393 1.00 20.93 216 PHE D CA 1
ATOM 7107 C C . PHE D 1 219 ? 48.160 54.235 50.126 1.00 23.03 216 PHE D C 1
ATOM 7108 O O . PHE D 1 219 ? 49.194 54.025 50.766 1.00 21.67 216 PHE D O 1
ATOM 7116 N N . SER D 1 220 ? 47.160 53.355 50.031 1.00 22.04 217 SER D N 1
ATOM 7117 C CA . SER D 1 220 ? 47.237 52.003 50.588 1.00 24.77 217 SER D CA 1
ATOM 7118 C C . SER D 1 220 ? 46.766 50.985 49.563 1.00 27.90 217 SER D C 1
ATOM 7119 O O . SER D 1 220 ? 45.889 51.286 48.754 1.00 29.07 217 SER D O 1
ATOM 7122 N N . LEU D 1 221 ? 47.341 49.785 49.592 1.00 27.27 218 LEU D N 1
ATOM 7123 C CA . LEU D 1 221 ? 46.868 48.709 48.729 1.00 33.15 218 LEU D CA 1
ATOM 7124 C C . LEU D 1 221 ? 45.634 48.081 49.355 1.00 39.59 218 LEU D C 1
ATOM 7125 O O . LEU D 1 221 ? 45.344 48.297 50.534 1.00 37.33 218 LEU D O 1
ATOM 7130 N N . GLU D 1 222 ? 44.905 47.311 48.557 1.00 49.76 219 GLU D N 1
ATOM 7131 C CA . GLU D 1 222 ? 43.722 46.615 49.044 1.00 58.80 219 GLU D CA 1
ATOM 7132 C C . GLU D 1 222 ? 43.999 45.131 49.288 1.00 59.14 219 GLU D C 1
ATOM 7133 O O . GLU D 1 222 ? 44.410 44.735 50.380 1.00 57.73 219 GLU D O 1
#

B-factor: mean 27.38, std 13.36, range [8.32, 103.89]